Protein AF-0000000082537957 (afdb_homodimer)

Sequence (878 aa):
MDVLSPNMVKTITKVIAIRPFLEEKAKQAESILQKCLGDTGVWASPDRYKYQCWTRDLCVGLIPYASLNIDNKPFTHSVKLKIKTQLLEISKRQSDKGQTPILFIDNEKKFIRDKVNKSIATGKTSFMLDRYLDDQITDLTPHTNDSEILFSTFAYEFIDAENCTCTYKESEQIMNSIIKALEFVERTSVGGLILGADWRDTRTDLADKIVLSNTCFLYRMYCIGQRGEASEDVLDTLQGRFWNGEYFNDYVESDVGAVDKIETGCDETKESNRGLCSDNFDLFGNSLAIIFQIGTPEQTKSIIRYAKKHCRKAYGYSTLGTYLPALNTDEADAMKKDKNIVWPFVNYYFITARLVYLMTSIAPNCKETLSPEDLDMVNDLLEDFIDLVHLDDFYEWYGSDSTKGYGSSGQMWSAVTFLTVYNTIKAIWCDKLEKDTSDMDVLSPNMVKTITKVIAIRPFLEEKAKQAESILQKCLGDTGVWASPDRYKYQCWTRDLCVGLIPYASLNIDNKPFTHSVKLKIKTQLLEISKRQSDKGQTPILFIDNEKKFIRDKVNKSIATGKTSFMLDRYLDDQITDLTPHTNDSEILFSTFAYEFIDAENCTCTYKESEQIMNSIIKALEFVERTSVGGLILGADWRDTRTDLADKIVLSNTCFLYRMYCIGQRGEASEDVLDTLQGRFWNGEYFNDYVESDVGAVDKIETGCDETKESNRGLCSDNFDLFGNSLAIIFQIGTPEQTKSIIRYAKKHCRKAYGYSTLGTYLPALNTDEADAMKKDKNIVWPFVNYYFITARLVYLMTSIAPNCKETLSPEDLDMVNDLLEDFIDLVHLDDFYEWYGSDSTKGYGSSGQMWSAVTFLTVYNTIKAIWCDKLEKDTSD

InterPro domains:
  IPR008928 Six-hairpin glycosidase superfamily [SSF48208] (26-429)
  IPR012341 Six-hairpin glycosidase-like superfamily [G3DSA:1.50.10.10] (227-426)

Structure (mmCIF, N/CA/C/O backbone):
data_AF-0000000082537957-model_v1
#
loop_
_entity.id
_entity.type
_entity.pdbx_description
1 polymer 'Glycogen debranching enzyme alpha-1,6-glucosidase'
#
loop_
_atom_site.group_PDB
_atom_site.id
_atom_site.type_symbol
_atom_site.label_atom_id
_atom_site.label_alt_id
_atom_site.label_comp_id
_atom_site.label_asym_id
_atom_site.label_entity_id
_atom_site.label_seq_id
_atom_site.pdbx_PDB_ins_code
_atom_site.Cartn_x
_atom_site.Cartn_y
_atom_site.Cartn_z
_atom_site.occupancy
_atom_site.B_iso_or_equiv
_atom_site.auth_seq_id
_atom_site.auth_comp_id
_atom_site.auth_asym_id
_atom_site.auth_atom_id
_atom_site.pdbx_PDB_model_num
ATOM 1 N N . MET A 1 1 ? -3.754 -66.688 -4.965 1 28.2 1 MET A N 1
ATOM 2 C CA . MET A 1 1 ? -2.756 -65.75 -4.41 1 28.2 1 MET A CA 1
ATOM 3 C C . MET A 1 1 ? -1.863 -65.188 -5.508 1 28.2 1 MET A C 1
ATOM 5 O O . MET A 1 1 ? -0.994 -65.875 -6.031 1 28.2 1 MET A O 1
ATOM 9 N N . ASP A 1 2 ? -2.432 -64.438 -6.324 1 37.62 2 ASP A N 1
ATOM 10 C CA . ASP A 1 2 ? -1.901 -64 -7.613 1 37.62 2 ASP A CA 1
ATOM 11 C C . ASP A 1 2 ? -0.488 -63.438 -7.465 1 37.62 2 ASP A C 1
ATOM 13 O O . ASP A 1 2 ? -0.226 -62.625 -6.578 1 37.62 2 ASP A O 1
ATOM 17 N N . VAL A 1 3 ? 0.474 -64.125 -7.863 1 41.62 3 VAL A N 1
ATOM 18 C CA . VAL A 1 3 ? 1.928 -64.062 -7.762 1 41.62 3 VAL A CA 1
ATOM 19 C C . VAL A 1 3 ? 2.436 -62.781 -8.352 1 41.62 3 VAL A C 1
ATOM 21 O O . VAL A 1 3 ? 2.281 -62.531 -9.555 1 41.62 3 VAL A O 1
ATOM 24 N N . LEU A 1 4 ? 2.596 -61.688 -7.598 1 50.81 4 LEU A N 1
ATOM 25 C CA . LEU A 1 4 ? 3.334 -60.5 -8.016 1 50.81 4 LEU A CA 1
ATOM 26 C C . LEU A 1 4 ? 4.625 -60.906 -8.727 1 50.81 4 LEU A C 1
ATOM 28 O O . LEU A 1 4 ? 5.273 -61.875 -8.359 1 50.81 4 LEU A O 1
ATOM 32 N N . SER A 1 5 ? 4.789 -60.531 -9.992 1 56.25 5 SER A N 1
ATOM 33 C CA . SER A 1 5 ? 6.059 -60.75 -10.672 1 56.25 5 SER A CA 1
ATOM 34 C C . SER A 1 5 ? 7.238 -60.438 -9.758 1 56.25 5 SER A C 1
ATOM 36 O O . SER A 1 5 ? 7.113 -59.625 -8.836 1 56.25 5 SER A O 1
ATOM 38 N N . PRO A 1 6 ? 8.211 -61.312 -9.812 1 56.22 6 PRO A N 1
ATOM 39 C CA . PRO A 1 6 ? 9.406 -61.094 -8.992 1 56.22 6 PRO A CA 1
ATOM 40 C C . PRO A 1 6 ? 9.844 -59.625 -9 1 56.22 6 PRO A C 1
ATOM 42 O O . PRO A 1 6 ? 10.281 -59.125 -7.969 1 56.22 6 PRO A O 1
ATOM 45 N N . ASN A 1 7 ? 9.68 -58.906 -10.109 1 58.47 7 ASN A N 1
ATOM 46 C CA . ASN A 1 7 ? 10.055 -57.5 -10.203 1 58.47 7 ASN A CA 1
ATOM 47 C C . ASN A 1 7 ? 9.141 -56.625 -9.359 1 58.47 7 ASN A C 1
ATOM 49 O O . ASN A 1 7 ? 9.594 -55.656 -8.742 1 58.47 7 ASN A O 1
ATOM 53 N N . MET A 1 8 ? 7.969 -57 -9.281 1 60.59 8 MET A N 1
ATOM 54 C CA . MET A 1 8 ? 7.02 -56.281 -8.461 1 60.59 8 MET A CA 1
ATOM 55 C C . MET A 1 8 ? 7.336 -56.406 -6.98 1 60.59 8 MET A C 1
ATOM 57 O O . MET A 1 8 ? 7.273 -55.438 -6.223 1 60.59 8 MET A O 1
ATOM 61 N N . VAL A 1 9 ? 7.605 -57.688 -6.715 1 58.19 9 VAL A N 1
ATOM 62 C CA . VAL A 1 9 ? 7.926 -57.938 -5.316 1 58.19 9 VAL A CA 1
ATOM 63 C C . VAL A 1 9 ? 9.156 -57.125 -4.902 1 58.19 9 VAL A C 1
ATOM 65 O O . VAL A 1 9 ? 9.18 -56.562 -3.814 1 58.19 9 VAL A O 1
ATOM 68 N N . LYS A 1 10 ? 10.086 -57 -5.805 1 63.5 10 LYS A N 1
ATOM 69 C CA . LYS A 1 10 ? 11.305 -56.25 -5.52 1 63.5 10 LYS A CA 1
ATOM 70 C C . LYS A 1 10 ? 11.008 -54.781 -5.344 1 63.5 10 LYS A C 1
ATOM 72 O O . LYS A 1 10 ? 11.492 -54.156 -4.402 1 63.5 10 LYS A O 1
ATOM 77 N N . THR A 1 11 ? 10.18 -54.281 -6.242 1 64.12 11 THR A N 1
ATOM 78 C CA . THR A 1 11 ? 9.898 -52.844 -6.203 1 64.12 11 THR A CA 1
ATOM 79 C C . THR A 1 11 ? 9.031 -52.5 -4.996 1 64.12 11 THR A C 1
ATOM 81 O O . THR A 1 11 ? 9.281 -51.5 -4.324 1 64.12 11 THR A O 1
ATOM 84 N N . ILE A 1 12 ? 8.133 -53.281 -4.684 1 63.81 12 ILE A N 1
ATOM 85 C CA . ILE A 1 12 ? 7.273 -53.062 -3.525 1 63.81 12 ILE A CA 1
ATOM 86 C C . ILE A 1 12 ? 8.102 -53.156 -2.246 1 63.81 12 ILE A C 1
ATOM 88 O O . ILE A 1 12 ? 7.914 -52.344 -1.325 1 63.81 12 ILE A O 1
ATOM 92 N N . THR A 1 13 ? 9.023 -54.062 -2.324 1 66 13 THR A N 1
ATOM 93 C CA . THR A 1 13 ? 9.914 -54.188 -1.177 1 66 13 THR A CA 1
ATOM 94 C C . THR A 1 13 ? 10.766 -52.938 -1.006 1 66 13 THR A C 1
ATOM 96 O O . THR A 1 13 ? 11.023 -52.5 0.119 1 66 13 THR A O 1
ATOM 99 N N . LYS A 1 14 ? 11.148 -52.312 -2.102 1 70.88 14 LYS A N 1
ATOM 100 C CA . LYS A 1 14 ? 11.922 -51.094 -2.051 1 70.88 14 LYS A CA 1
ATOM 101 C C . LYS A 1 14 ? 11.094 -49.938 -1.484 1 70.88 14 LYS A C 1
ATOM 103 O O . LYS A 1 14 ? 11.586 -49.125 -0.684 1 70.88 14 LYS A O 1
ATOM 108 N N . VAL A 1 15 ? 9.844 -49.906 -1.862 1 69.5 15 VAL A N 1
ATOM 109 C CA . VAL A 1 15 ? 8.961 -48.844 -1.386 1 69.5 15 VAL A CA 1
ATOM 110 C C . VAL A 1 15 ? 8.703 -49.031 0.109 1 69.5 15 VAL A C 1
ATOM 112 O O . VAL A 1 15 ? 8.703 -48.062 0.865 1 69.5 15 VAL A O 1
ATOM 115 N N . ILE A 1 16 ? 8.617 -50.219 0.526 1 68.62 16 ILE A N 1
ATOM 116 C CA . ILE A 1 16 ? 8.398 -50.531 1.935 1 68.62 16 ILE A CA 1
ATOM 117 C C . ILE A 1 16 ? 9.648 -50.188 2.742 1 68.62 16 ILE A C 1
ATOM 119 O O . ILE A 1 16 ? 9.547 -49.656 3.857 1 68.62 16 ILE A O 1
ATOM 123 N N . ALA A 1 17 ? 10.734 -50.406 2.098 1 74.44 17 ALA A N 1
ATOM 124 C CA . ALA A 1 17 ? 11.992 -50.156 2.793 1 74.44 17 ALA A CA 1
ATOM 125 C C . ALA A 1 17 ? 12.203 -48.656 3.047 1 74.44 17 ALA A C 1
ATOM 127 O O . ALA A 1 17 ? 12.828 -48.281 4.043 1 74.44 17 ALA A O 1
ATOM 128 N N . ILE A 1 18 ? 11.633 -47.844 2.182 1 80 18 ILE A N 1
ATOM 129 C CA . ILE A 1 18 ? 11.891 -46.438 2.352 1 80 18 ILE A CA 1
ATOM 130 C C . ILE A 1 18 ? 10.656 -45.75 2.947 1 80 18 ILE A C 1
ATOM 132 O O . ILE A 1 18 ? 10.539 -44.531 2.91 1 80 18 ILE A O 1
ATOM 136 N N . ARG A 1 19 ? 9.82 -46.5 3.471 1 82.25 19 ARG A N 1
ATOM 137 C CA . ARG A 1 19 ? 8.57 -45.969 4.023 1 82.25 19 ARG A CA 1
ATOM 138 C C . ARG A 1 19 ? 8.836 -44.906 5.086 1 82.25 19 ARG A C 1
ATOM 140 O O . ARG A 1 19 ? 8.211 -43.844 5.074 1 82.25 19 ARG A O 1
ATOM 147 N N . PRO A 1 20 ? 9.75 -45.188 6.047 1 83.5 20 PRO A N 1
ATOM 148 C CA . PRO A 1 20 ? 10.023 -44.125 7.031 1 83.5 20 PRO A CA 1
ATOM 149 C C . PRO A 1 20 ? 10.508 -42.844 6.383 1 83.5 20 PRO A C 1
ATOM 151 O O . PRO A 1 20 ? 10.141 -41.75 6.836 1 83.5 20 PRO A O 1
ATOM 154 N N . PHE A 1 21 ? 11.258 -43.031 5.375 1 89.06 21 PHE A N 1
ATOM 155 C CA . PHE A 1 21 ? 11.766 -41.875 4.652 1 89.06 21 PHE A CA 1
ATOM 156 C C . PHE A 1 21 ? 10.641 -41.156 3.928 1 89.06 21 PHE A C 1
ATOM 158 O O . PHE A 1 21 ? 10.586 -39.906 3.926 1 89.06 21 PHE A O 1
ATOM 165 N N . LEU A 1 22 ? 9.742 -41.875 3.354 1 90 22 LEU A N 1
ATOM 166 C CA . LEU A 1 22 ? 8.594 -41.312 2.658 1 90 22 LEU A CA 1
ATOM 167 C C . LEU A 1 22 ? 7.691 -40.562 3.627 1 90 22 LEU A C 1
ATOM 169 O O . LEU A 1 22 ? 7.168 -39.5 3.295 1 90 22 LEU A O 1
ATOM 173 N N . GLU A 1 23 ? 7.531 -41.094 4.77 1 89.38 23 GLU A N 1
ATOM 174 C CA . GLU A 1 23 ? 6.703 -40.438 5.785 1 89.38 23 GLU A CA 1
ATOM 175 C C . GLU A 1 23 ? 7.32 -39.125 6.254 1 89.38 23 GLU A C 1
ATOM 177 O O . GLU A 1 23 ? 6.609 -38.156 6.484 1 89.38 23 GLU A O 1
ATOM 182 N N . GLU A 1 24 ? 8.594 -39.188 6.41 1 93.12 24 GLU A N 1
ATOM 183 C CA . GLU A 1 24 ? 9.289 -37.938 6.789 1 93.12 24 GLU A CA 1
ATOM 184 C C . GLU A 1 24 ? 9.156 -36.875 5.703 1 93.12 24 GLU A C 1
ATOM 186 O O . GLU A 1 24 ? 8.961 -35.719 6.008 1 93.12 24 GLU A O 1
ATOM 191 N N . LYS A 1 25 ? 9.328 -37.281 4.465 1 94.44 25 LYS A N 1
ATOM 192 C CA . LYS A 1 25 ? 9.164 -36.344 3.346 1 94.44 25 LYS A CA 1
ATOM 193 C C . LYS A 1 25 ? 7.746 -35.812 3.281 1 94.44 25 LYS A C 1
ATOM 195 O O . LYS A 1 25 ? 7.539 -34.625 2.941 1 94.44 25 LYS A O 1
ATOM 200 N N . ALA A 1 26 ? 6.797 -36.625 3.564 1 92.69 26 ALA A N 1
ATOM 201 C CA . ALA A 1 26 ? 5.402 -36.219 3.58 1 92.69 26 ALA A CA 1
ATOM 202 C C . ALA A 1 26 ? 5.164 -35.156 4.664 1 92.69 26 ALA A C 1
ATOM 204 O O . ALA A 1 26 ? 4.453 -34.188 4.441 1 92.69 26 ALA A O 1
ATOM 205 N N . LYS A 1 27 ? 5.738 -35.375 5.828 1 94.25 27 LYS A N 1
ATOM 206 C CA . LYS A 1 27 ? 5.633 -34.406 6.91 1 94.25 27 LYS A CA 1
ATOM 207 C C . LYS A 1 27 ? 6.262 -33.094 6.516 1 94.25 27 LYS A C 1
ATOM 209 O O . LYS A 1 27 ? 5.734 -32.031 6.848 1 94.25 27 LYS A O 1
ATOM 214 N N . GLN A 1 28 ? 7.383 -33.156 5.879 1 96.19 28 GLN A N 1
ATOM 215 C CA . GLN A 1 28 ? 8.055 -31.969 5.395 1 96.19 28 GLN A CA 1
ATOM 216 C C . GLN A 1 28 ? 7.18 -31.219 4.395 1 96.19 28 GLN A C 1
ATOM 218 O O . GLN A 1 28 ? 7.078 -29.984 4.449 1 96.19 28 GLN A O 1
ATOM 223 N N . ALA A 1 29 ? 6.648 -31.938 3.467 1 95.25 29 ALA A N 1
ATOM 224 C CA . ALA A 1 29 ? 5.77 -31.344 2.463 1 95.25 29 ALA A CA 1
ATOM 225 C C . ALA A 1 29 ? 4.559 -30.688 3.113 1 95.25 29 ALA A C 1
ATOM 227 O O . ALA A 1 29 ? 4.168 -29.578 2.732 1 95.25 29 ALA A O 1
ATOM 228 N N . GLU A 1 30 ? 3.963 -31.328 4.066 1 92.94 30 GLU A N 1
ATOM 229 C CA . GLU A 1 30 ? 2.832 -30.766 4.801 1 92.94 30 GLU A CA 1
ATOM 230 C C . GLU A 1 30 ? 3.23 -29.5 5.547 1 92.94 30 GLU A C 1
ATOM 232 O O . GLU A 1 30 ? 2.457 -28.531 5.609 1 92.94 30 GLU A O 1
ATOM 237 N N . SER A 1 31 ? 4.348 -29.578 6.129 1 95.25 31 SER A N 1
ATOM 238 C CA . SER A 1 31 ? 4.852 -28.422 6.84 1 95.25 31 SER A CA 1
ATOM 239 C C . SER A 1 31 ? 5.031 -27.234 5.902 1 95.25 31 SER A C 1
ATOM 241 O O . SER A 1 31 ? 4.719 -26.094 6.262 1 95.25 31 SER A O 1
ATOM 243 N N . ILE A 1 32 ? 5.566 -27.438 4.742 1 96.31 32 ILE A N 1
ATOM 244 C CA . ILE A 1 32 ? 5.746 -26.391 3.744 1 96.31 32 ILE A CA 1
ATOM 245 C C . ILE A 1 32 ? 4.391 -25.781 3.371 1 96.31 32 ILE A C 1
ATOM 247 O O . ILE A 1 32 ? 4.242 -24.562 3.311 1 96.31 32 ILE A O 1
ATOM 251 N N . LEU A 1 33 ? 3.422 -26.672 3.113 1 94.06 33 LEU A N 1
ATOM 252 C CA . LEU A 1 33 ? 2.082 -26.203 2.781 1 94.06 33 LEU A CA 1
ATOM 253 C C . LEU A 1 33 ? 1.513 -25.344 3.902 1 94.06 33 LEU A C 1
ATOM 255 O O . LEU A 1 33 ? 0.93 -24.281 3.646 1 94.06 33 LEU A O 1
ATOM 259 N N . GLN A 1 34 ? 1.708 -25.766 5.121 1 94.44 34 GLN A N 1
ATOM 260 C CA . GLN A 1 34 ? 1.224 -25 6.273 1 94.44 34 GLN A CA 1
ATOM 261 C C . GLN A 1 34 ? 1.896 -23.641 6.355 1 94.44 34 GLN A C 1
ATOM 263 O O . GLN A 1 34 ? 1.243 -22.641 6.664 1 94.44 34 GLN A O 1
ATOM 268 N N . LYS A 1 35 ? 3.168 -23.625 6.094 1 96.56 35 LYS A N 1
ATOM 269 C CA . LYS A 1 35 ? 3.928 -22.375 6.152 1 96.56 35 LYS A CA 1
ATOM 270 C C . LYS A 1 35 ? 3.518 -21.438 5.031 1 96.56 35 LYS A C 1
ATOM 272 O O . LYS A 1 35 ? 3.752 -20.219 5.113 1 96.56 35 LYS A O 1
ATOM 277 N N . CYS A 1 36 ? 2.914 -21.922 3.982 1 96.62 36 CYS A N 1
ATOM 278 C CA . CYS A 1 36 ? 2.525 -21.125 2.826 1 96.62 36 CYS A CA 1
ATOM 279 C C . CYS A 1 36 ? 1.123 -20.562 3.004 1 96.62 36 CYS A C 1
ATOM 281 O O . CYS A 1 36 ? 0.659 -19.766 2.178 1 96.62 36 CYS A O 1
ATOM 283 N N . LEU A 1 37 ? 0.398 -20.969 4.078 1 96.5 37 LEU A N 1
ATOM 284 C CA . LEU A 1 37 ? -0.957 -20.469 4.297 1 96.5 37 LEU A CA 1
ATOM 285 C C . LEU A 1 37 ? -0.935 -19.031 4.809 1 96.5 37 LEU A C 1
ATOM 287 O O . LEU A 1 37 ? -0.556 -18.781 5.957 1 96.5 37 LEU A O 1
ATOM 291 N N . GLY A 1 38 ? -1.318 -18.094 3.947 1 96.88 38 GLY A N 1
ATOM 292 C CA . GLY A 1 38 ? -1.41 -16.688 4.324 1 96.88 38 GLY A CA 1
ATOM 293 C C . GLY A 1 38 ? -2.803 -16.281 4.77 1 96.88 38 GLY A C 1
ATOM 294 O O . GLY A 1 38 ? -3.627 -17.141 5.105 1 96.88 38 GLY A O 1
ATOM 295 N N . ASP A 1 39 ? -3.086 -14.984 4.82 1 96.06 39 ASP A N 1
ATOM 296 C CA . ASP A 1 39 ? -4.383 -14.461 5.242 1 96.06 39 ASP A CA 1
ATOM 297 C C . ASP A 1 39 ? -5.41 -14.578 4.121 1 96.06 39 ASP A C 1
ATOM 299 O O . ASP A 1 39 ? -6.574 -14.914 4.371 1 96.06 39 ASP A O 1
ATOM 303 N N . THR A 1 40 ? -4.953 -14.328 2.881 1 97 40 THR A N 1
ATOM 304 C CA . THR A 1 40 ? -5.922 -14.234 1.793 1 97 40 THR A CA 1
ATOM 305 C C . THR A 1 40 ? -5.648 -15.289 0.729 1 97 40 THR A C 1
ATOM 307 O O . THR A 1 40 ? -6.316 -15.32 -0.308 1 97 40 THR A O 1
ATOM 310 N N . GLY A 1 41 ? -4.652 -16.156 0.945 1 96.44 41 GLY A N 1
ATOM 311 C CA . GLY A 1 41 ? -4.359 -17.188 -0.031 1 96.44 41 GLY A CA 1
ATOM 312 C C . GLY A 1 41 ? -3.154 -18.031 0.34 1 96.44 41 GLY A C 1
ATOM 313 O O . GLY A 1 41 ? -2.68 -17.984 1.476 1 96.44 41 GLY A O 1
ATOM 314 N N . VAL A 1 42 ? -2.715 -18.844 -0.614 1 96.56 42 VAL A N 1
ATOM 315 C CA . VAL A 1 42 ? -1.581 -19.75 -0.451 1 96.56 42 VAL A CA 1
ATOM 316 C C . VAL A 1 42 ? -0.371 -19.203 -1.204 1 96.56 42 VAL A C 1
ATOM 318 O O . VAL A 1 42 ? -0.433 -18.984 -2.416 1 96.56 42 VAL A O 1
ATOM 321 N N . TRP A 1 43 ? 0.708 -18.984 -0.447 1 97.75 43 TRP A N 1
ATOM 322 C CA . TRP A 1 43 ? 1.924 -18.453 -1.047 1 97.75 43 TRP A CA 1
ATOM 323 C C . TRP A 1 43 ? 2.609 -19.5 -1.919 1 97.75 43 TRP A C 1
ATOM 325 O O . TRP A 1 43 ? 2.443 -20.703 -1.703 1 97.75 43 TRP A O 1
ATOM 335 N N . ALA A 1 44 ? 3.342 -19.047 -2.902 1 97.31 44 ALA A N 1
ATOM 336 C CA . ALA A 1 44 ? 4.051 -19.969 -3.779 1 97.31 44 ALA A CA 1
ATOM 337 C C . ALA A 1 44 ? 5.223 -20.625 -3.053 1 97.31 44 ALA A C 1
ATOM 339 O O . ALA A 1 44 ? 5.695 -21.688 -3.455 1 97.31 44 ALA A O 1
ATOM 340 N N . SER A 1 45 ? 5.738 -20 -2.031 1 97.31 45 SER A N 1
ATOM 341 C CA . SER A 1 45 ? 6.738 -20.562 -1.128 1 97.31 45 SER A CA 1
ATOM 342 C C . SER A 1 45 ? 6.867 -19.719 0.139 1 97.31 45 SER A C 1
ATOM 344 O O . SER A 1 45 ? 6.449 -18.562 0.167 1 97.31 45 SER A O 1
ATOM 346 N N . PRO A 1 46 ? 7.445 -20.281 1.219 1 96.19 46 PRO A N 1
ATOM 347 C CA . PRO A 1 46 ? 7.566 -19.516 2.461 1 96.19 46 PRO A CA 1
ATOM 348 C C . PRO A 1 46 ? 8.75 -18.547 2.447 1 96.19 46 PRO A C 1
ATOM 350 O O . PRO A 1 46 ? 8.883 -17.719 3.348 1 96.19 46 PRO A O 1
ATOM 353 N N . ASP A 1 47 ? 9.609 -18.641 1.453 1 91.12 47 ASP A N 1
ATOM 354 C CA . ASP A 1 47 ? 10.828 -17.828 1.471 1 91.12 47 ASP A CA 1
ATOM 355 C C . ASP A 1 47 ? 10.859 -16.859 0.295 1 91.12 47 ASP A C 1
ATOM 357 O O . ASP A 1 47 ? 10.359 -15.742 0.398 1 91.12 47 ASP A O 1
ATOM 361 N N . ARG A 1 48 ? 11.164 -17.312 -0.941 1 90.19 48 ARG A N 1
ATOM 362 C CA . ARG A 1 48 ? 11.344 -16.469 -2.119 1 90.19 48 ARG A CA 1
ATOM 363 C C . ARG A 1 48 ? 10.031 -15.828 -2.539 1 90.19 48 ARG A C 1
ATOM 365 O O . ARG A 1 48 ? 10.016 -14.68 -2.998 1 90.19 48 ARG A O 1
ATOM 372 N N . TYR A 1 49 ? 8.992 -16.578 -2.416 1 95.69 49 TYR A N 1
ATOM 373 C CA . TYR A 1 49 ? 7.691 -16.094 -2.887 1 95.69 49 TYR A CA 1
ATOM 374 C C . TYR A 1 49 ? 6.742 -15.859 -1.718 1 95.69 49 TYR A C 1
ATOM 376 O O . TYR A 1 49 ? 5.527 -16.031 -1.853 1 95.69 49 TYR A O 1
ATOM 384 N N . LYS A 1 50 ? 7.391 -15.484 -0.565 1 96.5 50 LYS A N 1
ATOM 385 C CA . LYS A 1 50 ? 6.598 -15.117 0.604 1 96.5 50 LYS A CA 1
ATOM 386 C C . LYS A 1 50 ? 5.602 -14.016 0.271 1 96.5 50 LYS A C 1
ATOM 388 O O . LYS A 1 50 ? 5.938 -13.062 -0.441 1 96.5 50 LYS A O 1
ATOM 393 N N . TYR A 1 51 ? 4.309 -14.18 0.655 1 97.94 51 TYR A N 1
ATOM 394 C CA . TYR A 1 51 ? 3.184 -13.258 0.517 1 97.94 51 TYR A CA 1
ATOM 395 C C . TYR A 1 51 ? 2.678 -13.227 -0.92 1 97.94 51 TYR A C 1
ATOM 397 O O . TYR A 1 51 ? 1.755 -12.477 -1.244 1 97.94 51 TYR A O 1
ATOM 405 N N . GLN A 1 52 ? 3.238 -13.992 -1.804 1 98.12 52 GLN A N 1
ATOM 406 C CA . GLN A 1 52 ? 2.811 -14 -3.199 1 98.12 52 GLN A CA 1
ATOM 407 C C . GLN A 1 52 ? 1.844 -15.148 -3.473 1 98.12 52 GLN A C 1
ATOM 409 O O . GLN A 1 52 ? 2.207 -16.312 -3.33 1 98.12 52 GLN A O 1
ATOM 414 N N . CYS A 1 53 ? 0.663 -14.789 -3.848 1 98.19 53 CYS A N 1
ATOM 415 C CA . CYS A 1 53 ? -0.351 -15.773 -4.207 1 98.19 53 CYS A CA 1
ATOM 416 C C . CYS A 1 53 ? -0.496 -15.883 -5.719 1 98.19 53 CYS A C 1
ATOM 418 O O . CYS A 1 53 ? -1.262 -15.133 -6.328 1 98.19 53 CYS A O 1
ATOM 420 N N . TRP A 1 54 ? 0.162 -16.812 -6.301 1 97.81 54 TRP A N 1
ATOM 421 C CA . TRP A 1 54 ? 0.166 -17.031 -7.742 1 97.81 54 TRP A CA 1
ATOM 422 C C . TRP A 1 54 ? -1.001 -17.906 -8.164 1 97.81 54 TRP A C 1
ATOM 424 O O . TRP A 1 54 ? -1.21 -18.984 -7.598 1 97.81 54 TRP A O 1
ATOM 434 N N . THR A 1 55 ? -1.754 -17.453 -9.172 1 97.81 55 THR A N 1
ATOM 435 C CA . THR A 1 55 ? -2.875 -18.234 -9.688 1 97.81 55 THR A CA 1
ATOM 436 C C . THR A 1 55 ? -2.396 -19.562 -10.25 1 97.81 55 THR A C 1
ATOM 438 O O . THR A 1 55 ? -2.934 -20.625 -9.906 1 97.81 55 THR A O 1
ATOM 441 N N . ARG A 1 56 ? -1.41 -19.5 -11.031 1 96.62 56 ARG A N 1
ATOM 442 C CA . ARG A 1 56 ? -0.879 -20.688 -11.68 1 96.62 56 ARG A CA 1
ATOM 443 C C . ARG A 1 56 ? -0.362 -21.688 -10.656 1 96.62 56 ARG A C 1
ATOM 445 O O . ARG A 1 56 ? -0.641 -22.891 -10.75 1 96.62 56 ARG A O 1
ATOM 452 N N . ASP A 1 57 ? 0.396 -21.188 -9.609 1 96 57 ASP A N 1
ATOM 453 C CA . ASP A 1 57 ? 1.002 -22.078 -8.617 1 96 57 ASP A CA 1
ATOM 454 C C . ASP A 1 57 ? -0.067 -22.828 -7.82 1 96 57 ASP A C 1
ATOM 456 O O . ASP A 1 57 ? 0.066 -24.016 -7.562 1 96 57 ASP A O 1
ATOM 460 N N . LEU A 1 58 ? -1.074 -22.125 -7.488 1 95.12 58 LEU A N 1
ATOM 461 C CA . LEU A 1 58 ? -2.172 -22.75 -6.762 1 95.12 58 LEU A CA 1
ATOM 462 C C . LEU A 1 58 ? -2.83 -23.844 -7.605 1 95.12 58 LEU A C 1
ATOM 464 O O . LEU A 1 58 ? -3.039 -24.953 -7.133 1 95.12 58 LEU A O 1
ATOM 468 N N . CYS A 1 59 ? -3.115 -23.516 -8.82 1 94.56 59 CYS A N 1
ATOM 469 C CA . CYS A 1 59 ? -3.914 -24.375 -9.68 1 94.56 59 CYS A CA 1
ATOM 470 C C . CYS A 1 59 ? -3.123 -25.625 -10.094 1 94.56 59 CYS A C 1
ATOM 472 O O . CYS A 1 59 ? -3.613 -26.75 -9.969 1 94.56 59 CYS A O 1
ATOM 474 N N . VAL A 1 60 ? -1.896 -25.422 -10.5 1 92.94 60 VAL A N 1
ATOM 475 C CA . VAL A 1 60 ? -1.108 -26.562 -10.969 1 92.94 60 VAL A CA 1
ATOM 476 C C . VAL A 1 60 ? -0.721 -27.438 -9.781 1 92.94 60 VAL A C 1
ATOM 478 O O . VAL A 1 60 ? -0.57 -28.656 -9.922 1 92.94 60 VAL A O 1
ATOM 481 N N . GLY A 1 61 ? -0.608 -26.844 -8.617 1 88.19 61 GLY A N 1
ATOM 482 C CA . GLY A 1 61 ? -0.305 -27.625 -7.434 1 88.19 61 GLY A CA 1
ATOM 483 C C . GLY A 1 61 ? -1.454 -28.516 -6.996 1 88.19 61 GLY A C 1
ATOM 484 O O . GLY A 1 61 ? -1.235 -29.625 -6.516 1 88.19 61 GLY A O 1
ATOM 485 N N . LEU A 1 62 ? -2.68 -28.109 -7.242 1 79.69 62 LEU A N 1
ATOM 486 C CA . LEU A 1 62 ? -3.775 -28.766 -6.543 1 79.69 62 LEU A CA 1
ATOM 487 C C . LEU A 1 62 ? -4.684 -29.5 -7.527 1 79.69 62 LEU A C 1
ATOM 489 O O . LEU A 1 62 ? -5.543 -30.281 -7.117 1 79.69 62 LEU A O 1
ATOM 493 N N . ILE A 1 63 ? -4.508 -29.406 -8.797 1 74.69 63 ILE A N 1
ATOM 494 C CA . ILE A 1 63 ? -5.332 -30.031 -9.828 1 74.69 63 ILE A CA 1
ATOM 495 C C . ILE A 1 63 ? -5.191 -31.547 -9.742 1 74.69 63 ILE A C 1
ATOM 497 O O . ILE A 1 63 ? -6.188 -32.281 -9.805 1 74.69 63 ILE A O 1
ATOM 501 N N . PRO A 1 64 ? -4.008 -32 -9.508 1 67.75 64 PRO A N 1
ATOM 502 C CA . PRO A 1 64 ? -3.918 -33.469 -9.43 1 67.75 64 PRO A CA 1
ATOM 503 C C . PRO A 1 64 ? -4.754 -34.062 -8.289 1 67.75 64 PRO A C 1
ATOM 505 O O . PRO A 1 64 ? -5.215 -35.188 -8.383 1 67.75 64 PRO A O 1
ATOM 508 N N . TYR A 1 65 ? -4.953 -33.219 -7.359 1 64.06 65 TYR A N 1
ATOM 509 C CA . TYR A 1 65 ? -5.777 -33.656 -6.238 1 64.06 65 TYR A CA 1
ATOM 510 C C . TYR A 1 65 ? -7.219 -33.875 -6.672 1 64.06 65 TYR A C 1
ATOM 512 O O . TYR A 1 65 ? -7.852 -34.844 -6.262 1 64.06 65 TYR A O 1
ATOM 520 N N . ALA A 1 66 ? -7.605 -33.094 -7.531 1 60.75 66 ALA A N 1
ATOM 521 C CA . ALA A 1 66 ? -8.977 -33.188 -8.023 1 60.75 66 ALA A CA 1
ATOM 522 C C . ALA A 1 66 ? -9.141 -34.312 -9.016 1 60.75 66 ALA A C 1
ATOM 524 O O . ALA A 1 66 ? -10.188 -34.969 -9.062 1 60.75 66 ALA A O 1
ATOM 525 N N . SER A 1 67 ? -8.109 -34.656 -9.688 1 60.44 67 SER A N 1
ATOM 526 C CA . SER A 1 67 ? -8.172 -35.656 -10.758 1 60.44 67 SER A CA 1
ATOM 527 C C . SER A 1 67 ? -8.156 -37.062 -10.203 1 60.44 67 SER A C 1
ATOM 529 O O . SER A 1 67 ? -8.727 -37.969 -10.805 1 60.44 67 SER A O 1
ATOM 531 N N . LEU A 1 68 ? -7.492 -37.188 -9.172 1 61.47 68 LEU A N 1
ATOM 532 C CA . LEU A 1 68 ? -7.301 -38.531 -8.656 1 61.47 68 LEU A CA 1
ATOM 533 C C . LEU A 1 68 ? -8.438 -38.906 -7.719 1 61.47 68 LEU A C 1
ATOM 535 O O . LEU A 1 68 ? -8.531 -40.062 -7.305 1 61.47 68 LEU A O 1
ATOM 539 N N . ASN A 1 69 ? -9.547 -38.156 -7.715 1 53.41 69 ASN A N 1
ATOM 540 C CA . ASN A 1 69 ? -10.742 -38.469 -6.926 1 53.41 69 ASN A CA 1
ATOM 541 C C . ASN A 1 69 ? -10.414 -39.312 -5.695 1 53.41 69 ASN A C 1
ATOM 543 O O . ASN A 1 69 ? -11.094 -40.281 -5.418 1 53.41 69 ASN A O 1
ATOM 547 N N . ILE A 1 70 ? -9.242 -39.156 -5.16 1 51.59 70 ILE A N 1
ATOM 548 C CA . ILE A 1 70 ? -8.867 -40 -4.039 1 51.59 70 ILE A CA 1
ATOM 549 C C . ILE A 1 70 ? -9.664 -39.625 -2.799 1 51.59 70 ILE A C 1
ATOM 551 O O . ILE A 1 70 ? -9.734 -38.438 -2.441 1 51.59 70 ILE A O 1
ATOM 555 N N . ASP A 1 71 ? -10.742 -40.438 -2.471 1 51 71 ASP A N 1
ATOM 556 C CA . ASP A 1 71 ? -11.57 -40.281 -1.28 1 51 71 ASP A CA 1
ATOM 557 C C . ASP A 1 71 ? -10.734 -39.812 -0.095 1 51 71 ASP A C 1
ATOM 559 O O . ASP A 1 71 ? -11.281 -39.406 0.942 1 51 71 ASP A O 1
ATOM 563 N N . ASN A 1 72 ? -9.469 -39.906 -0.187 1 50.34 72 ASN A N 1
ATOM 564 C CA . ASN A 1 72 ? -8.648 -39.531 0.959 1 50.34 72 ASN A CA 1
ATOM 565 C C . ASN A 1 72 ? -8.188 -38.094 0.87 1 50.34 72 ASN A C 1
ATOM 567 O O . ASN A 1 72 ? -7.449 -37.719 -0.048 1 50.34 72 ASN A O 1
ATOM 571 N N . LYS A 1 73 ? -9.031 -37.219 1.5 1 56.06 73 LYS A N 1
ATOM 572 C CA . LYS A 1 73 ? -8.953 -35.75 1.525 1 56.06 73 LYS A CA 1
ATOM 573 C C . LYS A 1 73 ? -7.648 -35.281 2.156 1 56.06 73 LYS A C 1
ATOM 575 O O . LYS A 1 73 ? -7.543 -35.188 3.381 1 56.06 73 LYS A O 1
ATOM 580 N N . PRO A 1 74 ? -6.578 -35.062 1.116 1 60.97 74 PRO A N 1
ATOM 581 C CA . PRO A 1 74 ? -5.262 -34.781 1.692 1 60.97 74 PRO A CA 1
ATOM 582 C C . PRO A 1 74 ? -5.207 -33.438 2.41 1 60.97 74 PRO A C 1
ATOM 584 O O . PRO A 1 74 ? -4.316 -33.219 3.23 1 60.97 74 PRO A O 1
ATOM 587 N N . PHE A 1 75 ? -6.312 -32.719 2.223 1 75.62 75 PHE A N 1
ATOM 588 C CA . PHE A 1 75 ? -6.09 -31.406 2.789 1 75.62 75 PHE A CA 1
ATOM 589 C C . PHE A 1 75 ? -6.973 -31.188 4.016 1 75.62 75 PHE A C 1
ATOM 591 O O . PHE A 1 75 ? -8.125 -31.625 4.039 1 75.62 75 PHE A O 1
ATOM 598 N N . THR A 1 76 ? -6.402 -30.594 4.938 1 78.88 76 THR A N 1
ATOM 599 C CA . THR A 1 76 ? -7.125 -30.203 6.145 1 78.88 76 THR A CA 1
ATOM 600 C C . THR A 1 76 ? -8.172 -29.141 5.828 1 78.88 76 THR A C 1
ATOM 602 O O . THR A 1 76 ? -8.141 -28.531 4.758 1 78.88 76 THR A O 1
ATOM 605 N N . HIS A 1 77 ? -9.078 -29.031 6.703 1 84 77 HIS A N 1
ATOM 606 C CA . HIS A 1 77 ? -10.125 -28.016 6.559 1 84 77 HIS A CA 1
ATOM 607 C C . HIS A 1 77 ? -9.531 -26.625 6.418 1 84 77 HIS A C 1
ATOM 609 O O . HIS A 1 77 ? -10.008 -25.812 5.621 1 84 77 HIS A O 1
ATOM 615 N N . SER A 1 78 ? -8.469 -26.391 7.129 1 85.06 78 SER A N 1
ATOM 616 C CA . SER A 1 78 ? -7.82 -25.094 7.09 1 85.06 78 SER A CA 1
ATOM 617 C C . SER A 1 78 ? -7.25 -24.797 5.707 1 85.06 78 SER A C 1
ATOM 619 O O . SER A 1 78 ? -7.328 -23.672 5.227 1 85.06 78 SER A O 1
ATOM 621 N N . VAL A 1 79 ? -6.695 -25.781 5.102 1 88.25 79 VAL A N 1
ATOM 622 C CA . VAL A 1 79 ? -6.125 -25.625 3.768 1 88.25 79 VAL A CA 1
ATOM 623 C C . VAL A 1 79 ? -7.242 -25.359 2.76 1 88.25 79 VAL A C 1
ATOM 625 O O . VAL A 1 79 ? -7.121 -24.469 1.908 1 88.25 79 VAL A O 1
ATOM 628 N N . LYS A 1 80 ? -8.352 -26.125 2.895 1 88.06 80 LYS A N 1
ATOM 629 C CA . LYS A 1 80 ? -9.484 -25.953 1.993 1 88.06 80 LYS A CA 1
ATOM 630 C C . LYS A 1 80 ? -10.062 -24.547 2.096 1 88.06 80 LYS A C 1
ATOM 632 O O . LYS A 1 80 ? -10.43 -23.953 1.082 1 88.06 80 LYS A O 1
ATOM 637 N N . LEU A 1 81 ? -10.109 -24.094 3.281 1 90.5 81 LEU A N 1
ATOM 638 C CA . LEU A 1 81 ? -10.633 -22.75 3.502 1 90.5 81 LEU A CA 1
ATOM 639 C C . LEU A 1 81 ? -9.742 -21.703 2.85 1 90.5 81 LEU A C 1
ATOM 641 O O . LEU A 1 81 ? -10.227 -20.703 2.305 1 90.5 81 LEU A O 1
ATOM 645 N N . LYS A 1 82 ? -8.453 -21.891 2.918 1 92.56 82 LYS A N 1
ATOM 646 C CA . LYS A 1 82 ? -7.523 -20.922 2.334 1 92.56 82 LYS A CA 1
ATOM 647 C C . LYS A 1 82 ? -7.574 -20.969 0.809 1 92.56 82 LYS A C 1
ATOM 649 O O . LYS A 1 82 ? -7.406 -19.938 0.146 1 92.56 82 LYS A O 1
ATOM 654 N N . ILE A 1 83 ? -7.77 -22.156 0.302 1 92 83 ILE A N 1
ATOM 655 C CA . ILE A 1 83 ? -7.953 -22.297 -1.138 1 92 83 ILE A CA 1
ATOM 656 C C . ILE A 1 83 ? -9.188 -21.516 -1.578 1 92 83 ILE A C 1
ATOM 658 O O . ILE A 1 83 ? -9.133 -20.734 -2.531 1 92 83 ILE A O 1
ATOM 662 N N . LYS A 1 84 ? -10.289 -21.703 -0.841 1 93.31 84 LYS A N 1
ATOM 663 C CA . LYS A 1 84 ? -11.523 -20.969 -1.127 1 93.31 84 LYS A CA 1
ATOM 664 C C . LYS A 1 84 ? -11.289 -19.469 -1.07 1 93.31 84 LYS A C 1
ATOM 666 O O . LYS A 1 84 ? -11.742 -18.719 -1.951 1 93.31 84 LYS A O 1
ATOM 671 N N . THR A 1 85 ? -10.617 -19.047 -0.08 1 96.38 85 THR A N 1
ATOM 672 C CA . THR A 1 85 ? -10.352 -17.625 0.098 1 96.38 85 THR A CA 1
ATOM 673 C C . THR A 1 85 ? -9.57 -17.062 -1.091 1 96.38 85 THR A C 1
ATOM 675 O O . THR A 1 85 ? -9.867 -15.977 -1.577 1 96.38 85 THR A O 1
ATOM 678 N N . GLN A 1 86 ? -8.523 -17.797 -1.514 1 97.06 86 GLN A N 1
ATOM 679 C CA . GLN A 1 86 ? -7.762 -17.328 -2.664 1 97.06 86 GLN A CA 1
ATOM 680 C C . GLN A 1 86 ? -8.633 -17.266 -3.916 1 97.06 86 GLN A C 1
ATOM 682 O O . GLN A 1 86 ? -8.508 -16.344 -4.727 1 97.06 86 GLN A O 1
ATOM 687 N N . LEU A 1 87 ? -9.484 -18.266 -4.117 1 96.56 87 LEU A N 1
ATOM 688 C CA . LEU A 1 87 ? -10.375 -18.25 -5.273 1 96.56 87 LEU A CA 1
ATOM 689 C C . LEU A 1 87 ? -11.289 -17.031 -5.254 1 96.56 87 LEU A C 1
ATOM 691 O O . LEU A 1 87 ? -11.516 -16.406 -6.289 1 96.56 87 LEU A O 1
ATOM 695 N N . LEU A 1 88 ? -11.781 -16.688 -4.098 1 97.69 88 LEU A N 1
ATOM 696 C CA . LEU A 1 88 ? -12.625 -15.5 -3.943 1 97.69 88 LEU A CA 1
ATOM 697 C C . LEU A 1 88 ? -11.828 -14.227 -4.203 1 97.69 88 LEU A C 1
ATOM 699 O O . LEU A 1 88 ? -12.328 -13.289 -4.828 1 97.69 88 LEU A O 1
ATOM 703 N N . GLU A 1 89 ? -10.602 -14.227 -3.713 1 98.25 89 GLU A N 1
ATOM 704 C CA . GLU A 1 89 ? -9.742 -13.07 -3.932 1 98.25 89 GLU A CA 1
ATOM 705 C C . GLU A 1 89 ? -9.414 -12.898 -5.414 1 98.25 89 GLU A C 1
ATOM 707 O O . GLU A 1 89 ? -9.344 -11.773 -5.91 1 98.25 89 GLU A O 1
ATOM 712 N N . ILE A 1 90 ? -9.125 -13.984 -6.074 1 98.25 90 ILE A N 1
ATOM 713 C CA . ILE A 1 90 ? -8.914 -13.938 -7.516 1 98.25 90 ILE A CA 1
ATOM 714 C C . ILE A 1 90 ? -10.156 -13.375 -8.203 1 98.25 90 ILE A C 1
ATOM 716 O O . ILE A 1 90 ? -10.047 -12.508 -9.078 1 98.25 90 ILE A O 1
ATOM 720 N N . SER A 1 91 ? -11.328 -13.812 -7.789 1 98 91 SER A N 1
ATOM 721 C CA . SER A 1 91 ? -12.594 -13.352 -8.352 1 98 91 SER A CA 1
ATOM 722 C C . SER A 1 91 ? -12.766 -11.852 -8.164 1 98 91 SER A C 1
ATOM 724 O O . SER A 1 91 ? -13.211 -11.156 -9.078 1 98 91 SER A O 1
ATOM 726 N N . LYS A 1 92 ? -12.469 -11.461 -7.016 1 97.38 92 LYS A N 1
ATOM 727 C CA . LYS A 1 92 ? -12.602 -10.039 -6.68 1 97.38 92 LYS A CA 1
ATOM 728 C C . LYS A 1 92 ? -11.672 -9.188 -7.539 1 97.38 92 LYS A C 1
ATOM 730 O O . LYS A 1 92 ? -12 -8.039 -7.863 1 97.38 92 LYS A O 1
ATOM 735 N N . ARG A 1 93 ? -10.539 -9.648 -7.938 1 97.62 93 ARG A N 1
ATOM 736 C CA . ARG A 1 93 ? -9.508 -8.891 -8.633 1 97.62 93 ARG A CA 1
ATOM 737 C C . ARG A 1 93 ? -9.594 -9.102 -10.141 1 97.62 93 ARG A C 1
ATOM 739 O O . ARG A 1 93 ? -8.797 -8.539 -10.898 1 97.62 93 ARG A O 1
ATOM 746 N N . GLN A 1 94 ? -10.43 -10.023 -10.57 1 98.12 94 GLN A N 1
ATOM 747 C CA . GLN A 1 94 ? -10.656 -10.25 -12 1 98.12 94 GLN A CA 1
ATOM 748 C C . GLN A 1 94 ? -11.094 -8.969 -12.703 1 98.12 94 GLN A C 1
ATOM 750 O O . GLN A 1 94 ? -11.891 -8.203 -12.164 1 98.12 94 GLN A O 1
ATOM 755 N N . SER A 1 95 ? -10.539 -8.664 -13.859 1 96.81 95 SER A N 1
ATOM 756 C CA . SER A 1 95 ? -10.906 -7.465 -14.609 1 96.81 95 SER A CA 1
ATOM 757 C C . SER A 1 95 ? -12.352 -7.535 -15.086 1 96.81 95 SER A C 1
ATOM 759 O O . SER A 1 95 ? -12.938 -8.617 -15.156 1 96.81 95 SER A O 1
ATOM 761 N N . ASP A 1 96 ? -12.836 -6.402 -15.516 1 94.94 96 ASP A N 1
ATOM 762 C CA . ASP A 1 96 ? -14.195 -6.328 -16.031 1 94.94 96 ASP A CA 1
ATOM 763 C C . ASP A 1 96 ? -14.344 -7.148 -17.312 1 94.94 96 ASP A C 1
ATOM 765 O O . ASP A 1 96 ? -15.422 -7.668 -17.609 1 94.94 96 ASP A O 1
ATOM 769 N N . LYS A 1 97 ? -13.273 -7.34 -18 1 95.44 97 LYS A N 1
ATOM 770 C CA . LYS A 1 97 ? -13.312 -8.07 -19.266 1 95.44 97 LYS A CA 1
ATOM 771 C C . LYS A 1 97 ? -13.133 -9.57 -19.047 1 95.44 97 LYS A C 1
ATOM 773 O O . LYS A 1 97 ? -13.297 -10.367 -19.969 1 95.44 97 LYS A O 1
ATOM 778 N N . GLY A 1 98 ? -12.766 -9.977 -17.828 1 97.19 98 GLY A N 1
ATOM 779 C CA . GLY A 1 98 ? -12.688 -11.391 -17.5 1 97.19 98 GLY A CA 1
ATOM 780 C C . GLY A 1 98 ? -11.266 -11.891 -17.359 1 97.19 98 GLY A C 1
ATOM 781 O O . GLY A 1 98 ? -11.047 -13.07 -17.062 1 97.19 98 GLY A O 1
ATOM 782 N N . GLN A 1 99 ? -10.305 -10.961 -17.516 1 97.19 99 GLN A N 1
ATOM 783 C CA . GLN A 1 99 ? -8.906 -11.352 -17.328 1 97.19 99 GLN A CA 1
ATOM 784 C C . GLN A 1 99 ? -8.617 -11.703 -15.875 1 97.19 99 GLN A C 1
ATOM 786 O O . GLN A 1 99 ? -8.969 -10.938 -14.969 1 97.19 99 GLN A O 1
ATOM 791 N N . THR A 1 100 ? -8.055 -12.891 -15.648 1 98.25 100 THR A N 1
ATOM 792 C CA . THR A 1 100 ? -7.719 -13.375 -14.32 1 98.25 100 THR A CA 1
ATOM 793 C C . THR A 1 100 ? -6.336 -12.891 -13.898 1 98.25 100 THR A C 1
ATOM 795 O O . THR A 1 100 ? -5.379 -12.977 -14.672 1 98.25 100 THR A O 1
ATOM 798 N N . PRO A 1 101 ? -6.227 -12.406 -12.703 1 98.25 101 PRO A N 1
ATOM 799 C CA . PRO A 1 101 ? -4.902 -11.945 -12.273 1 98.25 101 PRO A CA 1
ATOM 800 C C . PRO A 1 101 ? -3.885 -13.078 -12.195 1 98.25 101 PRO A C 1
ATOM 802 O O . PRO A 1 101 ? -4.207 -14.164 -11.703 1 98.25 101 PRO A O 1
ATOM 805 N N . ILE A 1 102 ? -2.686 -12.805 -12.648 1 97.81 102 ILE A N 1
ATOM 806 C CA . ILE A 1 102 ? -1.593 -13.766 -12.594 1 97.81 102 ILE A CA 1
ATOM 807 C C . ILE A 1 102 ? -1.176 -13.992 -11.141 1 97.81 102 ILE A C 1
ATOM 809 O O . ILE A 1 102 ? -0.912 -15.133 -10.734 1 97.81 102 ILE A O 1
ATOM 813 N N . LEU A 1 103 ? -1.101 -12.914 -10.367 1 97.31 103 LEU A N 1
ATOM 814 C CA . LEU A 1 103 ? -0.83 -13.023 -8.938 1 97.31 103 LEU A CA 1
ATOM 815 C C . LEU A 1 103 ? -1.339 -11.797 -8.195 1 97.31 103 LEU A C 1
ATOM 817 O O . LEU A 1 103 ? -1.656 -10.773 -8.812 1 97.31 103 LEU A O 1
ATOM 821 N N . PHE A 1 104 ? -1.521 -11.883 -6.961 1 98.12 104 PHE A N 1
ATOM 822 C CA . PHE A 1 104 ? -1.743 -10.773 -6.043 1 98.12 104 PHE A CA 1
ATOM 823 C C . PHE A 1 104 ? -0.933 -10.953 -4.766 1 98.12 104 PHE A C 1
ATOM 825 O O . PHE A 1 104 ? -0.382 -12.031 -4.52 1 98.12 104 PHE A O 1
ATOM 832 N N . ILE A 1 105 ? -0.755 -9.914 -4.047 1 98.25 105 ILE A N 1
ATOM 833 C CA . ILE A 1 105 ? 0.081 -9.922 -2.85 1 98.25 105 ILE A CA 1
ATOM 834 C C . ILE A 1 105 ? -0.798 -10.039 -1.606 1 98.25 105 ILE A C 1
ATOM 836 O O . ILE A 1 105 ? -1.783 -9.312 -1.465 1 98.25 105 ILE A O 1
ATOM 840 N N . ASP A 1 106 ? -0.474 -11.117 -0.816 1 97.88 106 ASP A N 1
ATOM 841 C CA . ASP A 1 106 ? -1.044 -11.25 0.521 1 97.88 106 ASP A CA 1
ATOM 842 C C . ASP A 1 106 ? -0.365 -10.297 1.502 1 97.88 106 ASP A C 1
ATOM 844 O O . ASP A 1 106 ? 0.844 -10.062 1.42 1 97.88 106 ASP A O 1
ATOM 848 N N . ASN A 1 107 ? -1.112 -9.641 2.4 1 95.56 107 ASN A N 1
ATOM 849 C CA . ASN A 1 107 ? -0.568 -8.75 3.422 1 95.56 107 ASN A CA 1
ATOM 850 C C . ASN A 1 107 ? 0.447 -7.777 2.832 1 95.56 107 ASN A C 1
ATOM 852 O O . ASN A 1 107 ? 1.63 -7.824 3.172 1 95.56 107 ASN A O 1
ATOM 856 N N . GLU A 1 108 ? 0.018 -6.891 2.066 1 96.62 108 GLU A N 1
ATOM 857 C CA . GLU A 1 108 ? 0.834 -5.988 1.261 1 96.62 108 GLU A CA 1
ATOM 858 C C . GLU A 1 108 ? 1.87 -5.266 2.117 1 96.62 108 GLU A C 1
ATOM 860 O O . GLU A 1 108 ? 3.029 -5.137 1.72 1 96.62 108 GLU A O 1
ATOM 865 N N . LYS A 1 109 ? 1.531 -4.77 3.332 1 96.81 109 LYS A N 1
ATOM 866 C CA . LYS A 1 109 ? 2.455 -4.02 4.18 1 96.81 109 LYS A CA 1
ATOM 867 C C . LYS A 1 109 ? 3.6 -4.91 4.66 1 96.81 109 LYS A C 1
ATOM 869 O O . LYS A 1 109 ? 4.75 -4.469 4.727 1 96.81 109 LYS A O 1
ATOM 874 N N . LYS A 1 110 ? 3.305 -6.141 5.027 1 96.75 110 LYS A N 1
ATOM 875 C CA . LYS A 1 110 ? 4.355 -7.07 5.426 1 96.75 110 LYS A CA 1
ATOM 876 C C . LYS A 1 110 ? 5.25 -7.43 4.242 1 96.75 110 LYS A C 1
ATOM 878 O O . LYS A 1 110 ? 6.465 -7.566 4.395 1 96.75 110 LYS A O 1
ATOM 883 N N . PHE A 1 111 ? 4.637 -7.582 3.072 1 97.75 111 PHE A N 1
ATOM 884 C CA . PHE A 1 111 ? 5.391 -7.812 1.844 1 97.75 111 PHE A CA 1
ATOM 885 C C . PHE A 1 111 ? 6.367 -6.668 1.586 1 97.75 111 PHE A C 1
ATOM 887 O O . PHE A 1 111 ? 7.547 -6.902 1.314 1 97.75 111 PHE A O 1
ATOM 894 N N . ILE A 1 112 ? 5.84 -5.453 1.697 1 97.75 112 ILE A N 1
ATOM 895 C CA . ILE A 1 112 ? 6.668 -4.277 1.456 1 97.75 112 ILE A CA 1
ATOM 896 C C . ILE A 1 112 ? 7.816 -4.238 2.463 1 97.75 112 ILE A C 1
ATOM 898 O O . ILE A 1 112 ? 8.969 -3.988 2.094 1 97.75 112 ILE A O 1
ATOM 902 N N . ARG A 1 113 ? 7.512 -4.457 3.742 1 97.31 113 ARG A N 1
ATOM 903 C CA . ARG A 1 113 ? 8.555 -4.453 4.766 1 97.31 113 ARG A CA 1
ATOM 904 C C . ARG A 1 113 ? 9.656 -5.449 4.43 1 97.31 113 ARG A C 1
ATOM 906 O O . ARG A 1 113 ? 10.844 -5.125 4.535 1 97.31 113 ARG A O 1
ATOM 913 N N . ASP A 1 114 ? 9.219 -6.648 4.094 1 96.62 114 ASP A N 1
ATOM 914 C CA . ASP A 1 114 ? 10.18 -7.684 3.713 1 96.62 114 ASP A CA 1
ATOM 915 C C . ASP A 1 114 ? 11.047 -7.227 2.539 1 96.62 114 ASP A C 1
ATOM 917 O O . ASP A 1 114 ? 12.258 -7.418 2.543 1 96.62 114 ASP A O 1
ATOM 921 N N . LYS A 1 115 ? 10.43 -6.633 1.526 1 96.69 115 LYS A N 1
ATOM 922 C CA . LYS A 1 115 ? 11.141 -6.203 0.323 1 96.69 115 LYS A CA 1
ATOM 923 C C . LYS A 1 115 ? 12.039 -5.008 0.614 1 96.69 115 LYS A C 1
ATOM 925 O O . LYS A 1 115 ? 13.109 -4.863 0.009 1 96.69 115 LYS A O 1
ATOM 930 N N . VAL A 1 116 ? 11.617 -4.105 1.515 1 96.19 116 VAL A N 1
ATOM 931 C CA . VAL A 1 116 ? 12.453 -2.979 1.923 1 96.19 116 VAL A CA 1
ATOM 932 C C . VAL A 1 116 ? 13.719 -3.496 2.604 1 96.19 116 VAL A C 1
ATOM 934 O O . VAL A 1 116 ? 14.828 -3.053 2.287 1 96.19 116 VAL A O 1
ATOM 937 N N . ASN A 1 117 ? 13.562 -4.41 3.551 1 96.38 117 ASN A N 1
ATOM 938 C CA . ASN A 1 117 ? 14.703 -5.004 4.23 1 96.38 117 ASN A CA 1
ATOM 939 C C . ASN A 1 117 ? 15.68 -5.641 3.24 1 96.38 117 ASN A C 1
ATOM 941 O O . ASN A 1 117 ? 16.891 -5.477 3.363 1 96.38 117 ASN A O 1
ATOM 945 N N . LYS A 1 118 ? 15.133 -6.336 2.322 1 94.38 118 LYS A N 1
ATOM 946 C CA . LYS A 1 118 ? 15.969 -6.953 1.292 1 94.38 118 LYS A CA 1
ATOM 947 C C . LYS A 1 118 ? 16.672 -5.895 0.444 1 94.38 118 LYS A C 1
ATOM 949 O O . LYS A 1 118 ? 17.828 -6.062 0.064 1 94.38 118 LYS A O 1
ATOM 954 N N . SER A 1 119 ? 15.938 -4.84 0.098 1 95.5 119 SER A N 1
ATOM 955 C CA . SER A 1 119 ? 16.5 -3.752 -0.692 1 95.5 119 SER A CA 1
ATOM 956 C C . SER A 1 119 ? 17.672 -3.098 0.029 1 95.5 119 SER A C 1
ATOM 958 O O . SER A 1 119 ? 18.688 -2.762 -0.595 1 95.5 119 SER A O 1
ATOM 960 N N . ILE A 1 120 ? 17.547 -2.879 1.313 1 96.56 120 ILE A N 1
ATOM 961 C CA . ILE A 1 120 ? 18.625 -2.314 2.121 1 96.56 120 ILE A CA 1
ATOM 962 C C . ILE A 1 120 ? 19.844 -3.244 2.094 1 96.56 120 ILE A C 1
ATOM 964 O O . ILE A 1 120 ? 20.969 -2.799 1.88 1 96.56 120 ILE A O 1
ATOM 968 N N . ALA A 1 121 ? 19.609 -4.527 2.262 1 94.94 121 ALA A N 1
ATOM 969 C CA . ALA A 1 121 ? 20.672 -5.527 2.328 1 94.94 121 ALA A CA 1
ATOM 970 C C . ALA A 1 121 ? 21.391 -5.652 0.987 1 94.94 121 ALA A C 1
ATOM 972 O O . ALA A 1 121 ? 22.609 -5.848 0.945 1 94.94 121 ALA A O 1
ATOM 973 N N . THR A 1 122 ? 20.703 -5.531 -0.13 1 93.25 122 THR A N 1
ATOM 974 C CA . THR A 1 122 ? 21.266 -5.801 -1.444 1 93.25 122 THR A CA 1
ATOM 975 C C . THR A 1 122 ? 21.672 -4.5 -2.137 1 93.25 122 THR A C 1
ATOM 977 O O . THR A 1 122 ? 22.391 -4.52 -3.133 1 93.25 122 THR A O 1
ATOM 980 N N . GLY A 1 123 ? 21.109 -3.348 -1.689 1 95.19 123 GLY A N 1
ATOM 981 C CA . GLY A 1 123 ? 21.438 -2.049 -2.262 1 95.19 123 GLY A CA 1
ATOM 982 C C . GLY A 1 123 ? 20.625 -1.737 -3.512 1 95.19 123 GLY A C 1
ATOM 983 O O . GLY A 1 123 ? 20.953 -0.803 -4.246 1 95.19 123 GLY A O 1
ATOM 984 N N . LYS A 1 124 ? 19.625 -2.582 -3.789 1 95 124 LYS A N 1
ATOM 985 C CA . LYS A 1 124 ? 18.781 -2.35 -4.965 1 95 124 LYS A CA 1
ATOM 986 C C . LYS A 1 124 ? 17.359 -2.834 -4.734 1 95 124 LYS A C 1
ATOM 988 O O . LYS A 1 124 ? 17.125 -3.709 -3.898 1 95 124 LYS A O 1
ATOM 993 N N . THR A 1 125 ? 16.406 -2.182 -5.406 1 95.69 125 THR A N 1
ATOM 994 C CA . THR A 1 125 ? 15.008 -2.604 -5.336 1 95.69 125 THR A CA 1
ATOM 995 C C . THR A 1 125 ? 14.805 -3.912 -6.09 1 95.69 125 THR A C 1
ATOM 997 O O . THR A 1 125 ? 15.297 -4.074 -7.207 1 95.69 125 THR A O 1
ATOM 1000 N N . SER A 1 126 ? 14.133 -4.859 -5.535 1 92.62 126 SER A N 1
ATOM 1001 C CA . SER A 1 126 ? 13.875 -6.137 -6.188 1 92.62 126 SER A CA 1
ATOM 1002 C C . SER A 1 126 ? 12.914 -5.977 -7.363 1 92.62 126 SER A C 1
ATOM 1004 O O . SER A 1 126 ? 12.141 -5.02 -7.414 1 92.62 126 SER A O 1
ATOM 1006 N N . PHE A 1 127 ? 13 -6.934 -8.234 1 91.69 127 PHE A N 1
ATOM 1007 C CA . PHE A 1 127 ? 12.141 -6.961 -9.414 1 91.69 127 PHE A CA 1
ATOM 1008 C C . PHE A 1 127 ? 10.672 -6.953 -9.008 1 91.69 127 PHE A C 1
ATOM 1010 O O . PHE A 1 127 ? 9.883 -6.164 -9.539 1 91.69 127 PHE A O 1
ATOM 1017 N N . MET A 1 128 ? 10.289 -7.766 -8.094 1 94.12 128 MET A N 1
ATOM 1018 C CA . MET A 1 128 ? 8.891 -7.926 -7.707 1 94.12 128 MET A CA 1
ATOM 1019 C C . MET A 1 128 ? 8.359 -6.664 -7.027 1 94.12 128 MET A C 1
ATOM 1021 O O . MET A 1 128 ? 7.211 -6.273 -7.238 1 94.12 128 MET A O 1
ATOM 1025 N N . LEU A 1 129 ? 9.164 -6.039 -6.125 1 96.56 129 LEU A N 1
ATOM 1026 C CA . LEU A 1 129 ? 8.742 -4.797 -5.492 1 96.56 129 LEU A CA 1
ATOM 1027 C C . LEU A 1 129 ? 8.516 -3.703 -6.531 1 96.56 129 LEU A C 1
ATOM 1029 O O . LEU A 1 129 ? 7.543 -2.953 -6.449 1 96.56 129 LEU A O 1
ATOM 1033 N N . ASP A 1 130 ? 9.445 -3.594 -7.484 1 96.88 130 ASP A N 1
ATOM 1034 C CA . ASP A 1 130 ? 9.312 -2.609 -8.555 1 96.88 130 ASP A CA 1
ATOM 1035 C C . ASP A 1 130 ? 8.008 -2.814 -9.328 1 96.88 130 ASP A C 1
ATOM 1037 O O . ASP A 1 130 ? 7.289 -1.854 -9.609 1 96.88 130 ASP A O 1
ATOM 1041 N N . ARG A 1 131 ? 7.707 -4.059 -9.695 1 96.38 131 ARG A N 1
ATOM 1042 C CA . ARG A 1 131 ? 6.484 -4.371 -10.43 1 96.38 131 ARG A CA 1
ATOM 1043 C C . ARG A 1 131 ? 5.25 -4.07 -9.586 1 96.38 131 ARG A C 1
ATOM 1045 O O . ARG A 1 131 ? 4.234 -3.605 -10.117 1 96.38 131 ARG A O 1
ATOM 1052 N N . TYR A 1 132 ? 5.332 -4.359 -8.305 1 97.38 132 TYR A N 1
ATOM 1053 C CA . TYR A 1 132 ? 4.234 -4.043 -7.395 1 97.38 132 TYR A CA 1
ATOM 1054 C C . TYR A 1 132 ? 3.969 -2.545 -7.359 1 97.38 132 TYR A C 1
ATOM 1056 O O . TYR A 1 132 ? 2.82 -2.107 -7.465 1 97.38 132 TYR A O 1
ATOM 1064 N N . LEU A 1 133 ? 5.059 -1.803 -7.25 1 97.19 133 LEU A N 1
ATOM 1065 C CA . LEU A 1 133 ? 4.938 -0.353 -7.137 1 97.19 133 LEU A CA 1
ATOM 1066 C C . LEU A 1 133 ? 4.461 0.259 -8.445 1 97.19 133 LEU A C 1
ATOM 1068 O O . LEU A 1 133 ? 3.893 1.353 -8.461 1 97.19 133 LEU A O 1
ATOM 1072 N N . ASP A 1 134 ? 4.609 -0.41 -9.547 1 96.44 134 ASP A N 1
ATOM 1073 C CA . ASP A 1 134 ? 4.18 0.061 -10.859 1 96.44 134 ASP A CA 1
ATOM 1074 C C . ASP A 1 134 ? 2.793 -0.476 -11.203 1 96.44 134 ASP A C 1
ATOM 1076 O O . ASP A 1 134 ? 2.305 -0.274 -12.32 1 96.44 134 ASP A O 1
ATOM 1080 N N . ASP A 1 135 ? 2.107 -1.229 -10.359 1 95.06 135 ASP A N 1
ATOM 1081 C CA . ASP A 1 135 ? 0.797 -1.831 -10.578 1 95.06 135 ASP A CA 1
ATOM 1082 C C . ASP A 1 135 ? 0.831 -2.799 -11.766 1 95.06 135 ASP A C 1
ATOM 1084 O O . ASP A 1 135 ? -0.059 -2.775 -12.617 1 95.06 135 ASP A O 1
ATOM 1088 N N . GLN A 1 136 ? 1.883 -3.639 -11.734 1 94.75 136 GLN A N 1
ATOM 1089 C CA . GLN A 1 136 ? 2.076 -4.52 -12.883 1 94.75 136 GLN A CA 1
ATOM 1090 C C . GLN A 1 136 ? 2.092 -5.984 -12.461 1 94.75 136 GLN A C 1
ATOM 1092 O O . GLN A 1 136 ? 2.414 -6.867 -13.258 1 94.75 136 GLN A O 1
ATOM 1097 N N . ILE A 1 137 ? 1.721 -6.309 -11.258 1 94.69 137 ILE A N 1
ATOM 1098 C CA . ILE A 1 137 ? 1.896 -7.68 -10.797 1 94.69 137 ILE A CA 1
ATOM 1099 C C . ILE A 1 137 ? 0.736 -8.547 -11.289 1 94.69 137 ILE A C 1
ATOM 1101 O O . ILE A 1 137 ? 0.893 -9.75 -11.484 1 94.69 137 ILE A O 1
ATOM 1105 N N . THR A 1 138 ? -0.457 -7.895 -11.516 1 94 138 THR A N 1
ATOM 1106 C CA . THR A 1 138 ? -1.627 -8.648 -11.945 1 94 138 THR A CA 1
ATOM 1107 C C . THR A 1 138 ? -1.422 -9.203 -13.352 1 94 138 THR A C 1
ATOM 1109 O O . THR A 1 138 ? -2.033 -10.211 -13.727 1 94 138 THR A O 1
ATOM 1112 N N . ASP A 1 139 ? -0.628 -8.539 -14.148 1 94.75 139 ASP A N 1
ATOM 1113 C CA . ASP A 1 139 ? -0.271 -8.953 -15.508 1 94.75 139 ASP A CA 1
ATOM 1114 C C . ASP A 1 139 ? 1.245 -8.984 -15.688 1 94.75 139 ASP A C 1
ATOM 1116 O O . ASP A 1 139 ? 1.776 -8.383 -16.625 1 94.75 139 ASP A O 1
ATOM 1120 N N . LEU A 1 140 ? 1.901 -9.672 -14.797 1 94.5 140 LEU A N 1
ATOM 1121 C CA . LEU A 1 140 ? 3.355 -9.688 -14.688 1 94.5 140 LEU A CA 1
ATOM 1122 C C . LEU A 1 140 ? 3.992 -10.273 -15.938 1 94.5 140 LEU A C 1
ATOM 1124 O O . LEU A 1 140 ? 5.086 -9.867 -16.328 1 94.5 140 LEU A O 1
ATOM 1128 N N . THR A 1 141 ? 3.398 -11.297 -16.516 1 93.62 141 THR A N 1
ATOM 1129 C CA . THR A 1 141 ? 3.865 -11.969 -17.734 1 93.62 141 THR A CA 1
ATOM 1130 C C . THR A 1 141 ? 2.775 -11.984 -18.797 1 93.62 141 THR A C 1
ATOM 1132 O O . THR A 1 141 ? 2.17 -13.023 -19.062 1 93.62 141 THR A O 1
ATOM 1135 N N . PRO A 1 142 ? 2.623 -10.906 -19.469 1 92.56 142 PRO A N 1
ATOM 1136 C CA . PRO A 1 142 ? 1.481 -10.719 -20.375 1 92.56 142 PRO A CA 1
ATOM 1137 C C . PRO A 1 142 ? 1.485 -11.703 -21.531 1 92.56 142 PRO A C 1
ATOM 1139 O O . PRO A 1 142 ? 0.458 -11.891 -22.188 1 92.56 142 PRO A O 1
ATOM 1142 N N . HIS A 1 143 ? 2.576 -12.383 -21.828 1 94.69 143 HIS A N 1
ATOM 1143 C CA . HIS A 1 143 ? 2.646 -13.336 -22.938 1 94.69 143 HIS A CA 1
ATOM 1144 C C . HIS A 1 143 ? 2.111 -14.703 -22.516 1 94.69 143 HIS A C 1
ATOM 1146 O O . HIS A 1 143 ? 1.923 -15.586 -23.359 1 94.69 143 HIS A O 1
ATOM 1152 N N . THR A 1 144 ? 1.905 -14.898 -21.188 1 96.06 144 THR A N 1
ATOM 1153 C CA . THR A 1 144 ? 1.298 -16.141 -20.719 1 96.06 144 THR A CA 1
ATOM 1154 C C . THR A 1 144 ? -0.219 -16 -20.625 1 96.06 144 THR A C 1
ATOM 1156 O O . THR A 1 144 ? -0.729 -14.992 -20.125 1 96.06 144 THR A O 1
ATOM 1159 N N . ASN A 1 145 ? -0.96 -16.922 -21.156 1 96.5 145 ASN A N 1
ATOM 1160 C CA . ASN A 1 145 ? -2.418 -16.875 -21.156 1 96.5 145 ASN A CA 1
ATOM 1161 C C . ASN A 1 145 ? -3.02 -18.125 -20.531 1 96.5 145 ASN A C 1
ATOM 1163 O O . ASN A 1 145 ? -3.955 -18.719 -21.078 1 96.5 145 ASN A O 1
ATOM 1167 N N . ASP A 1 146 ? -2.42 -18.562 -19.438 1 97.31 146 ASP A N 1
ATOM 1168 C CA . ASP A 1 146 ? -2.867 -19.781 -18.797 1 97.31 146 ASP A CA 1
ATOM 1169 C C . ASP A 1 146 ? -3.699 -19.484 -17.562 1 97.31 146 ASP A C 1
ATOM 1171 O O . ASP A 1 146 ? -4.379 -20.375 -17.031 1 97.31 146 ASP A O 1
ATOM 1175 N N . SER A 1 147 ? -3.701 -18.25 -17.047 1 97.88 147 SER A N 1
ATOM 1176 C CA . SER A 1 147 ? -4.332 -17.938 -15.766 1 97.88 147 SER A CA 1
ATOM 1177 C C . SER A 1 147 ? -5.832 -18.203 -15.812 1 97.88 147 SER A C 1
ATOM 1179 O O . SER A 1 147 ? -6.395 -18.781 -14.883 1 97.88 147 SER A O 1
ATOM 1181 N N . GLU A 1 148 ? -6.504 -17.781 -16.906 1 98 148 GLU A N 1
ATOM 1182 C CA . GLU A 1 148 ? -7.953 -17.891 -17 1 98 148 GLU A CA 1
ATOM 1183 C C . GLU A 1 148 ? -8.398 -19.344 -17.031 1 98 148 GLU A C 1
ATOM 1185 O O . GLU A 1 148 ? -9.328 -19.734 -16.312 1 98 148 GLU A O 1
ATOM 1190 N N . ILE A 1 149 ? -7.742 -20.125 -17.812 1 97.5 149 ILE A N 1
ATOM 1191 C CA . ILE A 1 149 ? -8.188 -21.5 -18 1 97.5 149 ILE A CA 1
ATOM 1192 C C . ILE A 1 149 ? -7.805 -22.344 -16.781 1 97.5 149 ILE A C 1
ATOM 1194 O O . ILE A 1 149 ? -8.523 -23.266 -16.391 1 97.5 149 ILE A O 1
ATOM 1198 N N . LEU A 1 150 ? -6.652 -22.016 -16.156 1 97.31 150 LEU A N 1
ATOM 1199 C CA . LEU A 1 150 ? -6.254 -22.688 -14.922 1 97.31 150 LEU A CA 1
ATOM 1200 C C . LEU A 1 150 ? -7.227 -22.375 -13.789 1 97.31 150 LEU A C 1
ATOM 1202 O O . LEU A 1 150 ? -7.691 -23.297 -13.094 1 97.31 150 LEU A O 1
ATOM 1206 N N . PHE A 1 151 ? -7.496 -21.141 -13.633 1 97.5 151 PHE A N 1
ATOM 1207 C CA . PHE A 1 151 ? -8.445 -20.719 -12.617 1 97.5 151 PHE A CA 1
ATOM 1208 C C . PHE A 1 151 ? -9.805 -21.391 -12.828 1 97.5 151 PHE A C 1
ATOM 1210 O O . PHE A 1 151 ? -10.375 -21.953 -11.891 1 97.5 151 PHE A O 1
ATOM 1217 N N . SER A 1 152 ? -10.328 -21.344 -14.039 1 96.5 152 SER A N 1
ATOM 1218 C CA . SER A 1 152 ? -11.656 -21.875 -14.336 1 96.5 152 SER A CA 1
ATOM 1219 C C . SER A 1 152 ? -11.727 -23.375 -14.07 1 96.5 152 SER A C 1
ATOM 1221 O O . SER A 1 152 ? -12.656 -23.844 -13.43 1 96.5 152 SER A O 1
ATOM 1223 N N . THR A 1 153 ? -10.719 -24.109 -14.516 1 94 153 THR A N 1
ATOM 1224 C CA . THR A 1 153 ? -10.711 -25.562 -14.367 1 94 153 THR A CA 1
ATOM 1225 C C . THR A 1 153 ? -10.602 -25.953 -12.898 1 94 153 THR A C 1
ATOM 1227 O O . THR A 1 153 ? -11.398 -26.766 -12.406 1 94 153 THR A O 1
ATOM 1230 N N . PHE A 1 154 ? -9.688 -25.328 -12.219 1 93.44 154 PHE A N 1
ATOM 1231 C CA . PHE A 1 154 ? -9.445 -25.688 -10.828 1 93.44 154 PHE A CA 1
ATOM 1232 C C . PHE A 1 154 ? -10.625 -25.266 -9.953 1 93.44 154 PHE A C 1
ATOM 1234 O O . PHE A 1 154 ? -11.086 -26.031 -9.109 1 93.44 154 PHE A O 1
ATOM 1241 N N . ALA A 1 155 ? -11.062 -24.047 -10.141 1 93 155 ALA A N 1
ATOM 1242 C CA . ALA A 1 155 ? -12.156 -23.531 -9.312 1 93 155 ALA A CA 1
ATOM 1243 C C . ALA A 1 155 ? -13.422 -24.375 -9.492 1 93 155 ALA A C 1
ATOM 1245 O O . ALA A 1 155 ? -14.117 -24.672 -8.523 1 93 155 ALA A O 1
ATOM 1246 N N . TYR A 1 156 ? -13.734 -24.734 -10.703 1 91.44 156 TYR A N 1
ATOM 1247 C CA . TYR A 1 156 ? -14.898 -25.562 -10.977 1 91.44 156 TYR A CA 1
ATOM 1248 C C . TYR A 1 156 ? -14.797 -26.906 -10.258 1 91.44 156 TYR A C 1
ATOM 1250 O O . TYR A 1 156 ? -15.75 -27.328 -9.602 1 91.44 156 TYR A O 1
ATOM 1258 N N . GLU A 1 157 ? -13.656 -27.531 -10.383 1 87.5 157 GLU A N 1
ATOM 1259 C CA . GLU A 1 157 ? -13.461 -28.828 -9.758 1 87.5 157 GLU A CA 1
ATOM 1260 C C . GLU A 1 157 ? -13.477 -28.719 -8.234 1 87.5 157 GLU A C 1
ATOM 1262 O O . GLU A 1 157 ? -13.969 -29.625 -7.551 1 87.5 157 GLU A O 1
ATOM 1267 N N . PHE A 1 158 ? -12.914 -27.641 -7.766 1 87.44 158 PHE A N 1
ATOM 1268 C CA . PHE A 1 158 ? -12.898 -27.422 -6.324 1 87.44 158 PHE A CA 1
ATOM 1269 C C . PHE A 1 158 ? -14.312 -27.25 -5.781 1 87.44 158 PHE A C 1
ATOM 1271 O O . PHE A 1 158 ? -14.664 -27.859 -4.77 1 87.44 158 PHE A O 1
ATOM 1278 N N . ILE A 1 159 ? -15.109 -26.453 -6.445 1 85.81 159 ILE A N 1
ATOM 1279 C CA . ILE A 1 159 ? -16.484 -26.203 -6.004 1 85.81 159 ILE A CA 1
ATOM 1280 C C . ILE A 1 159 ? -17.297 -27.5 -6.105 1 85.81 159 ILE A C 1
ATOM 1282 O O . ILE A 1 159 ? -18.141 -27.766 -5.254 1 85.81 159 ILE A O 1
ATOM 1286 N N . ASP A 1 160 ? -17.047 -28.219 -7.086 1 82.31 160 ASP A N 1
ATOM 1287 C CA . ASP A 1 160 ? -17.766 -29.469 -7.297 1 82.31 160 ASP A CA 1
ATOM 1288 C C . ASP A 1 160 ? -17.422 -30.5 -6.215 1 82.31 160 ASP A C 1
ATOM 1290 O O . ASP A 1 160 ? -18.297 -31.219 -5.734 1 82.31 160 ASP A O 1
ATOM 1294 N N . ALA A 1 161 ? -16.172 -30.531 -5.863 1 77.38 161 ALA A N 1
ATOM 1295 C CA . ALA A 1 161 ? -15.695 -31.516 -4.891 1 77.38 161 ALA A CA 1
ATOM 1296 C C . ALA A 1 161 ? -16.016 -31.078 -3.467 1 77.38 161 ALA A C 1
ATOM 1298 O O . ALA A 1 161 ? -16.25 -31.906 -2.59 1 77.38 161 ALA A O 1
ATOM 1299 N N . GLU A 1 162 ? -15.93 -29.766 -3.256 1 72.38 162 GLU A N 1
ATOM 1300 C CA . GLU A 1 162 ? -15.992 -29.25 -1.888 1 72.38 162 GLU A CA 1
ATOM 1301 C C . GLU A 1 162 ? -17.266 -28.438 -1.654 1 72.38 162 GLU A C 1
ATOM 1303 O O . GLU A 1 162 ? -17.203 -27.328 -1.146 1 72.38 162 GLU A O 1
ATOM 1308 N N . ASN A 1 163 ? -18.328 -28.922 -2 1 64.44 163 ASN A N 1
ATOM 1309 C CA . ASN A 1 163 ? -19.609 -28.25 -1.863 1 64.44 163 ASN A CA 1
ATOM 1310 C C . ASN A 1 163 ? -19.859 -27.797 -0.427 1 64.44 163 ASN A C 1
ATOM 1312 O O . ASN A 1 163 ? -20.578 -26.828 -0.191 1 64.44 163 ASN A O 1
ATOM 1316 N N . CYS A 1 164 ? -19.109 -28.297 0.386 1 60.69 164 CYS A N 1
ATOM 1317 C CA . CYS A 1 164 ? -19.391 -27.969 1.78 1 60.69 164 CYS A CA 1
ATOM 1318 C C . CYS A 1 164 ? -18.469 -26.859 2.277 1 60.69 164 CYS A C 1
ATOM 1320 O O . CYS A 1 164 ? -18.703 -26.281 3.346 1 60.69 164 CYS A O 1
ATOM 1322 N N . THR A 1 165 ? -17.562 -26.547 1.66 1 74.56 165 THR A N 1
ATOM 1323 C CA . THR A 1 165 ? -16.594 -25.547 2.086 1 74.56 165 THR A CA 1
ATOM 1324 C C . THR A 1 165 ? -17.047 -24.141 1.704 1 74.56 165 THR A C 1
ATOM 1326 O O . THR A 1 165 ? -16.719 -23.172 2.383 1 74.56 165 THR A O 1
ATOM 1329 N N . CYS A 1 166 ? -17.922 -23.938 0.743 1 81.06 166 CYS A N 1
ATOM 1330 C CA . CYS A 1 166 ? -18.359 -22.641 0.233 1 81.06 166 CYS A CA 1
ATOM 1331 C C . CYS A 1 166 ? -19.812 -22.359 0.578 1 81.06 166 CYS A C 1
ATOM 1333 O O . CYS A 1 166 ? -20.641 -23.266 0.538 1 81.06 166 CYS A O 1
ATOM 1335 N N . THR A 1 167 ? -20.094 -21.156 0.945 1 85.81 167 THR A N 1
ATOM 1336 C CA . THR A 1 167 ? -21.484 -20.734 0.983 1 85.81 167 THR A CA 1
ATOM 1337 C C . THR A 1 167 ? -22.047 -20.609 -0.429 1 85.81 167 THR A C 1
ATOM 1339 O O . THR A 1 167 ? -21.297 -20.609 -1.406 1 85.81 167 THR A O 1
ATOM 1342 N N . TYR A 1 168 ? -23.328 -20.578 -0.472 1 88 168 TYR A N 1
ATOM 1343 C CA . TYR A 1 168 ? -23.984 -20.406 -1.766 1 88 168 TYR A CA 1
ATOM 1344 C C . TYR A 1 168 ? -23.484 -19.141 -2.453 1 88 168 TYR A C 1
ATOM 1346 O O . TYR A 1 168 ? -23.172 -19.156 -3.646 1 88 168 TYR A O 1
ATOM 1354 N N . LYS A 1 169 ? -23.375 -18.125 -1.714 1 91.62 169 LYS A N 1
ATOM 1355 C CA . LYS A 1 169 ? -22.953 -16.844 -2.262 1 91.62 169 LYS A CA 1
ATOM 1356 C C . LYS A 1 169 ? -21.516 -16.906 -2.771 1 91.62 169 LYS A C 1
ATOM 1358 O O . LYS A 1 169 ? -21.203 -16.328 -3.816 1 91.62 169 LYS A O 1
ATOM 1363 N N . GLU A 1 170 ? -20.75 -17.562 -2.039 1 92.81 170 GLU A N 1
ATOM 1364 C CA . GLU A 1 170 ? -19.344 -17.719 -2.43 1 92.81 170 GLU A CA 1
ATOM 1365 C C . GLU A 1 170 ? -19.219 -18.547 -3.707 1 92.81 170 GLU A C 1
ATOM 1367 O O . GLU A 1 170 ? -18.469 -18.188 -4.609 1 92.81 170 GLU A O 1
ATOM 1372 N N . SER A 1 171 ? -19.969 -19.641 -3.764 1 93 171 SER A N 1
ATOM 1373 C CA . SER A 1 171 ? -19.969 -20.484 -4.949 1 93 171 SER A CA 1
ATOM 1374 C C . SER A 1 171 ? -20.469 -19.734 -6.176 1 93 171 SER A C 1
ATOM 1376 O O . SER A 1 171 ? -19.938 -19.891 -7.273 1 93 171 SER A O 1
ATOM 1378 N N . GLU A 1 172 ? -21.469 -18.922 -5.934 1 93.38 172 GLU A N 1
ATOM 1379 C CA . GLU A 1 172 ? -22.016 -18.125 -7.023 1 93.38 172 GLU A CA 1
ATOM 1380 C C . GLU A 1 172 ? -20.984 -17.125 -7.539 1 93.38 172 GLU A C 1
ATOM 1382 O O . GLU A 1 172 ? -20.844 -16.938 -8.75 1 93.38 172 GLU A O 1
ATOM 1387 N N . GLN A 1 173 ? -20.328 -16.516 -6.672 1 94.94 173 GLN A N 1
ATOM 1388 C CA . GLN A 1 173 ? -19.312 -15.547 -7.047 1 94.94 173 GLN A CA 1
ATOM 1389 C C . GLN A 1 173 ? -18.203 -16.203 -7.859 1 94.94 173 GLN A C 1
ATOM 1391 O O . GLN A 1 173 ? -17.766 -15.664 -8.883 1 94.94 173 GLN A O 1
ATOM 1396 N N . ILE A 1 174 ? -17.75 -17.328 -7.414 1 95.94 174 ILE A N 1
ATOM 1397 C CA . ILE A 1 174 ? -16.688 -18.047 -8.094 1 95.94 174 ILE A CA 1
ATOM 1398 C C . ILE A 1 174 ? -17.172 -18.531 -9.461 1 95.94 174 ILE A C 1
ATOM 1400 O O . ILE A 1 174 ? -16.453 -18.406 -10.461 1 95.94 174 ILE A O 1
ATOM 1404 N N . MET A 1 175 ? -18.406 -19.016 -9.516 1 95.62 175 MET A N 1
ATOM 1405 C CA . MET A 1 175 ? -18.969 -19.5 -10.766 1 95.62 175 MET A CA 1
ATOM 1406 C C . MET A 1 175 ? -19.094 -18.375 -11.789 1 95.62 175 MET A C 1
ATOM 1408 O O . MET A 1 175 ? -18.812 -18.562 -12.969 1 95.62 175 MET A O 1
ATOM 1412 N N . ASN A 1 176 ? -19.516 -17.25 -11.297 1 97.25 176 ASN A N 1
ATOM 1413 C CA . ASN A 1 176 ? -19.609 -16.094 -12.188 1 97.25 176 ASN A CA 1
ATOM 1414 C C . ASN A 1 176 ? -18.234 -15.719 -12.742 1 97.25 176 ASN A C 1
ATOM 1416 O O . ASN A 1 176 ? -18.109 -15.352 -13.914 1 97.25 176 ASN A O 1
ATOM 1420 N N . SER A 1 177 ? -17.266 -15.797 -11.93 1 98.19 177 SER A N 1
ATOM 1421 C CA . SER A 1 177 ? -15.898 -15.477 -12.352 1 98.19 177 SER A CA 1
ATOM 1422 C C . SER A 1 177 ? -15.375 -16.5 -13.344 1 98.19 177 SER A C 1
ATOM 1424 O O . SER A 1 177 ? -14.602 -16.172 -14.242 1 98.19 177 SER A O 1
ATOM 1426 N N . ILE A 1 178 ? -15.727 -17.766 -13.172 1 97.5 178 ILE A N 1
ATOM 1427 C CA . ILE A 1 178 ? -15.359 -18.828 -14.109 1 97.5 178 ILE A CA 1
ATOM 1428 C C . ILE A 1 178 ? -15.945 -18.516 -15.484 1 97.5 178 ILE A C 1
ATOM 1430 O O . ILE A 1 178 ? -15.242 -18.578 -16.5 1 97.5 178 ILE A O 1
ATOM 1434 N N . ILE A 1 179 ? -17.219 -18.125 -15.492 1 97.25 179 ILE A N 1
ATOM 1435 C CA . ILE A 1 179 ? -17.906 -17.812 -16.734 1 97.25 179 ILE A CA 1
ATOM 1436 C C . ILE A 1 179 ? -17.219 -16.641 -17.438 1 97.25 179 ILE A C 1
ATOM 1438 O O . ILE A 1 179 ? -16.938 -16.703 -18.641 1 97.25 179 ILE A O 1
ATOM 1442 N N . LYS A 1 180 ? -16.938 -15.656 -16.672 1 97.94 180 LYS A N 1
ATOM 1443 C CA . LYS A 1 180 ? -16.281 -14.469 -17.203 1 97.94 180 LYS A CA 1
ATOM 1444 C C . LYS A 1 180 ? -14.898 -14.805 -17.766 1 97.94 180 LYS A C 1
ATOM 1446 O O . LYS A 1 180 ? -14.492 -14.266 -18.797 1 97.94 180 LYS A O 1
ATOM 1451 N N . ALA A 1 181 ? -14.18 -15.617 -17.078 1 98.38 181 ALA A N 1
ATOM 1452 C CA . ALA A 1 181 ? -12.852 -16.031 -17.531 1 98.38 181 ALA A CA 1
ATOM 1453 C C . ALA A 1 181 ? -12.938 -16.828 -18.828 1 98.38 181 ALA A C 1
ATOM 1455 O O . ALA A 1 181 ? -12.125 -16.625 -19.734 1 98.38 181 ALA A O 1
ATOM 1456 N N . LEU A 1 182 ? -13.859 -17.734 -18.922 1 97.12 182 LEU A N 1
ATOM 1457 C CA . LEU A 1 182 ? -14.031 -18.547 -20.125 1 97.12 182 LEU A CA 1
ATOM 1458 C C . LEU A 1 182 ? -14.43 -17.672 -21.297 1 97.12 182 LEU A C 1
ATOM 1460 O O . LEU A 1 182 ? -13.969 -17.891 -22.422 1 97.12 182 LEU A O 1
ATOM 1464 N N . GLU A 1 183 ? -15.312 -16.719 -21.031 1 96.62 183 GLU A N 1
ATOM 1465 C CA . GLU A 1 183 ? -15.688 -15.773 -22.078 1 96.62 183 GLU A CA 1
ATOM 1466 C C . GLU A 1 183 ? -14.477 -14.984 -22.562 1 96.62 183 GLU A C 1
ATOM 1468 O O . GLU A 1 183 ? -14.336 -14.734 -23.766 1 96.62 183 GLU A O 1
ATOM 1473 N N . PHE A 1 184 ? -13.688 -14.594 -21.641 1 97.56 184 PHE A N 1
ATOM 1474 C CA . PHE A 1 184 ? -12.461 -13.891 -22 1 97.56 184 PHE A CA 1
ATOM 1475 C C . PHE A 1 184 ? -11.57 -14.75 -22.875 1 97.56 184 PHE A C 1
ATOM 1477 O O . PHE A 1 184 ? -11.039 -14.281 -23.891 1 97.56 184 PHE A O 1
ATOM 1484 N N . VAL A 1 185 ? -11.367 -16.031 -22.516 1 97 185 VAL A N 1
ATOM 1485 C CA . VAL A 1 185 ? -10.555 -16.984 -23.281 1 97 185 VAL A CA 1
ATOM 1486 C C . VAL A 1 185 ? -11.125 -17.141 -24.688 1 97 185 VAL A C 1
ATOM 1488 O O . VAL A 1 185 ? -10.375 -17.078 -25.672 1 97 185 VAL A O 1
ATOM 1491 N N . GLU A 1 186 ? -12.359 -17.266 -24.797 1 95.12 186 GLU A N 1
ATOM 1492 C CA . GLU A 1 186 ? -13 -17.484 -26.094 1 95.12 186 GLU A CA 1
ATOM 1493 C C . GLU A 1 186 ? -12.891 -16.25 -26.984 1 95.12 186 GLU A C 1
ATOM 1495 O O . GLU A 1 186 ? -12.688 -16.359 -28.188 1 95.12 186 GLU A O 1
ATOM 1500 N N . ARG A 1 187 ? -13 -15.125 -26.344 1 95.25 187 ARG A N 1
ATOM 1501 C CA . ARG A 1 187 ? -12.93 -13.875 -27.094 1 95.25 187 ARG A CA 1
ATOM 1502 C C . ARG A 1 187 ? -11.508 -13.617 -27.578 1 95.25 187 ARG A C 1
ATOM 1504 O O . ARG A 1 187 ? -11.312 -13.008 -28.641 1 95.25 187 ARG A O 1
ATOM 1511 N N . THR A 1 188 ? -10.531 -14.07 -26.875 1 94.19 188 THR A N 1
ATOM 1512 C CA . THR A 1 188 ? -9.148 -13.75 -27.203 1 94.19 188 THR A CA 1
ATOM 1513 C C . THR A 1 188 ? -8.484 -14.922 -27.922 1 94.19 188 THR A C 1
ATOM 1515 O O . THR A 1 188 ? -7.309 -14.844 -28.297 1 94.19 188 THR A O 1
ATOM 1518 N N . SER A 1 189 ? -9.148 -15.969 -28.109 1 92.94 189 SER A N 1
ATOM 1519 C CA . SER A 1 189 ? -8.641 -17.172 -28.766 1 92.94 189 SER A CA 1
ATOM 1520 C C . SER A 1 189 ? -8.484 -16.938 -30.266 1 92.94 189 SER A C 1
ATOM 1522 O O . SER A 1 189 ? -9.086 -16.031 -30.828 1 92.94 189 SER A O 1
ATOM 1524 N N . VAL A 1 190 ? -7.66 -17.656 -30.828 1 91.44 190 VAL A N 1
ATOM 1525 C CA . VAL A 1 190 ? -7.484 -17.719 -32.281 1 91.44 190 VAL A CA 1
ATOM 1526 C C . VAL A 1 190 ? -7.852 -19.125 -32.781 1 91.44 190 VAL A C 1
ATOM 1528 O O . VAL A 1 190 ? -7.246 -20.109 -32.375 1 91.44 190 VAL A O 1
ATOM 1531 N N . GLY A 1 191 ? -8.867 -19.219 -33.688 1 89.94 191 GLY A N 1
ATOM 1532 C CA . GLY A 1 191 ? -9.32 -20.531 -34.156 1 89.94 191 GLY A CA 1
ATOM 1533 C C . GLY A 1 191 ? -9.914 -21.375 -33.031 1 89.94 191 GLY A C 1
ATOM 1534 O O . GLY A 1 191 ? -9.805 -22.609 -33.062 1 89.94 191 GLY A O 1
ATOM 1535 N N . GLY A 1 192 ? -10.328 -20.719 -31.984 1 92.31 192 GLY A N 1
ATOM 1536 C CA . GLY A 1 192 ? -10.953 -21.422 -30.891 1 92.31 192 GLY A CA 1
ATOM 1537 C C . GLY A 1 192 ? -9.953 -21.969 -29.875 1 92.31 192 GLY A C 1
ATOM 1538 O O . GLY A 1 192 ? -10.328 -22.703 -28.969 1 92.31 192 GLY A O 1
ATOM 1539 N N . LEU A 1 193 ? -8.688 -21.594 -30.078 1 96.06 193 LEU A N 1
ATOM 1540 C CA . LEU A 1 193 ? -7.637 -22.109 -29.219 1 96.06 193 LEU A CA 1
ATOM 1541 C C . LEU A 1 193 ? -6.895 -20.984 -28.516 1 96.06 193 LEU A C 1
ATOM 1543 O O . LEU A 1 193 ? -6.844 -19.859 -29.031 1 96.06 193 LEU A O 1
ATOM 1547 N N . ILE A 1 194 ? -6.355 -21.25 -27.359 1 97 194 ILE A N 1
ATOM 1548 C CA . ILE A 1 194 ? -5.676 -20.25 -26.547 1 97 194 ILE A CA 1
ATOM 1549 C C . ILE A 1 194 ? -4.305 -19.938 -27.141 1 97 194 ILE A C 1
ATOM 1551 O O . ILE A 1 194 ? -3.494 -20.844 -27.344 1 97 194 ILE A O 1
ATOM 1555 N N . LEU A 1 195 ? -4.043 -18.688 -27.406 1 95.38 195 LEU A N 1
ATOM 1556 C CA . LEU A 1 195 ? -2.736 -18.234 -27.859 1 95.38 195 LEU A CA 1
ATOM 1557 C C . LEU A 1 195 ? -1.884 -17.766 -26.688 1 95.38 195 LEU A C 1
ATOM 1559 O O . LEU A 1 195 ? -2.363 -17.031 -25.812 1 95.38 195 LEU A O 1
ATOM 1563 N N . GLY A 1 196 ? -0.601 -18.266 -26.703 1 95.12 196 GLY A N 1
ATOM 1564 C CA . GLY A 1 196 ? 0.298 -17.734 -25.703 1 95.12 196 GLY A CA 1
ATOM 1565 C C . GLY A 1 196 ? 0.931 -18.828 -24.844 1 95.12 196 GLY A C 1
ATOM 1566 O O . GLY A 1 196 ? 0.504 -19.984 -24.875 1 95.12 196 GLY A O 1
ATOM 1567 N N . ALA A 1 197 ? 1.905 -18.406 -24.016 1 94.88 197 ALA A N 1
ATOM 1568 C CA . ALA A 1 197 ? 2.695 -19.328 -23.188 1 94.88 197 ALA A CA 1
ATOM 1569 C C . ALA A 1 197 ? 1.912 -19.781 -21.969 1 94.88 197 ALA A C 1
ATOM 1571 O O . ALA A 1 197 ? 0.79 -19.328 -21.734 1 94.88 197 ALA A O 1
ATOM 1572 N N . ASP A 1 198 ? 2.422 -20.766 -21.281 1 96.12 198 ASP A N 1
ATOM 1573 C CA . ASP A 1 198 ? 1.877 -21.359 -20.062 1 96.12 198 ASP A CA 1
ATOM 1574 C C . ASP A 1 198 ? 2.795 -21.109 -18.875 1 96.12 198 ASP A C 1
ATOM 1576 O O . ASP A 1 198 ? 3.324 -20 -18.703 1 96.12 198 ASP A O 1
ATOM 1580 N N . TRP A 1 199 ? 2.943 -22.047 -17.938 1 94.88 199 TRP A N 1
ATOM 1581 C CA . TRP A 1 199 ? 3.744 -21.906 -16.719 1 94.88 199 TRP A CA 1
ATOM 1582 C C . TRP A 1 199 ? 5.188 -21.562 -17.062 1 94.88 199 TRP A C 1
ATOM 1584 O O . TRP A 1 199 ? 5.934 -21.078 -16.203 1 94.88 199 TRP A O 1
ATOM 1594 N N . ARG A 1 200 ? 5.578 -21.797 -18.297 1 93.31 200 ARG A N 1
ATOM 1595 C CA . ARG A 1 200 ? 6.91 -21.422 -18.766 1 93.31 200 ARG A CA 1
ATOM 1596 C C . ARG A 1 200 ? 6.969 -19.953 -19.125 1 93.31 200 ARG A C 1
ATOM 1598 O O . ARG A 1 200 ? 7.156 -19.594 -20.297 1 93.31 200 ARG A O 1
ATOM 1605 N N . ASP A 1 201 ? 6.945 -19.141 -18.109 1 90 201 ASP A N 1
ATOM 1606 C CA . ASP A 1 201 ? 6.715 -17.703 -18.297 1 90 201 ASP A CA 1
ATOM 1607 C C . ASP A 1 201 ? 7.988 -16.984 -18.734 1 90 201 ASP A C 1
ATOM 1609 O O . ASP A 1 201 ? 7.961 -15.805 -19.062 1 90 201 ASP A O 1
ATOM 1613 N N . THR A 1 202 ? 9.102 -17.625 -18.844 1 86.56 202 THR A N 1
ATOM 1614 C CA . THR A 1 202 ? 10.312 -17.016 -19.375 1 86.56 202 THR A CA 1
ATOM 1615 C C . THR A 1 202 ? 10.414 -17.281 -20.875 1 86.56 202 THR A C 1
ATOM 1617 O O . THR A 1 202 ? 11.242 -16.656 -21.562 1 86.56 202 THR A O 1
ATOM 1620 N N . ARG A 1 203 ? 9.57 -18.156 -21.328 1 89.38 203 ARG A N 1
ATOM 1621 C CA . ARG A 1 203 ? 9.586 -18.516 -22.75 1 89.38 203 ARG A CA 1
ATOM 1622 C C . ARG A 1 203 ? 8.742 -17.531 -23.562 1 89.38 203 ARG A C 1
ATOM 1624 O O . ARG A 1 203 ? 7.676 -17.891 -24.062 1 89.38 203 ARG A O 1
ATOM 1631 N N . THR A 1 204 ? 9.297 -16.391 -23.859 1 89.88 204 THR A N 1
ATOM 1632 C CA . THR A 1 204 ? 8.594 -15.344 -24.594 1 89.88 204 THR A CA 1
ATOM 1633 C C . THR A 1 204 ? 8.383 -15.758 -26.047 1 89.88 204 THR A C 1
ATOM 1635 O O . THR A 1 204 ? 7.52 -15.219 -26.734 1 89.88 204 THR A O 1
ATOM 1638 N N . ASP A 1 205 ? 9.156 -16.766 -26.516 1 88.38 205 ASP A N 1
ATOM 1639 C CA . ASP A 1 205 ? 9.039 -17.266 -27.875 1 88.38 205 ASP A CA 1
ATOM 1640 C C . ASP A 1 205 ? 7.715 -18 -28.078 1 88.38 205 ASP A C 1
ATOM 1642 O O . ASP A 1 205 ? 7.289 -18.234 -29.219 1 88.38 205 ASP A O 1
ATOM 1646 N N . LEU A 1 206 ? 6.996 -18.312 -27 1 91.88 206 LEU A N 1
ATOM 1647 C CA . LEU A 1 206 ? 5.734 -19.047 -27.094 1 91.88 206 LEU A CA 1
ATOM 1648 C C . LEU A 1 206 ? 4.555 -18.078 -27.125 1 91.88 206 LEU A C 1
ATOM 1650 O O . LEU A 1 206 ? 3.398 -18.516 -27.203 1 91.88 206 LEU A O 1
ATOM 1654 N N . ALA A 1 207 ? 4.797 -16.812 -27.172 1 93.25 207 ALA A N 1
ATOM 1655 C CA . ALA A 1 207 ? 3.768 -15.773 -27.062 1 93.25 207 ALA A CA 1
ATOM 1656 C C . ALA A 1 207 ? 2.75 -15.891 -28.203 1 93.25 207 ALA A C 1
ATOM 1658 O O . ALA A 1 207 ? 1.574 -15.57 -28.016 1 93.25 207 ALA A O 1
ATOM 1659 N N . ASP A 1 208 ? 3.139 -16.328 -29.297 1 92.56 208 ASP A N 1
ATOM 1660 C CA . ASP A 1 208 ? 2.254 -16.375 -30.453 1 92.56 208 ASP A CA 1
ATOM 1661 C C . ASP A 1 208 ? 1.983 -17.812 -30.875 1 92.56 208 ASP A C 1
ATOM 1663 O O . ASP A 1 208 ? 1.654 -18.078 -32.031 1 92.56 208 ASP A O 1
ATOM 1667 N N . LYS A 1 209 ? 2.186 -18.766 -30 1 93.62 209 LYS A N 1
ATOM 1668 C CA . LYS A 1 209 ? 1.971 -20.188 -30.266 1 93.62 209 LYS A CA 1
ATOM 1669 C C . LYS A 1 209 ? 0.73 -20.703 -29.547 1 93.62 209 LYS A C 1
ATOM 1671 O O . LYS A 1 209 ? 0.246 -20.078 -28.609 1 93.62 209 LYS A O 1
ATOM 1676 N N . ILE A 1 210 ? 0.194 -21.734 -30.125 1 95.94 210 ILE A N 1
ATOM 1677 C CA . ILE A 1 210 ? -0.824 -22.516 -29.422 1 95.94 210 ILE A CA 1
ATOM 1678 C C . ILE A 1 210 ? -0.164 -23.672 -28.672 1 95.94 210 ILE A C 1
ATOM 1680 O O . ILE A 1 210 ? 0.287 -24.641 -29.281 1 95.94 210 ILE A O 1
ATOM 1684 N N . VAL A 1 211 ? -0.133 -23.547 -27.422 1 96.12 211 VAL A N 1
ATOM 1685 C CA . VAL A 1 211 ? 0.666 -24.484 -26.625 1 96.12 211 VAL A CA 1
ATOM 1686 C C . VAL A 1 211 ? -0.206 -25.641 -26.156 1 96.12 211 VAL A C 1
ATOM 1688 O O . VAL A 1 211 ? -1.39 -25.469 -25.859 1 96.12 211 VAL A O 1
ATOM 1691 N N . LEU A 1 212 ? 0.398 -26.844 -26.047 1 97.44 212 LEU A N 1
ATOM 1692 C CA . LEU A 1 212 ? -0.298 -28.078 -25.75 1 97.44 212 LEU A CA 1
ATOM 1693 C C . LEU A 1 212 ? -0.984 -28.016 -24.375 1 97.44 212 LEU A C 1
ATOM 1695 O O . LEU A 1 212 ? -2.162 -28.344 -24.266 1 97.44 212 LEU A O 1
ATOM 1699 N N . SER A 1 213 ? -0.291 -27.562 -23.312 1 97.12 213 SER A N 1
ATOM 1700 C CA . SER A 1 213 ? -0.825 -27.547 -21.953 1 97.12 213 SER A CA 1
ATOM 1701 C C . SER A 1 213 ? -2.086 -26.688 -21.875 1 97.12 213 SER A C 1
ATOM 1703 O O . SER A 1 213 ? -3.109 -27.141 -21.344 1 97.12 213 SER A O 1
ATOM 1705 N N . ASN A 1 214 ? -2.012 -25.5 -22.422 1 97.81 214 ASN A N 1
ATOM 1706 C CA . ASN A 1 214 ? -3.186 -24.641 -22.422 1 97.81 214 ASN A CA 1
ATOM 1707 C C . ASN A 1 214 ? -4.355 -25.281 -23.156 1 97.81 214 ASN A C 1
ATOM 1709 O O . ASN A 1 214 ? -5.504 -25.172 -22.719 1 97.81 214 ASN A O 1
ATOM 1713 N N . THR A 1 215 ? -4.066 -25.906 -24.25 1 98 215 THR A N 1
ATOM 1714 C CA . THR A 1 215 ? -5.102 -26.547 -25.062 1 98 215 THR A CA 1
ATOM 1715 C C . THR A 1 215 ? -5.715 -27.734 -24.312 1 98 215 THR A C 1
ATOM 1717 O O . THR A 1 215 ? -6.926 -27.953 -24.391 1 98 215 THR A O 1
ATOM 1720 N N . CYS A 1 216 ? -4.883 -28.484 -23.625 1 97.62 216 CYS A N 1
ATOM 1721 C CA . CYS A 1 216 ? -5.391 -29.578 -22.812 1 97.62 216 CYS A CA 1
ATOM 1722 C C . CYS A 1 216 ? -6.336 -29.062 -21.734 1 97.62 216 CYS A C 1
ATOM 1724 O O . CYS A 1 216 ? -7.391 -29.656 -21.484 1 97.62 216 CYS A O 1
ATOM 1726 N N . PHE A 1 217 ? -6.008 -27.969 -21.094 1 97 217 PHE A N 1
ATOM 1727 C CA . PHE A 1 217 ? -6.863 -27.406 -20.062 1 97 217 PHE A CA 1
ATOM 1728 C C . PHE A 1 217 ? -8.164 -26.875 -20.656 1 97 217 PHE A C 1
ATOM 1730 O O . PHE A 1 217 ? -9.219 -26.969 -20.031 1 97 217 PHE A O 1
ATOM 1737 N N . LEU A 1 218 ? -8.023 -26.281 -21.797 1 97.81 218 LEU A N 1
ATOM 1738 C CA . LEU A 1 218 ? -9.234 -25.812 -22.469 1 97.81 218 LEU A CA 1
ATOM 1739 C C . LEU A 1 218 ? -10.188 -26.984 -22.734 1 97.81 218 LEU A C 1
ATOM 1741 O O . LEU A 1 218 ? -11.383 -26.875 -22.469 1 97.81 218 LEU A O 1
ATOM 1745 N N . TYR A 1 219 ? -9.641 -28.109 -23.266 1 97.75 219 TYR A N 1
ATOM 1746 C CA . TYR A 1 219 ? -10.422 -29.312 -23.469 1 97.75 219 TYR A CA 1
ATOM 1747 C C . TYR A 1 219 ? -11.094 -29.766 -22.172 1 97.75 219 TYR A C 1
ATOM 1749 O O . TYR A 1 219 ? -12.297 -30.031 -22.141 1 97.75 219 TYR A O 1
ATOM 1757 N N . ARG A 1 220 ? -10.328 -29.828 -21.125 1 95 220 ARG A N 1
ATOM 1758 C CA . ARG A 1 220 ? -10.844 -30.281 -19.828 1 95 220 ARG A CA 1
ATOM 1759 C C . ARG A 1 220 ? -11.969 -29.391 -19.344 1 95 220 ARG A C 1
ATOM 1761 O O . ARG A 1 220 ? -13 -29.875 -18.859 1 95 220 ARG A O 1
ATOM 1768 N N . MET A 1 221 ? -11.75 -28.094 -19.469 1 95.25 221 MET A N 1
ATOM 1769 C CA . MET A 1 221 ? -12.758 -27.141 -18.984 1 95.25 221 MET A CA 1
ATOM 1770 C C . MET A 1 221 ? -14.062 -27.312 -19.766 1 95.25 221 MET A C 1
ATOM 1772 O O . MET A 1 221 ? -15.148 -27.266 -19.172 1 95.25 221 MET A O 1
ATOM 1776 N N . TYR A 1 222 ? -13.961 -27.438 -21.062 1 96.62 222 TYR A N 1
ATOM 1777 C CA . TYR A 1 222 ? -15.156 -27.641 -21.875 1 96.62 222 TYR A CA 1
ATOM 1778 C C . TYR A 1 222 ? -15.859 -28.938 -21.484 1 96.62 222 TYR A C 1
ATOM 1780 O O . TYR A 1 222 ? -17.094 -29 -21.484 1 96.62 222 TYR A O 1
ATOM 1788 N N . CYS A 1 223 ? -15.133 -29.969 -21.156 1 94.69 223 CYS A N 1
ATOM 1789 C CA . CYS A 1 223 ? -15.719 -31.234 -20.734 1 94.69 223 CYS A CA 1
ATOM 1790 C C . CYS A 1 223 ? -16.5 -31.078 -19.438 1 94.69 223 CYS A C 1
ATOM 1792 O O . CYS A 1 223 ? -17.688 -31.406 -19.375 1 94.69 223 CYS A O 1
ATOM 1794 N N . ILE A 1 224 ? -15.859 -30.5 -18.469 1 90.19 224 ILE A N 1
ATOM 1795 C CA . ILE A 1 224 ? -16.5 -30.438 -17.156 1 90.19 224 ILE A CA 1
ATOM 1796 C C . ILE A 1 224 ? -17.562 -29.344 -17.156 1 90.19 224 ILE A C 1
ATOM 1798 O O . ILE A 1 224 ? -18.5 -29.391 -16.344 1 90.19 224 ILE A O 1
ATOM 1802 N N . GLY A 1 225 ? -17.391 -28.438 -18.031 1 91.25 225 GLY A N 1
ATOM 1803 C CA . GLY A 1 225 ? -18.406 -27.406 -18.203 1 91.25 225 GLY A CA 1
ATOM 1804 C C . GLY A 1 225 ? -19.562 -27.844 -19.078 1 91.25 225 GLY A C 1
ATOM 1805 O O . GLY A 1 225 ? -20.453 -27.047 -19.375 1 91.25 225 GLY A O 1
ATOM 1806 N N . GLN A 1 226 ? -19.531 -29.062 -19.609 1 91.5 226 GLN A N 1
ATOM 1807 C CA . GLN A 1 226 ? -20.594 -29.672 -20.406 1 91.5 226 GLN A CA 1
ATOM 1808 C C . GLN A 1 226 ? -20.797 -28.922 -21.719 1 91.5 226 GLN A C 1
ATOM 1810 O O . GLN A 1 226 ? -21.922 -28.625 -22.109 1 91.5 226 GLN A O 1
ATOM 1815 N N . ARG A 1 227 ? -19.734 -28.516 -22.266 1 92.88 227 ARG A N 1
ATOM 1816 C CA . ARG A 1 227 ? -19.719 -27.938 -23.609 1 92.88 227 ARG A CA 1
ATOM 1817 C C . ARG A 1 227 ? -19.25 -28.969 -24.625 1 92.88 227 ARG A C 1
ATOM 1819 O O . ARG A 1 227 ? -18.141 -28.875 -25.156 1 92.88 227 ARG A O 1
ATOM 1826 N N . GLY A 1 228 ? -20.125 -29.844 -25.016 1 92.06 228 GLY A N 1
ATOM 1827 C CA . GLY A 1 228 ? -19.781 -31.031 -25.766 1 92.06 228 GLY A CA 1
ATOM 1828 C C . GLY A 1 228 ? -19.203 -30.734 -27.141 1 92.06 228 GLY A C 1
ATOM 1829 O O . GLY A 1 228 ? -18.141 -31.25 -27.484 1 92.06 228 GLY A O 1
ATOM 1830 N N . GLU A 1 229 ? -19.875 -29.891 -27.891 1 94.56 229 GLU A N 1
ATOM 1831 C CA . GLU A 1 229 ? -19.406 -29.578 -29.234 1 94.56 229 GLU A CA 1
ATOM 1832 C C . GLU A 1 229 ? -18.031 -28.922 -29.203 1 94.56 229 GLU A C 1
ATOM 1834 O O . GLU A 1 229 ? -17.156 -29.281 -30 1 94.56 229 GLU A O 1
ATOM 1839 N N . ALA A 1 230 ? -17.859 -28.031 -28.281 1 95.31 230 ALA A N 1
ATOM 1840 C CA . ALA A 1 230 ? -16.594 -27.328 -28.172 1 95.31 230 ALA A CA 1
ATOM 1841 C C . ALA A 1 230 ? -15.469 -28.266 -27.75 1 95.31 230 ALA A C 1
ATOM 1843 O O . ALA A 1 230 ? -14.352 -28.156 -28.25 1 95.31 230 ALA A O 1
ATOM 1844 N N . SER A 1 231 ? -15.727 -29.141 -26.797 1 97.25 231 SER A N 1
ATOM 1845 C CA . SER A 1 231 ? -14.719 -30.109 -26.359 1 97.25 231 SER A CA 1
ATOM 1846 C C . SER A 1 231 ? -14.312 -31.047 -27.5 1 97.25 231 SER A C 1
ATOM 1848 O O . SER A 1 231 ? -13.133 -31.391 -27.625 1 97.25 231 SER A O 1
ATOM 1850 N N . GLU A 1 232 ? -15.289 -31.422 -28.297 1 97 232 GLU A N 1
ATOM 1851 C CA . GLU A 1 232 ? -15 -32.281 -29.438 1 97 232 GLU A CA 1
ATOM 1852 C C . GLU A 1 232 ? -14.109 -31.578 -30.453 1 97 232 GLU A C 1
ATOM 1854 O O . GLU A 1 232 ? -13.203 -32.188 -31.016 1 97 232 GLU A O 1
ATOM 1859 N N . ASP A 1 233 ? -14.43 -30.359 -30.656 1 96.56 233 ASP A N 1
ATOM 1860 C CA . ASP A 1 233 ? -13.617 -29.562 -31.594 1 96.56 233 ASP A CA 1
ATOM 1861 C C . ASP A 1 233 ? -12.172 -29.484 -31.109 1 96.56 233 ASP A C 1
ATOM 1863 O O . ASP A 1 233 ? -11.242 -29.625 -31.922 1 96.56 233 ASP A O 1
ATOM 1867 N N . VAL A 1 234 ? -11.961 -29.219 -29.844 1 97.75 234 VAL A N 1
ATOM 1868 C CA . VAL A 1 234 ? -10.609 -29.109 -29.281 1 97.75 234 VAL A CA 1
ATOM 1869 C C . VAL A 1 234 ? -9.914 -30.469 -29.359 1 97.75 234 VAL A C 1
ATOM 1871 O O . VAL A 1 234 ? -8.734 -30.547 -29.688 1 97.75 234 VAL A O 1
ATOM 1874 N N . LEU A 1 235 ? -10.648 -31.531 -29.062 1 97.5 235 LEU A N 1
ATOM 1875 C CA . LEU A 1 235 ? -10.094 -32.875 -29.141 1 97.5 235 LEU A CA 1
ATOM 1876 C C . LEU A 1 235 ? -9.625 -33.188 -30.562 1 97.5 235 LEU A C 1
ATOM 1878 O O . LEU A 1 235 ? -8.547 -33.75 -30.75 1 97.5 235 LEU A O 1
ATOM 1882 N N . ASP A 1 236 ? -10.445 -32.812 -31.469 1 96.62 236 ASP A N 1
ATOM 1883 C CA . ASP A 1 236 ? -10.094 -33 -32.875 1 96.62 236 ASP A CA 1
ATOM 1884 C C . ASP A 1 236 ? -8.805 -32.281 -33.25 1 96.62 236 ASP A C 1
ATOM 1886 O O . ASP A 1 236 ? -7.965 -32.781 -33.969 1 96.62 236 ASP A O 1
ATOM 1890 N N . THR A 1 237 ? -8.727 -31.125 -32.75 1 95.25 237 THR A N 1
ATOM 1891 C CA . THR A 1 237 ? -7.527 -30.328 -33 1 95.25 237 THR A CA 1
ATOM 1892 C C . THR A 1 237 ? -6.309 -30.984 -32.344 1 95.25 237 THR A C 1
ATOM 1894 O O . THR A 1 237 ? -5.234 -31.047 -32.969 1 95.25 237 THR A O 1
ATOM 1897 N N . LEU A 1 238 ? -6.438 -31.453 -31.125 1 97.88 238 LEU A N 1
ATOM 1898 C CA . LEU A 1 238 ? -5.348 -32.125 -30.422 1 97.88 238 LEU A CA 1
ATOM 1899 C C . LEU A 1 238 ? -4.898 -33.375 -31.188 1 97.88 238 LEU A C 1
ATOM 1901 O O . LEU A 1 238 ? -3.705 -33.562 -31.422 1 97.88 238 LEU A O 1
ATOM 1905 N N . GLN A 1 239 ? -5.805 -34.125 -31.688 1 97.25 239 GLN A N 1
ATOM 1906 C CA . GLN A 1 239 ? -5.496 -35.375 -32.406 1 97.25 239 GLN A CA 1
ATOM 1907 C C . GLN A 1 239 ? -4.953 -35.094 -33.781 1 97.25 239 GLN A C 1
ATOM 1909 O O . GLN A 1 239 ? -4.086 -35.812 -34.281 1 97.25 239 GLN A O 1
ATOM 1914 N N . GLY A 1 240 ? -5.457 -34.062 -34.375 1 95.75 240 GLY A N 1
ATOM 1915 C CA . GLY A 1 240 ? -5.133 -33.781 -35.75 1 95.75 240 GLY A CA 1
ATOM 1916 C C . GLY A 1 240 ? -3.885 -32.938 -35.938 1 95.75 240 GLY A C 1
ATOM 1917 O O . GLY A 1 240 ? -3.096 -33.156 -36.844 1 95.75 240 GLY A O 1
ATOM 1918 N N . ARG A 1 241 ? -3.738 -32 -35.031 1 94.38 241 ARG A N 1
ATOM 1919 C CA . ARG A 1 241 ? -2.678 -31.031 -35.25 1 94.38 241 ARG A CA 1
ATOM 1920 C C . ARG A 1 241 ? -1.507 -31.266 -34.312 1 94.38 241 ARG A C 1
ATOM 1922 O O . ARG A 1 241 ? -0.358 -30.984 -34.656 1 94.38 241 ARG A O 1
ATOM 1929 N N . PHE A 1 242 ? -1.762 -31.766 -33.125 1 96.75 242 PHE A N 1
ATOM 1930 C CA . PHE A 1 242 ? -0.705 -31.875 -32.125 1 96.75 242 PHE A CA 1
ATOM 1931 C C . PHE A 1 242 ? -0.048 -33.25 -32.188 1 96.75 242 PHE A C 1
ATOM 1933 O O . PHE A 1 242 ? 1.164 -33.375 -32 1 96.75 242 PHE A O 1
ATOM 1940 N N . TRP A 1 243 ? -0.809 -34.312 -32.406 1 97.19 243 TRP A N 1
ATOM 1941 C CA . TRP A 1 243 ? -0.235 -35.656 -32.438 1 97.19 243 TRP A CA 1
ATOM 1942 C C . TRP A 1 243 ? 0.714 -35.812 -33.625 1 97.19 243 TRP A C 1
ATOM 1944 O O . TRP A 1 243 ? 0.342 -35.531 -34.781 1 97.19 243 TRP A O 1
ATOM 1954 N N . ASN A 1 244 ? 1.894 -36.281 -33.406 1 95.69 244 ASN A N 1
ATOM 1955 C CA . ASN A 1 244 ? 2.871 -36.344 -34.469 1 95.69 244 ASN A CA 1
ATOM 1956 C C . ASN A 1 244 ? 3.238 -37.781 -34.812 1 95.69 244 ASN A C 1
ATOM 1958 O O . ASN A 1 244 ? 4.207 -38.062 -35.5 1 95.69 244 ASN A O 1
ATOM 1962 N N . GLY A 1 245 ? 2.494 -38.75 -34.156 1 95.31 245 GLY A N 1
ATOM 1963 C CA . GLY A 1 245 ? 2.766 -40.156 -34.375 1 95.31 245 GLY A CA 1
ATOM 1964 C C . GLY A 1 245 ? 3.461 -40.812 -33.219 1 95.31 245 GLY A C 1
ATOM 1965 O O . GLY A 1 245 ? 3.443 -42.031 -33.094 1 95.31 245 GLY A O 1
ATOM 1966 N N . GLU A 1 246 ? 4.035 -39.969 -32.344 1 96 246 GLU A N 1
ATOM 1967 C CA . GLU A 1 246 ? 4.762 -40.5 -31.188 1 96 246 GLU A CA 1
ATOM 1968 C C . GLU A 1 246 ? 4.297 -39.844 -29.891 1 96 246 GLU A C 1
ATOM 1970 O O . GLU A 1 246 ? 4.191 -40.5 -28.859 1 96 246 GLU A O 1
ATOM 1975 N N . TYR A 1 247 ? 4.16 -38.656 -29.953 1 96.75 247 TYR A N 1
ATOM 1976 C CA . TYR A 1 247 ? 3.674 -37.844 -28.844 1 96.75 247 TYR A CA 1
ATOM 1977 C C . TYR A 1 247 ? 2.955 -36.594 -29.344 1 96.75 247 TYR A C 1
ATOM 1979 O O . TYR A 1 247 ? 2.93 -36.344 -30.562 1 96.75 247 TYR A O 1
ATOM 1987 N N . PHE A 1 248 ? 2.273 -35.844 -28.453 1 97.38 248 PHE A N 1
ATOM 1988 C CA . PHE A 1 248 ? 1.675 -34.562 -28.812 1 97.38 248 PHE A CA 1
ATOM 1989 C C . PHE A 1 248 ? 2.717 -33.469 -28.797 1 97.38 248 PHE A C 1
ATOM 1991 O O . PHE A 1 248 ? 3.408 -33.281 -27.797 1 97.38 248 PHE A O 1
ATOM 1998 N N . ASN A 1 249 ? 2.777 -32.719 -29.859 1 95.69 249 ASN A N 1
ATOM 1999 C CA . ASN A 1 249 ? 3.746 -31.625 -29.969 1 95.69 249 ASN A CA 1
ATOM 2000 C C . ASN A 1 249 ? 3.521 -30.562 -28.906 1 95.69 249 ASN A C 1
ATOM 2002 O O . ASN A 1 249 ? 2.381 -30.266 -28.531 1 95.69 249 ASN A O 1
ATOM 2006 N N . ASP A 1 250 ? 4.605 -29.969 -28.5 1 95.12 250 ASP A N 1
ATOM 2007 C CA . ASP A 1 250 ? 4.609 -28.938 -27.469 1 95.12 250 ASP A CA 1
ATOM 2008 C C . ASP A 1 250 ? 3.713 -27.766 -27.875 1 95.12 250 ASP A C 1
ATOM 2010 O O . ASP A 1 250 ? 3.002 -27.203 -27.031 1 95.12 250 ASP A O 1
ATOM 2014 N N . TYR A 1 251 ? 3.834 -27.391 -29.062 1 94.69 251 TYR A N 1
ATOM 2015 C CA . TYR A 1 251 ? 3.01 -26.312 -29.594 1 94.69 251 TYR A CA 1
ATOM 2016 C C . TYR A 1 251 ? 2.832 -26.438 -31.094 1 94.69 251 TYR A C 1
ATOM 2018 O O . TYR A 1 251 ? 3.531 -27.219 -31.75 1 94.69 251 TYR A O 1
ATOM 2026 N N . VAL A 1 252 ? 1.822 -25.766 -31.641 1 93.94 252 VAL A N 1
ATOM 2027 C CA . VAL A 1 252 ? 1.588 -25.641 -33.062 1 93.94 252 VAL A CA 1
ATOM 2028 C C . VAL A 1 252 ? 1.457 -24.156 -33.438 1 93.94 252 VAL A C 1
ATOM 2030 O O . VAL A 1 252 ? 1.213 -23.312 -32.594 1 93.94 252 VAL A O 1
ATOM 2033 N N . GLU A 1 253 ? 1.715 -23.844 -34.688 1 90.62 253 GLU A N 1
ATOM 2034 C CA . GLU A 1 253 ? 1.629 -22.469 -35.188 1 90.62 253 GLU A CA 1
ATOM 2035 C C . GLU A 1 253 ? 0.178 -22 -35.281 1 90.62 253 GLU A C 1
ATOM 2037 O O . GLU A 1 253 ? -0.724 -22.812 -35.531 1 90.62 253 GLU A O 1
ATOM 2042 N N . SER A 1 254 ? -0.018 -20.75 -35.031 1 82.44 254 SER A N 1
ATOM 2043 C CA . SER A 1 254 ? -1.354 -20.172 -35.125 1 82.44 254 SER A CA 1
ATOM 2044 C C . SER A 1 254 ? -1.724 -19.938 -36.594 1 82.44 254 SER A C 1
ATOM 2046 O O . SER A 1 254 ? -0.847 -19.734 -37.438 1 82.44 254 SER A O 1
ATOM 2048 N N . ASP A 1 255 ? -2.416 -20.609 -37.5 1 63.66 255 ASP A N 1
ATOM 2049 C CA . ASP A 1 255 ? -2.781 -20.438 -38.906 1 63.66 255 ASP A CA 1
ATOM 2050 C C . ASP A 1 255 ? -2.691 -18.984 -39.344 1 63.66 255 ASP A C 1
ATOM 2052 O O . ASP A 1 255 ? -2.678 -18.672 -40.531 1 63.66 255 ASP A O 1
ATOM 2056 N N . VAL A 1 256 ? -2.811 -17.984 -38.688 1 49.75 256 VAL A N 1
ATOM 2057 C CA . VAL A 1 256 ? -2.762 -16.656 -39.281 1 49.75 256 VAL A CA 1
ATOM 2058 C C . VAL A 1 256 ? -1.406 -16.453 -39.969 1 49.75 256 VAL A C 1
ATOM 2060 O O . VAL A 1 256 ? -1.332 -15.898 -41.062 1 49.75 256 VAL A O 1
ATOM 2063 N N . GLY A 1 257 ? -0.137 -16.391 -39.469 1 40.38 257 GLY A N 1
ATOM 2064 C CA . GLY A 1 257 ? 1.098 -16.172 -40.188 1 40.38 257 GLY A CA 1
ATOM 2065 C C . GLY A 1 257 ? 1.739 -17.453 -40.688 1 40.38 257 GLY A C 1
ATOM 2066 O O . GLY A 1 257 ? 2.785 -17.422 -41.344 1 40.38 257 GLY A O 1
ATOM 2067 N N . ALA A 1 258 ? 1.627 -18.531 -40.094 1 38 258 ALA A N 1
ATOM 2068 C CA . ALA A 1 258 ? 2.5 -19.672 -40.375 1 38 258 ALA A CA 1
ATOM 2069 C C . ALA A 1 258 ? 2.055 -20.391 -41.656 1 38 258 ALA A C 1
ATOM 2071 O O . ALA A 1 258 ? 0.906 -20.828 -41.75 1 38 258 ALA A O 1
ATOM 2072 N N . VAL A 1 259 ? 2.607 -19.953 -42.812 1 32.62 259 VAL A N 1
ATOM 2073 C CA . VAL A 1 259 ? 3.033 -20.953 -43.812 1 32.62 259 VAL A CA 1
ATOM 2074 C C . VAL A 1 259 ? 3.609 -22.172 -43.062 1 32.62 259 VAL A C 1
ATOM 2076 O O . VAL A 1 259 ? 4.34 -22.016 -42.094 1 32.62 259 VAL A O 1
ATOM 2079 N N . ASP A 1 260 ? 2.947 -23.281 -43.125 1 32.06 260 ASP A N 1
ATOM 2080 C CA . ASP A 1 260 ? 3.471 -24.578 -42.656 1 32.06 260 ASP A CA 1
ATOM 2081 C C . ASP A 1 260 ? 4.973 -24.672 -42.906 1 32.06 260 ASP A C 1
ATOM 2083 O O . ASP A 1 260 ? 5.402 -25.109 -43.969 1 32.06 260 ASP A O 1
ATOM 2087 N N . LYS A 1 261 ? 5.656 -23.531 -42.812 1 33.25 261 LYS A N 1
ATOM 2088 C CA . LYS A 1 261 ? 7.051 -23.734 -43.219 1 33.25 261 LYS A CA 1
ATOM 2089 C C . LYS A 1 261 ? 7.699 -24.844 -42.375 1 33.25 261 LYS A C 1
ATOM 2091 O O . LYS A 1 261 ? 8.93 -24.906 -42.281 1 33.25 261 LYS A O 1
ATOM 2096 N N . ILE A 1 262 ? 6.789 -25.547 -41.656 1 30.83 262 ILE A N 1
ATOM 2097 C CA . ILE A 1 262 ? 7.742 -26.406 -40.969 1 30.83 262 ILE A CA 1
ATOM 2098 C C . ILE A 1 262 ? 8.391 -27.375 -41.938 1 30.83 262 ILE A C 1
ATOM 2100 O O . ILE A 1 262 ? 7.891 -28.484 -42.156 1 30.83 262 ILE A O 1
ATOM 2104 N N . GLU A 1 263 ? 8.5 -27.016 -43.219 1 29.66 263 GLU A N 1
ATOM 2105 C CA . GLU A 1 263 ? 9.391 -28.031 -43.781 1 29.66 263 GLU A CA 1
ATOM 2106 C C . GLU A 1 263 ? 10.734 -28.016 -43.062 1 29.66 263 GLU A C 1
ATOM 2108 O O . GLU A 1 263 ? 11.625 -27.25 -43.406 1 29.66 263 GLU A O 1
ATOM 2113 N N . THR A 1 264 ? 10.852 -27.641 -41.844 1 28.98 264 THR A N 1
ATOM 2114 C CA . THR A 1 264 ? 12.242 -27.875 -41.469 1 28.98 264 THR A CA 1
ATOM 2115 C C . THR A 1 264 ? 12.734 -29.203 -42 1 28.98 264 THR A C 1
ATOM 2117 O O . THR A 1 264 ? 12.219 -30.266 -41.656 1 28.98 264 THR A O 1
ATOM 2120 N N . GLY A 1 265 ? 13.016 -29.203 -43.281 1 28.14 265 GLY A N 1
ATOM 2121 C CA . GLY A 1 265 ? 14.039 -30.062 -43.844 1 28.14 265 GLY A CA 1
ATOM 2122 C C . GLY A 1 265 ? 15.289 -30.141 -42.969 1 28.14 265 GLY A C 1
ATOM 2123 O O . GLY A 1 265 ? 16.266 -29.422 -43.219 1 28.14 265 GLY A O 1
ATOM 2124 N N . CYS A 1 266 ? 15.297 -29.797 -41.719 1 27.59 266 CYS A N 1
ATOM 2125 C CA . CYS A 1 266 ? 16.562 -30.266 -41.156 1 27.59 266 CYS A CA 1
ATOM 2126 C C . CYS A 1 266 ? 17.016 -31.531 -41.875 1 27.59 266 CYS A C 1
ATOM 2128 O O . CYS A 1 266 ? 16.25 -32.5 -42 1 27.59 266 CYS A O 1
ATOM 2130 N N . ASP A 1 267 ? 17.875 -31.375 -42.938 1 27.92 267 ASP A N 1
ATOM 2131 C CA . ASP A 1 267 ? 18.859 -32.312 -43.5 1 27.92 267 ASP A CA 1
ATOM 2132 C C . ASP A 1 267 ? 19.203 -33.406 -42.5 1 27.92 267 ASP A C 1
ATOM 2134 O O . ASP A 1 267 ? 19 -33.25 -41.281 1 27.92 267 ASP A O 1
ATOM 2138 N N . GLU A 1 268 ? 19.719 -34.562 -43.062 1 29.94 268 GLU A N 1
ATOM 2139 C CA . GLU A 1 268 ? 20.281 -35.812 -42.625 1 29.94 268 GLU A CA 1
ATOM 2140 C C . GLU A 1 268 ? 21.266 -35.625 -41.469 1 29.94 268 GLU A C 1
ATOM 2142 O O . GLU A 1 268 ? 21.656 -36.594 -40.781 1 29.94 268 GLU A O 1
ATOM 2147 N N . THR A 1 269 ? 22.109 -34.5 -41.562 1 27.31 269 THR A N 1
ATOM 2148 C CA . THR A 1 269 ? 23.078 -34.562 -40.5 1 27.31 269 THR A CA 1
ATOM 2149 C C . THR A 1 269 ? 22.406 -34.406 -39.125 1 27.31 269 THR A C 1
ATOM 2151 O O . THR A 1 269 ? 22.484 -33.312 -38.531 1 27.31 269 THR A O 1
ATOM 2154 N N . LYS A 1 270 ? 21.078 -34.5 -39.031 1 35.12 270 LYS A N 1
ATOM 2155 C CA . LYS A 1 270 ? 20.422 -35 -37.812 1 35.12 270 LYS A CA 1
ATOM 2156 C C . LYS A 1 270 ? 21.375 -35.906 -37.031 1 35.12 270 LYS A C 1
ATOM 2158 O O . LYS A 1 270 ? 21.391 -37.125 -37.25 1 35.12 270 LYS A O 1
ATOM 2163 N N . GLU A 1 271 ? 22.656 -35.281 -37.031 1 29.23 271 GLU A N 1
ATOM 2164 C CA . GLU A 1 271 ? 23.281 -36.094 -36 1 29.23 271 GLU A CA 1
ATOM 2165 C C . GLU A 1 271 ? 22.328 -36.344 -34.844 1 29.23 271 GLU A C 1
ATOM 2167 O O . GLU A 1 271 ? 21.781 -35.406 -34.25 1 29.23 271 GLU A O 1
ATOM 2172 N N . SER A 1 272 ? 21.422 -37.312 -34.812 1 31.08 272 SER A N 1
ATOM 2173 C CA . SER A 1 272 ? 20.812 -38.094 -33.75 1 31.08 272 SER A CA 1
ATOM 2174 C C . SER A 1 272 ? 21.547 -37.875 -32.438 1 31.08 272 SER A C 1
ATOM 2176 O O . SER A 1 272 ? 22.578 -38.5 -32.188 1 31.08 272 SER A O 1
ATOM 2178 N N . ASN A 1 273 ? 21.844 -36.688 -32.188 1 32.12 273 ASN A N 1
ATOM 2179 C CA . ASN A 1 273 ? 22.25 -36.875 -30.781 1 32.12 273 ASN A CA 1
ATOM 2180 C C . ASN A 1 273 ? 21.172 -37.531 -29.953 1 32.12 273 ASN A C 1
ATOM 2182 O O . ASN A 1 273 ? 20.172 -36.906 -29.609 1 32.12 273 ASN A O 1
ATOM 2186 N N . ARG A 1 274 ? 20.656 -38.719 -30.203 1 39.53 274 ARG A N 1
ATOM 2187 C CA . ARG A 1 274 ? 19.797 -39.844 -29.812 1 39.53 274 ARG A CA 1
ATOM 2188 C C . ARG A 1 274 ? 19.297 -39.688 -28.391 1 39.53 274 ARG A C 1
ATOM 2190 O O . ARG A 1 274 ? 18.359 -40.344 -27.969 1 39.53 274 ARG A O 1
ATOM 2197 N N . GLY A 1 275 ? 19.938 -38.844 -27.547 1 38.69 275 GLY A N 1
ATOM 2198 C CA . GLY A 1 275 ? 19.672 -38.906 -26.125 1 38.69 275 GLY A CA 1
ATOM 2199 C C . GLY A 1 275 ? 18.938 -37.688 -25.609 1 38.69 275 GLY A C 1
ATOM 2200 O O . GLY A 1 275 ? 18.703 -37.562 -24.391 1 38.69 275 GLY A O 1
ATOM 2201 N N . LEU A 1 276 ? 18.797 -36.562 -26.5 1 44.94 276 LEU A N 1
ATOM 2202 C CA . LEU A 1 276 ? 18.219 -35.406 -25.844 1 44.94 276 LEU A CA 1
ATOM 2203 C C . LEU A 1 276 ? 16.734 -35.281 -26.172 1 44.94 276 LEU A C 1
ATOM 2205 O O . LEU A 1 276 ? 16.297 -35.656 -27.266 1 44.94 276 LEU A O 1
ATOM 2209 N N . CYS A 1 277 ? 15.82 -35.219 -25.203 1 46.41 277 CYS A N 1
ATOM 2210 C CA . CYS A 1 277 ? 14.414 -34.875 -25.359 1 46.41 277 CYS A CA 1
ATOM 2211 C C . CYS A 1 277 ? 14.242 -33.844 -26.469 1 46.41 277 CYS A C 1
ATOM 2213 O O . CYS A 1 277 ? 14.969 -32.844 -26.531 1 46.41 277 CYS A O 1
ATOM 2215 N N . SER A 1 278 ? 13.609 -34.156 -27.688 1 53.5 278 SER A N 1
ATOM 2216 C CA . SER A 1 278 ? 13.32 -33.219 -28.781 1 53.5 278 SER A CA 1
ATOM 2217 C C . SER A 1 278 ? 12.828 -31.875 -28.266 1 53.5 278 SER A C 1
ATOM 2219 O O . SER A 1 278 ? 12.172 -31.812 -27.219 1 53.5 278 SER A O 1
ATOM 2221 N N . ASP A 1 279 ? 13.188 -30.781 -28.922 1 64.88 279 ASP A N 1
ATOM 2222 C CA . ASP A 1 279 ? 12.812 -29.406 -28.625 1 64.88 279 ASP A CA 1
ATOM 2223 C C . ASP A 1 279 ? 11.297 -29.219 -28.703 1 64.88 279 ASP A C 1
ATOM 2225 O O . ASP A 1 279 ? 10.766 -28.203 -28.234 1 64.88 279 ASP A O 1
ATOM 2229 N N . ASN A 1 280 ? 10.594 -30.312 -29.031 1 84.06 280 ASN A N 1
ATOM 2230 C CA . ASN A 1 280 ? 9.156 -30.109 -29.219 1 84.06 280 ASN A CA 1
ATOM 2231 C C . ASN A 1 280 ? 8.352 -31.047 -28.312 1 84.06 280 ASN A C 1
ATOM 2233 O O . ASN A 1 280 ? 7.164 -31.266 -28.547 1 84.06 280 ASN A O 1
ATOM 2237 N N . PHE A 1 281 ? 8.984 -31.719 -27.422 1 92.88 281 PHE A N 1
ATOM 2238 C CA . PHE A 1 281 ? 8.266 -32.531 -26.453 1 92.88 281 PHE A CA 1
ATOM 2239 C C . PHE A 1 281 ? 8.078 -31.797 -25.141 1 92.88 281 PHE A C 1
ATOM 2241 O O . PHE A 1 281 ? 9.047 -31.375 -24.516 1 92.88 281 PHE A O 1
ATOM 2248 N N . ASP A 1 282 ? 6.883 -31.672 -24.766 1 94.31 282 ASP A N 1
ATOM 2249 C CA . ASP A 1 282 ? 6.52 -31.078 -23.484 1 94.31 282 ASP A CA 1
ATOM 2250 C C . ASP A 1 282 ? 6.008 -32.125 -22.516 1 94.31 282 ASP A C 1
ATOM 2252 O O . ASP A 1 282 ? 4.883 -32.625 -22.656 1 94.31 282 ASP A O 1
ATOM 2256 N N . LEU A 1 283 ? 6.824 -32.438 -21.5 1 95.44 283 LEU A N 1
ATOM 2257 C CA . LEU A 1 283 ? 6.465 -33.469 -20.547 1 95.44 283 LEU A CA 1
ATOM 2258 C C . LEU A 1 283 ? 5.172 -33.125 -19.812 1 95.44 283 LEU A C 1
ATOM 2260 O O . LEU A 1 283 ? 4.328 -34 -19.594 1 95.44 283 LEU A O 1
ATOM 2264 N N . PHE A 1 284 ? 5 -31.891 -19.406 1 95.94 284 PHE A N 1
ATOM 2265 C CA . PHE A 1 284 ? 3.812 -31.453 -18.688 1 95.94 284 PHE A CA 1
ATOM 2266 C C . PHE A 1 284 ? 2.568 -31.578 -19.562 1 95.94 284 PHE A C 1
ATOM 2268 O O . PHE A 1 284 ? 1.587 -32.219 -19.156 1 95.94 284 PHE A O 1
ATOM 2275 N N . GLY A 1 285 ? 2.66 -31.031 -20.75 1 96.75 285 GLY A N 1
ATOM 2276 C CA . GLY A 1 285 ? 1.535 -31.109 -21.672 1 96.75 285 GLY A CA 1
ATOM 2277 C C . GLY A 1 285 ? 1.128 -32.531 -22 1 96.75 285 GLY A C 1
ATOM 2278 O O . GLY A 1 285 ? -0.062 -32.844 -22.031 1 96.75 285 GLY A O 1
ATOM 2279 N N . ASN A 1 286 ? 2.074 -33.344 -22.281 1 97.56 286 ASN A N 1
ATOM 2280 C CA . ASN A 1 286 ? 1.77 -34.75 -22.609 1 97.56 286 ASN A CA 1
ATOM 2281 C C . ASN A 1 286 ? 1.222 -35.5 -21.406 1 97.56 286 ASN A C 1
ATOM 2283 O O . ASN A 1 286 ? 0.398 -36.406 -21.547 1 97.56 286 ASN A O 1
ATOM 2287 N N . SER A 1 287 ? 1.66 -35.156 -20.188 1 96.44 287 SER A N 1
ATOM 2288 C CA . SER A 1 287 ? 1.059 -35.719 -18.984 1 96.44 287 SER A CA 1
ATOM 2289 C C . SER A 1 287 ? -0.413 -35.344 -18.859 1 96.44 287 SER A C 1
ATOM 2291 O O . SER A 1 287 ? -1.253 -36.188 -18.516 1 96.44 287 SER A O 1
ATOM 2293 N N . LEU A 1 288 ? -0.688 -34.094 -19.188 1 96.56 288 LEU A N 1
ATOM 2294 C CA . LEU A 1 288 ? -2.07 -33.656 -19.141 1 96.56 288 LEU A CA 1
ATOM 2295 C C . LEU A 1 288 ? -2.922 -34.375 -20.172 1 96.56 288 LEU A C 1
ATOM 2297 O O . LEU A 1 288 ? -4.074 -34.719 -19.891 1 96.56 288 LEU A O 1
ATOM 2301 N N . ALA A 1 289 ? -2.357 -34.625 -21.328 1 97.5 289 ALA A N 1
ATOM 2302 C CA . ALA A 1 289 ? -3.076 -35.344 -22.375 1 97.5 289 ALA A CA 1
ATOM 2303 C C . ALA A 1 289 ? -3.494 -36.719 -21.891 1 97.5 289 ALA A C 1
ATOM 2305 O O . ALA A 1 289 ? -4.57 -37.219 -22.25 1 97.5 289 ALA A O 1
ATOM 2306 N N . ILE A 1 290 ? -2.676 -37.312 -21.094 1 95.38 290 ILE A N 1
ATOM 2307 C CA . ILE A 1 290 ? -2.98 -38.625 -20.547 1 95.38 290 ILE A CA 1
ATOM 2308 C C . ILE A 1 290 ? -4.008 -38.5 -19.422 1 95.38 290 ILE A C 1
ATOM 2310 O O . ILE A 1 290 ? -5.008 -39.219 -19.391 1 95.38 290 ILE A O 1
ATOM 2314 N N . ILE A 1 291 ? -3.82 -37.562 -18.531 1 93 291 ILE A N 1
ATOM 2315 C CA . ILE A 1 291 ? -4.668 -37.375 -17.359 1 93 291 ILE A CA 1
ATOM 2316 C C . ILE A 1 291 ? -6.098 -37.062 -17.797 1 93 291 ILE A C 1
ATOM 2318 O O . ILE A 1 291 ? -7.059 -37.594 -17.234 1 93 291 ILE A O 1
ATOM 2322 N N . PHE A 1 292 ? -6.199 -36.25 -18.828 1 92.62 292 PHE A N 1
ATOM 2323 C CA . PHE A 1 292 ? -7.516 -35.812 -19.281 1 92.62 292 PHE A CA 1
ATOM 2324 C C . PHE A 1 292 ? -8.094 -36.75 -20.312 1 92.62 292 PHE A C 1
ATOM 2326 O O . PHE A 1 292 ? -9.102 -36.469 -20.953 1 92.62 292 PHE A O 1
ATOM 2333 N N . GLN A 1 293 ? -7.348 -37.875 -20.578 1 91.88 293 GLN A N 1
ATOM 2334 C CA . GLN A 1 293 ? -7.789 -38.938 -21.453 1 91.88 293 GLN A CA 1
ATOM 2335 C C . GLN A 1 293 ? -7.992 -38.438 -22.875 1 91.88 293 GLN A C 1
ATOM 2337 O O . GLN A 1 293 ? -8.977 -38.781 -23.531 1 91.88 293 GLN A O 1
ATOM 2342 N N . ILE A 1 294 ? -7.199 -37.625 -23.203 1 96.44 294 ILE A N 1
ATOM 2343 C CA . ILE A 1 294 ? -7.133 -37.125 -24.562 1 96.44 294 ILE A CA 1
ATOM 2344 C C . ILE A 1 294 ? -6.449 -38.188 -25.453 1 96.44 294 ILE A C 1
ATOM 2346 O O . ILE A 1 294 ? -6.895 -38.438 -26.578 1 96.44 294 ILE A O 1
ATOM 2350 N N . GLY A 1 295 ? -5.371 -38.719 -25.016 1 96.25 295 GLY A N 1
ATOM 2351 C CA . GLY A 1 295 ? -4.648 -39.75 -25.734 1 96.25 295 GLY A CA 1
ATOM 2352 C C . GLY A 1 295 ? -5.285 -41.125 -25.609 1 96.25 295 GLY A C 1
ATOM 2353 O O . GLY A 1 295 ? -5.789 -41.469 -24.547 1 96.25 295 GLY A O 1
ATOM 2354 N N . THR A 1 296 ? -5.223 -41.906 -26.656 1 94.25 296 THR A N 1
ATOM 2355 C CA . THR A 1 296 ? -5.613 -43.312 -26.609 1 94.25 296 THR A CA 1
ATOM 2356 C C . THR A 1 296 ? -4.605 -44.125 -25.797 1 94.25 296 THR A C 1
ATOM 2358 O O . THR A 1 296 ? -3.51 -43.656 -25.5 1 94.25 296 THR A O 1
ATOM 2361 N N . PRO A 1 297 ? -4.98 -45.375 -25.422 1 92.44 297 PRO A N 1
ATOM 2362 C CA . PRO A 1 297 ? -4.02 -46.219 -24.719 1 92.44 297 PRO A CA 1
ATOM 2363 C C . PRO A 1 297 ? -2.715 -46.406 -25.484 1 92.44 297 PRO A C 1
ATOM 2365 O O . PRO A 1 297 ? -1.634 -46.375 -24.891 1 92.44 297 PRO A O 1
ATOM 2368 N N . GLU A 1 298 ? -2.824 -46.594 -26.781 1 94.44 298 GLU A N 1
ATOM 2369 C CA . GLU A 1 298 ? -1.628 -46.75 -27.609 1 94.44 298 GLU A CA 1
ATOM 2370 C C . GLU A 1 298 ? -0.799 -45.469 -27.625 1 94.44 298 GLU A C 1
ATOM 2372 O O . GLU A 1 298 ? 0.431 -45.531 -27.562 1 94.44 298 GLU A O 1
ATOM 2377 N N . GLN A 1 299 ? -1.479 -44.375 -27.734 1 96.62 299 GLN A N 1
ATOM 2378 C CA . GLN A 1 299 ? -0.796 -43.094 -27.688 1 96.62 299 GLN A CA 1
ATOM 2379 C C . GLN A 1 299 ? -0.134 -42.875 -26.344 1 96.62 299 GLN A C 1
ATOM 2381 O O . GLN A 1 299 ? 0.992 -42.375 -26.266 1 96.62 299 GLN A O 1
ATOM 2386 N N . THR A 1 300 ? -0.859 -43.219 -25.266 1 95.81 300 THR A N 1
ATOM 2387 C CA . THR A 1 300 ? -0.336 -43.094 -23.922 1 95.81 300 THR A CA 1
ATOM 2388 C C . THR A 1 300 ? 0.962 -43.875 -23.766 1 95.81 300 THR A C 1
ATOM 2390 O O . THR A 1 300 ? 1.956 -43.344 -23.25 1 95.81 300 THR A O 1
ATOM 2393 N N . LYS A 1 301 ? 0.96 -45.094 -24.219 1 93.94 301 LYS A N 1
ATOM 2394 C CA . LYS A 1 301 ? 2.154 -45.938 -24.141 1 93.94 301 LYS A CA 1
ATOM 2395 C C . LYS A 1 301 ? 3.301 -45.312 -24.953 1 93.94 301 LYS A C 1
ATOM 2397 O O . LYS A 1 301 ? 4.457 -45.375 -24.531 1 93.94 301 LYS A O 1
ATOM 2402 N N . SER A 1 302 ? 2.928 -44.844 -26.078 1 96.19 302 SER A N 1
ATOM 2403 C CA . SER A 1 302 ? 3.926 -44.188 -26.938 1 96.19 302 SER A CA 1
ATOM 2404 C C . SER A 1 302 ? 4.555 -43 -26.25 1 96.19 302 SER A C 1
ATOM 2406 O O . SER A 1 302 ? 5.777 -42.812 -26.297 1 96.19 302 SER A O 1
ATOM 2408 N N . ILE A 1 303 ? 3.76 -42.125 -25.625 1 96.81 303 ILE A N 1
ATOM 2409 C CA . ILE A 1 303 ? 4.223 -40.938 -24.922 1 96.81 303 ILE A CA 1
ATOM 2410 C C . ILE A 1 303 ? 5.176 -41.344 -23.797 1 96.81 303 ILE A C 1
ATOM 2412 O O . ILE A 1 303 ? 6.254 -40.781 -23.641 1 96.81 303 ILE A O 1
ATOM 2416 N N . ILE A 1 304 ? 4.797 -42.312 -23 1 95.5 304 ILE A N 1
ATOM 2417 C CA . ILE A 1 304 ? 5.59 -42.781 -21.859 1 95.5 304 ILE A CA 1
ATOM 2418 C C . ILE A 1 304 ? 6.926 -43.344 -22.359 1 95.5 304 ILE A C 1
ATOM 2420 O O . ILE A 1 304 ? 7.977 -43.031 -21.797 1 95.5 304 ILE A O 1
ATOM 2424 N N . ARG A 1 305 ? 6.871 -44.125 -23.422 1 94.5 305 ARG A N 1
ATOM 2425 C CA . ARG A 1 305 ? 8.094 -44.688 -24 1 94.5 305 ARG A CA 1
ATOM 2426 C C . ARG A 1 305 ? 9.031 -43.562 -24.469 1 94.5 305 ARG A C 1
ATOM 2428 O O . ARG A 1 305 ? 10.242 -43.656 -24.25 1 94.5 305 ARG A O 1
ATOM 2435 N N . TYR A 1 306 ? 8.461 -42.625 -25.109 1 94.88 306 TYR A N 1
ATOM 2436 C CA . TYR A 1 306 ? 9.273 -41.531 -25.594 1 94.88 306 TYR A CA 1
ATOM 2437 C C . TYR A 1 306 ? 9.945 -40.781 -24.453 1 94.88 306 TYR A C 1
ATOM 2439 O O . TYR A 1 306 ? 11.148 -40.5 -24.5 1 94.88 306 TYR A O 1
ATOM 2447 N N . ALA A 1 307 ? 9.172 -40.406 -23.438 1 94.88 307 ALA A N 1
ATOM 2448 C CA . ALA A 1 307 ? 9.711 -39.656 -22.297 1 94.88 307 ALA A CA 1
ATOM 2449 C C . ALA A 1 307 ? 10.844 -40.438 -21.625 1 94.88 307 ALA A C 1
ATOM 2451 O O . ALA A 1 307 ? 11.891 -39.875 -21.312 1 94.88 307 ALA A O 1
ATOM 2452 N N . LYS A 1 308 ? 10.68 -41.688 -21.438 1 93 308 LYS A N 1
ATOM 2453 C CA . LYS A 1 308 ? 11.656 -42.531 -20.781 1 93 308 LYS A CA 1
ATOM 2454 C C . LYS A 1 308 ? 12.953 -42.625 -21.578 1 93 308 LYS A C 1
ATOM 2456 O O . LYS A 1 308 ? 14.047 -42.656 -21.016 1 93 308 LYS A O 1
ATOM 2461 N N . LYS A 1 309 ? 12.711 -42.688 -22.812 1 92.19 309 LYS A N 1
ATOM 2462 C CA . LYS A 1 309 ? 13.867 -42.844 -23.688 1 92.19 309 LYS A CA 1
ATOM 2463 C C . LYS A 1 309 ? 14.648 -41.562 -23.828 1 92.19 309 LYS A C 1
ATOM 2465 O O . LYS A 1 309 ? 15.875 -41.562 -23.859 1 92.19 309 LYS A O 1
ATOM 2470 N N . HIS A 1 310 ? 13.984 -40.438 -23.859 1 89.75 310 HIS A N 1
ATOM 2471 C CA . HIS A 1 310 ? 14.648 -39.219 -24.312 1 89.75 310 HIS A CA 1
ATOM 2472 C C . HIS A 1 310 ? 14.789 -38.219 -23.188 1 89.75 310 HIS A C 1
ATOM 2474 O O . HIS A 1 310 ? 15.633 -37.312 -23.266 1 89.75 310 HIS A O 1
ATOM 2480 N N . CYS A 1 311 ? 13.984 -38.344 -22.156 1 91.12 311 CYS A N 1
ATOM 2481 C CA . CYS A 1 311 ? 13.953 -37.25 -21.172 1 91.12 311 CYS A CA 1
ATOM 2482 C C . CYS A 1 311 ? 14.461 -37.75 -19.812 1 91.12 311 CYS A C 1
ATOM 2484 O O . CYS A 1 311 ? 14.688 -36.938 -18.906 1 91.12 311 CYS A O 1
ATOM 2486 N N . ARG A 1 312 ? 14.68 -39 -19.594 1 91.81 312 ARG A N 1
ATOM 2487 C CA . ARG A 1 312 ? 15.039 -39.562 -18.297 1 91.81 312 ARG A CA 1
ATOM 2488 C C . ARG A 1 312 ? 16.438 -39.125 -17.859 1 91.81 312 ARG A C 1
ATOM 2490 O O . ARG A 1 312 ? 17.375 -39.125 -18.672 1 91.81 312 ARG A O 1
ATOM 2497 N N . LYS A 1 313 ? 16.484 -38.656 -16.641 1 90.06 313 LYS A N 1
ATOM 2498 C CA . LYS A 1 313 ? 17.734 -38.312 -15.961 1 90.06 313 LYS A CA 1
ATOM 2499 C C . LYS A 1 313 ? 17.891 -39.094 -14.672 1 90.06 313 LYS A C 1
ATOM 2501 O O . LYS A 1 313 ? 17.156 -40.062 -14.43 1 90.06 313 LYS A O 1
ATOM 2506 N N . ALA A 1 314 ? 18.875 -38.719 -13.891 1 89.31 314 ALA A N 1
ATOM 2507 C CA . ALA A 1 314 ? 19.203 -39.5 -12.703 1 89.31 314 ALA A CA 1
ATOM 2508 C C . ALA A 1 314 ? 18.062 -39.469 -11.695 1 89.31 314 ALA A C 1
ATOM 2510 O O . ALA A 1 314 ? 17.75 -40.5 -11.07 1 89.31 314 ALA A O 1
ATOM 2511 N N . TYR A 1 315 ? 17.453 -38.344 -11.484 1 92.81 315 TYR A N 1
ATOM 2512 C CA . TYR A 1 315 ? 16.438 -38.188 -10.453 1 92.81 315 TYR A CA 1
ATOM 2513 C C . TYR A 1 315 ? 15.156 -37.594 -11.023 1 92.81 315 TYR A C 1
ATOM 2515 O O . TYR A 1 315 ? 14.523 -36.75 -10.391 1 92.81 315 TYR A O 1
ATOM 2523 N N . GLY A 1 316 ? 14.773 -38.094 -12.234 1 93.69 316 GLY A N 1
ATOM 2524 C CA . GLY A 1 316 ? 13.555 -37.594 -12.859 1 93.69 316 GLY A CA 1
ATOM 2525 C C . GLY A 1 316 ? 13.688 -37.375 -14.352 1 93.69 316 GLY A C 1
ATOM 2526 O O . GLY A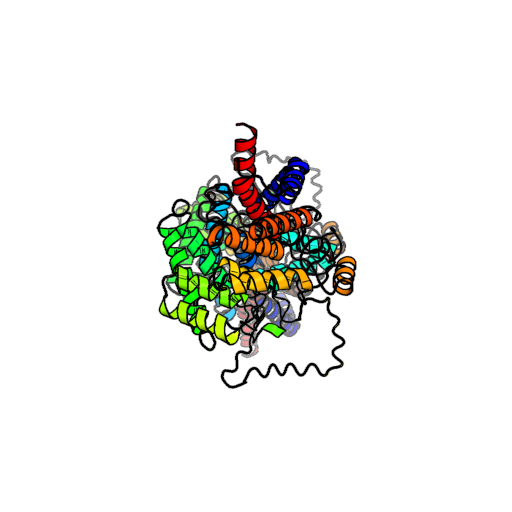 1 316 ? 14.57 -37.969 -14.992 1 93.69 316 GLY A O 1
ATOM 2527 N N . TYR A 1 317 ? 12.789 -36.625 -14.859 1 93.5 317 TYR A N 1
ATOM 2528 C CA . TYR A 1 317 ? 12.758 -36.312 -16.281 1 93.5 317 TYR A CA 1
ATOM 2529 C C . TYR A 1 317 ? 13.008 -34.844 -16.531 1 93.5 317 TYR A C 1
ATOM 2531 O O . TYR A 1 317 ? 12.5 -33.969 -15.789 1 93.5 317 TYR A O 1
ATOM 2539 N N . SER A 1 318 ? 13.781 -34.562 -17.516 1 88.62 318 SER A N 1
ATOM 2540 C CA . SER A 1 318 ? 14.148 -33.156 -17.797 1 88.62 318 SER A CA 1
ATOM 2541 C C . SER A 1 318 ? 13.086 -32.469 -18.656 1 88.62 318 SER A C 1
ATOM 2543 O O . SER A 1 318 ? 12.391 -33.125 -19.438 1 88.62 318 SER A O 1
ATOM 2545 N N . THR A 1 319 ? 12.867 -31.25 -18.406 1 82.5 319 THR A N 1
ATOM 2546 C CA . THR A 1 319 ? 12.094 -30.359 -19.266 1 82.5 319 THR A CA 1
ATOM 2547 C C . THR A 1 319 ? 13.016 -29.391 -20 1 82.5 319 THR A C 1
ATOM 2549 O O . THR A 1 319 ? 13.867 -28.734 -19.391 1 82.5 319 THR A O 1
ATOM 2552 N N . LEU A 1 320 ? 12.922 -29.297 -21.266 1 68.31 320 LEU A N 1
ATOM 2553 C CA . LEU A 1 320 ? 13.844 -28.516 -22.078 1 68.31 320 LEU A CA 1
ATOM 2554 C C . LEU A 1 320 ? 13.406 -27.047 -22.125 1 68.31 320 LEU A C 1
ATOM 2556 O O . LEU A 1 320 ? 12.219 -26.75 -22.203 1 68.31 320 LEU A O 1
ATOM 2560 N N . GLY A 1 321 ? 14.406 -26.234 -22.109 1 65.81 321 GLY A N 1
ATOM 2561 C CA . GLY A 1 321 ? 14.312 -24.844 -22.547 1 65.81 321 GLY A CA 1
ATOM 2562 C C . GLY A 1 321 ? 13.586 -23.953 -21.547 1 65.81 321 GLY A C 1
ATOM 2563 O O . GLY A 1 321 ? 13.148 -22.859 -21.906 1 65.81 321 GLY A O 1
ATOM 2564 N N . THR A 1 322 ? 13.328 -24.375 -20.406 1 71.19 322 THR A N 1
ATOM 2565 C CA . THR A 1 322 ? 12.641 -23.516 -19.453 1 71.19 322 THR A CA 1
ATOM 2566 C C . THR A 1 322 ? 13.578 -23.125 -18.312 1 71.19 322 THR A C 1
ATOM 2568 O O . THR A 1 322 ? 13.875 -23.938 -17.438 1 71.19 322 THR A O 1
ATOM 2571 N N . TYR A 1 323 ? 14.07 -21.828 -18.453 1 70.12 323 TYR A N 1
ATOM 2572 C CA . TYR A 1 323 ? 15.039 -21.375 -17.453 1 70.12 323 TYR A CA 1
ATOM 2573 C C . TYR A 1 323 ? 14.555 -20.094 -16.766 1 70.12 323 TYR A C 1
ATOM 2575 O O . TYR A 1 323 ? 13.867 -19.281 -17.375 1 70.12 323 TYR A O 1
ATOM 2583 N N . LEU A 1 324 ? 14.812 -20.047 -15.414 1 68.56 324 LEU A N 1
ATOM 2584 C CA . LEU A 1 324 ? 14.547 -18.844 -14.648 1 68.56 324 LEU A CA 1
ATOM 2585 C C . LEU A 1 324 ? 15.773 -17.922 -14.617 1 68.56 324 LEU A C 1
ATOM 2587 O O . LEU A 1 324 ? 16.906 -18.391 -14.797 1 68.56 324 LEU A O 1
ATOM 2591 N N . PRO A 1 325 ? 15.492 -16.625 -14.508 1 69.5 325 PRO A N 1
ATOM 2592 C CA . PRO A 1 325 ? 16.656 -15.773 -14.25 1 69.5 325 PRO A CA 1
ATOM 2593 C C . PRO A 1 325 ? 17.438 -16.203 -13.008 1 69.5 325 PRO A C 1
ATOM 2595 O O . PRO A 1 325 ? 16.859 -16.359 -11.93 1 69.5 325 PRO A O 1
ATOM 2598 N N . ALA A 1 326 ? 18.719 -16.391 -13.266 1 73.19 326 ALA A N 1
ATOM 2599 C CA . ALA A 1 326 ? 19.547 -16.875 -12.164 1 73.19 326 ALA A CA 1
ATOM 2600 C C . ALA A 1 326 ? 19.672 -15.836 -11.062 1 73.19 326 ALA A C 1
ATOM 2602 O O . ALA A 1 326 ? 19.844 -14.648 -11.344 1 73.19 326 ALA A O 1
ATOM 2603 N N . LEU A 1 327 ? 19.484 -16.25 -9.82 1 69.62 327 LEU A N 1
ATOM 2604 C CA . LEU A 1 327 ? 19.641 -15.344 -8.68 1 69.62 327 LEU A CA 1
ATOM 2605 C C . LEU A 1 327 ? 21.094 -15.242 -8.25 1 69.62 327 LEU A C 1
ATOM 2607 O O . LEU A 1 327 ? 21.5 -14.273 -7.605 1 69.62 327 LEU A O 1
ATOM 2611 N N . ASN A 1 328 ? 21.891 -16.344 -8.586 1 76.5 328 ASN A N 1
ATOM 2612 C CA . ASN A 1 328 ? 23.297 -16.391 -8.219 1 76.5 328 ASN A CA 1
ATOM 2613 C C . ASN A 1 328 ? 24.109 -17.219 -9.203 1 76.5 328 ASN A C 1
ATOM 2615 O O . ASN A 1 328 ? 23.547 -17.75 -10.172 1 76.5 328 ASN A O 1
ATOM 2619 N N . THR A 1 329 ? 25.297 -17.25 -8.977 1 78.31 329 THR A N 1
ATOM 2620 C CA . THR A 1 329 ? 26.219 -17.922 -9.883 1 78.31 329 THR A CA 1
ATOM 2621 C C . THR A 1 329 ? 25.984 -19.422 -9.883 1 78.31 329 THR A C 1
ATOM 2623 O O . THR A 1 329 ? 26.125 -20.078 -10.914 1 78.31 329 THR A O 1
ATOM 2626 N N . ASP A 1 330 ? 25.609 -19.859 -8.727 1 79.06 330 ASP A N 1
ATOM 2627 C CA . ASP A 1 330 ? 25.344 -21.297 -8.625 1 79.06 330 ASP A CA 1
ATOM 2628 C C . ASP A 1 330 ? 24.172 -21.703 -9.508 1 79.06 330 ASP A C 1
ATOM 2630 O O . ASP A 1 330 ? 24.234 -22.719 -10.203 1 79.06 330 ASP A O 1
ATOM 2634 N N . GLU A 1 331 ? 23.188 -20.922 -9.484 1 79.5 331 GLU A N 1
ATOM 2635 C CA . GLU A 1 331 ? 22.031 -21.188 -10.32 1 79.5 331 GLU A CA 1
ATOM 2636 C C . GLU A 1 331 ? 22.375 -21.062 -11.805 1 79.5 331 GLU A C 1
ATOM 2638 O O . GLU A 1 331 ? 21.938 -21.875 -12.617 1 79.5 331 GLU A O 1
ATOM 2643 N N . ALA A 1 332 ? 23.141 -20.094 -12.125 1 79.19 332 ALA A N 1
ATOM 2644 C CA . ALA A 1 332 ? 23.531 -19.859 -13.508 1 79.19 332 ALA A CA 1
ATOM 2645 C C . ALA A 1 332 ? 24.344 -21.047 -14.047 1 79.19 332 ALA A C 1
ATOM 2647 O O . ALA A 1 332 ? 24.125 -21.484 -15.172 1 79.19 332 ALA A O 1
ATOM 2648 N N . ASP A 1 333 ? 25.203 -21.516 -13.25 1 79.94 333 ASP A N 1
ATOM 2649 C CA . ASP A 1 333 ? 26.062 -22.625 -13.641 1 79.94 333 ASP A CA 1
ATOM 2650 C C . ASP A 1 333 ? 25.266 -23.906 -13.828 1 79.94 333 ASP A C 1
ATOM 2652 O O . ASP A 1 333 ? 25.516 -24.672 -14.766 1 79.94 333 ASP A O 1
ATOM 2656 N N . ALA A 1 334 ? 24.328 -24.078 -12.977 1 76.94 334 ALA A N 1
ATOM 2657 C CA . ALA A 1 334 ? 23.484 -25.266 -13.062 1 76.94 334 ALA A CA 1
ATOM 2658 C C . ALA A 1 334 ? 22.641 -25.266 -14.336 1 76.94 334 ALA A C 1
ATOM 2660 O O . ALA A 1 334 ? 22.516 -26.297 -15.008 1 76.94 334 ALA A O 1
ATOM 2661 N N . MET A 1 335 ? 22.141 -24.141 -14.672 1 77.25 335 MET A N 1
ATOM 2662 C CA . MET A 1 335 ? 21.312 -24.016 -15.867 1 77.25 335 MET A CA 1
ATOM 2663 C C . MET A 1 335 ? 22.141 -24.188 -17.125 1 77.25 335 MET A C 1
ATOM 2665 O O . MET A 1 335 ? 21.672 -24.766 -18.109 1 77.25 335 MET A O 1
ATOM 2669 N N . LYS A 1 336 ? 23.297 -23.547 -17.094 1 72.19 336 LYS A N 1
ATOM 2670 C CA . LYS A 1 336 ? 24.188 -23.656 -18.25 1 72.19 336 LYS A CA 1
ATOM 2671 C C . LYS A 1 336 ? 24.656 -25.094 -18.453 1 72.19 336 LYS A C 1
ATOM 2673 O O . LYS A 1 336 ? 24.75 -25.562 -19.594 1 72.19 336 LYS A O 1
ATOM 2678 N N . LYS A 1 337 ? 24.969 -25.703 -17.375 1 67.56 337 LYS A N 1
ATOM 2679 C CA . LYS A 1 337 ? 25.516 -27.062 -17.438 1 67.56 337 LYS A CA 1
ATOM 2680 C C . LYS A 1 337 ? 24.453 -28.047 -17.906 1 67.56 337 LYS A C 1
ATOM 2682 O O . LYS A 1 337 ? 24.734 -28.906 -18.75 1 67.56 337 LYS A O 1
ATOM 2687 N N . ASP A 1 338 ? 23.391 -27.875 -17.422 1 61.19 338 ASP A N 1
ATOM 2688 C CA . ASP A 1 338 ? 22.422 -28.969 -17.578 1 61.19 338 ASP A CA 1
ATOM 2689 C C . ASP A 1 338 ? 21.453 -28.672 -18.734 1 61.19 338 ASP A C 1
ATOM 2691 O O . ASP A 1 338 ? 20.922 -29.594 -19.344 1 61.19 338 ASP A O 1
ATOM 2695 N N . LYS A 1 339 ? 21.531 -27.469 -19.312 1 64.62 339 LYS A N 1
ATOM 2696 C CA . LYS A 1 339 ? 20.625 -27.016 -20.359 1 64.62 339 LYS A CA 1
ATOM 2697 C C . LYS A 1 339 ? 19.234 -27.625 -20.188 1 64.62 339 LYS A C 1
ATOM 2699 O O . LYS A 1 339 ? 18.328 -27.328 -20.953 1 64.62 339 LYS A O 1
ATOM 2704 N N . ASN A 1 340 ? 19.188 -28.688 -19.312 1 69.25 340 ASN A N 1
ATOM 2705 C CA . ASN A 1 340 ? 17.953 -29.391 -18.984 1 69.25 340 ASN A CA 1
ATOM 2706 C C . ASN A 1 340 ? 17.75 -29.484 -17.469 1 69.25 340 ASN A C 1
ATOM 2708 O O . ASN A 1 340 ? 18.688 -29.812 -16.734 1 69.25 340 ASN A O 1
ATOM 2712 N N . ILE A 1 341 ? 16.594 -29.047 -17.047 1 84.75 341 ILE A N 1
ATOM 2713 C CA . ILE A 1 341 ? 16.391 -29.031 -15.594 1 84.75 341 ILE A CA 1
ATOM 2714 C C . ILE A 1 341 ? 15.133 -29.844 -15.25 1 84.75 341 ILE A C 1
ATOM 2716 O O . ILE A 1 341 ? 14.305 -30.109 -16.109 1 84.75 341 ILE A O 1
ATOM 2720 N N . VAL A 1 342 ? 15.141 -30.375 -14.055 1 91.38 342 VAL A N 1
ATOM 2721 C CA . VAL A 1 342 ? 14.023 -31.172 -13.539 1 91.38 342 VAL A CA 1
ATOM 2722 C C . VAL A 1 342 ? 13.086 -30.266 -12.727 1 91.38 342 VAL A C 1
ATOM 2724 O O . VAL A 1 342 ? 13.508 -29.641 -11.75 1 91.38 342 VAL A O 1
ATOM 2727 N N . TRP A 1 343 ? 11.93 -30.141 -13.188 1 94 343 TRP A N 1
ATOM 2728 C CA . TRP A 1 343 ? 10.867 -29.453 -12.453 1 94 343 TRP A CA 1
ATOM 2729 C C . TRP A 1 343 ? 10 -30.453 -11.688 1 94 343 TRP A C 1
ATOM 2731 O O . TRP A 1 343 ? 9.242 -31.219 -12.297 1 94 343 TRP A O 1
ATOM 2741 N N . PRO A 1 344 ? 10.031 -30.406 -10.406 1 95.06 344 PRO A N 1
ATOM 2742 C CA . PRO A 1 344 ? 9.383 -31.469 -9.633 1 95.06 344 PRO A CA 1
ATOM 2743 C C . PRO A 1 344 ? 7.887 -31.578 -9.922 1 95.06 344 PRO A C 1
ATOM 2745 O O . PRO A 1 344 ? 7.363 -32.688 -10.102 1 95.06 344 PRO A O 1
ATOM 2748 N N . PHE A 1 345 ? 7.176 -30.453 -10.008 1 95.75 345 PHE A N 1
ATOM 2749 C CA . PHE A 1 345 ? 5.734 -30.578 -10.203 1 95.75 345 PHE A CA 1
ATOM 2750 C C . PHE A 1 345 ? 5.422 -31.219 -11.547 1 95.75 345 PHE A C 1
ATOM 2752 O O . PHE A 1 345 ? 4.477 -32 -11.664 1 95.75 345 PHE A O 1
ATOM 2759 N N . VAL A 1 346 ? 6.207 -30.938 -12.562 1 95.75 346 VAL A N 1
ATOM 2760 C CA . VAL A 1 346 ? 6.027 -31.531 -13.883 1 95.75 346 VAL A CA 1
ATOM 2761 C C . VAL A 1 346 ? 6.23 -33.031 -13.797 1 95.75 346 VAL A C 1
ATOM 2763 O O . VAL A 1 346 ? 5.477 -33.812 -14.391 1 95.75 346 VAL A O 1
ATOM 2766 N N . ASN A 1 347 ? 7.234 -33.469 -13.062 1 96.38 347 ASN A N 1
ATOM 2767 C CA . ASN A 1 347 ? 7.527 -34.875 -12.898 1 96.38 347 ASN A CA 1
ATOM 2768 C C . ASN A 1 347 ? 6.43 -35.594 -12.117 1 96.38 347 ASN A C 1
ATOM 2770 O O . ASN A 1 347 ? 6.07 -36.719 -12.43 1 96.38 347 ASN A O 1
ATOM 2774 N N . TYR A 1 348 ? 5.922 -34.969 -11.125 1 95.44 348 TYR A N 1
ATOM 2775 C CA . TYR A 1 348 ? 4.828 -35.562 -10.375 1 95.44 348 TYR A CA 1
ATOM 2776 C C . TYR A 1 348 ? 3.561 -35.625 -11.219 1 95.44 348 TYR A C 1
ATOM 2778 O O . TYR A 1 348 ? 2.764 -36.562 -11.078 1 95.44 348 TYR A O 1
ATOM 2786 N N . TYR A 1 349 ? 3.387 -34.688 -12.148 1 96.12 349 TYR A N 1
ATOM 2787 C CA . TYR A 1 349 ? 2.297 -34.812 -13.117 1 96.12 349 TYR A CA 1
ATOM 2788 C C . TYR A 1 349 ? 2.488 -36.031 -14.008 1 96.12 349 TYR A C 1
ATOM 2790 O O . TYR A 1 349 ? 1.521 -36.719 -14.359 1 96.12 349 TYR A O 1
ATOM 2798 N N . PHE A 1 350 ? 3.711 -36.281 -14.367 1 96.25 350 PHE A N 1
ATOM 2799 C CA . PHE A 1 350 ? 3.998 -37.438 -15.211 1 96.25 350 PHE A CA 1
ATOM 2800 C C . PHE A 1 350 ? 3.693 -38.75 -14.469 1 96.25 350 PHE A C 1
ATOM 2802 O O . PHE A 1 350 ? 3.133 -39.688 -15.047 1 96.25 350 PHE A O 1
ATOM 2809 N N . ILE A 1 351 ? 4.023 -38.781 -13.195 1 94.44 351 ILE A N 1
ATOM 2810 C CA . ILE A 1 351 ? 3.678 -39.938 -12.375 1 94.44 351 ILE A CA 1
ATOM 2811 C C . ILE A 1 351 ? 2.16 -40.062 -12.266 1 94.44 351 ILE A C 1
ATOM 2813 O O . ILE A 1 351 ? 1.602 -41.156 -12.406 1 94.44 351 ILE A O 1
ATOM 2817 N N . THR A 1 352 ? 1.539 -38.969 -12.047 1 92.94 352 THR A N 1
ATOM 2818 C CA . THR A 1 352 ? 0.085 -38.938 -11.945 1 92.94 352 THR A CA 1
ATOM 2819 C C . THR A 1 352 ? -0.56 -39.438 -13.234 1 92.94 352 THR A C 1
ATOM 2821 O O . THR A 1 352 ? -1.533 -40.188 -13.195 1 92.94 352 THR A O 1
ATOM 2824 N N . ALA A 1 353 ? -0.008 -39 -14.359 1 93.75 353 ALA A N 1
ATOM 2825 C CA . ALA A 1 353 ? -0.517 -39.438 -15.656 1 93.75 353 ALA A CA 1
ATOM 2826 C C . ALA A 1 353 ? -0.467 -40.969 -15.781 1 93.75 353 ALA A C 1
ATOM 2828 O O . ALA A 1 353 ? -1.432 -41.594 -16.234 1 93.75 353 ALA A O 1
ATOM 2829 N N . ARG A 1 354 ? 0.577 -41.531 -15.328 1 91.62 354 ARG A N 1
ATOM 2830 C CA . ARG A 1 354 ? 0.742 -42.969 -15.398 1 91.62 354 ARG A CA 1
ATOM 2831 C C . ARG A 1 354 ? -0.181 -43.688 -14.406 1 91.62 354 ARG A C 1
ATOM 2833 O O . ARG A 1 354 ? -0.71 -44.75 -14.703 1 91.62 354 ARG A O 1
ATOM 2840 N N . LEU A 1 355 ? -0.351 -43.094 -13.25 1 87.12 355 LEU A N 1
ATOM 2841 C CA . LEU A 1 355 ? -1.295 -43.625 -12.281 1 87.12 355 LEU A CA 1
ATOM 2842 C C . LEU A 1 355 ? -2.713 -43.625 -12.836 1 87.12 355 LEU A C 1
ATOM 2844 O O . LEU A 1 355 ? -3.441 -44.594 -12.711 1 87.12 355 LEU A O 1
ATOM 2848 N N . VAL A 1 356 ? -3.062 -42.531 -13.445 1 86.5 356 VAL A N 1
ATOM 2849 C CA . VAL A 1 356 ? -4.395 -42.406 -14.023 1 86.5 356 VAL A CA 1
ATOM 2850 C C . VAL A 1 356 ? -4.586 -43.438 -15.125 1 86.5 356 VAL A C 1
ATOM 2852 O O . VAL A 1 356 ? -5.633 -44.094 -15.195 1 86.5 356 VAL A O 1
ATOM 2855 N N . TYR A 1 357 ? -3.592 -43.594 -15.969 1 87.31 357 TYR A N 1
ATOM 2856 C CA . TYR A 1 357 ? -3.658 -44.594 -17.031 1 87.31 357 TYR A CA 1
ATOM 2857 C C . TYR A 1 357 ? -3.824 -46 -16.469 1 87.31 357 TYR A C 1
ATOM 2859 O O . TYR A 1 357 ? -4.648 -46.781 -16.953 1 87.31 357 TYR A O 1
ATOM 2867 N N . LEU A 1 358 ? -3.078 -46.281 -15.461 1 80.31 358 LEU A N 1
ATOM 2868 C CA . LEU A 1 358 ? -3.143 -47.625 -14.836 1 80.31 358 LEU A CA 1
ATOM 2869 C C . LEU A 1 358 ? -4.5 -47.844 -14.188 1 80.31 358 LEU A C 1
ATOM 2871 O O . LEU A 1 358 ? -5.062 -48.938 -14.281 1 80.31 358 LEU A O 1
ATOM 2875 N N . MET A 1 359 ? -5.023 -46.875 -13.586 1 75.88 359 MET A N 1
ATOM 2876 C CA . MET A 1 359 ? -6.285 -46.969 -12.859 1 75.88 359 MET A CA 1
ATOM 2877 C C . MET A 1 359 ? -7.465 -47.031 -13.828 1 75.88 359 MET A C 1
ATOM 2879 O O . MET A 1 359 ? -8.492 -47.656 -13.531 1 75.88 359 MET A O 1
ATOM 2883 N N . THR A 1 360 ? -7.371 -46.438 -14.914 1 74.12 360 THR A N 1
ATOM 2884 C CA . THR A 1 360 ? -8.508 -46.344 -15.828 1 74.12 360 THR A CA 1
ATOM 2885 C C . THR A 1 360 ? -8.461 -47.469 -16.875 1 74.12 360 THR A C 1
ATOM 2887 O O . THR A 1 360 ? -9.492 -47.969 -17.297 1 74.12 360 THR A O 1
ATOM 2890 N N . SER A 1 361 ? -7.355 -47.812 -17.297 1 64.88 361 SER A N 1
ATOM 2891 C CA . SER A 1 361 ? -7.258 -48.75 -18.422 1 64.88 361 SER A CA 1
ATOM 2892 C C . SER A 1 361 ? -6.965 -50.156 -17.922 1 64.88 361 SER A C 1
ATOM 2894 O O . SER A 1 361 ? -7.348 -51.125 -18.562 1 64.88 361 SER A O 1
ATOM 2896 N N . ILE A 1 362 ? -6.195 -50.344 -16.859 1 54.84 362 ILE A N 1
ATOM 2897 C CA . ILE A 1 362 ? -5.688 -51.656 -16.484 1 54.84 362 ILE A CA 1
ATOM 2898 C C . ILE A 1 362 ? -6.512 -52.219 -15.32 1 54.84 362 ILE A C 1
ATOM 2900 O O . ILE A 1 362 ? -6.957 -53.344 -15.367 1 54.84 362 ILE A O 1
ATOM 2904 N N . ALA A 1 363 ? -6.574 -51.469 -14.242 1 54.03 363 ALA A N 1
ATOM 2905 C CA 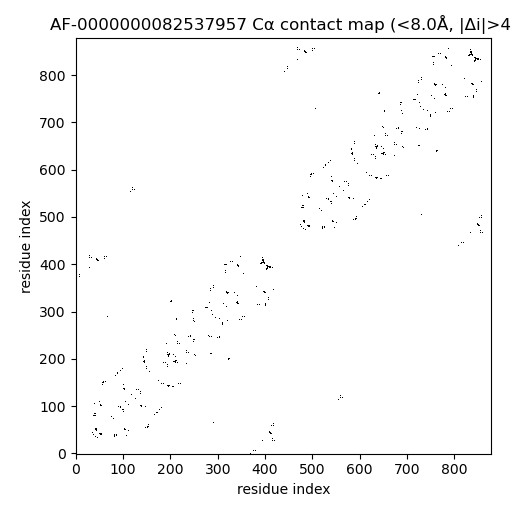. ALA A 1 363 ? -7.234 -52.031 -13.07 1 54.03 363 ALA A CA 1
ATOM 2906 C C . ALA A 1 363 ? -8.461 -51.219 -12.672 1 54.03 363 ALA A C 1
ATOM 2908 O O . ALA A 1 363 ? -8.508 -50.656 -11.57 1 54.03 363 ALA A O 1
ATOM 2909 N N . PRO A 1 364 ? -9.406 -50.969 -13.766 1 47.88 364 PRO A N 1
ATOM 2910 C CA . PRO A 1 364 ? -10.57 -50.219 -13.305 1 47.88 364 PRO A CA 1
ATOM 2911 C C . PRO A 1 364 ? -11.195 -50.812 -12.047 1 47.88 364 PRO A C 1
ATOM 2913 O O . PRO A 1 364 ? -11.773 -50.094 -11.242 1 47.88 364 PRO A O 1
ATOM 2916 N N . ASN A 1 365 ? -11.039 -52.219 -11.859 1 44.84 365 ASN A N 1
ATOM 2917 C CA . ASN A 1 365 ? -11.594 -52.875 -10.688 1 44.84 365 ASN A CA 1
ATOM 2918 C C . 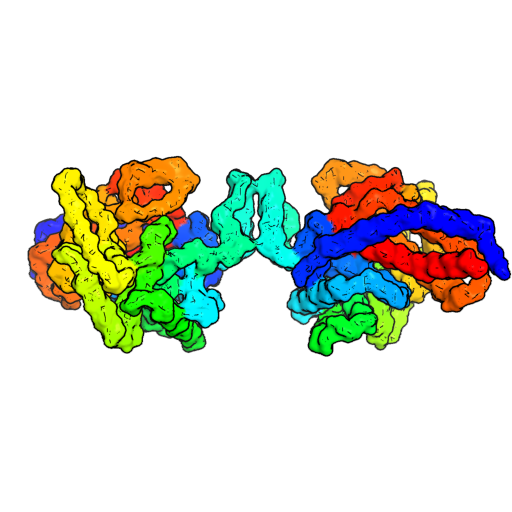ASN A 1 365 ? -10.508 -53.469 -9.812 1 44.84 365 ASN A C 1
ATOM 2920 O O . ASN A 1 365 ? -10.797 -54.281 -8.922 1 44.84 365 ASN A O 1
ATOM 2924 N N . CYS A 1 366 ? -9.422 -52.844 -9.656 1 46.62 366 CYS A N 1
ATOM 2925 C CA . CYS A 1 366 ? -8.289 -53.281 -8.844 1 46.62 366 CYS A CA 1
ATOM 2926 C C . CYS A 1 366 ? -8.227 -54.812 -8.797 1 46.62 366 CYS A C 1
ATOM 2928 O O . CYS A 1 366 ? -7.418 -55.375 -8.07 1 46.62 366 CYS A O 1
ATOM 2930 N N . LYS A 1 367 ? -9.328 -55.469 -9.297 1 44.44 367 LYS A N 1
ATOM 2931 C CA . LYS A 1 367 ? -9.492 -56.906 -9.117 1 44.44 367 LYS A CA 1
ATOM 2932 C C . LYS A 1 367 ? -8.828 -57.688 -10.25 1 44.44 367 LYS A C 1
ATOM 2934 O O . LYS A 1 367 ? -8.68 -58.906 -10.164 1 44.44 367 LYS A O 1
ATOM 2939 N N . GLU A 1 368 ? -8.594 -57 -11.297 1 51.28 368 GLU A N 1
ATOM 2940 C CA . GLU A 1 368 ? -8.188 -57.812 -12.422 1 51.28 368 GLU A CA 1
ATOM 2941 C C . GLU A 1 368 ? -6.688 -58.094 -12.391 1 51.28 368 GLU A C 1
ATOM 2943 O O . GLU A 1 368 ? -5.918 -57.344 -11.82 1 51.28 368 GLU A O 1
ATOM 2948 N N . THR A 1 369 ? -6.289 -59.281 -12.57 1 56.53 369 THR A N 1
ATOM 2949 C CA . THR A 1 369 ? -4.926 -59.75 -12.75 1 56.53 369 THR A CA 1
ATOM 2950 C C . THR A 1 369 ? -4.16 -58.875 -13.734 1 56.53 369 THR A C 1
ATOM 2952 O O . THR A 1 369 ? -4.605 -58.656 -14.859 1 56.53 369 THR A O 1
ATOM 2955 N N . LEU A 1 370 ? -3.199 -58.062 -13.281 1 65.25 370 LEU A N 1
ATOM 2956 C CA . LEU A 1 370 ? -2.344 -57.219 -14.117 1 65.25 370 LEU A CA 1
ATOM 2957 C C . LEU A 1 370 ? -1.513 -58.062 -15.07 1 65.25 370 LEU A C 1
ATOM 2959 O O . LEU A 1 370 ? -0.999 -59.125 -14.68 1 65.25 370 LEU A O 1
ATOM 2963 N N . SER A 1 371 ? -1.589 -57.719 -16.344 1 71.31 371 SER A N 1
ATOM 2964 C CA . SER A 1 371 ? -0.702 -58.344 -17.297 1 71.31 371 SER A CA 1
ATOM 2965 C C . SER A 1 371 ? 0.763 -58.125 -16.953 1 71.31 371 SER A C 1
ATOM 2967 O O . SER A 1 371 ? 1.078 -57.219 -16.172 1 71.31 371 SER A O 1
ATOM 2969 N N . PRO A 1 372 ? 1.596 -59 -17.375 1 72.75 372 PRO A N 1
ATOM 2970 C CA . PRO A 1 372 ? 3.023 -58.781 -17.156 1 72.75 372 PRO A CA 1
ATOM 2971 C C . PRO A 1 372 ? 3.469 -57.375 -17.625 1 72.75 372 PRO A C 1
ATOM 2973 O O . PRO A 1 372 ? 4.312 -56.75 -16.969 1 72.75 372 PRO A O 1
ATOM 2976 N N . GLU A 1 373 ? 2.861 -56.906 -18.672 1 75.44 373 GLU A N 1
ATOM 2977 C CA . GLU A 1 373 ? 3.191 -55.594 -19.172 1 75.44 373 GLU A CA 1
ATOM 2978 C C . GLU A 1 373 ? 2.727 -54.5 -18.203 1 75.44 373 GLU A C 1
ATOM 2980 O O . GLU A 1 373 ? 3.416 -53.5 -18.016 1 75.44 373 GLU A O 1
ATOM 2985 N N . ASP A 1 374 ? 1.625 -54.719 -17.656 1 73.31 374 ASP A N 1
ATOM 2986 C CA . ASP A 1 374 ? 1.083 -53.75 -16.688 1 73.31 374 ASP A CA 1
ATOM 2987 C C . ASP A 1 374 ? 1.935 -53.719 -15.414 1 73.31 374 ASP A C 1
ATOM 2989 O O . ASP A 1 374 ? 2.16 -52.656 -14.844 1 73.31 374 ASP A O 1
ATOM 2993 N N . LEU A 1 375 ? 2.352 -54.844 -15.062 1 75.12 375 LEU A N 1
ATOM 2994 C CA . LEU A 1 375 ? 3.203 -54.938 -13.883 1 75.12 375 LEU A CA 1
ATOM 2995 C C . LEU A 1 375 ? 4.531 -54.25 -14.109 1 75.12 375 LEU A C 1
ATOM 2997 O O . LEU A 1 375 ? 5.055 -53.594 -13.195 1 75.12 375 LEU A O 1
ATOM 3001 N N . ASP A 1 376 ? 5.008 -54.375 -15.305 1 81.19 376 ASP A N 1
ATOM 3002 C CA . ASP A 1 376 ? 6.246 -53.688 -15.648 1 81.19 376 ASP A CA 1
ATOM 3003 C C . ASP A 1 376 ? 6.059 -52.156 -15.594 1 81.19 376 ASP A C 1
ATOM 3005 O O . ASP A 1 376 ? 6.949 -51.438 -15.148 1 81.19 376 ASP A O 1
ATOM 3009 N N . MET A 1 377 ? 4.934 -51.719 -15.961 1 83.06 377 MET A N 1
ATOM 3010 C CA . MET A 1 377 ? 4.633 -50.281 -15.938 1 83.06 377 MET A CA 1
ATOM 3011 C C . MET A 1 377 ? 4.531 -49.781 -14.5 1 83.06 377 MET A C 1
ATOM 3013 O O . MET A 1 377 ? 4.969 -48.656 -14.203 1 83.06 377 MET A O 1
ATOM 3017 N N . VAL A 1 378 ? 3.955 -50.531 -13.641 1 81.81 378 VAL A N 1
ATOM 3018 C CA . VAL A 1 378 ? 3.822 -50.156 -12.234 1 81.81 378 VAL A CA 1
ATOM 3019 C C . VAL A 1 378 ? 5.203 -50.094 -11.586 1 81.81 378 VAL A C 1
ATOM 3021 O O . VAL A 1 378 ? 5.504 -49.156 -10.844 1 81.81 378 VAL A O 1
ATOM 3024 N N . ASN A 1 379 ? 6.031 -51.094 -11.875 1 83.5 379 ASN A N 1
ATOM 3025 C CA . ASN A 1 379 ? 7.387 -51.125 -11.336 1 83.5 379 ASN A CA 1
ATOM 3026 C C . ASN A 1 379 ? 8.188 -49.906 -11.781 1 83.5 379 ASN A C 1
ATOM 3028 O O . ASN A 1 379 ? 8.891 -49.281 -10.977 1 83.5 379 ASN A O 1
ATOM 3032 N N . ASP A 1 380 ? 8.031 -49.656 -13 1 88.31 380 ASP A N 1
ATOM 3033 C CA . ASP A 1 380 ? 8.727 -48.5 -13.57 1 88.31 380 ASP A CA 1
ATOM 3034 C C . ASP A 1 380 ? 8.273 -47.219 -12.922 1 88.31 380 ASP A C 1
ATOM 3036 O O . ASP A 1 380 ? 9.086 -46.344 -12.633 1 88.31 380 ASP A O 1
ATOM 3040 N N . LEU A 1 381 ? 7.008 -47.062 -12.742 1 90.06 381 LEU A N 1
ATOM 3041 C CA . LEU A 1 381 ? 6.426 -45.906 -12.094 1 90.06 381 LEU A CA 1
ATOM 3042 C C . LEU A 1 381 ? 6.949 -45.75 -10.672 1 90.06 381 LEU A C 1
ATOM 3044 O O . LEU A 1 381 ? 7.316 -44.656 -10.258 1 90.06 381 LEU A O 1
ATOM 3048 N N . LEU A 1 382 ? 6.996 -46.781 -9.938 1 87.12 382 LEU A N 1
ATOM 3049 C CA . LEU A 1 382 ? 7.445 -46.75 -8.547 1 87.12 382 LEU A CA 1
ATOM 3050 C C . LEU A 1 382 ? 8.93 -46.406 -8.469 1 87.12 382 LEU A C 1
ATOM 3052 O O . LEU A 1 382 ? 9.359 -45.688 -7.559 1 87.12 382 LEU A O 1
ATOM 3056 N N . GLU A 1 383 ? 9.68 -46.938 -9.383 1 88.94 383 GLU A N 1
ATOM 3057 C CA . GLU A 1 383 ? 11.102 -46.594 -9.43 1 88.94 383 GLU A CA 1
ATOM 3058 C C . GLU A 1 383 ? 11.305 -45.094 -9.688 1 88.94 383 GLU A C 1
ATOM 3060 O O . GLU A 1 383 ? 12.148 -44.469 -9.055 1 88.94 383 GLU A O 1
ATOM 3065 N N . ASP A 1 384 ? 10.531 -44.594 -10.625 1 92.75 384 ASP A N 1
ATOM 3066 C CA . ASP A 1 384 ? 10.586 -43.156 -10.898 1 92.75 384 ASP A CA 1
ATOM 3067 C C . ASP A 1 384 ? 10.203 -42.344 -9.664 1 92.75 384 ASP A C 1
ATOM 3069 O O . ASP A 1 384 ? 10.82 -41.312 -9.383 1 92.75 384 ASP A O 1
ATOM 3073 N N . PHE A 1 385 ? 9.164 -42.75 -8.977 1 92.69 385 PHE A N 1
ATOM 3074 C CA . PHE A 1 385 ? 8.711 -42.094 -7.77 1 92.69 385 PHE A CA 1
ATOM 3075 C C . PHE A 1 385 ? 9.805 -42.094 -6.707 1 92.69 385 PHE A C 1
ATOM 3077 O O . PHE A 1 385 ? 10.07 -41.062 -6.082 1 92.69 385 PHE A O 1
ATOM 3084 N N . ILE A 1 386 ? 10.492 -43.188 -6.543 1 89.81 386 ILE A N 1
ATOM 3085 C CA . ILE A 1 386 ? 11.562 -43.312 -5.562 1 89.81 386 ILE A CA 1
ATOM 3086 C C . ILE A 1 386 ? 12.711 -42.375 -5.918 1 89.81 386 ILE A C 1
ATOM 3088 O O . ILE A 1 386 ? 13.273 -41.719 -5.039 1 89.81 386 ILE A O 1
ATOM 3092 N N . ASP A 1 387 ? 13.023 -42.312 -7.141 1 91.88 387 ASP A N 1
ATOM 3093 C CA . ASP A 1 387 ? 14.086 -41.406 -7.582 1 91.88 387 ASP A CA 1
ATOM 3094 C C . ASP A 1 387 ? 13.75 -39.938 -7.258 1 91.88 387 ASP A C 1
ATOM 3096 O O . ASP A 1 387 ? 14.602 -39.188 -6.781 1 91.88 387 ASP A O 1
ATOM 3100 N N . LEU A 1 388 ? 12.531 -39.531 -7.512 1 93.44 388 LEU A N 1
ATOM 3101 C CA . LEU A 1 388 ? 12.094 -38.156 -7.262 1 93.44 388 LEU A CA 1
ATOM 3102 C C . LEU A 1 388 ? 12.133 -37.844 -5.773 1 93.44 388 LEU A C 1
ATOM 3104 O O . LEU A 1 388 ? 12.445 -36.719 -5.383 1 93.44 388 LEU A O 1
ATOM 3108 N N . VAL A 1 389 ? 11.797 -38.781 -4.957 1 92.94 389 VAL A N 1
ATOM 3109 C CA . VAL A 1 389 ? 11.711 -38.594 -3.512 1 92.94 389 VAL A CA 1
ATOM 3110 C C . VAL A 1 389 ? 13.102 -38.344 -2.943 1 92.94 389 VAL A C 1
ATOM 3112 O O . VAL A 1 389 ? 13.242 -37.719 -1.884 1 92.94 389 VAL A O 1
ATOM 3115 N N . HIS A 1 390 ? 14.133 -38.719 -3.629 1 92.88 390 HIS A N 1
ATOM 3116 C CA . HIS A 1 390 ? 15.5 -38.562 -3.141 1 92.88 390 HIS A CA 1
ATOM 3117 C C . HIS A 1 390 ? 16.016 -37.156 -3.398 1 92.88 390 HIS A C 1
ATOM 3119 O O . HIS A 1 390 ? 17.109 -36.781 -2.943 1 92.88 390 HIS A O 1
ATOM 3125 N N . LEU A 1 391 ? 15.281 -36.375 -4.191 1 95 391 LEU A N 1
ATOM 3126 C CA . LEU A 1 391 ? 15.656 -34.969 -4.34 1 95 391 LEU A CA 1
ATOM 3127 C C . LEU A 1 391 ? 15.688 -34.281 -2.986 1 95 391 LEU A C 1
ATOM 3129 O O . LEU A 1 391 ? 14.867 -34.562 -2.115 1 95 391 LEU A O 1
ATOM 3133 N N . ASP A 1 392 ? 16.609 -33.312 -2.93 1 94.12 392 ASP A N 1
ATOM 3134 C CA . ASP A 1 392 ? 16.766 -32.594 -1.67 1 94.12 392 ASP A CA 1
ATOM 3135 C C . ASP A 1 392 ? 15.586 -31.641 -1.438 1 94.12 392 ASP A C 1
ATOM 3137 O O . ASP A 1 392 ? 15.25 -30.844 -2.305 1 94.12 392 ASP A O 1
ATOM 3141 N N . ASP A 1 393 ? 14.977 -31.812 -0.225 1 93.94 393 ASP A N 1
ATOM 3142 C CA . ASP A 1 393 ? 13.922 -30.891 0.174 1 93.94 393 ASP A CA 1
ATOM 3143 C C . ASP A 1 393 ? 12.914 -30.688 -0.955 1 93.94 393 ASP A C 1
ATOM 3145 O O . ASP A 1 393 ? 12.617 -31.609 -1.704 1 93.94 393 ASP A O 1
ATOM 3149 N N . PHE A 1 394 ? 12.211 -29.641 -1.027 1 97.19 394 PHE A N 1
ATOM 3150 C CA . PHE A 1 394 ? 11.227 -29.312 -2.055 1 97.19 394 PHE A CA 1
ATOM 3151 C C . PHE A 1 394 ? 11.539 -27.969 -2.709 1 97.19 394 PHE A C 1
ATOM 3153 O O . PHE A 1 394 ? 10.969 -26.953 -2.338 1 97.19 394 PHE A O 1
ATOM 3160 N N . TYR A 1 395 ? 12.43 -28.016 -3.682 1 95.31 395 TYR A N 1
ATOM 3161 C CA . TYR A 1 395 ? 12.836 -26.812 -4.387 1 95.31 395 TYR A CA 1
ATOM 3162 C C . TYR A 1 395 ? 12.023 -26.625 -5.664 1 95.31 395 TYR A C 1
ATOM 3164 O O . TYR A 1 395 ? 11.273 -27.516 -6.066 1 95.31 395 TYR A O 1
ATOM 3172 N N . GLU A 1 396 ? 12.195 -25.531 -6.285 1 94 396 GLU A N 1
ATOM 3173 C CA . GLU A 1 396 ? 11.508 -25.156 -7.52 1 94 396 GLU A CA 1
ATOM 3174 C C . GLU A 1 396 ? 11.992 -26 -8.695 1 94 396 GLU A C 1
ATOM 3176 O O . GLU A 1 396 ? 11.188 -26.438 -9.523 1 94 396 GLU A O 1
ATOM 3181 N N . TRP A 1 397 ? 13.273 -26.188 -8.766 1 92.38 397 TRP A N 1
ATOM 3182 C CA . TRP A 1 397 ? 13.852 -27.016 -9.82 1 92.38 397 TRP A CA 1
ATOM 3183 C C . TRP A 1 397 ? 15.164 -27.625 -9.367 1 92.38 397 TRP A C 1
ATOM 3185 O O . TRP A 1 397 ? 15.703 -27.266 -8.32 1 92.38 397 TRP A O 1
ATOM 3195 N N . TYR A 1 398 ? 15.594 -28.625 -10.148 1 91.94 398 TYR A N 1
ATOM 3196 C CA . TYR A 1 398 ? 16.812 -29.375 -9.836 1 91.94 398 TYR A CA 1
ATOM 3197 C C . TYR A 1 398 ? 17.672 -29.562 -11.086 1 91.94 398 TYR A C 1
ATOM 3199 O O . TYR A 1 398 ? 17.156 -29.547 -12.211 1 91.94 398 TYR A O 1
ATOM 3207 N N . GLY A 1 399 ? 18.938 -29.75 -10.812 1 85.25 399 GLY A N 1
ATOM 3208 C CA . GLY A 1 399 ? 19.812 -30.125 -11.906 1 85.25 399 GLY A CA 1
ATOM 3209 C C . GLY A 1 399 ? 19.547 -31.516 -12.438 1 85.25 399 GLY A C 1
ATOM 3210 O O . GLY A 1 399 ? 18.953 -32.344 -11.742 1 85.25 399 GLY A O 1
ATOM 3211 N N . SER A 1 400 ? 20.016 -31.828 -13.641 1 80.38 400 SER A N 1
ATOM 3212 C CA . SER A 1 400 ? 19.719 -33.062 -14.328 1 80.38 400 SER A CA 1
ATOM 3213 C C . SER A 1 400 ? 20.391 -34.25 -13.648 1 80.38 400 SER A C 1
ATOM 3215 O O . SER A 1 400 ? 19.875 -35.375 -13.68 1 80.38 400 SER A O 1
ATOM 3217 N N . ASP A 1 401 ? 21.484 -34.062 -13.047 1 82.88 401 ASP A N 1
ATOM 3218 C CA . ASP A 1 401 ? 22.188 -35.219 -12.5 1 82.88 401 ASP A CA 1
ATOM 3219 C C . ASP A 1 401 ? 22.547 -35 -11.031 1 82.88 401 ASP A C 1
ATOM 3221 O O . ASP A 1 401 ? 23.609 -35.438 -10.578 1 82.88 401 ASP A O 1
ATOM 3225 N N . SER A 1 402 ? 21.656 -34.281 -10.398 1 86.88 402 SER A N 1
ATOM 3226 C CA . SER A 1 402 ? 21.922 -33.969 -9 1 86.88 402 SER A CA 1
ATOM 3227 C C . SER A 1 402 ? 20.641 -33.906 -8.188 1 86.88 402 SER A C 1
ATOM 3229 O O . SER A 1 402 ? 19.547 -33.719 -8.742 1 86.88 402 SER A O 1
ATOM 3231 N N . THR A 1 403 ? 20.797 -34.156 -6.914 1 93.25 403 THR A N 1
ATOM 3232 C CA . THR A 1 403 ? 19.656 -34.031 -6.012 1 93.25 403 THR A CA 1
ATOM 3233 C C . THR A 1 403 ? 19.547 -32.625 -5.469 1 93.25 403 THR A C 1
ATOM 3235 O O . THR A 1 403 ? 18.578 -32.281 -4.785 1 93.25 403 THR A O 1
ATOM 3238 N N . LYS A 1 404 ? 20.531 -31.812 -5.832 1 91.62 404 LYS A N 1
ATOM 3239 C CA . LYS A 1 404 ? 20.578 -30.453 -5.301 1 91.62 404 LYS A CA 1
ATOM 3240 C C . LYS A 1 404 ? 19.531 -29.578 -5.953 1 91.62 404 LYS A C 1
ATOM 3242 O O . LYS A 1 404 ? 19.391 -29.547 -7.18 1 91.62 404 LYS A O 1
ATOM 3247 N N . GLY A 1 405 ? 18.828 -28.875 -5.07 1 92.5 405 GLY A N 1
ATOM 3248 C CA . GLY A 1 405 ? 17.75 -28.016 -5.547 1 92.5 405 GLY A CA 1
ATOM 3249 C C . GLY A 1 405 ? 18.172 -26.578 -5.746 1 92.5 405 GLY A C 1
ATOM 3250 O O . GLY A 1 405 ? 19.156 -26.125 -5.152 1 92.5 405 GLY A O 1
ATOM 3251 N N . TYR A 1 406 ? 17.438 -25.875 -6.598 1 90.75 406 TYR A N 1
ATOM 3252 C CA . TYR A 1 406 ? 17.672 -24.484 -6.918 1 90.75 406 TYR A CA 1
ATOM 3253 C C . TYR A 1 406 ? 16.344 -23.719 -7.004 1 90.75 406 TYR A C 1
ATOM 3255 O O . TYR A 1 406 ? 15.273 -24.297 -6.902 1 90.75 406 TYR A O 1
ATOM 3263 N N . GLY A 1 407 ? 16.422 -22.406 -7.113 1 90.56 407 GLY A N 1
ATOM 3264 C CA . GLY A 1 407 ? 15.234 -21.578 -7.09 1 90.56 407 GLY A CA 1
ATOM 3265 C C . GLY A 1 407 ? 14.672 -21.391 -5.695 1 90.56 407 GLY A C 1
ATOM 3266 O O . GLY A 1 407 ? 15.422 -21.234 -4.73 1 90.56 407 GLY A O 1
ATOM 3267 N N . SER A 1 408 ? 13.406 -21.438 -5.602 1 92.62 408 SER A N 1
ATOM 3268 C CA . SER A 1 408 ? 12.75 -21.234 -4.312 1 92.62 408 SER A CA 1
ATOM 3269 C C . SER A 1 408 ? 12.781 -22.5 -3.471 1 92.62 408 SER A C 1
ATOM 3271 O O . SER A 1 408 ? 12.477 -23.594 -3.965 1 92.62 408 SER A O 1
ATOM 3273 N N . SER A 1 409 ? 13.242 -22.312 -2.279 1 94.12 409 SER A N 1
ATOM 3274 C CA . SER A 1 409 ? 13.125 -23.422 -1.333 1 94.12 409 SER A CA 1
ATOM 3275 C C . SER A 1 409 ? 11.703 -23.531 -0.794 1 94.12 409 SER A C 1
ATOM 3277 O O . SER A 1 409 ? 11.039 -22.516 -0.553 1 94.12 409 SER A O 1
ATOM 3279 N N . GLY A 1 410 ? 11.281 -24.734 -0.588 1 96.81 410 GLY A N 1
ATOM 3280 C CA . GLY A 1 410 ? 9.922 -24.938 -0.102 1 96.81 410 GLY A CA 1
ATOM 3281 C C . GLY A 1 410 ? 8.867 -24.531 -1.109 1 96.81 410 GLY A C 1
ATOM 3282 O O . GLY A 1 410 ? 7.863 -23.906 -0.75 1 96.81 410 GLY A O 1
ATOM 3283 N N . GLN A 1 411 ? 9.148 -24.812 -2.346 1 96.94 411 GLN A N 1
ATOM 3284 C CA . GLN A 1 411 ? 8.188 -24.484 -3.396 1 96.94 411 GLN A CA 1
ATOM 3285 C C . GLN A 1 411 ? 6.879 -25.234 -3.199 1 96.94 411 GLN A C 1
ATOM 3287 O O . GLN A 1 411 ? 6.855 -26.469 -3.207 1 96.94 411 GLN A O 1
ATOM 3292 N N . MET A 1 412 ? 5.852 -24.516 -3.098 1 96.31 412 MET A N 1
ATOM 3293 C CA . MET A 1 412 ? 4.559 -25.062 -2.693 1 96.31 412 MET A CA 1
ATOM 3294 C C . MET A 1 412 ? 4.074 -26.109 -3.695 1 96.31 412 MET A C 1
ATOM 3296 O O . MET A 1 412 ? 3.631 -27.188 -3.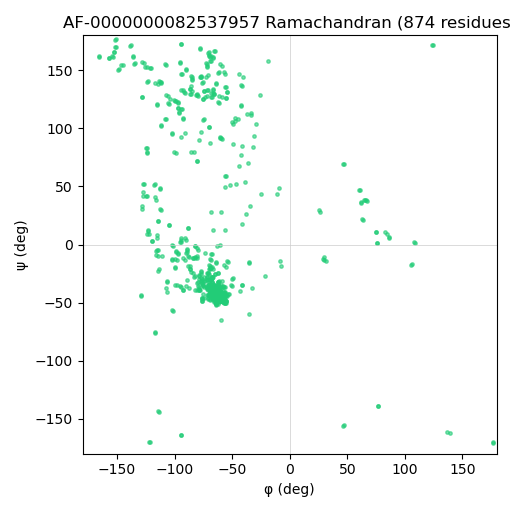307 1 96.31 412 MET A O 1
ATOM 3300 N N . TRP A 1 413 ? 4.168 -25.844 -4.996 1 95.44 413 TRP A N 1
ATOM 3301 C CA . TRP A 1 413 ? 3.629 -26.781 -5.973 1 95.44 413 TRP A CA 1
ATOM 3302 C C . TRP A 1 413 ? 4.43 -28.078 -5.977 1 95.44 413 TRP A C 1
ATOM 3304 O O . TRP A 1 413 ? 3.893 -29.141 -6.289 1 95.44 413 TRP A O 1
ATOM 3314 N N . SER A 1 414 ? 5.77 -28.047 -5.629 1 96.06 414 SER A N 1
ATOM 3315 C CA . SER A 1 414 ? 6.578 -29.266 -5.508 1 96.06 414 SER A CA 1
ATOM 3316 C C . SER A 1 414 ? 6.117 -30.109 -4.332 1 96.06 414 SER A C 1
ATOM 3318 O O . SER A 1 414 ? 5.996 -31.328 -4.453 1 96.06 414 SER A O 1
ATOM 3320 N N . ALA A 1 415 ? 5.828 -29.438 -3.248 1 94.94 415 ALA A N 1
ATOM 3321 C CA . ALA A 1 415 ? 5.41 -30.125 -2.031 1 94.94 415 ALA A CA 1
ATOM 3322 C C . ALA A 1 415 ? 4.027 -30.75 -2.205 1 94.94 415 ALA A C 1
ATOM 3324 O O . ALA A 1 415 ? 3.824 -31.922 -1.872 1 94.94 415 ALA A O 1
ATOM 3325 N N . VAL A 1 416 ? 3.143 -30.078 -2.781 1 93.19 416 VAL A N 1
ATOM 3326 C CA . VAL A 1 416 ? 1.753 -30.516 -2.809 1 93.19 416 VAL A CA 1
ATOM 3327 C C . VAL A 1 416 ? 1.575 -31.594 -3.871 1 93.19 416 VAL A C 1
ATOM 3329 O O . VAL A 1 416 ? 0.801 -32.531 -3.684 1 93.19 416 VAL A O 1
ATOM 3332 N N . THR A 1 417 ? 2.223 -31.469 -4.996 1 94.44 417 THR A N 1
ATOM 3333 C CA . THR A 1 417 ? 2.123 -32.531 -6.008 1 94.44 417 THR A CA 1
ATOM 3334 C C . THR A 1 417 ? 2.754 -33.812 -5.508 1 94.44 417 THR A C 1
ATOM 3336 O O . THR A 1 417 ? 2.268 -34.906 -5.812 1 94.44 417 THR A O 1
ATOM 3339 N N . PHE A 1 418 ? 3.85 -33.688 -4.738 1 94.19 418 PHE A N 1
ATOM 3340 C CA . PHE A 1 418 ? 4.395 -34.875 -4.062 1 94.19 418 PHE A CA 1
ATOM 3341 C C . PHE A 1 418 ? 3.346 -35.5 -3.158 1 94.19 418 PHE A C 1
ATOM 3343 O O . PHE A 1 418 ? 3.143 -36.719 -3.193 1 94.19 418 PHE A O 1
ATOM 3350 N N . LEU A 1 419 ? 2.719 -34.688 -2.338 1 91.19 419 LEU A N 1
ATOM 3351 C CA . LEU A 1 419 ? 1.73 -35.188 -1.39 1 91.19 419 LEU A CA 1
ATOM 3352 C C . LEU A 1 419 ? 0.612 -35.938 -2.113 1 91.19 419 LEU A C 1
ATOM 3354 O O . LEU A 1 419 ? 0.138 -36.969 -1.638 1 91.19 419 LEU A O 1
ATOM 3358 N N . THR A 1 420 ? 0.213 -35.406 -3.213 1 88.31 420 THR A N 1
ATOM 3359 C CA . THR A 1 420 ? -0.852 -36.031 -3.992 1 88.31 420 THR A CA 1
ATOM 3360 C C . THR A 1 420 ? -0.438 -37.438 -4.461 1 88.31 420 THR A C 1
ATOM 3362 O O . THR A 1 420 ? -1.191 -38.406 -4.309 1 88.31 420 THR A O 1
ATOM 3365 N N . VAL A 1 421 ? 0.763 -37.531 -5.016 1 89.38 421 VAL A N 1
ATOM 3366 C CA . VAL A 1 421 ? 1.263 -38.812 -5.516 1 89.38 421 VAL A CA 1
ATOM 3367 C C . VAL A 1 421 ? 1.475 -39.781 -4.352 1 89.38 421 VAL A C 1
ATOM 3369 O O . VAL A 1 421 ? 1.077 -40.938 -4.422 1 89.38 421 VAL A O 1
ATOM 3372 N N . TYR A 1 422 ? 2.08 -39.25 -3.314 1 88.31 422 TYR A N 1
ATOM 3373 C CA . TYR A 1 422 ? 2.342 -40.031 -2.117 1 88.31 422 TYR A CA 1
ATOM 3374 C C . TYR A 1 422 ? 1.051 -40.625 -1.564 1 88.31 422 TYR A C 1
ATOM 3376 O O . TYR A 1 422 ? 0.977 -41.844 -1.301 1 88.31 422 TYR A O 1
ATOM 3384 N N . ASN A 1 423 ? 0.092 -39.844 -1.398 1 84.06 423 ASN A N 1
ATOM 3385 C CA . ASN A 1 423 ? -1.175 -40.281 -0.832 1 84.06 423 ASN A CA 1
ATOM 3386 C C . ASN A 1 423 ? -1.886 -41.281 -1.762 1 84.06 423 ASN A C 1
ATOM 3388 O O . ASN A 1 423 ? -2.557 -42.188 -1.3 1 84.06 423 ASN A O 1
ATOM 3392 N N . THR A 1 424 ? -1.777 -41.062 -3.035 1 82.44 424 THR A N 1
ATOM 3393 C CA . THR A 1 424 ? -2.395 -41.969 -4.008 1 82.44 424 THR A CA 1
ATOM 3394 C C . THR A 1 424 ? -1.732 -43.344 -3.973 1 82.44 424 THR A C 1
ATOM 3396 O O . THR A 1 424 ? -2.418 -44.375 -3.953 1 82.44 424 THR A O 1
ATOM 3399 N N . ILE A 1 425 ? -0.428 -43.312 -3.963 1 80.5 425 ILE A N 1
ATOM 3400 C CA . ILE A 1 425 ? 0.317 -44.562 -3.934 1 80.5 425 ILE A CA 1
ATOM 3401 C C . ILE A 1 425 ? 0.043 -45.312 -2.621 1 80.5 425 ILE A C 1
ATOM 3403 O O . ILE A 1 425 ? -0.141 -46.531 -2.609 1 80.5 425 ILE A O 1
ATOM 3407 N N . LYS A 1 426 ? 0.031 -44.531 -1.554 1 78.19 426 LYS A N 1
ATOM 3408 C CA . LYS A 1 426 ? -0.266 -45.094 -0.245 1 78.19 426 LYS A CA 1
ATOM 3409 C C . LYS A 1 426 ? -1.656 -45.75 -0.223 1 78.19 426 LYS A C 1
ATOM 3411 O O . LYS A 1 426 ? -1.85 -46.812 0.352 1 78.19 426 LYS A O 1
ATOM 3416 N N . ALA A 1 427 ? -2.602 -45.125 -0.805 1 73.44 427 ALA A N 1
ATOM 3417 C CA . ALA A 1 427 ? -3.98 -45.594 -0.814 1 73.44 427 ALA A CA 1
ATOM 3418 C C . ALA A 1 427 ? -4.113 -46.875 -1.666 1 73.44 427 ALA A C 1
ATOM 3420 O O . ALA A 1 427 ? -4.875 -47.781 -1.329 1 73.44 427 ALA A O 1
ATOM 3421 N N . ILE A 1 428 ? -3.494 -46.938 -2.768 1 68.94 428 ILE A N 1
ATOM 3422 C CA . ILE A 1 428 ? -3.615 -48.062 -3.697 1 68.94 428 ILE A CA 1
ATOM 3423 C C . ILE A 1 428 ? -2.811 -49.25 -3.18 1 68.94 428 ILE A C 1
ATOM 3425 O O . ILE A 1 428 ? -3.297 -50.375 -3.182 1 68.94 428 ILE A O 1
ATOM 3429 N N . TRP A 1 429 ? -1.632 -49.031 -2.809 1 62.22 429 TRP A N 1
ATOM 3430 C CA . TRP A 1 429 ? -0.739 -50.188 -2.609 1 62.22 429 TRP A CA 1
ATOM 3431 C C . TRP A 1 429 ? -0.52 -50.438 -1.124 1 62.22 429 TRP A C 1
ATOM 3433 O O . TRP A 1 429 ? -0.293 -51.594 -0.718 1 62.22 429 TRP A O 1
ATOM 3443 N N . CYS A 1 430 ? -0.354 -49.406 -0.373 1 53.72 430 CYS A N 1
ATOM 3444 C CA . CYS A 1 430 ? 0.011 -49.688 1.005 1 53.72 430 CYS A CA 1
ATOM 3445 C C . CYS A 1 430 ? -1.172 -50.281 1.766 1 53.72 430 CYS A C 1
ATOM 3447 O O . CYS A 1 430 ? -1.017 -51.25 2.514 1 53.72 430 CYS A O 1
ATOM 3449 N N . ASP A 1 431 ? -2.336 -49.75 1.59 1 52.81 431 ASP A N 1
ATOM 3450 C CA . ASP A 1 431 ? -3.404 -50.312 2.404 1 52.81 431 ASP A CA 1
ATOM 3451 C C . ASP A 1 431 ? -3.777 -51.719 1.92 1 52.81 431 ASP A C 1
ATOM 3453 O O . ASP A 1 431 ? -4.086 -52.594 2.727 1 52.81 431 ASP A O 1
ATOM 3457 N N . LYS A 1 432 ? -3.504 -51.969 0.661 1 48.81 432 LYS A N 1
ATOM 3458 C CA . LYS A 1 432 ? -3.814 -53.312 0.192 1 48.81 432 LYS A CA 1
ATOM 3459 C C . LYS A 1 432 ? -2.697 -54.281 0.548 1 48.81 432 LYS A C 1
ATOM 3461 O O . LYS A 1 432 ? -2.963 -55.438 0.893 1 48.81 432 LYS A O 1
ATOM 3466 N N . LEU A 1 433 ? -1.496 -53.812 0.436 1 47.28 433 LEU A N 1
ATOM 3467 C CA . LEU A 1 433 ? -0.398 -54.719 0.775 1 47.28 433 LEU A CA 1
ATOM 3468 C C . LEU A 1 433 ? -0.431 -55.062 2.256 1 47.28 433 LEU A C 1
ATOM 3470 O O . LEU A 1 433 ? -0.135 -56.219 2.627 1 47.28 433 LEU A O 1
ATOM 3474 N N . GLU A 1 434 ? -0.707 -54.094 3.152 1 47.09 434 GLU A N 1
ATOM 3475 C CA . GLU A 1 434 ? -0.788 -54.406 4.57 1 47.09 434 GLU A CA 1
ATOM 3476 C C . GLU A 1 434 ? -1.916 -55.406 4.844 1 47.09 434 GLU A C 1
ATOM 3478 O O . GLU A 1 434 ? -1.819 -56.219 5.758 1 47.09 434 GLU A O 1
ATOM 3483 N N . LYS A 1 435 ? -2.836 -55.156 4.02 1 53.56 435 LYS A N 1
ATOM 3484 C CA . LYS A 1 435 ? -3.945 -56.062 4.258 1 53.56 435 LYS A CA 1
ATOM 3485 C C . LYS A 1 435 ? -3.59 -57.5 3.818 1 53.56 435 LYS A C 1
ATOM 3487 O O . LYS A 1 435 ? -3.992 -58.469 4.457 1 53.56 435 LYS A O 1
ATOM 3492 N N . ASP A 1 436 ? -2.9 -57.562 2.805 1 43.72 436 ASP A N 1
ATOM 3493 C CA . ASP A 1 436 ? -2.596 -58.906 2.271 1 43.72 436 ASP A CA 1
ATOM 3494 C C . ASP A 1 436 ? -1.521 -59.594 3.105 1 43.72 436 ASP A C 1
ATOM 3496 O O . ASP A 1 436 ? -1.483 -60.812 3.176 1 43.72 436 ASP A O 1
ATOM 3500 N N . THR A 1 437 ? -0.609 -58.812 3.666 1 41.91 437 THR A N 1
ATOM 3501 C CA . THR A 1 437 ? 0.375 -59.469 4.52 1 41.91 437 THR A CA 1
ATOM 3502 C C . THR A 1 437 ? -0.235 -59.812 5.875 1 41.91 437 THR A C 1
ATOM 3504 O O . THR A 1 437 ? 0.353 -60.562 6.645 1 41.91 437 THR A O 1
ATOM 3507 N N . SER A 1 438 ? -1.182 -59.125 6.246 1 39.66 438 SER A N 1
ATOM 3508 C CA . SER A 1 438 ? -1.818 -59.469 7.508 1 39.66 438 SER A CA 1
ATOM 3509 C C . SER A 1 438 ? -2.719 -60.688 7.344 1 39.66 438 SER A C 1
ATOM 3511 O O . SER A 1 438 ? -3.014 -61.406 8.312 1 39.66 438 SER A O 1
ATOM 3513 N N . ASP A 1 439 ? -3.316 -61 6.227 1 36 439 ASP A N 1
ATOM 3514 C CA . ASP A 1 439 ? -4.082 -62.25 6.098 1 36 439 ASP A CA 1
ATOM 3515 C C . ASP A 1 439 ? -3.166 -63.438 5.758 1 36 439 ASP A C 1
ATOM 3517 O O . ASP A 1 439 ? -2.346 -63.344 4.844 1 36 439 ASP A O 1
ATOM 3521 N N . MET B 1 1 ? -4.578 66.188 3.658 1 27.8 1 MET B N 1
ATOM 3522 C CA . MET B 1 1 ? -3.488 65.312 3.248 1 27.8 1 MET B CA 1
ATOM 3523 C C . MET B 1 1 ? -2.775 64.75 4.461 1 27.8 1 MET B C 1
ATOM 3525 O O . MET B 1 1 ? -2.02 65.438 5.141 1 27.8 1 MET B O 1
ATOM 3529 N N . ASP B 1 2 ? -3.459 64 5.18 1 37.31 2 ASP B N 1
ATOM 3530 C CA . ASP B 1 2 ? -3.133 63.531 6.531 1 37.31 2 ASP B CA 1
ATOM 3531 C C . ASP B 1 2 ? -1.714 62.969 6.594 1 37.31 2 ASP B C 1
ATOM 3533 O O . ASP B 1 2 ? -1.337 62.125 5.777 1 37.31 2 ASP B O 1
ATOM 3537 N N . VAL B 1 3 ? -0.813 63.688 7.125 1 41.56 3 VAL B N 1
ATOM 3538 C CA . VAL B 1 3 ? 0.642 63.656 7.223 1 41.56 3 VAL B CA 1
ATOM 3539 C C . VAL B 1 3 ? 1.073 62.375 7.914 1 41.56 3 VAL B C 1
ATOM 3541 O O . VAL B 1 3 ? 0.754 62.125 9.086 1 41.56 3 VAL B O 1
ATOM 3544 N N . LEU B 1 4 ? 1.356 61.281 7.207 1 50.59 4 LEU B N 1
ATOM 3545 C CA . LEU B 1 4 ? 2.039 60.094 7.754 1 50.59 4 LEU B CA 1
ATOM 3546 C C . LEU B 1 4 ? 3.201 60.531 8.648 1 50.59 4 LEU B C 1
ATOM 3548 O O . LEU B 1 4 ? 3.871 61.531 8.375 1 50.59 4 LEU B O 1
ATOM 3552 N N . SER B 1 5 ? 3.174 60.156 9.922 1 56.06 5 SER B N 1
ATOM 3553 C CA . SER B 1 5 ? 4.324 60.406 10.789 1 56.06 5 SER B CA 1
ATOM 3554 C C . SER B 1 5 ? 5.633 60.094 10.07 1 56.06 5 SER B C 1
ATOM 3556 O O . SER B 1 5 ? 5.664 59.281 9.148 1 56.06 5 SER B O 1
ATOM 3558 N N . PRO B 1 6 ? 6.582 61 10.273 1 55.81 6 PRO B N 1
ATOM 3559 C CA . PRO B 1 6 ? 7.887 60.781 9.648 1 55.81 6 PRO B CA 1
ATOM 3560 C C . PRO B 1 6 ? 8.336 59.312 9.734 1 55.81 6 PRO B C 1
ATOM 3562 O O . PRO B 1 6 ? 8.922 58.781 8.789 1 55.81 6 PRO B O 1
ATOM 3565 N N . ASN B 1 7 ? 8.016 58.594 10.812 1 58.12 7 ASN B N 1
ATOM 3566 C CA . ASN B 1 7 ? 8.391 57.188 10.969 1 58.12 7 ASN B CA 1
ATOM 3567 C C . ASN B 1 7 ? 7.613 56.312 10.008 1 58.12 7 ASN B C 1
ATOM 3569 O O . ASN B 1 7 ? 8.156 55.344 9.484 1 58.12 7 ASN B O 1
ATOM 3573 N N . MET B 1 8 ? 6.449 56.688 9.789 1 60.44 8 MET B N 1
ATOM 3574 C CA . MET B 1 8 ? 5.641 55.906 8.844 1 60.44 8 MET B CA 1
ATOM 3575 C C . MET B 1 8 ? 6.172 56.062 7.426 1 60.44 8 MET B C 1
ATOM 3577 O O . MET B 1 8 ? 6.23 55.094 6.676 1 60.44 8 MET B O 1
ATOM 3581 N N . VAL B 1 9 ? 6.484 57.312 7.188 1 57.84 9 VAL B N 1
ATOM 3582 C CA . VAL B 1 9 ? 7.016 57.562 5.855 1 57.84 9 VAL B CA 1
ATOM 3583 C C . VAL B 1 9 ? 8.297 56.781 5.641 1 57.84 9 VAL B C 1
ATOM 3585 O O . VAL B 1 9 ? 8.492 56.188 4.574 1 57.84 9 VAL B O 1
ATOM 3588 N N . LYS B 1 10 ? 9.086 56.656 6.691 1 62.66 10 LYS B N 1
ATOM 3589 C CA . LYS B 1 10 ? 10.336 55.906 6.602 1 62.66 10 LYS B CA 1
ATOM 3590 C C . LYS B 1 10 ? 10.07 54.406 6.387 1 62.66 10 LYS B C 1
ATOM 3592 O O . LYS B 1 10 ? 10.695 53.781 5.527 1 62.66 10 LYS B O 1
ATOM 3597 N N . THR B 1 11 ? 9.125 53.938 7.141 1 63.94 11 THR B N 1
ATOM 3598 C CA . THR B 1 11 ? 8.859 52.5 7.07 1 63.94 11 THR B CA 1
ATOM 3599 C C . THR B 1 11 ? 8.188 52.125 5.75 1 63.94 11 THR B C 1
ATOM 3601 O O . THR B 1 11 ? 8.539 51.125 5.129 1 63.94 11 THR B O 1
ATOM 3604 N N . ILE B 1 12 ? 7.336 52.938 5.309 1 63.66 12 ILE B N 1
ATOM 3605 C CA . ILE B 1 12 ? 6.656 52.688 4.039 1 63.66 12 ILE B CA 1
ATOM 3606 C C . ILE B 1 12 ? 7.668 52.781 2.895 1 63.66 12 ILE B C 1
ATOM 3608 O O . ILE B 1 12 ? 7.621 51.969 1.958 1 63.66 12 ILE B O 1
ATOM 3612 N N . THR B 1 13 ? 8.562 53.688 3.115 1 65.25 13 THR B N 1
ATOM 3613 C CA . THR B 1 13 ? 9.609 53.812 2.115 1 65.25 13 THR B CA 1
ATOM 3614 C C . THR B 1 13 ? 10.484 52.562 2.076 1 65.25 13 THR B C 1
ATOM 3616 O O . THR B 1 13 ? 10.914 52.125 1.004 1 65.25 13 THR B O 1
ATOM 3619 N N . LYS B 1 14 ? 10.711 51.969 3.207 1 70.06 14 LYS B N 1
ATOM 3620 C CA . LYS B 1 14 ? 11.492 50.719 3.275 1 70.06 14 LYS B CA 1
ATOM 3621 C C . LYS B 1 14 ? 10.758 49.562 2.596 1 70.06 14 LYS B C 1
ATOM 3623 O O . LYS B 1 14 ? 11.367 48.781 1.885 1 70.06 14 LYS B O 1
ATOM 3628 N N . VAL B 1 15 ? 9.461 49.531 2.803 1 68.81 15 VAL B N 1
ATOM 3629 C CA . VAL B 1 15 ? 8.656 48.469 2.203 1 68.81 15 VAL B CA 1
ATOM 3630 C C . VAL B 1 15 ? 8.633 48.656 0.685 1 68.81 15 VAL B C 1
ATOM 3632 O O . VAL B 1 15 ? 8.742 47.656 -0.057 1 68.81 15 VAL B O 1
ATOM 3635 N N . ILE B 1 16 ? 8.602 49.844 0.259 1 68.19 16 ILE B N 1
ATOM 3636 C CA . ILE B 1 16 ? 8.594 50.156 -1.169 1 68.19 16 ILE B CA 1
ATOM 3637 C C . ILE B 1 16 ? 9.953 49.781 -1.776 1 68.19 16 ILE B C 1
ATOM 3639 O O . ILE B 1 16 ? 10.023 49.281 -2.895 1 68.19 16 ILE B O 1
ATOM 3643 N N . ALA B 1 17 ? 10.93 50.031 -0.98 1 73.81 17 ALA B N 1
ATOM 3644 C CA . ALA B 1 17 ? 12.281 49.781 -1.476 1 73.81 17 ALA B CA 1
ATOM 3645 C C . ALA B 1 17 ? 12.539 48.281 -1.688 1 73.81 17 ALA B C 1
ATOM 3647 O O . ALA B 1 17 ? 13.305 47.906 -2.578 1 73.81 17 ALA B O 1
ATOM 3648 N N . ILE B 1 18 ? 11.852 47.5 -0.921 1 79.81 18 ILE B N 1
ATOM 3649 C CA . ILE B 1 18 ? 12.141 46.062 -1.048 1 79.81 18 ILE B CA 1
ATOM 3650 C C . ILE B 1 18 ? 11.016 45.375 -1.819 1 79.81 18 ILE B C 1
ATOM 3652 O O . ILE B 1 18 ? 10.898 44.156 -1.794 1 79.81 18 ILE B O 1
ATOM 3656 N N . ARG B 1 19 ? 10.258 46.094 -2.471 1 81.94 19 ARG B N 1
ATOM 3657 C CA . ARG B 1 19 ? 9.109 45.594 -3.201 1 81.94 19 ARG B CA 1
ATOM 3658 C C . ARG B 1 19 ? 9.531 44.531 -4.207 1 81.94 19 ARG B C 1
ATOM 3660 O O . ARG B 1 19 ? 8.906 43.469 -4.301 1 81.94 19 ARG B O 1
ATOM 3667 N N . PRO B 1 20 ? 10.578 44.781 -5.02 1 83.12 20 PRO B N 1
ATOM 3668 C CA . PRO B 1 20 ? 10.992 43.75 -5.945 1 83.12 20 PRO B CA 1
ATOM 3669 C C . PRO B 1 20 ? 11.375 42.438 -5.23 1 83.12 20 PRO B C 1
ATOM 3671 O O . PRO B 1 20 ? 11.086 41.344 -5.73 1 83.12 20 PRO B O 1
ATOM 3674 N N . PHE B 1 21 ? 11.977 42.656 -4.125 1 88.88 21 PHE B N 1
ATOM 3675 C CA . PHE B 1 21 ? 12.367 41.5 -3.334 1 88.88 21 PHE B CA 1
ATOM 3676 C C . PHE B 1 21 ? 11.148 40.781 -2.783 1 88.88 21 PHE B C 1
ATOM 3678 O O . PHE B 1 21 ? 11.094 39.531 -2.787 1 88.88 21 PHE B O 1
ATOM 3685 N N . LEU B 1 22 ? 10.18 41.5 -2.348 1 89.81 22 LEU B N 1
ATOM 3686 C CA . LEU B 1 22 ? 8.938 40.938 -1.829 1 89.81 22 LEU B CA 1
ATOM 3687 C C . LEU B 1 22 ? 8.188 40.188 -2.92 1 89.81 22 LEU B C 1
ATOM 3689 O O . LEU B 1 22 ? 7.625 39.094 -2.666 1 89.81 22 LEU B O 1
ATOM 3693 N N . GLU B 1 23 ? 8.203 40.688 -4.074 1 89.06 23 GLU B N 1
ATOM 3694 C CA . GLU B 1 23 ? 7.539 40.062 -5.203 1 89.06 23 GLU B CA 1
ATOM 3695 C C . GLU B 1 23 ? 8.219 38.75 -5.574 1 89.06 23 GLU B C 1
ATOM 3697 O O . GLU B 1 23 ? 7.551 37.75 -5.906 1 89.06 23 GLU B O 1
ATOM 3702 N N . GLU B 1 24 ? 9.5 38.781 -5.527 1 93 24 GLU B N 1
ATOM 3703 C CA . GLU B 1 24 ? 10.242 37.562 -5.797 1 93 24 GLU B CA 1
ATOM 3704 C C . GLU B 1 24 ? 9.953 36.5 -4.742 1 93 24 GLU B C 1
ATOM 3706 O O . GLU B 1 24 ? 9.805 35.312 -5.07 1 93 24 GLU B O 1
ATOM 3711 N N . LYS B 1 25 ? 9.938 36.875 -3.5 1 94.38 25 LYS B N 1
ATOM 3712 C CA . LYS B 1 25 ? 9.609 35.969 -2.414 1 94.38 25 LYS B CA 1
ATOM 3713 C C . LYS B 1 25 ? 8.195 35.406 -2.562 1 94.38 25 LYS B C 1
ATOM 3715 O O . LYS B 1 25 ? 7.941 34.25 -2.252 1 94.38 25 LYS B O 1
ATOM 3720 N N . ALA B 1 26 ? 7.305 36.25 -2.977 1 92.5 26 ALA B N 1
ATOM 3721 C CA . ALA B 1 26 ? 5.926 35.812 -3.197 1 92.5 26 ALA B CA 1
ATOM 3722 C C . ALA B 1 26 ? 5.852 34.781 -4.305 1 92.5 26 ALA B C 1
ATOM 3724 O O . ALA B 1 26 ? 5.113 33.781 -4.191 1 92.5 26 ALA B O 1
ATOM 3725 N N . LYS B 1 27 ? 6.594 35 -5.371 1 94.19 27 LYS B N 1
ATOM 3726 C CA . LYS B 1 27 ? 6.648 34.031 -6.457 1 94.19 27 LYS B CA 1
ATOM 3727 C C . LYS B 1 27 ? 7.207 32.688 -5.969 1 94.19 27 LYS B C 1
ATOM 3729 O O . LYS B 1 27 ? 6.738 31.625 -6.379 1 94.19 27 LYS B O 1
ATOM 3734 N N . GLN B 1 28 ? 8.227 32.781 -5.176 1 96.19 28 GLN B N 1
ATOM 3735 C CA . GLN B 1 28 ? 8.82 31.578 -4.598 1 96.19 28 GLN B CA 1
ATOM 3736 C C . GLN B 1 28 ? 7.805 30.828 -3.736 1 96.19 28 GLN B C 1
ATOM 3738 O O . GLN B 1 28 ? 7.715 29.594 -3.803 1 96.19 28 GLN B O 1
ATOM 3743 N N . ALA B 1 29 ? 7.137 31.547 -2.895 1 95.19 29 ALA B N 1
ATOM 3744 C CA . ALA B 1 29 ? 6.121 30.953 -2.029 1 95.19 29 ALA B CA 1
ATOM 3745 C C . ALA B 1 29 ? 5.02 30.297 -2.854 1 95.19 29 ALA B C 1
ATOM 3747 O O . ALA B 1 29 ? 4.57 29.188 -2.529 1 95.19 29 ALA B O 1
ATOM 3748 N N . GLU B 1 30 ? 4.582 30.938 -3.889 1 92.81 30 GLU B N 1
ATOM 3749 C CA . GLU B 1 30 ? 3.57 30.375 -4.781 1 92.81 30 GLU B CA 1
ATOM 3750 C C . GLU B 1 30 ? 4.078 29.109 -5.457 1 92.81 30 GLU B C 1
ATOM 3752 O O . GLU B 1 30 ? 3.32 28.141 -5.637 1 92.81 30 GLU B O 1
ATOM 3757 N N . SER B 1 31 ? 5.266 29.188 -5.867 1 95.25 31 SER B N 1
ATOM 3758 C CA . SER B 1 31 ? 5.871 28.031 -6.496 1 95.25 31 SER B CA 1
ATOM 3759 C C . SER B 1 31 ? 5.906 26.844 -5.535 1 95.25 31 SER B C 1
ATOM 3761 O O . SER B 1 31 ? 5.652 25.703 -5.938 1 95.25 31 SER B O 1
ATOM 3763 N N . ILE B 1 32 ? 6.266 27.031 -4.309 1 96.25 32 ILE B N 1
ATOM 3764 C CA . ILE B 1 32 ? 6.297 25.984 -3.297 1 96.25 32 ILE B CA 1
ATOM 3765 C C . ILE B 1 32 ? 4.898 25.391 -3.131 1 96.25 32 ILE B C 1
ATOM 3767 O O . ILE B 1 32 ? 4.742 24.172 -3.088 1 96.25 32 ILE B O 1
ATOM 3771 N N . LEU B 1 33 ? 3.902 26.281 -3.023 1 93.94 33 LEU B N 1
ATOM 3772 C CA . LEU B 1 33 ? 2.527 25.812 -2.896 1 93.94 33 LEU B CA 1
ATOM 3773 C C . LEU B 1 33 ? 2.131 24.953 -4.09 1 93.94 33 LEU B C 1
ATOM 3775 O O . LEU B 1 33 ? 1.516 23.891 -3.924 1 93.94 33 LEU B O 1
ATOM 3779 N N . GLN B 1 34 ? 2.5 25.359 -5.266 1 94.38 34 GLN B N 1
ATOM 3780 C CA . GLN B 1 34 ? 2.191 24.609 -6.477 1 94.38 34 GLN B CA 1
ATOM 3781 C C . GLN B 1 34 ? 2.867 23.25 -6.461 1 94.38 34 GLN B C 1
ATOM 3783 O O . GLN B 1 34 ? 2.268 22.25 -6.859 1 94.38 34 GLN B O 1
ATOM 3788 N N . LYS B 1 35 ? 4.086 23.234 -6.012 1 96.62 35 LYS B N 1
ATOM 3789 C CA . LYS B 1 35 ? 4.844 21.984 -5.957 1 96.62 35 LYS B CA 1
ATOM 3790 C C . LYS B 1 35 ? 4.27 21.047 -4.906 1 96.62 35 LYS B C 1
ATOM 3792 O O . LYS B 1 35 ? 4.508 19.828 -4.957 1 96.62 35 LYS B O 1
ATOM 3797 N N . CYS B 1 36 ? 3.525 21.531 -3.959 1 96.62 36 CYS B N 1
ATOM 3798 C CA . CYS B 1 36 ? 2.969 20.734 -2.873 1 96.62 36 CYS B CA 1
ATOM 3799 C C . CYS B 1 36 ? 1.606 20.172 -3.256 1 96.62 36 CYS B C 1
ATOM 3801 O O . CYS B 1 36 ? 1.022 19.375 -2.506 1 96.62 36 CYS B O 1
ATOM 3803 N N . LEU B 1 37 ? 1.046 20.578 -4.426 1 96.44 37 LEU B N 1
ATOM 3804 C CA . LEU B 1 37 ? -0.263 20.078 -4.844 1 96.44 37 LEU B CA 1
ATOM 3805 C C . LEU B 1 37 ? -0.167 18.641 -5.344 1 96.44 37 LEU B C 1
ATOM 3807 O O . LEU B 1 37 ? 0.368 18.391 -6.426 1 96.44 37 LEU B O 1
ATOM 3811 N N . GLY B 1 38 ? -0.688 17.703 -4.543 1 96.81 38 GLY B N 1
ATOM 3812 C CA . GLY B 1 38 ? -0.723 16.297 -4.926 1 96.81 38 GLY B CA 1
ATOM 3813 C C . GLY B 1 38 ? -2.031 15.891 -5.578 1 96.81 38 GLY B C 1
ATOM 3814 O O . GLY B 1 38 ? -2.793 16.75 -6.043 1 96.81 38 GLY B O 1
ATOM 3815 N N . ASP B 1 39 ? -2.301 14.602 -5.664 1 96 39 ASP B N 1
ATOM 3816 C CA . ASP B 1 39 ? -3.52 14.07 -6.273 1 96 39 ASP B CA 1
ATOM 3817 C C . ASP B 1 39 ? -4.703 14.195 -5.316 1 96 39 ASP B C 1
ATOM 3819 O O . ASP B 1 39 ? -5.816 14.523 -5.738 1 96 39 ASP B O 1
ATOM 3823 N N . THR B 1 40 ? -4.441 13.945 -4.023 1 96.94 40 THR B N 1
ATOM 3824 C CA . THR B 1 40 ? -5.559 13.852 -3.09 1 96.94 40 THR B CA 1
ATOM 3825 C C . THR B 1 40 ? -5.441 14.914 -1.999 1 96.94 40 THR B C 1
ATOM 3827 O O . THR B 1 40 ? -6.254 14.953 -1.073 1 96.94 40 THR B O 1
ATOM 3830 N N . GLY B 1 41 ? -4.418 15.781 -2.072 1 96.31 41 GLY B N 1
ATOM 3831 C CA . GLY B 1 41 ? -4.27 16.812 -1.064 1 96.31 41 GLY B CA 1
ATOM 3832 C C . GLY B 1 41 ? -3.023 17.656 -1.251 1 96.31 41 GLY B C 1
ATOM 3833 O O . GLY B 1 41 ? -2.385 17.609 -2.305 1 96.31 41 GLY B O 1
ATOM 3834 N N . VAL B 1 42 ? -2.736 18.484 -0.246 1 96.5 42 VAL B N 1
ATOM 3835 C CA . VAL B 1 42 ? -1.591 19.391 -0.236 1 96.5 42 VAL B CA 1
ATOM 3836 C C . VAL B 1 42 ? -0.509 18.844 0.692 1 96.5 42 VAL B C 1
ATOM 3838 O O . VAL B 1 42 ? -0.754 18.625 1.881 1 96.5 42 VAL B O 1
ATOM 3841 N N . TRP B 1 43 ? 0.679 18.609 0.105 1 97.75 43 TRP B N 1
ATOM 3842 C CA . TRP B 1 43 ? 1.79 18.062 0.882 1 97.75 43 TRP B CA 1
ATOM 3843 C C . TRP B 1 43 ? 2.34 19.125 1.845 1 97.75 43 TRP B C 1
ATOM 3845 O O . TRP B 1 43 ? 2.205 20.312 1.605 1 97.75 43 TRP B O 1
ATOM 3855 N N . ALA B 1 44 ? 2.92 18.672 2.926 1 97.31 44 ALA B N 1
ATOM 3856 C CA . ALA B 1 44 ? 3.492 19.594 3.896 1 97.31 44 ALA B CA 1
ATOM 3857 C C . ALA B 1 44 ? 4.758 20.25 3.352 1 97.31 44 ALA B C 1
ATOM 3859 O O . ALA B 1 44 ? 5.164 21.312 3.814 1 97.31 44 ALA B O 1
ATOM 3860 N N . SER B 1 45 ? 5.422 19.625 2.418 1 97.31 45 SER B N 1
ATOM 3861 C CA . SER B 1 45 ? 6.543 20.188 1.671 1 97.31 45 SER B CA 1
ATOM 3862 C C . SER B 1 45 ? 6.863 19.344 0.44 1 97.31 45 SER B C 1
ATOM 3864 O O . SER B 1 45 ? 6.449 18.188 0.351 1 97.31 45 SER B O 1
ATOM 3866 N N . PRO B 1 46 ? 7.602 19.891 -0.535 1 96.25 46 PRO B N 1
ATOM 3867 C CA . PRO B 1 46 ? 7.891 19.141 -1.752 1 96.25 46 PRO B CA 1
ATOM 3868 C C . PRO B 1 46 ? 9.039 18.141 -1.567 1 96.25 46 PRO B C 1
ATOM 3870 O O . PRO B 1 46 ? 9.266 17.297 -2.428 1 96.25 46 PRO B O 1
ATOM 3873 N N . ASP B 1 47 ? 9.766 18.234 -0.476 1 91 47 ASP B N 1
ATOM 3874 C CA . ASP B 1 47 ? 10.953 17.406 -0.338 1 91 47 ASP B CA 1
ATOM 3875 C C . ASP B 1 47 ? 10.82 16.438 0.845 1 91 47 ASP B C 1
ATOM 3877 O O . ASP B 1 47 ? 10.352 15.312 0.686 1 91 47 ASP B O 1
ATOM 3881 N N . ARG B 1 48 ? 10.945 16.906 2.111 1 90.19 48 ARG B N 1
ATOM 3882 C CA . ARG B 1 48 ? 10.953 16.078 3.311 1 90.19 48 ARG B CA 1
ATOM 3883 C C . ARG B 1 48 ? 9.586 15.438 3.541 1 90.19 48 ARG B C 1
ATOM 3885 O O . ARG B 1 48 ? 9.5 14.289 3.996 1 90.19 48 ARG B O 1
ATOM 3892 N N . TYR B 1 49 ? 8.57 16.188 3.281 1 95.69 49 TYR B N 1
ATOM 3893 C CA . TYR B 1 49 ? 7.215 15.711 3.559 1 95.69 49 TYR B CA 1
ATOM 3894 C C . TYR B 1 49 ? 6.449 15.469 2.264 1 95.69 49 TYR B C 1
ATOM 3896 O O . TYR B 1 49 ? 5.227 15.633 2.217 1 95.69 49 TYR B O 1
ATOM 3904 N N . LYS B 1 50 ? 7.262 15.102 1.222 1 96.5 50 LYS B N 1
ATOM 3905 C CA . LYS B 1 50 ? 6.648 14.742 -0.052 1 96.5 50 LYS B CA 1
ATOM 3906 C C . LYS B 1 50 ? 5.613 13.633 0.132 1 96.5 50 LYS B C 1
ATOM 3908 O O . LYS B 1 50 ? 5.836 12.688 0.886 1 96.5 50 LYS B O 1
ATOM 3913 N N . TYR B 1 51 ? 4.387 13.797 -0.44 1 97.94 51 TYR B N 1
ATOM 3914 C CA . TYR B 1 51 ? 3.254 12.883 -0.469 1 97.94 51 TYR B CA 1
ATOM 3915 C C . TYR B 1 51 ? 2.543 12.852 0.879 1 97.94 51 TYR B C 1
ATOM 3917 O O . TYR B 1 51 ? 1.585 12.094 1.065 1 97.94 51 TYR B O 1
ATOM 3925 N N . GLN B 1 52 ? 2.967 13.609 1.831 1 98.12 52 GLN B N 1
ATOM 3926 C CA . GLN B 1 52 ? 2.338 13.617 3.148 1 98.12 52 GLN B CA 1
ATOM 3927 C C . GLN B 1 52 ? 1.345 14.766 3.273 1 98.12 52 GLN B C 1
ATOM 3929 O O . GLN B 1 52 ? 1.727 15.938 3.188 1 98.12 52 GLN B O 1
ATOM 3934 N N . CYS B 1 53 ? 0.119 14.414 3.471 1 98.19 53 CYS B N 1
ATOM 3935 C CA . CYS B 1 53 ? -0.936 15.398 3.672 1 98.19 53 CYS B CA 1
ATOM 3936 C C . CYS B 1 53 ? -1.307 15.508 5.145 1 98.19 53 CYS B C 1
ATOM 3938 O O . CYS B 1 53 ? -2.164 14.766 5.633 1 98.19 53 CYS B O 1
ATOM 3940 N N . TRP B 1 54 ? -0.738 16.438 5.812 1 97.81 54 TRP B N 1
ATOM 3941 C CA . TRP B 1 54 ? -0.95 16.656 7.238 1 97.81 54 TRP B CA 1
ATOM 3942 C C . TRP B 1 54 ? -2.166 17.547 7.48 1 97.81 54 TRP B C 1
ATOM 3944 O O . TRP B 1 54 ? -2.283 18.625 6.891 1 97.81 54 TRP B O 1
ATOM 3954 N N . THR B 1 55 ? -3.064 17.094 8.367 1 97.81 55 THR B N 1
ATOM 3955 C CA . THR B 1 55 ? -4.25 17.859 8.711 1 97.81 55 THR B CA 1
ATOM 3956 C C . THR B 1 55 ? -3.855 19.203 9.336 1 97.81 55 THR B C 1
ATOM 3958 O O . THR B 1 55 ? -4.34 20.25 8.922 1 97.81 55 THR B O 1
ATOM 3961 N N . ARG B 1 56 ? -2.988 19.141 10.25 1 96.62 56 ARG B N 1
ATOM 3962 C CA . ARG B 1 56 ? -2.553 20.328 10.969 1 96.62 56 ARG B CA 1
ATOM 3963 C C . ARG B 1 56 ? -1.891 21.328 10.031 1 96.62 56 ARG B C 1
ATOM 3965 O O . ARG B 1 56 ? -2.184 22.531 10.086 1 96.62 56 ARG B O 1
ATOM 3972 N N . ASP B 1 57 ? -0.991 20.828 9.117 1 96.06 57 ASP B N 1
ATOM 3973 C CA . ASP B 1 57 ? -0.246 21.719 8.219 1 96.06 57 ASP B CA 1
ATOM 3974 C C . ASP B 1 57 ? -1.186 22.453 7.273 1 96.06 57 ASP B C 1
ATOM 3976 O O . ASP B 1 57 ? -1.014 23.656 7.031 1 96.06 57 ASP B O 1
ATOM 3980 N N . LEU B 1 58 ? -2.139 21.766 6.801 1 95.12 58 LEU B N 1
ATOM 3981 C CA . LEU B 1 58 ? -3.117 22.391 5.918 1 95.12 58 LEU B CA 1
ATOM 3982 C C . LEU B 1 58 ? -3.893 23.484 6.648 1 95.12 58 LEU B C 1
ATOM 3984 O O . LEU B 1 58 ? -4.027 24.594 6.148 1 95.12 58 LEU B O 1
ATOM 3988 N N . CYS B 1 59 ? -4.355 23.156 7.809 1 94.56 59 CYS B N 1
ATOM 3989 C CA . CYS B 1 59 ? -5.273 24.016 8.539 1 94.56 59 CYS B CA 1
ATOM 3990 C C . CYS B 1 59 ? -4.551 25.266 9.055 1 94.56 59 CYS B C 1
ATOM 3992 O O . CYS B 1 59 ? -5.016 26.391 8.859 1 94.56 59 CYS B O 1
ATOM 3994 N N . VAL B 1 60 ? -3.402 25.062 9.648 1 93 60 VAL B N 1
ATOM 3995 C CA . VAL B 1 60 ? -2.691 26.203 10.227 1 93 60 VAL B CA 1
ATOM 3996 C C . VAL B 1 60 ? -2.123 27.062 9.109 1 93 60 VAL B C 1
ATOM 3998 O O . VAL B 1 60 ? -1.991 28.281 9.273 1 93 60 VAL B O 1
ATOM 4001 N N . GLY B 1 61 ? -1.838 26.484 7.988 1 88.12 61 GLY B N 1
ATOM 4002 C CA . GLY B 1 61 ? -1.354 27.25 6.859 1 88.12 61 GLY B CA 1
ATOM 4003 C C . GLY B 1 61 ? -2.42 28.141 6.246 1 88.12 61 GLY B C 1
ATOM 4004 O O . GLY B 1 61 ? -2.131 29.266 5.816 1 88.12 61 GLY B O 1
ATOM 4005 N N . LEU B 1 62 ? -3.666 27.719 6.285 1 79.56 62 LEU B N 1
ATOM 4006 C CA . LEU B 1 62 ? -4.637 28.391 5.422 1 79.56 62 LEU B CA 1
ATOM 4007 C C . LEU B 1 62 ? -5.688 29.125 6.246 1 79.56 62 LEU B C 1
ATOM 4009 O O . LEU B 1 62 ? -6.465 29.906 5.711 1 79.56 62 LEU B O 1
ATOM 4013 N N . ILE B 1 63 ? -5.719 29.031 7.539 1 74.44 63 ILE B N 1
ATOM 4014 C CA . ILE B 1 63 ? -6.691 29.656 8.43 1 74.44 63 ILE B CA 1
ATOM 4015 C C . ILE B 1 63 ? -6.535 31.172 8.367 1 74.44 63 ILE B C 1
ATOM 4017 O O . ILE B 1 63 ? -7.527 31.906 8.281 1 74.44 63 ILE B O 1
ATOM 4021 N N . PRO B 1 64 ? -5.332 31.641 8.32 1 67.69 64 PRO B N 1
ATOM 4022 C CA . PRO B 1 64 ? -5.223 33.094 8.266 1 67.69 64 PRO B CA 1
ATOM 4023 C C . PRO B 1 64 ? -5.871 33.688 7.012 1 67.69 64 PRO B C 1
ATOM 4025 O O . PRO B 1 64 ? -6.34 34.812 7.031 1 67.69 64 PRO B O 1
ATOM 4028 N N . TYR B 1 65 ? -5.93 32.844 6.062 1 64.25 65 TYR B N 1
ATOM 4029 C CA . TYR B 1 65 ? -6.574 33.281 4.832 1 64.25 65 TYR B CA 1
ATOM 4030 C C . TYR B 1 65 ? -8.062 33.531 5.051 1 64.25 65 TYR B C 1
ATOM 4032 O O . TYR B 1 65 ? -8.617 34.5 4.562 1 64.25 65 TYR B O 1
ATOM 4040 N N . ALA B 1 66 ? -8.586 32.781 5.832 1 60.59 66 ALA B N 1
ATOM 4041 C CA . ALA B 1 66 ? -10.016 32.844 6.109 1 60.59 66 ALA B CA 1
ATOM 4042 C C . ALA B 1 66 ? -10.32 34 7.078 1 60.59 66 ALA B C 1
ATOM 4044 O O . ALA B 1 66 ? -11.352 34.656 6.965 1 60.59 66 ALA B O 1
ATOM 4045 N N . SER B 1 67 ? -9.406 34.312 7.898 1 59.88 67 SER B N 1
ATOM 4046 C CA . SER B 1 67 ? -9.625 35.312 8.953 1 59.88 67 SER B CA 1
ATOM 4047 C C . SER B 1 67 ? -9.516 36.719 8.406 1 59.88 67 SER B C 1
ATOM 4049 O O . SER B 1 67 ? -10.156 37.656 8.922 1 59.88 67 SER B O 1
ATOM 4051 N N . LEU B 1 68 ? -8.711 36.844 7.484 1 60.88 68 LEU B N 1
ATOM 4052 C CA . LEU B 1 68 ? -8.438 38.188 7.004 1 60.88 68 LEU B CA 1
ATOM 4053 C C . LEU B 1 68 ? -9.422 38.594 5.91 1 60.88 68 LEU B C 1
ATOM 4055 O O . LEU B 1 68 ? -9.461 39.75 5.492 1 60.88 68 LEU B O 1
ATOM 4059 N N . ASN B 1 69 ? -10.531 37.844 5.758 1 52.94 69 ASN B N 1
ATOM 4060 C CA . ASN B 1 69 ? -11.602 38.156 4.812 1 52.94 69 ASN B CA 1
ATOM 4061 C C . ASN B 1 69 ? -11.102 38.969 3.643 1 52.94 69 ASN B C 1
ATOM 4063 O O . ASN B 1 69 ? -11.727 39.969 3.273 1 52.94 69 ASN B O 1
ATOM 4067 N N . ILE B 1 70 ? -9.867 38.844 3.279 1 51.06 70 ILE B N 1
ATOM 4068 C CA . ILE B 1 70 ? -9.336 39.688 2.225 1 51.06 70 ILE B CA 1
ATOM 4069 C C . ILE B 1 70 ? -9.938 39.312 0.88 1 51.06 70 ILE B C 1
ATOM 4071 O O . ILE B 1 70 ? -9.969 38.125 0.531 1 51.06 70 ILE B O 1
ATOM 4075 N N . ASP B 1 71 ? -10.953 40.125 0.396 1 50.44 71 ASP B N 1
ATOM 4076 C CA . ASP B 1 71 ? -11.594 39.938 -0.905 1 50.44 71 ASP B CA 1
ATOM 4077 C C . ASP B 1 71 ? -10.594 39.438 -1.944 1 50.44 71 ASP B C 1
ATOM 4079 O O . ASP B 1 71 ? -10.977 39.062 -3.047 1 50.44 71 ASP B O 1
ATOM 4083 N N . ASN B 1 72 ? -9.336 39.562 -1.661 1 50.09 72 ASN B N 1
ATOM 4084 C CA . ASN B 1 72 ? -8.359 39.156 -2.676 1 50.09 72 ASN B CA 1
ATOM 4085 C C . ASN B 1 72 ? -7.949 37.719 -2.533 1 50.09 72 ASN B C 1
ATOM 4087 O O . ASN B 1 72 ? -7.449 37.281 -1.482 1 50.09 72 ASN B O 1
ATOM 4091 N N . LYS B 1 73 ? -8.648 36.875 -3.344 1 55.72 73 LYS B N 1
ATOM 4092 C CA . LYS B 1 73 ? -8.594 35.406 -3.406 1 55.72 73 LYS B CA 1
ATOM 4093 C C . LYS B 1 73 ? -7.191 34.938 -3.775 1 55.72 73 LYS B C 1
ATOM 4095 O O . LYS B 1 73 ? -6.855 34.844 -4.957 1 55.72 73 LYS B O 1
ATOM 4100 N N . PRO B 1 74 ? -6.34 34.688 -2.551 1 61.03 74 PRO B N 1
ATOM 4101 C CA . PRO B 1 74 ? -4.941 34.406 -2.889 1 61.03 74 PRO B CA 1
ATOM 4102 C C . PRO B 1 74 ? -4.762 33.062 -3.59 1 61.03 74 PRO B C 1
ATOM 4104 O O . PRO B 1 74 ? -3.744 32.844 -4.254 1 61.03 74 PRO B O 1
ATOM 4107 N N . PHE B 1 75 ? -5.879 32.344 -3.592 1 75.69 75 PHE B N 1
ATOM 4108 C CA . PHE B 1 75 ? -5.555 31.031 -4.117 1 75.69 75 PHE B CA 1
ATOM 4109 C C . PHE B 1 75 ? -6.246 30.797 -5.457 1 75.69 75 PHE B C 1
ATOM 4111 O O . PHE B 1 75 ? -7.383 31.234 -5.656 1 75.69 75 PHE B O 1
ATOM 4118 N N . THR B 1 76 ? -5.559 30.203 -6.289 1 78.69 76 THR B N 1
ATOM 4119 C CA . THR B 1 76 ? -6.09 29.812 -7.59 1 78.69 76 THR B CA 1
ATOM 4120 C C . THR B 1 76 ? -7.172 28.75 -7.43 1 78.69 76 THR B C 1
ATOM 4122 O O . THR B 1 76 ? -7.301 28.141 -6.367 1 78.69 76 THR B O 1
ATOM 4125 N N . HIS B 1 77 ? -7.938 28.625 -8.43 1 83.94 77 HIS B N 1
ATOM 4126 C CA . HIS B 1 77 ? -8.992 27.625 -8.445 1 83.94 77 HIS B CA 1
ATOM 4127 C C . HIS B 1 77 ? -8.422 26.219 -8.219 1 83.94 77 HIS B C 1
ATOM 4129 O O . HIS B 1 77 ? -9.023 25.406 -7.504 1 83.94 77 HIS B O 1
ATOM 4135 N N . SER B 1 78 ? -7.27 26 -8.758 1 85 78 SER B N 1
ATOM 4136 C CA . SER B 1 78 ? -6.633 24.688 -8.625 1 85 78 SER B CA 1
ATOM 4137 C C . SER B 1 78 ? -6.277 24.406 -7.172 1 85 78 SER B C 1
ATOM 4139 O O . SER B 1 78 ? -6.422 23.266 -6.703 1 85 78 SER B O 1
ATOM 4141 N N . VAL B 1 79 ? -5.812 25.375 -6.492 1 88.12 79 VAL B N 1
ATOM 4142 C CA . VAL B 1 79 ? -5.453 25.234 -5.086 1 88.12 79 VAL B CA 1
ATOM 4143 C C . VAL B 1 79 ? -6.703 24.969 -4.254 1 88.12 79 VAL B C 1
ATOM 4145 O O . VAL B 1 79 ? -6.711 24.078 -3.396 1 88.12 79 VAL B O 1
ATOM 4148 N N . LYS B 1 80 ? -7.773 25.734 -4.555 1 88 80 LYS B N 1
ATOM 4149 C CA . LYS B 1 80 ? -9.031 25.562 -3.832 1 88 80 LYS B CA 1
ATOM 4150 C C . LYS B 1 80 ? -9.594 24.156 -4.02 1 88 80 LYS B C 1
ATOM 4152 O O . LYS B 1 80 ? -10.109 23.562 -3.072 1 88 80 LYS B O 1
ATOM 4157 N N . LEU B 1 81 ? -9.469 23.703 -5.199 1 90.31 81 LEU B N 1
ATOM 4158 C CA . LEU B 1 81 ? -9.953 22.359 -5.496 1 90.31 81 LEU B CA 1
ATOM 4159 C C . LEU B 1 81 ? -9.164 21.312 -4.715 1 90.31 81 LEU B C 1
ATOM 4161 O O . LEU B 1 81 ? -9.734 20.312 -4.25 1 90.31 81 LEU B O 1
ATOM 4165 N N . LYS B 1 82 ? -7.883 21.484 -4.594 1 92.38 82 LYS B N 1
ATOM 4166 C CA . LYS B 1 82 ? -7.055 20.531 -3.875 1 92.38 82 LYS B CA 1
ATOM 4167 C C . LYS B 1 82 ? -7.332 20.578 -2.375 1 92.38 82 LYS B C 1
ATOM 4169 O O . LYS B 1 82 ? -7.266 19.547 -1.691 1 92.38 82 LYS B O 1
ATOM 4174 N N . ILE B 1 83 ? -7.598 21.766 -1.903 1 91.94 83 ILE B N 1
ATOM 4175 C CA . ILE B 1 83 ? -7.992 21.906 -0.507 1 91.94 83 ILE B CA 1
ATOM 4176 C C . ILE B 1 83 ? -9.281 21.125 -0.254 1 91.94 83 ILE B C 1
ATOM 4178 O O . ILE B 1 83 ? -9.367 20.344 0.7 1 91.94 83 ILE B O 1
ATOM 4182 N N . LYS B 1 84 ? -10.258 21.312 -1.146 1 93.19 84 LYS B N 1
ATOM 4183 C CA . LYS B 1 84 ? -11.516 20.578 -1.045 1 93.19 84 LYS B CA 1
ATOM 4184 C C . LYS B 1 84 ? -11.281 19.078 -1.064 1 93.19 84 LYS B C 1
ATOM 4186 O O . LYS B 1 84 ? -11.867 18.344 -0.263 1 93.19 84 LYS B O 1
ATOM 4191 N N . THR B 1 85 ? -10.469 18.672 -1.944 1 96.25 85 THR B N 1
ATOM 4192 C CA . THR B 1 85 ? -10.188 17.234 -2.078 1 96.25 85 THR B CA 1
ATOM 4193 C C . THR B 1 85 ? -9.594 16.688 -0.787 1 96.25 85 THR B C 1
ATOM 4195 O O . THR B 1 85 ? -9.961 15.594 -0.35 1 96.25 85 THR B O 1
ATOM 4198 N N . GLN B 1 86 ? -8.625 17.406 -0.217 1 97 86 GLN B N 1
ATOM 4199 C CA . GLN B 1 86 ? -8.039 16.938 1.034 1 97 86 GLN B CA 1
ATOM 4200 C C . GLN B 1 86 ? -9.086 16.891 2.145 1 97 86 GLN B C 1
ATOM 4202 O O . GLN B 1 86 ? -9.078 15.969 2.967 1 97 86 GLN B O 1
ATOM 4207 N N . LEU B 1 87 ? -9.953 17.875 2.221 1 96.56 87 LEU B N 1
ATOM 4208 C CA . LEU B 1 87 ? -11 17.875 3.234 1 96.56 87 LEU B CA 1
ATOM 4209 C C . LEU B 1 87 ? -11.906 16.656 3.08 1 96.56 87 LEU B C 1
ATOM 4211 O O . LEU B 1 87 ? -12.289 16.031 4.07 1 96.56 87 LEU B O 1
ATOM 4215 N N . LEU B 1 88 ? -12.227 16.297 1.858 1 97.62 88 LEU B N 1
ATOM 4216 C CA . LEU B 1 88 ? -13.039 15.125 1.584 1 97.62 88 LEU B CA 1
ATOM 4217 C C . LEU B 1 88 ? -12.289 13.852 1.963 1 97.62 88 LEU B C 1
ATOM 4219 O O . LEU B 1 88 ? -12.875 12.914 2.508 1 97.62 88 LEU B O 1
ATOM 4223 N N . GLU B 1 89 ? -11.008 13.844 1.662 1 98.25 89 GLU B N 1
ATOM 4224 C CA . GLU B 1 89 ? -10.195 12.688 2.012 1 98.25 89 GLU B CA 1
ATOM 4225 C C . GLU B 1 89 ? -10.094 12.516 3.525 1 98.25 89 GLU B C 1
ATOM 4227 O O . GLU B 1 89 ? -10.109 11.391 4.031 1 98.25 89 GLU B O 1
ATOM 4232 N N . ILE B 1 90 ? -9.891 13.609 4.219 1 98.25 90 ILE B N 1
ATOM 4233 C CA . ILE B 1 90 ? -9.898 13.57 5.68 1 98.25 90 ILE B CA 1
ATOM 4234 C C . ILE B 1 90 ? -11.227 13.008 6.176 1 98.25 90 ILE B C 1
ATOM 4236 O O . ILE B 1 90 ? -11.25 12.156 7.066 1 98.25 90 ILE B O 1
ATOM 4240 N N . SER B 1 91 ? -12.328 13.453 5.59 1 97.94 91 SER B N 1
ATOM 4241 C CA . SER B 1 91 ? -13.664 13 5.961 1 97.94 91 SER B CA 1
ATOM 4242 C C . SER B 1 91 ? -13.805 11.492 5.758 1 97.94 91 SER B C 1
ATOM 4244 O O . SER B 1 91 ? -14.383 10.797 6.602 1 97.94 91 SER B O 1
ATOM 4246 N N . LYS B 1 92 ? -13.344 11.094 4.66 1 97.38 92 LYS B N 1
ATOM 4247 C CA . LYS B 1 92 ? -13.43 9.672 4.32 1 97.38 92 LYS B CA 1
ATOM 4248 C C . LYS B 1 92 ? -12.641 8.82 5.309 1 97.38 92 LYS B C 1
ATOM 4250 O O . LYS B 1 92 ? -13.016 7.68 5.586 1 97.38 92 LYS B O 1
ATOM 4255 N N . ARG B 1 93 ? -11.578 9.289 5.863 1 97.62 93 ARG B N 1
ATOM 4256 C CA . ARG B 1 93 ? -10.664 8.531 6.707 1 97.62 93 ARG B CA 1
ATOM 4257 C C . ARG B 1 93 ? -10.969 8.75 8.188 1 97.62 93 ARG B C 1
ATOM 4259 O O . ARG B 1 93 ? -10.305 8.18 9.055 1 97.62 93 ARG B O 1
ATOM 4266 N N . GLN B 1 94 ? -11.867 9.672 8.477 1 98.12 94 GLN B N 1
ATOM 4267 C CA . GLN B 1 94 ? -12.297 9.906 9.852 1 98.12 94 GLN B CA 1
ATOM 4268 C C . GLN B 1 94 ? -12.836 8.625 10.484 1 98.12 94 GLN B C 1
ATOM 4270 O O . GLN B 1 94 ? -13.547 7.855 9.828 1 98.12 94 GLN B O 1
ATOM 4275 N N . SER B 1 95 ? -12.469 8.305 11.711 1 96.81 95 SER B N 1
ATOM 4276 C CA . SER B 1 95 ? -12.953 7.105 12.398 1 96.81 95 SER B CA 1
ATOM 4277 C C . SER B 1 95 ? -14.445 7.184 12.672 1 96.81 95 SER B C 1
ATOM 4279 O O . SER B 1 95 ? -15.031 8.266 12.648 1 96.81 95 SER B O 1
ATOM 4281 N N . ASP B 1 96 ? -15 6.062 13.023 1 94.88 96 ASP B N 1
ATOM 4282 C CA . ASP B 1 96 ? -16.422 5.992 13.344 1 94.88 96 ASP B CA 1
ATOM 4283 C C . ASP B 1 96 ? -16.75 6.816 14.586 1 94.88 96 ASP B C 1
ATOM 4285 O O . ASP B 1 96 ? -17.859 7.34 14.711 1 94.88 96 ASP B O 1
ATOM 4289 N N . LYS B 1 97 ? -15.797 7 15.422 1 95.38 97 LYS B N 1
ATOM 4290 C CA . LYS B 1 97 ? -16.016 7.738 16.672 1 95.38 97 LYS B CA 1
ATOM 4291 C C . LYS B 1 97 ? -15.805 9.234 16.469 1 95.38 97 LYS B C 1
ATOM 4293 O O . LYS B 1 97 ? -16.109 10.039 17.344 1 95.38 97 LYS B O 1
ATOM 4298 N N . GLY B 1 98 ? -15.25 9.641 15.312 1 97.19 98 GLY B N 1
ATOM 4299 C CA . GLY B 1 98 ? -15.125 11.055 15.008 1 97.19 98 GLY B CA 1
ATOM 4300 C C . GLY B 1 98 ? -13.695 11.555 15.07 1 97.19 98 GLY B C 1
ATOM 4301 O O . GLY B 1 98 ? -13.438 12.734 14.82 1 97.19 98 GLY B O 1
ATOM 4302 N N . GLN B 1 99 ? -12.781 10.625 15.359 1 97.19 99 GLN B N 1
ATOM 4303 C CA . GLN B 1 99 ? -11.375 11.016 15.391 1 97.19 99 GLN B CA 1
ATOM 4304 C C . GLN B 1 99 ? -10.867 11.359 13.992 1 97.19 99 GLN B C 1
ATOM 4306 O O . GLN B 1 99 ? -11.086 10.602 13.039 1 97.19 99 GLN B O 1
ATOM 4311 N N . THR B 1 100 ? -10.273 12.547 13.859 1 98.25 100 THR B N 1
ATOM 4312 C CA . THR B 1 100 ? -9.742 13.031 12.594 1 98.25 100 THR B CA 1
ATOM 4313 C C . THR B 1 100 ? -8.312 12.539 12.383 1 98.25 100 THR B C 1
ATOM 4315 O O . THR B 1 100 ? -7.48 12.625 13.289 1 98.25 100 THR B O 1
ATOM 4318 N N . PRO B 1 101 ? -8.031 12.047 11.211 1 98.19 101 PRO B N 1
ATOM 4319 C CA . PRO B 1 101 ? -6.656 11.586 10.984 1 98.19 101 PRO B CA 1
ATOM 4320 C C . PRO B 1 101 ? -5.637 12.719 11.055 1 98.19 101 PRO B C 1
ATOM 4322 O O . PRO B 1 101 ? -5.883 13.812 10.523 1 98.19 101 PRO B O 1
ATOM 4325 N N . ILE B 1 102 ? -4.508 12.445 11.672 1 97.81 102 ILE B N 1
ATOM 4326 C CA . ILE B 1 102 ? -3.422 13.414 11.781 1 97.81 102 ILE B CA 1
ATOM 4327 C C . ILE B 1 102 ? -2.791 13.633 10.406 1 97.81 102 ILE B C 1
ATOM 4329 O O . ILE B 1 102 ? -2.465 14.766 10.047 1 97.81 102 ILE B O 1
ATOM 4333 N N . LEU B 1 103 ? -2.604 12.555 9.656 1 97.25 103 LEU B N 1
ATOM 4334 C CA . LEU B 1 103 ? -2.121 12.656 8.281 1 97.25 103 LEU B CA 1
ATOM 4335 C C . LEU B 1 103 ? -2.518 11.43 7.469 1 97.25 103 LEU B C 1
ATOM 4337 O O . LEU B 1 103 ? -2.926 10.414 8.039 1 97.25 103 LEU B O 1
ATOM 4341 N N . PHE B 1 104 ? -2.514 11.516 6.227 1 98.06 104 PHE B N 1
ATOM 4342 C CA . PHE B 1 104 ? -2.598 10.406 5.285 1 98.06 104 PHE B CA 1
ATOM 4343 C C . PHE B 1 104 ? -1.604 10.586 4.145 1 98.06 104 PHE B C 1
ATOM 4345 O O . PHE B 1 104 ? -1.021 11.656 3.984 1 98.06 104 PHE B O 1
ATOM 4352 N N . ILE B 1 105 ? -1.32 9.539 3.475 1 98.19 105 ILE B N 1
ATOM 4353 C CA . ILE B 1 105 ? -0.316 9.547 2.416 1 98.19 105 ILE B CA 1
ATOM 4354 C C . ILE B 1 105 ? -1.002 9.664 1.056 1 98.19 105 ILE B C 1
ATOM 4356 O O . ILE B 1 105 ? -1.954 8.938 0.77 1 98.19 105 ILE B O 1
ATOM 4360 N N . ASP B 1 106 ? -0.562 10.742 0.315 1 97.81 106 ASP B N 1
ATOM 4361 C CA . ASP B 1 106 ? -0.93 10.867 -1.092 1 97.81 106 ASP B CA 1
ATOM 4362 C C . ASP B 1 106 ? -0.119 9.906 -1.959 1 97.81 106 ASP B C 1
ATOM 4364 O O . ASP B 1 106 ? 1.062 9.672 -1.695 1 97.81 106 ASP B O 1
ATOM 4368 N N . ASN B 1 107 ? -0.709 9.273 -2.959 1 95.5 107 ASN B N 1
ATOM 4369 C CA . ASN B 1 107 ? -0.023 8.383 -3.889 1 95.5 107 ASN B CA 1
ATOM 4370 C C . ASN B 1 107 ? 0.89 7.402 -3.156 1 95.5 107 ASN B C 1
ATOM 4372 O O . ASN B 1 107 ? 2.111 7.445 -3.316 1 95.5 107 ASN B O 1
ATOM 4376 N N . GLU B 1 108 ? 0.351 6.512 -2.467 1 96.56 108 GLU B N 1
ATOM 4377 C CA . GLU B 1 108 ? 1.036 5.609 -1.549 1 96.56 108 GLU B CA 1
ATOM 4378 C C . GLU B 1 108 ? 2.188 4.887 -2.242 1 96.56 108 GLU B C 1
ATOM 4380 O O . GLU B 1 108 ? 3.275 4.754 -1.677 1 96.56 108 GLU B O 1
ATOM 4385 N N . LYS B 1 109 ? 2.035 4.395 -3.49 1 96.75 109 LYS B N 1
ATOM 4386 C CA . LYS B 1 109 ? 3.076 3.648 -4.191 1 96.75 109 LYS B CA 1
ATOM 4387 C C . LYS B 1 109 ? 4.277 4.535 -4.496 1 96.75 109 LYS B C 1
ATOM 4389 O O . LYS B 1 109 ? 5.426 4.094 -4.391 1 96.75 109 LYS B O 1
ATOM 4394 N N . LYS B 1 110 ? 4.031 5.766 -4.906 1 96.75 110 LYS B N 1
ATOM 4395 C CA . LYS B 1 110 ? 5.133 6.695 -5.145 1 96.75 110 LYS B CA 1
ATOM 4396 C C . LYS B 1 110 ? 5.84 7.051 -3.84 1 96.75 110 LYS B C 1
ATOM 4398 O O . LYS B 1 110 ? 7.062 7.191 -3.811 1 96.75 110 LYS B O 1
ATOM 4403 N N . PHE B 1 111 ? 5.066 7.191 -2.777 1 97.75 111 PHE B N 1
ATOM 4404 C CA . PHE B 1 111 ? 5.625 7.422 -1.451 1 97.75 111 PHE B CA 1
ATOM 4405 C C . PHE B 1 111 ? 6.555 6.281 -1.052 1 97.75 111 PHE B C 1
ATOM 4407 O O . PHE B 1 111 ? 7.68 6.512 -0.608 1 97.75 111 PHE B O 1
ATOM 4414 N N . ILE B 1 112 ? 6.055 5.066 -1.234 1 97.75 112 ILE B N 1
ATOM 4415 C CA . ILE B 1 112 ? 6.836 3.889 -0.875 1 97.75 112 ILE B CA 1
ATOM 4416 C C . ILE B 1 112 ? 8.117 3.854 -1.702 1 97.75 112 ILE B C 1
ATOM 4418 O O . ILE B 1 112 ? 9.203 3.605 -1.167 1 97.75 112 ILE B O 1
ATOM 4422 N N . ARG B 1 113 ? 8.008 4.078 -3.014 1 97.31 113 ARG B N 1
ATOM 4423 C CA . ARG B 1 113 ? 9.188 4.078 -3.875 1 97.31 113 ARG B CA 1
ATOM 4424 C C . ARG B 1 113 ? 10.234 5.07 -3.377 1 97.31 113 ARG B C 1
ATOM 4426 O O . ARG B 1 113 ? 11.422 4.746 -3.303 1 97.31 113 ARG B O 1
ATOM 4433 N 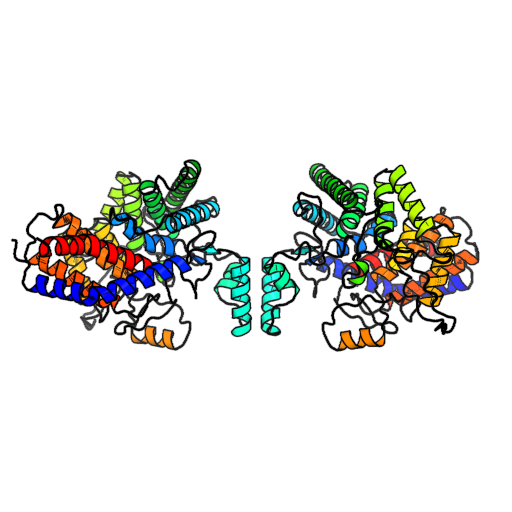N . ASP B 1 114 ? 9.758 6.27 -3.105 1 96.62 114 ASP B N 1
ATOM 4434 C CA . ASP B 1 114 ? 10.648 7.301 -2.586 1 96.62 114 ASP B CA 1
ATOM 4435 C C . ASP B 1 114 ? 11.328 6.844 -1.296 1 96.62 114 ASP B C 1
ATOM 4437 O O . ASP B 1 114 ? 12.531 7.039 -1.118 1 96.62 114 ASP B O 1
ATOM 4441 N N . LYS B 1 115 ? 10.57 6.25 -0.387 1 96.62 115 LYS B N 1
ATOM 4442 C CA . LYS B 1 115 ? 11.094 5.82 0.908 1 96.62 115 LYS B CA 1
ATOM 4443 C C . LYS B 1 115 ? 12.031 4.625 0.753 1 96.62 115 LYS B C 1
ATOM 4445 O O . LYS B 1 115 ? 12.992 4.484 1.511 1 96.62 115 LYS B O 1
ATOM 4450 N N . VAL B 1 116 ? 11.742 3.727 -0.2 1 96.25 116 VAL B N 1
ATOM 4451 C CA . VAL B 1 116 ? 12.633 2.604 -0.478 1 96.25 116 VAL B CA 1
ATOM 4452 C C . VAL B 1 116 ? 13.984 3.121 -0.964 1 96.25 116 VAL B C 1
ATOM 4454 O O . VAL B 1 116 ? 15.031 2.678 -0.489 1 96.25 116 VAL B O 1
ATOM 4457 N N . ASN B 1 117 ? 13.953 4.031 -1.925 1 96.31 117 ASN B N 1
ATOM 4458 C CA . ASN B 1 117 ? 15.188 4.625 -2.428 1 96.31 117 ASN B CA 1
ATOM 4459 C C . ASN B 1 117 ? 16 5.262 -1.306 1 96.31 117 ASN B C 1
ATOM 4461 O O . ASN B 1 117 ? 17.219 5.102 -1.249 1 96.31 117 ASN B O 1
ATOM 4465 N N . LYS B 1 118 ? 15.336 5.957 -0.475 1 94.44 118 LYS B N 1
ATOM 4466 C CA . LYS B 1 118 ? 16 6.574 0.666 1 94.44 118 LYS B CA 1
ATOM 4467 C C . LYS B 1 118 ? 16.578 5.516 1.608 1 94.44 118 LYS B C 1
ATOM 4469 O O . LYS B 1 118 ? 17.672 5.688 2.158 1 94.44 118 LYS B O 1
ATOM 4474 N N . SER B 1 119 ? 15.805 4.465 1.837 1 95.5 119 SER B N 1
ATOM 4475 C CA . SER B 1 119 ? 16.25 3.375 2.703 1 95.5 119 SER B CA 1
ATOM 4476 C C . SER B 1 119 ? 17.516 2.723 2.162 1 95.5 119 SER B C 1
ATOM 4478 O O . SER B 1 119 ? 18.422 2.389 2.928 1 95.5 119 SER B O 1
ATOM 4480 N N . ILE B 1 120 ? 17.578 2.51 0.881 1 96.5 120 ILE B N 1
ATOM 4481 C CA . ILE B 1 120 ? 18.766 1.946 0.241 1 96.5 120 ILE B CA 1
ATOM 4482 C C . ILE B 1 120 ? 19.953 2.879 0.449 1 96.5 120 ILE B C 1
ATOM 4484 O O . ILE B 1 120 ? 21.047 2.432 0.827 1 96.5 120 ILE B O 1
ATOM 4488 N N . ALA B 1 121 ? 19.75 4.156 0.247 1 94.88 121 ALA B N 1
ATOM 4489 C CA . ALA B 1 121 ? 20.812 5.156 0.338 1 94.88 121 ALA B CA 1
ATOM 4490 C C . ALA B 1 121 ? 21.328 5.281 1.77 1 94.88 121 ALA B C 1
ATOM 4492 O O . ALA B 1 121 ? 22.531 5.477 1.991 1 94.88 121 ALA B O 1
ATOM 4493 N N . THR B 1 122 ? 20.469 5.164 2.77 1 93.25 122 THR B N 1
ATOM 4494 C CA . THR B 1 122 ? 20.844 5.434 4.152 1 93.25 122 THR B CA 1
ATOM 4495 C C . THR B 1 122 ? 21.141 4.133 4.898 1 93.25 122 THR B C 1
ATOM 4497 O O . THR B 1 122 ? 21.703 4.152 5.992 1 93.25 122 THR B O 1
ATOM 4500 N N . GLY B 1 123 ? 20.656 2.973 4.375 1 95.19 123 GLY B N 1
ATOM 4501 C CA . GLY B 1 123 ? 20.875 1.676 4.988 1 95.19 123 GLY B CA 1
ATOM 4502 C C . GLY B 1 123 ? 19.906 1.366 6.105 1 95.19 123 GLY B C 1
ATOM 4503 O O . GLY B 1 123 ? 20.109 0.435 6.887 1 95.19 123 GLY B O 1
ATOM 4504 N N . LYS B 1 124 ? 18.859 2.207 6.227 1 95 124 LYS B N 1
ATOM 4505 C CA . LYS B 1 124 ? 17.859 1.978 7.27 1 95 124 LYS B CA 1
ATOM 4506 C C . LYS B 1 124 ? 16.484 2.459 6.828 1 95 124 LYS B C 1
ATOM 4508 O O . LYS B 1 124 ? 16.375 3.334 5.965 1 95 124 LYS B O 1
ATOM 4513 N N . THR B 1 125 ? 15.445 1.805 7.348 1 95.75 125 THR B N 1
ATOM 4514 C CA . THR B 1 125 ? 14.078 2.225 7.07 1 95.75 125 THR B CA 1
ATOM 4515 C C . THR B 1 125 ? 13.758 3.531 7.793 1 95.75 125 THR B C 1
ATOM 4517 O O . THR B 1 125 ? 14.078 3.693 8.969 1 95.75 125 THR B O 1
ATOM 4520 N N . SER B 1 126 ? 13.172 4.484 7.141 1 92.75 126 SER B N 1
ATOM 4521 C CA . SER B 1 126 ? 12.82 5.766 7.75 1 92.75 126 SER B CA 1
ATOM 4522 C C . SER B 1 126 ? 11.703 5.602 8.773 1 92.75 126 SER B C 1
ATOM 4524 O O . SER B 1 126 ? 10.93 4.641 8.711 1 92.75 126 SER B O 1
ATOM 4526 N N . PHE B 1 127 ? 11.656 6.551 9.641 1 91.75 127 PHE B N 1
ATOM 4527 C CA . PHE B 1 127 ? 10.633 6.578 10.68 1 91.75 127 PHE B CA 1
ATOM 4528 C C . PHE B 1 127 ? 9.242 6.57 10.062 1 91.75 127 PHE B C 1
ATOM 4530 O O . PHE B 1 127 ? 8.383 5.781 10.469 1 91.75 127 PHE B O 1
ATOM 4537 N N . MET B 1 128 ? 8.992 7.395 9.109 1 94.12 128 MET B N 1
ATOM 4538 C CA . MET B 1 128 ? 7.668 7.551 8.516 1 94.12 128 MET B CA 1
ATOM 4539 C C . MET B 1 128 ? 7.25 6.293 7.766 1 94.12 128 MET B C 1
ATOM 4541 O O . MET B 1 128 ? 6.078 5.906 7.793 1 94.12 128 MET B O 1
ATOM 4545 N N . LEU B 1 129 ? 8.172 5.664 6.992 1 96.5 129 LEU B N 1
ATOM 4546 C CA . LEU B 1 129 ? 7.848 4.422 6.305 1 96.5 129 LEU B CA 1
ATOM 4547 C C . LEU B 1 129 ? 7.469 3.328 7.297 1 96.5 129 LEU B C 1
ATOM 4549 O O . LEU B 1 129 ? 6.52 2.578 7.07 1 96.5 129 LEU B O 1
ATOM 4553 N N . ASP B 1 130 ? 8.25 3.207 8.383 1 96.88 130 ASP B N 1
ATOM 4554 C CA . ASP B 1 130 ? 7.957 2.225 9.414 1 96.88 130 ASP B CA 1
ATOM 4555 C C . ASP B 1 130 ? 6.555 2.432 9.984 1 96.88 130 ASP B C 1
ATOM 4557 O O . ASP B 1 130 ? 5.801 1.472 10.156 1 96.88 130 ASP B O 1
ATOM 4561 N N . ARG B 1 131 ? 6.203 3.674 10.297 1 96.38 131 ARG B N 1
ATOM 4562 C CA . ARG B 1 131 ? 4.887 3.986 10.844 1 96.38 131 ARG B CA 1
ATOM 4563 C C . ARG B 1 131 ? 3.789 3.686 9.828 1 96.38 131 ARG B C 1
ATOM 4565 O O . ARG B 1 131 ? 2.709 3.217 10.195 1 96.38 131 ARG B O 1
ATOM 4572 N N . TYR B 1 132 ? 4.055 3.984 8.57 1 97.38 132 TYR B N 1
ATOM 4573 C CA . TYR B 1 132 ? 3.107 3.67 7.512 1 97.38 132 TYR B CA 1
ATOM 4574 C C . TYR B 1 132 ? 2.85 2.17 7.438 1 97.38 132 TYR B C 1
ATOM 4576 O O . TYR B 1 132 ? 1.698 1.732 7.375 1 97.38 132 TYR B O 1
ATOM 4584 N N . LEU B 1 133 ? 3.939 1.426 7.496 1 97.25 133 LEU B N 1
ATOM 4585 C CA . LEU B 1 133 ? 3.836 -0.024 7.363 1 97.25 133 LEU B CA 1
ATOM 4586 C C . LEU B 1 133 ? 3.172 -0.635 8.594 1 97.25 133 LEU B C 1
ATOM 4588 O O . LEU B 1 133 ? 2.604 -1.727 8.516 1 97.25 133 LEU B O 1
ATOM 4592 N N . ASP B 1 134 ? 3.166 0.03 9.695 1 96.44 134 ASP B N 1
ATOM 4593 C CA . ASP B 1 134 ? 2.545 -0.44 10.93 1 96.44 134 ASP B CA 1
ATOM 4594 C C . ASP B 1 134 ? 1.123 0.097 11.07 1 96.44 134 ASP B C 1
ATOM 4596 O O . ASP B 1 134 ? 0.477 -0.102 12.102 1 96.44 134 ASP B O 1
ATOM 4600 N N . ASP B 1 135 ? 0.566 0.845 10.125 1 95 135 ASP B N 1
ATOM 4601 C CA . ASP B 1 135 ? -0.763 1.448 10.148 1 95 135 ASP B CA 1
ATOM 4602 C C . ASP B 1 135 ? -0.904 2.412 11.328 1 95 135 ASP B C 1
ATOM 4604 O O . ASP B 1 135 ? -1.907 2.383 12.047 1 95 135 ASP B O 1
ATOM 4608 N N . GLN B 1 136 ? 0.14 3.264 11.453 1 94.69 136 GLN B N 1
ATOM 4609 C CA . GLN B 1 136 ? 0.162 4.141 12.625 1 94.69 136 GLN B CA 1
ATOM 4610 C C . GLN B 1 136 ? 0.245 5.605 12.203 1 94.69 136 GLN B C 1
ATOM 4612 O O . GLN B 1 136 ? 0.456 6.484 13.047 1 94.69 136 GLN B O 1
ATOM 4617 N N . ILE B 1 137 ? 0.047 5.941 10.969 1 94.75 137 ILE B N 1
ATOM 4618 C CA . ILE B 1 137 ? 0.289 7.316 10.539 1 94.75 137 ILE B CA 1
ATOM 4619 C C . ILE B 1 137 ? -0.931 8.18 10.859 1 94.75 137 ILE B C 1
ATOM 4621 O O . ILE B 1 137 ? -0.807 9.383 11.07 1 94.75 137 ILE B O 1
ATOM 4625 N N . THR B 1 138 ? -2.148 7.527 10.898 1 93.94 138 THR B N 1
ATOM 4626 C CA . THR B 1 138 ? -3.373 8.281 11.148 1 93.94 138 THR B CA 1
ATOM 4627 C C . THR B 1 138 ? -3.383 8.844 12.57 1 93.94 138 THR B C 1
ATOM 4629 O O . THR B 1 138 ? -4.039 9.852 12.836 1 93.94 138 THR B O 1
ATOM 4632 N N . ASP B 1 139 ? -2.719 8.188 13.484 1 94.62 139 ASP B N 1
ATOM 4633 C CA . ASP B 1 139 ? -2.572 8.609 14.875 1 94.62 139 ASP B CA 1
ATOM 4634 C C . ASP B 1 139 ? -1.102 8.641 15.289 1 94.62 139 ASP B C 1
ATOM 4636 O O . ASP B 1 139 ? -0.719 8.039 16.297 1 94.62 139 ASP B O 1
ATOM 4640 N N . LEU B 1 140 ? -0.32 9.32 14.5 1 94.5 140 LEU B N 1
ATOM 4641 C CA . LEU B 1 140 ? 1.135 9.328 14.609 1 94.5 140 LEU B CA 1
ATOM 4642 C C . LEU B 1 140 ? 1.577 9.922 15.938 1 94.5 140 LEU B C 1
ATOM 4644 O O . LEU B 1 140 ? 2.6 9.516 16.5 1 94.5 140 LEU B O 1
ATOM 4648 N N . THR B 1 141 ? 0.918 10.953 16.422 1 93.56 141 THR B N 1
ATOM 4649 C CA . THR B 1 141 ? 1.201 11.633 17.672 1 93.56 141 THR B CA 1
ATOM 4650 C C . THR B 1 141 ? -0.037 11.648 18.578 1 93.56 141 THR B C 1
ATOM 4652 O O . THR B 1 141 ? -0.668 12.695 18.75 1 93.56 141 THR B O 1
ATOM 4655 N N . PRO B 1 142 ? -0.29 10.562 19.219 1 92.25 142 PRO B N 1
ATOM 4656 C CA . PRO B 1 142 ? -1.555 10.383 19.938 1 92.25 142 PRO B CA 1
ATOM 4657 C C . PRO B 1 142 ? -1.729 11.367 21.094 1 92.25 142 PRO B C 1
ATOM 4659 O O . PRO B 1 142 ? -2.844 11.562 21.578 1 92.25 142 PRO B O 1
ATOM 4662 N N . HIS B 1 143 ? -0.684 12.047 21.547 1 94.5 143 HIS B N 1
ATOM 4663 C CA . HIS B 1 143 ? -0.78 13 22.656 1 94.5 143 HIS B CA 1
ATOM 4664 C C . HIS B 1 143 ? -1.243 14.367 22.156 1 94.5 143 HIS B C 1
ATOM 4666 O O . HIS B 1 143 ? -1.562 15.25 22.953 1 94.5 143 HIS B O 1
ATOM 4672 N N . THR B 1 144 ? -1.252 14.562 20.797 1 95.88 144 THR B N 1
ATOM 4673 C CA . THR B 1 144 ? -1.775 15.797 20.234 1 95.88 144 THR B CA 1
ATOM 4674 C C . THR B 1 144 ? -3.264 15.664 19.922 1 95.88 144 THR B C 1
ATOM 4676 O O . THR B 1 144 ? -3.695 14.664 19.344 1 95.88 144 THR B O 1
ATOM 4679 N N . ASN B 1 145 ? -4.07 16.594 20.344 1 96.31 145 ASN B N 1
ATOM 4680 C CA . ASN B 1 145 ? -5.512 16.547 20.125 1 96.31 145 ASN B CA 1
ATOM 4681 C C . ASN B 1 145 ? -6.012 17.797 19.406 1 96.31 145 ASN B C 1
ATOM 4683 O O . ASN B 1 145 ? -7.02 18.391 19.797 1 96.31 145 ASN B O 1
ATOM 4687 N N . ASP B 1 146 ? -5.25 18.234 18.422 1 97.31 146 ASP B N 1
ATOM 4688 C CA . ASP B 1 146 ? -5.598 19.453 17.719 1 97.31 146 ASP B CA 1
ATOM 4689 C C . ASP B 1 146 ? -6.234 19.156 16.359 1 97.31 146 ASP B C 1
ATOM 4691 O O . ASP B 1 146 ? -6.824 20.031 15.742 1 97.31 146 ASP B O 1
ATOM 4695 N N . SER B 1 147 ? -6.16 17.891 15.859 1 97.88 147 SER B N 1
ATOM 4696 C CA . SER B 1 147 ? -6.594 17.578 14.5 1 97.88 147 SER B CA 1
ATOM 4697 C C . SER B 1 147 ? -8.086 17.844 14.328 1 97.88 147 SER B C 1
ATOM 4699 O O . SER B 1 147 ? -8.508 18.422 13.32 1 97.88 147 SER B O 1
ATOM 4701 N N . GLU B 1 148 ? -8.906 17.438 15.312 1 98 148 GLU B N 1
ATOM 4702 C CA . GLU B 1 148 ? -10.359 17.547 15.195 1 98 148 GLU B CA 1
ATOM 4703 C C . GLU B 1 148 ? -10.805 19 15.156 1 98 148 GLU B C 1
ATOM 4705 O O . GLU B 1 148 ? -11.609 19.391 14.305 1 98 148 GLU B O 1
ATOM 4710 N N . ILE B 1 149 ? -10.281 19.797 16.016 1 97.44 149 ILE B N 1
ATOM 4711 C CA . ILE B 1 149 ? -10.75 21.172 16.125 1 97.44 149 ILE B CA 1
ATOM 4712 C C . ILE B 1 149 ? -10.18 22 14.977 1 97.44 149 ILE B C 1
ATOM 4714 O O . ILE B 1 149 ? -10.836 22.922 14.492 1 97.44 149 ILE B O 1
ATOM 4718 N N . LEU B 1 150 ? -8.953 21.672 14.531 1 97.31 150 LEU B N 1
ATOM 4719 C CA . LEU B 1 150 ? -8.367 22.344 13.375 1 97.31 150 LEU B CA 1
ATOM 4720 C C . LEU B 1 150 ? -9.164 22.031 12.109 1 97.31 150 LEU B C 1
ATOM 4722 O O . LEU B 1 150 ? -9.523 22.938 11.352 1 97.31 150 LEU B O 1
ATOM 4726 N N . PHE B 1 151 ? -9.406 20.781 11.922 1 97.5 151 PHE B N 1
ATOM 4727 C CA . PHE B 1 151 ? -10.195 20.359 10.773 1 97.5 151 PHE B CA 1
ATOM 4728 C C . PHE B 1 151 ? -11.562 21.016 10.781 1 97.5 151 PHE B C 1
ATOM 4730 O O . PHE B 1 151 ? -11.992 21.578 9.766 1 97.5 151 PHE B O 1
ATOM 4737 N N . SER B 1 152 ? -12.266 20.984 11.898 1 96.5 152 SER B N 1
ATOM 4738 C CA . SER B 1 152 ? -13.625 21.516 11.992 1 96.5 152 SER B CA 1
ATOM 4739 C C . SER B 1 152 ? -13.648 23.016 11.719 1 96.5 152 SER B C 1
ATOM 4741 O O . SER B 1 152 ? -14.484 23.484 10.945 1 96.5 152 SER B O 1
ATOM 4743 N N . THR B 1 153 ? -12.734 23.766 12.297 1 94 153 THR B N 1
ATOM 4744 C CA . THR B 1 153 ? -12.695 25.219 12.148 1 94 153 THR B CA 1
ATOM 4745 C C . THR B 1 153 ? -12.367 25.609 10.711 1 94 153 THR B C 1
ATOM 4747 O O . THR B 1 153 ? -13.078 26.406 10.109 1 94 153 THR B O 1
ATOM 4750 N N . PHE B 1 154 ? -11.352 24.969 10.18 1 93.44 154 PHE B N 1
ATOM 4751 C CA . PHE B 1 154 ? -10.906 25.312 8.836 1 93.44 154 PHE B CA 1
ATOM 4752 C C . PHE B 1 154 ? -11.945 24.891 7.801 1 93.44 154 PHE B C 1
ATOM 4754 O O . PHE B 1 154 ? -12.273 25.656 6.895 1 93.44 154 PHE B O 1
ATOM 4761 N N . ALA B 1 155 ? -12.406 23.672 7.926 1 93 155 ALA B N 1
ATOM 4762 C CA . ALA B 1 155 ? -13.367 23.172 6.945 1 93 155 ALA B CA 1
ATOM 4763 C C . ALA B 1 155 ? -14.641 24 6.941 1 93 155 ALA B C 1
ATOM 4765 O O . ALA B 1 155 ? -15.188 24.297 5.879 1 93 155 ALA B O 1
ATOM 4766 N N . TYR B 1 156 ? -15.133 24.359 8.078 1 91.38 156 TYR B N 1
ATOM 4767 C CA . TYR B 1 156 ? -16.328 25.203 8.18 1 91.38 156 TYR B CA 1
ATOM 4768 C C . TYR B 1 156 ? -16.125 26.531 7.473 1 91.38 156 TYR B C 1
ATOM 4770 O O . TYR B 1 156 ? -16.953 26.969 6.684 1 91.38 156 TYR B O 1
ATOM 4778 N N . GLU B 1 157 ? -15.008 27.172 7.766 1 87.44 157 GLU B N 1
ATOM 4779 C CA . GLU B 1 157 ? -14.719 28.469 7.176 1 87.44 157 GLU B CA 1
ATOM 4780 C C . GLU B 1 157 ? -14.508 28.359 5.668 1 87.44 157 GLU B C 1
ATOM 4782 O O . GLU B 1 157 ? -14.891 29.266 4.914 1 87.44 157 GLU B O 1
ATOM 4787 N N . PHE B 1 158 ? -13.883 27.266 5.285 1 87.38 158 PHE B N 1
ATOM 4788 C CA . PHE B 1 158 ? -13.648 27.047 3.865 1 87.38 158 PHE B CA 1
ATOM 4789 C C . PHE B 1 158 ? -14.969 26.891 3.119 1 87.38 158 PHE B C 1
ATOM 4791 O O . PHE B 1 158 ? -15.164 27.484 2.064 1 87.38 158 PHE B O 1
ATOM 4798 N N . ILE B 1 159 ? -15.859 26.078 3.66 1 85.75 159 ILE B N 1
ATOM 4799 C CA . ILE B 1 159 ? -17.156 25.844 3.025 1 85.75 159 ILE B CA 1
ATOM 4800 C C . ILE B 1 159 ? -17.969 27.125 3.002 1 85.75 159 ILE B C 1
ATOM 4802 O O . ILE B 1 159 ? -18.688 27.406 2.033 1 85.75 159 ILE B O 1
ATOM 4806 N N . ASP B 1 160 ? -17.875 27.859 4.008 1 82.25 160 ASP B N 1
ATOM 4807 C CA . ASP B 1 160 ? -18.609 29.109 4.105 1 82.25 160 ASP B CA 1
ATOM 4808 C C . ASP B 1 160 ? -18.109 30.125 3.086 1 82.25 160 ASP B C 1
ATOM 4810 O O . ASP B 1 160 ? -18.906 30.859 2.484 1 82.25 160 ASP B O 1
ATOM 4814 N N . ALA B 1 161 ? -16.828 30.172 2.924 1 77.25 161 ALA B N 1
ATOM 4815 C CA . ALA B 1 161 ? -16.219 31.141 2.029 1 77.25 161 ALA B CA 1
ATOM 4816 C C . ALA B 1 161 ? -16.328 30.703 0.573 1 77.25 161 ALA B C 1
ATOM 4818 O O . ALA B 1 161 ? -16.438 31.531 -0.331 1 77.25 161 ALA B O 1
ATOM 4819 N N . GLU B 1 162 ? -16.203 29.391 0.386 1 72.06 162 GLU B N 1
ATOM 4820 C CA . GLU B 1 162 ? -16.047 28.875 -0.974 1 72.06 162 GLU B CA 1
ATOM 4821 C C . GLU B 1 162 ? -17.266 28.062 -1.395 1 72.06 162 GLU B C 1
ATOM 4823 O O . GLU B 1 162 ? -17.141 26.938 -1.883 1 72.06 162 GLU B O 1
ATOM 4828 N N . ASN B 1 163 ? -18.359 28.531 -1.195 1 64.25 163 ASN B N 1
ATOM 4829 C CA . ASN B 1 163 ? -19.609 27.844 -1.523 1 64.25 163 ASN B CA 1
ATOM 4830 C C . ASN B 1 163 ? -19.641 27.391 -2.982 1 64.25 163 ASN B C 1
ATOM 4832 O O . ASN B 1 163 ? -20.297 26.406 -3.322 1 64.25 163 ASN B O 1
ATOM 4836 N N . CYS B 1 164 ? -18.797 27.906 -3.664 1 60.03 164 CYS B N 1
ATOM 4837 C CA . CYS B 1 164 ? -18.859 27.594 -5.086 1 60.03 164 CYS B CA 1
ATOM 4838 C C . CYS B 1 164 ? -17.891 26.484 -5.441 1 60.03 164 CYS B C 1
ATOM 4840 O O . CYS B 1 164 ? -17.953 25.906 -6.527 1 60.03 164 CYS B O 1
ATOM 4842 N N . THR B 1 165 ? -17.078 26.156 -4.707 1 73.94 165 THR B N 1
ATOM 4843 C CA . THR B 1 165 ? -16.062 25.156 -4.984 1 73.94 165 THR B CA 1
ATOM 4844 C C . THR B 1 165 ? -16.562 23.766 -4.672 1 73.94 165 THR B C 1
ATOM 4846 O O . THR B 1 165 ? -16.125 22.781 -5.289 1 73.94 165 THR B O 1
ATOM 4849 N N . CYS B 1 166 ? -17.578 23.547 -3.85 1 80.25 166 CYS B N 1
ATOM 4850 C CA . CYS B 1 166 ? -18.078 22.25 -3.406 1 80.25 166 CYS B CA 1
ATOM 4851 C C . CYS B 1 166 ? -19.469 21.984 -3.963 1 80.25 166 CYS B C 1
ATOM 4853 O O . CYS B 1 166 ? -20.297 22.891 -4.055 1 80.25 166 CYS B O 1
ATOM 4855 N N . THR B 1 167 ? -19.703 20.781 -4.363 1 85.38 167 THR B N 1
ATOM 4856 C CA . THR B 1 167 ? -21.078 20.359 -4.609 1 85.38 167 THR B CA 1
ATOM 4857 C C . THR B 1 167 ? -21.844 20.234 -3.297 1 85.38 167 THR B C 1
ATOM 4859 O O . THR B 1 167 ? -21.25 20.234 -2.219 1 85.38 167 THR B O 1
ATOM 4862 N N . TYR B 1 168 ? -23.109 20.219 -3.441 1 87.88 168 TYR B N 1
ATOM 4863 C CA . TYR B 1 168 ? -23.938 20.031 -2.26 1 87.88 168 TYR B CA 1
ATOM 4864 C C . TYR B 1 168 ? -23.547 18.766 -1.505 1 87.88 168 TYR B C 1
ATOM 4866 O O . TYR B 1 168 ? -23.438 18.781 -0.277 1 87.88 168 TYR B O 1
ATOM 4874 N N . LYS B 1 169 ? -23.344 17.75 -2.217 1 91.5 169 LYS B N 1
ATOM 4875 C CA . LYS B 1 169 ? -23 16.469 -1.612 1 91.5 169 LYS B CA 1
ATOM 4876 C C . LYS B 1 169 ? -21.656 16.531 -0.895 1 91.5 169 LYS B C 1
ATOM 4878 O O . LYS B 1 169 ? -21.5 15.953 0.184 1 91.5 169 LYS B O 1
ATOM 4883 N N . GLU B 1 170 ? -20.797 17.188 -1.511 1 92.62 170 GLU B N 1
ATOM 4884 C CA . GLU B 1 170 ? -19.469 17.344 -0.917 1 92.62 170 GLU B CA 1
ATOM 4885 C C . GLU B 1 170 ? -19.531 18.172 0.366 1 92.62 170 GLU B C 1
ATOM 4887 O O . GLU B 1 170 ? -18.906 17.812 1.37 1 92.62 170 GLU B O 1
ATOM 4892 N N . SER B 1 171 ? -20.281 19.266 0.314 1 92.81 171 SER B N 1
ATOM 4893 C CA . SER B 1 171 ? -20.438 20.109 1.486 1 92.81 171 SER B CA 1
ATOM 4894 C C . SER B 1 171 ? -21.125 19.359 2.623 1 92.81 171 SER B C 1
ATOM 4896 O O . SER B 1 171 ? -20.766 19.531 3.791 1 92.81 171 SER B O 1
ATOM 4898 N N . GLU B 1 172 ? -22.078 18.547 2.236 1 93.25 172 GLU B N 1
ATOM 4899 C CA . GLU B 1 172 ? -22.781 17.75 3.232 1 93.25 172 GLU B CA 1
ATOM 4900 C C . GLU B 1 172 ? -21.844 16.75 3.902 1 93.25 172 GLU B C 1
ATOM 4902 O O . GLU B 1 172 ? -21.891 16.578 5.121 1 93.25 172 GLU B O 1
ATOM 4907 N N . GLN B 1 173 ? -21.078 16.156 3.148 1 94.81 173 GLN B N 1
ATOM 4908 C CA . GLN B 1 173 ? -20.125 15.18 3.676 1 94.81 173 GLN B CA 1
ATOM 4909 C C . GLN B 1 173 ? -19.141 15.836 4.645 1 94.81 173 GLN B C 1
ATOM 4911 O O . GLN B 1 173 ? -18.875 15.305 5.723 1 94.81 173 GLN B O 1
ATOM 4916 N N . ILE B 1 174 ? -18.625 16.969 4.258 1 95.88 174 ILE B N 1
ATOM 4917 C CA . ILE B 1 174 ? -17.672 17.672 5.086 1 95.88 174 ILE B CA 1
ATOM 4918 C C . ILE B 1 174 ? -18.344 18.172 6.363 1 95.88 174 ILE B C 1
ATOM 4920 O O . ILE B 1 174 ? -17.797 18.047 7.457 1 95.88 174 ILE B O 1
ATOM 4924 N N . MET B 1 175 ? -19.594 18.656 6.23 1 95.5 175 MET B N 1
ATOM 4925 C CA . MET B 1 175 ? -20.328 19.156 7.391 1 95.5 175 MET B CA 1
ATOM 4926 C C . MET B 1 175 ? -20.594 18.031 8.383 1 95.5 175 MET B C 1
ATOM 4928 O O . MET B 1 175 ? -20.5 18.219 9.594 1 95.5 175 MET B O 1
ATOM 4932 N N . ASN B 1 176 ? -20.953 16.906 7.84 1 97.19 176 ASN B N 1
ATOM 4933 C CA . ASN B 1 176 ? -21.172 15.75 8.711 1 97.19 176 ASN B CA 1
ATOM 4934 C C . ASN B 1 176 ? -19.906 15.367 9.461 1 97.19 176 ASN B C 1
ATOM 4936 O O . ASN B 1 176 ? -19.953 15 10.641 1 97.19 176 ASN B O 1
ATOM 4940 N N . SER B 1 177 ? -18.812 15.438 8.805 1 98.19 177 SER B N 1
ATOM 4941 C CA . SER B 1 177 ? -17.531 15.109 9.422 1 98.19 177 SER B CA 1
ATOM 4942 C C . SER B 1 177 ? -17.156 16.141 10.477 1 98.19 177 SER B C 1
ATOM 4944 O O . SER B 1 177 ? -16.531 15.812 11.484 1 98.19 177 SER B O 1
ATOM 4946 N N . ILE B 1 178 ? -17.469 17.406 10.25 1 97.5 178 ILE B N 1
ATOM 4947 C CA . ILE B 1 178 ? -17.25 18.469 11.227 1 97.5 178 ILE B CA 1
ATOM 4948 C C . ILE B 1 178 ? -18.031 18.172 12.5 1 97.5 178 ILE B C 1
ATOM 4950 O O . ILE B 1 178 ? -17.484 18.234 13.602 1 97.5 178 ILE B O 1
ATOM 4954 N N . ILE B 1 179 ? -19.297 17.781 12.32 1 97.19 179 ILE B N 1
ATOM 4955 C CA . ILE B 1 179 ? -20.172 17.484 13.453 1 97.19 179 ILE B CA 1
ATOM 4956 C C . ILE B 1 179 ? -19.594 16.312 14.25 1 97.19 179 ILE B C 1
ATOM 4958 O O . ILE B 1 179 ? -19.5 16.375 15.477 1 97.19 179 ILE B O 1
ATOM 4962 N N . LYS B 1 180 ? -19.188 15.32 13.539 1 97.94 180 LYS B N 1
ATOM 4963 C CA . LYS B 1 180 ? -18.641 14.133 14.18 1 97.94 180 LYS B CA 1
ATOM 4964 C C . LYS B 1 180 ? -17.344 14.461 14.93 1 97.94 180 LYS B C 1
ATOM 4966 O O . LYS B 1 180 ? -17.094 13.93 16.016 1 97.94 180 LYS B O 1
ATOM 4971 N N . ALA B 1 181 ? -16.547 15.266 14.352 1 98.38 181 ALA B N 1
ATOM 4972 C CA . ALA B 1 181 ? -15.297 15.688 14.984 1 98.38 181 ALA B CA 1
ATOM 4973 C C . ALA B 1 181 ? -15.57 16.484 16.266 1 98.38 181 ALA B C 1
ATOM 4975 O O . ALA B 1 181 ? -14.898 16.281 17.281 1 98.38 181 ALA B O 1
ATOM 4976 N N . LEU B 1 182 ? -16.484 17.406 16.203 1 97.12 182 LEU B N 1
ATOM 4977 C CA . LEU B 1 182 ? -16.828 18.203 17.375 1 97.12 182 LEU B CA 1
ATOM 4978 C C . LEU B 1 182 ? -17.406 17.328 18.484 1 97.12 182 LEU B C 1
ATOM 4980 O O . LEU B 1 182 ? -17.109 17.562 19.656 1 97.12 182 LEU B O 1
ATOM 4984 N N . GLU B 1 183 ? -18.234 16.391 18.078 1 96.56 183 GLU B N 1
ATOM 4985 C CA . GLU B 1 183 ? -18.766 15.445 19.062 1 96.56 183 GLU B CA 1
ATOM 4986 C C . GLU B 1 183 ? -17.641 14.656 19.734 1 96.56 183 GLU B C 1
ATOM 4988 O O . GLU B 1 183 ? -17.688 14.406 20.938 1 96.56 183 GLU B O 1
ATOM 4993 N N . PHE B 1 184 ? -16.719 14.258 18.953 1 97.44 184 PHE B N 1
ATOM 4994 C CA . PHE B 1 184 ? -15.562 13.555 19.469 1 97.44 184 PHE B CA 1
ATOM 4995 C C . PHE B 1 184 ? -14.805 14.422 20.469 1 97.44 184 PHE B C 1
ATOM 4997 O O . PHE B 1 184 ? -14.43 13.945 21.547 1 97.44 184 PHE B O 1
ATOM 5004 N N . VAL B 1 185 ? -14.547 15.703 20.141 1 96.88 185 VAL B N 1
ATOM 5005 C CA . VAL B 1 185 ? -13.859 16.656 21 1 96.88 185 VAL B CA 1
ATOM 5006 C C . VAL B 1 185 ? -14.625 16.812 22.312 1 96.88 185 VAL B C 1
ATOM 5008 O O . VAL B 1 185 ? -14.031 16.75 23.391 1 96.88 185 VAL B O 1
ATOM 5011 N N . GLU B 1 186 ? -15.875 16.938 22.25 1 95 186 GLU B N 1
ATOM 5012 C CA . GLU B 1 186 ? -16.703 17.156 23.438 1 95 186 GLU B CA 1
ATOM 5013 C C . GLU B 1 186 ? -16.734 15.93 24.328 1 95 186 GLU B C 1
ATOM 5015 O O . GLU B 1 186 ? -16.703 16.047 25.562 1 95 186 GLU B O 1
ATOM 5020 N N . ARG B 1 187 ? -16.734 14.805 23.688 1 95 187 ARG B N 1
ATOM 5021 C CA . ARG B 1 187 ? -16.781 13.555 24.438 1 95 187 ARG B CA 1
ATOM 5022 C C . ARG B 1 187 ? -15.445 13.297 25.141 1 95 187 ARG B C 1
ATOM 5024 O O . ARG B 1 187 ? -15.406 12.688 26.203 1 95 187 ARG B O 1
ATOM 5031 N N . THR B 1 188 ? -14.375 13.742 24.594 1 93.94 188 THR B N 1
ATOM 5032 C CA . THR B 1 188 ? -13.055 13.422 25.125 1 93.94 188 THR B CA 1
ATOM 5033 C C . THR B 1 188 ? -12.5 14.594 25.922 1 93.94 188 THR B C 1
ATOM 5035 O O . THR B 1 188 ? -11.391 14.516 26.469 1 93.94 188 THR B O 1
ATOM 5038 N N . SER B 1 189 ? -13.188 15.648 26.016 1 92.75 189 SER B N 1
ATOM 5039 C CA . SER B 1 189 ? -12.773 16.844 26.734 1 92.75 189 SER B CA 1
ATOM 5040 C C . SER B 1 189 ? -12.844 16.625 28.25 1 92.75 189 SER B C 1
ATOM 5042 O O . SER B 1 189 ? -13.531 15.719 28.719 1 92.75 189 SER B O 1
ATOM 5044 N N . VAL B 1 190 ? -12.117 17.344 28.922 1 91.19 190 VAL B N 1
ATOM 5045 C CA . VAL B 1 190 ? -12.156 17.422 30.391 1 91.19 190 VAL B CA 1
ATOM 5046 C C . VAL B 1 190 ? -12.594 18.812 30.812 1 91.19 190 VAL B C 1
ATOM 5048 O O . VAL B 1 190 ? -11.938 19.797 30.484 1 91.19 190 VAL B O 1
ATOM 5051 N N . GLY B 1 191 ? -13.734 18.922 31.578 1 89.44 191 GLY B N 1
ATOM 5052 C CA . GLY B 1 191 ? -14.258 20.234 31.953 1 89.44 191 GLY B CA 1
ATOM 5053 C C . GLY B 1 191 ? -14.68 21.078 30.766 1 89.44 191 GLY B C 1
ATOM 5054 O O . GLY B 1 191 ? -14.586 22.297 30.797 1 89.44 191 GLY B O 1
ATOM 5055 N N . GLY B 1 192 ? -14.938 20.406 29.672 1 92.12 192 GLY B N 1
ATOM 5056 C CA . GLY B 1 192 ? -15.398 21.109 28.469 1 92.12 192 GLY B CA 1
ATOM 5057 C C . GLY B 1 192 ? -14.258 21.641 27.625 1 92.12 192 GLY B C 1
ATOM 5058 O O . GLY B 1 192 ? -14.492 22.375 26.656 1 92.12 192 GLY B O 1
ATOM 5059 N N . LEU B 1 193 ? -13.031 21.297 28.016 1 95.94 193 LEU B N 1
ATOM 5060 C CA . LEU B 1 193 ? -11.867 21.812 27.312 1 95.94 193 LEU B CA 1
ATOM 5061 C C . LEU B 1 193 ? -11.031 20.672 26.734 1 95.94 193 LEU B C 1
ATOM 5063 O O . LEU B 1 193 ? -11.047 19.562 27.266 1 95.94 193 LEU B O 1
ATOM 5067 N N . ILE B 1 194 ? -10.32 20.938 25.656 1 96.75 194 ILE B N 1
ATOM 5068 C CA . ILE B 1 194 ? -9.523 19.922 24.953 1 96.75 194 ILE B CA 1
ATOM 5069 C C . ILE B 1 194 ? -8.258 19.625 25.75 1 96.75 194 ILE B C 1
ATOM 5071 O O . ILE B 1 194 ? -7.488 20.531 26.078 1 96.75 194 ILE B O 1
ATOM 5075 N N . LEU B 1 195 ? -8.031 18.375 26.062 1 95.06 195 LEU B N 1
ATOM 5076 C CA . LEU B 1 195 ? -6.809 17.906 26.703 1 95.06 195 LEU B CA 1
ATOM 5077 C C . LEU B 1 195 ? -5.789 17.453 25.672 1 95.06 195 LEU B C 1
ATOM 5079 O O . LEU B 1 195 ? -6.137 16.719 24.734 1 95.06 195 LEU B O 1
ATOM 5083 N N . GLY B 1 196 ? -4.527 17.938 25.891 1 94.81 196 GLY B N 1
ATOM 5084 C CA . GLY B 1 196 ? -3.488 17.422 25.016 1 94.81 196 GLY B CA 1
ATOM 5085 C C . GLY B 1 196 ? -2.734 18.5 24.266 1 94.81 196 GLY B C 1
ATOM 5086 O O . GLY B 1 196 ? -3.162 19.656 24.234 1 94.81 196 GLY B O 1
ATOM 5087 N N . ALA B 1 197 ? -1.643 18.078 23.578 1 94.62 197 ALA B N 1
ATOM 5088 C CA . ALA B 1 197 ? -0.74 18.984 22.891 1 94.62 197 ALA B CA 1
ATOM 5089 C C . ALA B 1 197 ? -1.331 19.438 21.562 1 94.62 197 ALA B C 1
ATOM 5091 O O . ALA B 1 197 ? -2.396 18.984 21.156 1 94.62 197 ALA B O 1
ATOM 5092 N N . ASP B 1 198 ? -0.728 20.438 20.969 1 96.06 198 ASP B N 1
ATOM 5093 C CA . ASP B 1 198 ? -1.083 21.031 19.672 1 96.06 198 ASP B CA 1
ATOM 5094 C C . ASP B 1 198 ? 0.007 20.781 18.641 1 96.06 198 ASP B C 1
ATOM 5096 O O . ASP B 1 198 ? 0.556 19.672 18.562 1 96.06 198 ASP B O 1
ATOM 5100 N N . TRP B 1 199 ? 0.287 21.719 17.719 1 94.75 199 TRP B N 1
ATOM 5101 C CA . TRP B 1 199 ? 1.26 21.578 16.641 1 94.75 199 TRP B CA 1
ATOM 5102 C C . TRP B 1 199 ? 2.639 21.219 17.203 1 94.75 199 TRP B C 1
ATOM 5104 O O . TRP B 1 199 ? 3.504 20.734 16.469 1 94.75 199 TRP B O 1
ATOM 5114 N N . ARG B 1 200 ? 2.842 21.469 18.484 1 93.12 200 ARG B N 1
ATOM 5115 C CA . ARG B 1 200 ? 4.086 21.094 19.141 1 93.12 200 ARG B CA 1
ATOM 5116 C C . ARG B 1 200 ? 4.09 19.625 19.516 1 93.12 200 ARG B C 1
ATOM 5118 O O . ARG B 1 200 ? 4.117 19.281 20.703 1 93.12 200 ARG B O 1
ATOM 5125 N N . ASP B 1 201 ? 4.211 18.797 18.516 1 89.88 201 ASP B N 1
ATOM 5126 C CA . ASP B 1 201 ? 3.953 17.375 18.656 1 89.88 201 ASP B CA 1
ATOM 5127 C C . ASP B 1 201 ? 5.145 16.656 19.297 1 89.88 201 ASP B C 1
ATOM 5129 O O . ASP B 1 201 ? 5.062 15.469 19.625 1 89.88 201 ASP B O 1
ATOM 5133 N N . THR B 1 202 ? 6.227 17.281 19.562 1 86.12 202 THR B N 1
ATOM 5134 C CA . THR B 1 202 ? 7.344 16.688 20.281 1 86.12 202 THR B CA 1
ATOM 5135 C C . THR B 1 202 ? 7.219 16.938 21.781 1 86.12 202 THR B C 1
ATOM 5137 O O . THR B 1 202 ? 7.93 16.328 22.578 1 86.12 202 THR B O 1
ATOM 5140 N N . ARG B 1 203 ? 6.332 17.844 22.094 1 89.12 203 ARG B N 1
ATOM 5141 C CA . ARG B 1 203 ? 6.121 18.188 23.5 1 89.12 203 ARG B CA 1
ATOM 5142 C C . ARG B 1 203 ? 5.172 17.219 24.172 1 89.12 203 ARG B C 1
ATOM 5144 O O . ARG B 1 203 ? 4.039 17.562 24.5 1 89.12 203 ARG B O 1
ATOM 5151 N N . THR B 1 204 ? 5.66 16.062 24.547 1 89.5 204 THR B N 1
ATOM 5152 C CA . THR B 1 204 ? 4.859 15.016 25.188 1 89.5 204 THR B CA 1
ATOM 5153 C C . THR B 1 204 ? 4.438 15.438 26.594 1 89.5 204 THR B C 1
ATOM 5155 O O . THR B 1 204 ? 3.475 14.906 27.141 1 89.5 204 THR B O 1
ATOM 5158 N N . ASP B 1 205 ? 5.133 16.438 27.156 1 88.12 205 ASP B N 1
ATOM 5159 C CA . ASP B 1 205 ? 4.812 16.953 28.484 1 88.12 205 ASP B CA 1
ATOM 5160 C C . ASP B 1 205 ? 3.471 17.688 28.484 1 88.12 205 ASP B C 1
ATOM 5162 O O . ASP B 1 205 ? 2.879 17.906 29.547 1 88.12 205 ASP B O 1
ATOM 5166 N N . LEU B 1 206 ? 2.924 18 27.312 1 91.62 206 LEU B N 1
ATOM 5167 C CA . LEU B 1 206 ? 1.664 18.734 27.219 1 91.62 206 LEU B CA 1
ATOM 5168 C C . LEU B 1 206 ? 0.49 17.766 27.078 1 91.62 206 LEU B C 1
ATOM 5170 O O . LEU B 1 206 ? -0.662 18.203 26.984 1 91.62 206 LEU B O 1
ATOM 5174 N N . ALA B 1 207 ? 0.735 16.484 27.141 1 93 207 ALA B N 1
ATOM 5175 C CA . ALA B 1 207 ? -0.266 15.453 26.891 1 93 207 ALA B CA 1
ATOM 5176 C C . ALA B 1 207 ? -1.442 15.57 27.844 1 93 207 ALA B C 1
ATOM 5178 O O . ALA B 1 207 ? -2.58 15.25 27.5 1 93 207 ALA B O 1
ATOM 5179 N N . ASP B 1 208 ? -1.233 16.016 29.016 1 92.12 208 ASP B N 1
ATOM 5180 C CA . ASP B 1 208 ? -2.283 16.062 30.031 1 92.12 208 ASP B CA 1
ATOM 5181 C C . ASP B 1 208 ? -2.617 17.5 30.406 1 92.12 208 ASP B C 1
ATOM 5183 O O . ASP B 1 208 ? -3.123 17.766 31.5 1 92.12 208 ASP B O 1
ATOM 5187 N N . LYS B 1 209 ? -2.283 18.453 29.562 1 93.25 209 LYS B N 1
ATOM 5188 C CA . LYS B 1 209 ? -2.535 19.859 29.797 1 93.25 209 LYS B CA 1
ATOM 5189 C C . LYS B 1 209 ? -3.652 20.391 28.891 1 93.25 209 LYS B C 1
ATOM 5191 O O . LYS B 1 209 ? -3.988 19.75 27.891 1 93.25 209 LYS B O 1
ATOM 5196 N N . ILE B 1 210 ? -4.262 21.438 29.375 1 95.81 210 ILE B N 1
ATOM 5197 C CA . ILE B 1 210 ? -5.164 22.219 28.531 1 95.81 210 ILE B CA 1
ATOM 5198 C C . ILE B 1 210 ? -4.395 23.359 27.875 1 95.81 210 ILE B C 1
ATOM 5200 O O . ILE B 1 210 ? -4.035 24.344 28.547 1 95.81 210 ILE B O 1
ATOM 5204 N N . VAL B 1 211 ? -4.188 23.25 26.641 1 95.88 211 VAL B N 1
ATOM 5205 C CA . VAL B 1 211 ? -3.277 24.172 25.969 1 95.88 211 VAL B CA 1
ATOM 5206 C C . VAL B 1 211 ? -4.066 25.328 25.375 1 95.88 211 VAL B C 1
ATOM 5208 O O . VAL B 1 211 ? -5.195 25.156 24.906 1 95.88 211 VAL B O 1
ATOM 5211 N N . LEU B 1 212 ? -3.451 26.516 25.359 1 97.5 212 LEU B N 1
ATOM 5212 C CA . LEU B 1 212 ? -4.094 27.766 24.953 1 97.5 212 LEU B CA 1
ATOM 5213 C C . LEU B 1 212 ? -4.566 27.688 23.5 1 97.5 212 LEU B C 1
ATOM 5215 O O . LEU B 1 212 ? -5.711 28.047 23.203 1 97.5 212 LEU B O 1
ATOM 5219 N N . SER B 1 213 ? -3.719 27.25 22.547 1 97.06 213 SER B N 1
ATOM 5220 C CA . SER B 1 213 ? -4.043 27.219 21.125 1 97.06 213 SER B CA 1
ATOM 5221 C C . SER B 1 213 ? -5.277 26.375 20.859 1 97.06 213 SER B C 1
ATOM 5223 O O . SER B 1 213 ? -6.207 26.812 20.188 1 97.06 213 SER B O 1
ATOM 5225 N N . ASN B 1 214 ? -5.281 25.172 21.406 1 97.75 214 ASN B N 1
ATOM 5226 C CA . ASN B 1 214 ? -6.441 24.312 21.234 1 97.75 214 ASN B CA 1
ATOM 5227 C C . ASN B 1 214 ? -7.707 24.953 21.797 1 97.75 214 ASN B C 1
ATOM 5229 O O . ASN B 1 214 ? -8.781 24.828 21.188 1 97.75 214 ASN B O 1
ATOM 5233 N N . THR B 1 215 ? -7.598 25.578 22.922 1 97.94 215 THR B N 1
ATOM 5234 C CA . THR B 1 215 ? -8.742 26.234 23.562 1 97.94 215 THR B CA 1
ATOM 5235 C C . THR B 1 215 ? -9.234 27.406 22.719 1 97.94 215 THR B C 1
ATOM 5237 O O . THR B 1 215 ? -10.445 27.641 22.625 1 97.94 215 THR B O 1
ATOM 5240 N N . CYS B 1 216 ? -8.305 28.172 22.172 1 97.69 216 CYS B N 1
ATOM 5241 C CA . CYS B 1 216 ? -8.688 29.25 21.281 1 97.69 216 CYS B CA 1
ATOM 5242 C C . CYS B 1 216 ? -9.461 28.734 20.078 1 97.69 216 CYS B C 1
ATOM 5244 O O . CYS B 1 216 ? -10.461 29.328 19.672 1 97.69 216 CYS B O 1
ATOM 5246 N N . PHE B 1 217 ? -9.039 27.641 19.5 1 97 217 PHE B N 1
ATOM 5247 C CA . PHE B 1 217 ? -9.727 27.062 18.344 1 97 217 PHE B CA 1
ATOM 5248 C C . PHE B 1 217 ? -11.102 26.547 18.734 1 97 217 PHE B C 1
ATOM 5250 O O . PHE B 1 217 ? -12.055 26.625 17.953 1 97 217 PHE B O 1
ATOM 5257 N N . LEU B 1 218 ? -11.133 25.938 19.891 1 97.81 218 LEU B N 1
ATOM 5258 C CA . LEU B 1 218 ? -12.43 25.484 20.375 1 97.81 218 LEU B CA 1
ATOM 5259 C C . LEU B 1 218 ? -13.406 26.656 20.5 1 97.81 218 LEU B C 1
ATOM 5261 O O . LEU B 1 218 ? -14.562 26.547 20.062 1 97.81 218 LEU B O 1
ATOM 5265 N N . TYR B 1 219 ? -12.953 27.766 21.094 1 97.75 219 TYR B N 1
ATOM 5266 C CA . TYR B 1 219 ? -13.758 28.984 21.188 1 97.75 219 TYR B CA 1
ATOM 5267 C C . TYR B 1 219 ? -14.227 29.422 19.797 1 97.75 219 TYR B C 1
ATOM 5269 O O . TYR B 1 219 ? -15.414 29.688 19.594 1 97.75 219 TYR B O 1
ATOM 5277 N N . ARG B 1 220 ? -13.312 29.5 18.875 1 95 220 ARG B N 1
ATOM 5278 C CA . ARG B 1 220 ? -13.625 29.938 17.516 1 95 220 ARG B CA 1
ATOM 5279 C C . ARG B 1 220 ? -14.664 29.031 16.859 1 95 220 ARG B C 1
ATOM 5281 O O . ARG B 1 220 ? -15.617 29.516 16.234 1 95 220 ARG B O 1
ATOM 5288 N N . MET B 1 221 ? -14.477 27.75 17.031 1 95.19 221 MET B N 1
ATOM 5289 C CA . MET B 1 221 ? -15.398 26.797 16.422 1 95.19 221 MET B CA 1
ATOM 5290 C C . MET B 1 221 ? -16.797 26.969 16.984 1 95.19 221 MET B C 1
ATOM 5292 O O . MET B 1 221 ? -17.781 26.906 16.25 1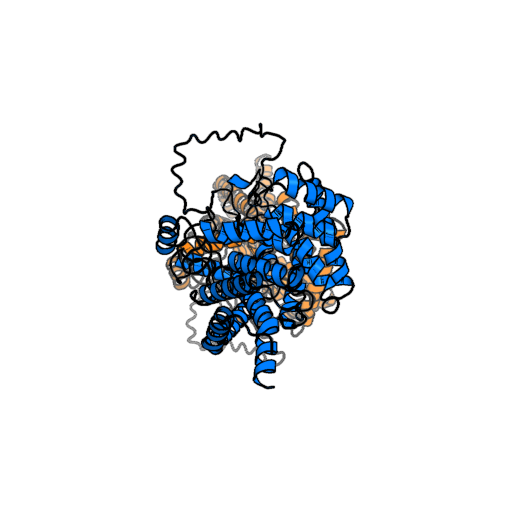 95.19 221 MET B O 1
ATOM 5296 N N . TYR B 1 222 ? -16.906 27.094 18.281 1 96.62 222 TYR B N 1
ATOM 5297 C CA . TYR B 1 222 ? -18.203 27.297 18.906 1 96.62 222 TYR B CA 1
ATOM 5298 C C . TYR B 1 222 ? -18.844 28.594 18.422 1 96.62 222 TYR B C 1
ATOM 5300 O O . TYR B 1 222 ? -20.062 28.656 18.234 1 96.62 222 TYR B O 1
ATOM 5308 N N . CYS B 1 223 ? -18.062 29.641 18.203 1 94.69 223 CYS B N 1
ATOM 5309 C CA . CYS B 1 223 ? -18.578 30.906 17.703 1 94.69 223 CYS B CA 1
ATOM 5310 C C . CYS B 1 223 ? -19.156 30.734 16.297 1 94.69 223 CYS B C 1
ATOM 5312 O O . CYS B 1 223 ? -20.328 31.078 16.062 1 94.69 223 CYS B O 1
ATOM 5314 N N . ILE B 1 224 ? -18.375 30.156 15.43 1 90.19 224 ILE B N 1
ATOM 5315 C CA . ILE B 1 224 ? -18.812 30.094 14.039 1 90.19 224 ILE B CA 1
ATOM 5316 C C . ILE B 1 224 ? -19.875 29 13.875 1 90.19 224 ILE B C 1
ATOM 5318 O O . ILE B 1 224 ? -20.672 29.047 12.945 1 90.19 224 ILE B O 1
ATOM 5322 N N . GLY B 1 225 ? -19.828 28.094 14.773 1 91.25 225 GLY B N 1
ATOM 5323 C CA . GLY B 1 225 ? -20.859 27.062 14.789 1 91.25 225 GLY B CA 1
ATOM 5324 C C . GLY B 1 225 ? -22.125 27.5 15.484 1 91.25 225 GLY B C 1
ATOM 5325 O O . GLY B 1 225 ? -23.062 26.703 15.648 1 91.25 225 GLY B O 1
ATOM 5326 N N . GLN B 1 226 ? -22.172 28.719 16.016 1 91.5 226 GLN B N 1
ATOM 5327 C CA . GLN B 1 226 ? -23.344 29.328 16.656 1 91.5 226 GLN B CA 1
ATOM 5328 C C . GLN B 1 226 ? -23.734 28.578 17.922 1 91.5 226 GLN B C 1
ATOM 5330 O O . GLN B 1 226 ? -24.922 28.281 18.125 1 91.5 226 GLN B O 1
ATOM 5335 N N . ARG B 1 227 ? -22.781 28.172 18.594 1 92.81 227 ARG B N 1
ATOM 5336 C CA . ARG B 1 227 ? -22.953 27.609 19.938 1 92.81 227 ARG B CA 1
ATOM 5337 C C . ARG B 1 227 ? -22.656 28.641 21 1 92.81 227 ARG B C 1
ATOM 5339 O O . ARG B 1 227 ? -21.641 28.531 21.703 1 92.81 227 ARG B O 1
ATOM 5346 N N . GLY B 1 228 ? -23.578 29.5 21.25 1 91.81 228 GLY B N 1
ATOM 5347 C CA . GLY B 1 228 ? -23.375 30.703 22.031 1 91.81 228 GLY B CA 1
ATOM 5348 C C . GLY B 1 228 ? -23 30.422 23.484 1 91.81 228 GLY B C 1
ATOM 5349 O O . GLY B 1 228 ? -22 30.938 23.984 1 91.81 228 GLY B O 1
ATOM 5350 N N . GLU B 1 229 ? -23.781 29.562 24.125 1 94.5 229 GLU B N 1
ATOM 5351 C CA . GLU B 1 229 ? -23.516 29.266 25.531 1 94.5 229 GLU B CA 1
ATOM 5352 C C . GLU B 1 229 ? -22.156 28.609 25.719 1 94.5 229 GLU B C 1
ATOM 5354 O O . GLU B 1 229 ? -21.406 28.953 26.641 1 94.5 229 GLU B O 1
ATOM 5359 N N . ALA B 1 230 ? -21.844 27.719 24.844 1 95.25 230 ALA B N 1
ATOM 5360 C CA . ALA B 1 230 ? -20.578 27.016 24.922 1 95.25 230 ALA B CA 1
ATOM 5361 C C . ALA B 1 230 ? -19.406 27.953 24.672 1 95.25 230 ALA B C 1
ATOM 5363 O O . ALA B 1 230 ? -18.359 27.844 25.328 1 95.25 230 ALA B O 1
ATOM 5364 N N . SER B 1 231 ? -19.5 28.828 23.688 1 97.19 231 SER B N 1
ATOM 5365 C CA . SER B 1 231 ? -18.438 29.781 23.406 1 97.19 231 SER B CA 1
ATOM 5366 C C . SER B 1 231 ? -18.203 30.719 24.578 1 97.19 231 SER B C 1
ATOM 5368 O O . SER B 1 231 ? -17.062 31.078 24.875 1 97.19 231 SER B O 1
ATOM 5370 N N . GLU B 1 232 ? -19.312 31.109 25.219 1 97 232 GLU B N 1
ATOM 5371 C CA . GLU B 1 232 ? -19.188 31.969 26.391 1 97 232 GLU B CA 1
ATOM 5372 C C . GLU B 1 232 ? -18.453 31.266 27.531 1 97 232 GLU B C 1
ATOM 5374 O O . GLU B 1 232 ? -17.656 31.875 28.234 1 97 232 GLU B O 1
ATOM 5379 N N . ASP B 1 233 ? -18.797 30.031 27.703 1 96.38 233 ASP B N 1
ATOM 5380 C CA . ASP B 1 233 ? -18.141 29.25 28.734 1 96.38 233 ASP B CA 1
ATOM 5381 C C . ASP B 1 233 ? -16.625 29.172 28.484 1 96.38 233 ASP B C 1
ATOM 5383 O O . ASP B 1 233 ? -15.836 29.297 29.422 1 96.38 233 ASP B O 1
ATOM 5387 N N . VAL B 1 234 ? -16.234 28.906 27.266 1 97.56 234 VAL B N 1
ATOM 5388 C CA . VAL B 1 234 ? -14.82 28.797 26.922 1 97.56 234 VAL B CA 1
ATOM 5389 C C . VAL B 1 234 ? -14.148 30.156 27.094 1 97.56 234 VAL B C 1
ATOM 5391 O O . VAL B 1 234 ? -13.023 30.234 27.578 1 97.56 234 VAL B O 1
ATOM 5394 N N . LEU B 1 235 ? -14.82 31.219 26.672 1 97.5 235 LEU B N 1
ATOM 5395 C CA . LEU B 1 235 ? -14.281 32.562 26.828 1 97.5 235 LEU B CA 1
ATOM 5396 C C . LEU B 1 235 ? -14.031 32.875 28.312 1 97.5 235 LEU B C 1
ATOM 5398 O O . LEU B 1 235 ? -13 33.469 28.656 1 97.5 235 LEU B O 1
ATOM 5402 N N . ASP B 1 236 ? -14.984 32.5 29.094 1 96.44 236 ASP B N 1
ATOM 5403 C CA . ASP B 1 236 ? -14.844 32.719 30.531 1 96.44 236 ASP B CA 1
ATOM 5404 C C . ASP B 1 236 ? -13.625 31.969 31.078 1 96.44 236 ASP B C 1
ATOM 5406 O O . ASP B 1 236 ? -12.906 32.5 31.938 1 96.44 236 ASP B O 1
ATOM 5410 N N . THR B 1 237 ? -13.469 30.828 30.625 1 95.12 237 THR B N 1
ATOM 5411 C CA . THR B 1 237 ? -12.32 30.031 31.047 1 95.12 237 THR B CA 1
ATOM 5412 C C . THR B 1 237 ? -11.023 30.688 30.594 1 95.12 237 THR B C 1
ATOM 5414 O O . THR B 1 237 ? -10.047 30.75 31.344 1 95.12 237 THR B O 1
ATOM 5417 N N . LEU B 1 238 ? -10.969 31.141 29.344 1 97.81 238 LEU B N 1
ATOM 5418 C CA . LEU B 1 238 ? -9.781 31.812 28.812 1 97.81 238 LEU B CA 1
ATOM 5419 C C . LEU B 1 238 ? -9.453 33.062 29.625 1 97.81 238 LEU B C 1
ATOM 5421 O O . LEU B 1 238 ? -8.305 33.25 30.047 1 97.81 238 LEU B O 1
ATOM 5425 N N . GLN B 1 239 ? -10.422 33.812 29.984 1 97.25 239 GLN B N 1
ATOM 5426 C CA . GLN B 1 239 ? -10.227 35.062 30.734 1 97.25 239 GLN B CA 1
ATOM 5427 C C . GLN B 1 239 ? -9.898 34.781 32.188 1 97.25 239 GLN B C 1
ATOM 5429 O O . GLN B 1 239 ? -9.117 35.5 32.812 1 97.25 239 GLN B O 1
ATOM 5434 N N . GLY B 1 240 ? -10.484 33.75 32.688 1 95.56 240 GLY B N 1
ATOM 5435 C CA . GLY B 1 240 ? -10.367 33.5 34.125 1 95.56 240 GLY B CA 1
ATOM 5436 C C . GLY B 1 240 ? -9.164 32.625 34.469 1 95.56 240 GLY B C 1
ATOM 5437 O O . GLY B 1 240 ? -8.531 32.844 35.5 1 95.56 240 GLY B O 1
ATOM 5438 N N . ARG B 1 241 ? -8.883 31.703 33.625 1 94.31 241 ARG B N 1
ATOM 5439 C CA . ARG B 1 241 ? -7.867 30.734 34 1 94.31 241 ARG B CA 1
ATOM 5440 C C . ARG B 1 241 ? -6.566 30.969 33.25 1 94.31 241 ARG B C 1
ATOM 5442 O O . ARG B 1 241 ? -5.48 30.688 33.75 1 94.31 241 ARG B O 1
ATOM 5449 N N . PHE B 1 242 ? -6.637 31.453 32.031 1 96.69 242 PHE B N 1
ATOM 5450 C CA . PHE B 1 242 ? -5.441 31.562 31.203 1 96.69 242 PHE B CA 1
ATOM 5451 C C . PHE B 1 242 ? -4.801 32.938 31.359 1 96.69 242 PHE B C 1
ATOM 5453 O O . PHE B 1 242 ? -3.574 33.062 31.344 1 96.69 242 PHE B O 1
ATOM 5460 N N . TRP B 1 243 ? -5.59 34 31.453 1 97.06 243 TRP B N 1
ATOM 5461 C CA . TRP B 1 243 ? -5.027 35.344 31.562 1 97.06 243 TRP B CA 1
ATOM 5462 C C . TRP B 1 243 ? -4.266 35.5 32.875 1 97.06 243 TRP B C 1
ATOM 5464 O O . TRP B 1 243 ? -4.805 35.25 33.969 1 97.06 243 TRP B O 1
ATOM 5474 N N . ASN B 1 244 ? -3.064 35.969 32.812 1 95.81 244 ASN B N 1
ATOM 5475 C CA . ASN B 1 244 ? -2.258 36.031 34.031 1 95.81 244 ASN B CA 1
ATOM 5476 C C . ASN B 1 244 ? -1.947 37.5 34.406 1 95.81 244 ASN B C 1
ATOM 5478 O O . ASN B 1 244 ? -1.092 37.75 35.25 1 95.81 244 ASN B O 1
ATOM 5482 N N . GLY B 1 245 ? -2.588 38.438 33.688 1 95.44 245 GLY B N 1
ATOM 5483 C CA . GLY B 1 245 ? -2.354 39.844 33.938 1 95.44 245 GLY B CA 1
ATOM 5484 C C . GLY B 1 245 ? -1.494 40.531 32.875 1 95.44 245 GLY B C 1
ATOM 5485 O O . GLY B 1 245 ? -1.499 41.75 32.75 1 95.44 245 GLY B O 1
ATOM 5486 N N . GLU B 1 246 ? -0.795 39.688 32.094 1 96.06 246 GLU B N 1
ATOM 5487 C CA . GLU B 1 246 ? 0.09 40.219 31.062 1 96.06 246 GLU B CA 1
ATOM 5488 C C . GLU B 1 246 ? -0.171 39.562 29.719 1 96.06 246 GLU B C 1
ATOM 5490 O O . GLU B 1 246 ? -0.117 40.219 28.672 1 96.06 246 GLU B O 1
ATOM 5495 N N . TYR B 1 247 ? -0.318 38.344 29.75 1 96.75 247 TYR B N 1
ATOM 5496 C CA . TYR B 1 247 ? -0.629 37.531 28.594 1 96.75 247 TYR B CA 1
ATOM 5497 C C . TYR B 1 247 ? -1.415 36.281 28.984 1 96.75 247 TYR B C 1
ATOM 5499 O O . TYR B 1 247 ? -1.621 36.031 30.172 1 96.75 247 TYR B O 1
ATOM 5507 N N . PHE B 1 248 ? -1.962 35.531 28 1 97.44 248 PHE B N 1
ATOM 5508 C CA . PHE B 1 248 ? -2.605 34.25 28.266 1 97.44 248 PHE B CA 1
ATOM 5509 C C . PHE B 1 248 ? -1.57 33.156 28.391 1 97.44 248 PHE B C 1
ATOM 5511 O O . PHE B 1 248 ? -0.74 32.969 27.5 1 97.44 248 PHE B O 1
ATOM 5518 N N . ASN B 1 249 ? -1.669 32.406 29.469 1 95.69 249 ASN B N 1
ATOM 5519 C CA . ASN B 1 249 ? -0.727 31.312 29.719 1 95.69 249 ASN B CA 1
ATOM 5520 C C . ASN B 1 249 ? -0.788 30.25 28.625 1 95.69 249 ASN B C 1
ATOM 5522 O O . ASN B 1 249 ? -1.859 29.953 28.094 1 95.69 249 ASN B O 1
ATOM 5526 N N . ASP B 1 250 ? 0.349 29.656 28.406 1 95.06 250 ASP B N 1
ATOM 5527 C CA . ASP B 1 250 ? 0.506 28.625 27.391 1 95.06 250 ASP B CA 1
ATOM 5528 C C . ASP B 1 250 ? -0.437 27.438 27.656 1 95.06 250 ASP B C 1
ATOM 5530 O O . ASP B 1 250 ? -1.009 26.891 26.719 1 95.06 250 ASP B O 1
ATOM 5534 N N . TYR B 1 251 ? -0.509 27.078 28.844 1 94.56 251 TYR B N 1
ATOM 5535 C CA . TYR B 1 251 ? -1.401 25.984 29.234 1 94.56 251 TYR B CA 1
ATOM 5536 C C . TYR B 1 251 ? -1.804 26.125 30.703 1 94.56 251 TYR B C 1
ATOM 5538 O O . TYR B 1 251 ? -1.207 26.906 31.453 1 94.56 251 TYR B O 1
ATOM 5546 N N . VAL B 1 252 ? -2.877 25.422 31.078 1 93.62 252 VAL B N 1
ATOM 5547 C CA . VAL B 1 252 ? -3.328 25.297 32.469 1 93.62 252 VAL B CA 1
ATOM 5548 C C . VAL B 1 252 ? -3.521 23.828 32.812 1 93.62 252 VAL B C 1
ATOM 5550 O O . VAL B 1 252 ? -3.633 22.984 31.922 1 93.62 252 VAL B O 1
ATOM 5553 N N . GLU B 1 253 ? -3.473 23.484 34.094 1 90.5 253 GLU B N 1
ATOM 5554 C CA . GLU B 1 253 ? -3.637 22.109 34.562 1 90.5 253 GLU B CA 1
ATOM 5555 C C . GLU B 1 253 ? -5.082 21.641 34.438 1 90.5 253 GLU B C 1
ATOM 5557 O O . GLU B 1 253 ? -6.012 22.453 34.469 1 90.5 253 GLU B O 1
ATOM 5562 N N . SER B 1 254 ? -5.297 20.328 34.094 1 80.5 254 SER B N 1
ATOM 5563 C CA . SER B 1 254 ? -6.621 19.75 33.906 1 80.5 254 SER B CA 1
ATOM 5564 C C . SER B 1 254 ? -7.352 19.578 35.219 1 80.5 254 SER B C 1
ATOM 5566 O O . SER B 1 254 ? -8.578 19.5 35.25 1 80.5 254 SER B O 1
ATOM 5568 N N . ASP B 1 255 ? -6.66 19.047 36.406 1 61.31 255 ASP B N 1
ATOM 5569 C CA . ASP B 1 255 ? -7.305 18.719 37.688 1 61.31 255 ASP B CA 1
ATOM 5570 C C . ASP B 1 255 ? -8.227 19.859 38.125 1 61.31 255 ASP B C 1
ATOM 5572 O O . ASP B 1 255 ? -7.805 21 38.219 1 61.31 255 ASP B O 1
ATOM 5576 N N . VAL B 1 256 ? -9.5 19.828 38.125 1 49.56 256 VAL B N 1
ATOM 5577 C CA . VAL B 1 256 ? -10.492 20.672 38.781 1 49.56 256 VAL B CA 1
ATOM 5578 C C . VAL B 1 256 ? -9.977 21.109 40.156 1 49.56 256 VAL B C 1
ATOM 5580 O O . VAL B 1 256 ? -10.227 22.219 40.594 1 49.56 256 VAL B O 1
ATOM 5583 N N . GLY B 1 257 ? -9.633 20.188 41.188 1 40.09 257 GLY B N 1
ATOM 5584 C CA . GLY B 1 257 ? -9.227 20.578 42.531 1 40.09 257 GLY B CA 1
ATOM 5585 C C . GLY B 1 257 ? -7.82 21.141 42.594 1 40.09 257 GLY B C 1
ATOM 5586 O O . GLY B 1 257 ? -7.316 21.453 43.688 1 40.09 257 GLY B O 1
ATOM 5587 N N . ALA B 1 258 ? -6.875 20.812 41.844 1 37.16 258 ALA B N 1
ATOM 5588 C CA . ALA B 1 258 ? -5.539 21.375 42.062 1 37.16 258 ALA B CA 1
ATOM 5589 C C . ALA B 1 258 ? -5.512 22.859 41.719 1 37.16 258 ALA B C 1
ATOM 5591 O O . ALA B 1 258 ? -5.922 23.281 40.656 1 37.16 258 ALA B O 1
ATOM 5592 N N . VAL B 1 259 ? -5.844 23.609 42.719 1 33.44 259 VAL B N 1
ATOM 5593 C CA . VAL B 1 259 ? -5.477 25.016 42.688 1 33.44 259 VAL B CA 1
ATOM 5594 C C . VAL B 1 259 ? -4.18 25.188 41.875 1 33.44 259 VAL B C 1
ATOM 5596 O O . VAL B 1 259 ? -3.197 24.484 42.125 1 33.44 259 VAL B O 1
ATOM 5599 N N . ASP B 1 260 ? -4.223 25.594 40.812 1 35.19 260 ASP B N 1
ATOM 5600 C CA . ASP B 1 260 ? -3.021 25.984 40.094 1 35.19 260 ASP B CA 1
ATOM 5601 C C . ASP B 1 260 ? -2.014 26.672 41 1 35.19 260 ASP B C 1
ATOM 5603 O O . ASP B 1 260 ? -2.215 27.812 41.406 1 35.19 260 ASP B O 1
ATOM 5607 N N . LYS B 1 261 ? -1.644 26.078 42.062 1 32 261 LYS B N 1
ATOM 5608 C CA . LYS B 1 261 ? -0.587 26.781 42.781 1 32 261 LYS B CA 1
ATOM 5609 C C . LYS B 1 261 ? 0.574 27.125 41.875 1 32 261 LYS B C 1
ATOM 5611 O O . LYS B 1 261 ? 1.453 26.297 41.625 1 32 261 LYS B O 1
ATOM 5616 N N . ILE B 1 262 ? 0.262 27.75 40.75 1 31.56 262 ILE B N 1
ATOM 5617 C CA . ILE B 1 262 ? 1.489 28.422 40.344 1 31.56 262 ILE B CA 1
ATOM 5618 C C . ILE B 1 262 ? 2.111 29.141 41.531 1 31.56 262 ILE B C 1
ATOM 5620 O O . ILE B 1 262 ? 1.629 30.188 41.969 1 31.56 262 ILE B O 1
ATOM 5624 N N . GLU B 1 263 ? 2.33 28.516 42.625 1 28.86 263 GLU B N 1
ATOM 5625 C CA . GLU B 1 263 ? 3.314 29.25 43.406 1 28.86 263 GLU B CA 1
ATOM 5626 C C . GLU B 1 263 ? 4.527 29.625 42.562 1 28.86 263 GLU B C 1
ATOM 5628 O O . GLU B 1 263 ? 5.188 28.75 42 1 28.86 263 GLU B O 1
ATOM 5633 N N . THR B 1 264 ? 4.434 30.656 41.938 1 30.42 264 THR B N 1
ATOM 5634 C CA . THR B 1 264 ? 5.605 31.438 41.562 1 30.42 264 THR B CA 1
ATOM 5635 C C . THR B 1 264 ? 6.645 31.438 42.656 1 30.42 264 THR B C 1
ATOM 5637 O O . THR B 1 264 ? 6.711 32.375 43.469 1 30.42 264 THR B O 1
ATOM 5640 N N . GLY B 1 265 ? 6.703 30.438 43.5 1 28.5 265 GLY B N 1
ATOM 5641 C CA . GLY B 1 265 ? 7.898 30.609 44.312 1 28.5 265 GLY B CA 1
ATOM 5642 C C . GLY B 1 265 ? 9.164 30.719 43.5 1 28.5 265 GLY B C 1
ATOM 5643 O O . GLY B 1 265 ? 9.75 29.703 43.094 1 28.5 265 GLY B O 1
ATOM 5644 N N . CYS B 1 266 ? 9.234 31.562 42.469 1 27.23 266 CYS B N 1
ATOM 5645 C CA . CYS B 1 266 ? 10.562 32.125 42.25 1 27.23 266 CYS B CA 1
ATOM 5646 C C . CYS B 1 266 ? 11.266 32.375 43.594 1 27.23 266 CYS B C 1
ATOM 5648 O O . CYS B 1 266 ? 10.797 33.188 44.406 1 27.23 266 CYS B O 1
ATOM 5650 N N . ASP B 1 267 ? 11.672 31.359 44.344 1 28.88 267 ASP B N 1
ATOM 5651 C CA . ASP B 1 267 ? 12.867 31.766 45.094 1 28.88 267 ASP B CA 1
ATOM 5652 C C . ASP B 1 267 ? 13.609 32.875 44.344 1 28.88 267 ASP B C 1
ATOM 5654 O O . ASP B 1 267 ? 13.539 32.969 43.125 1 28.88 267 ASP B O 1
ATOM 5658 N N . GLU B 1 268 ? 13.93 33.969 45 1 29.55 268 GLU B N 1
ATOM 5659 C CA . GLU B 1 268 ? 14.734 35.156 44.719 1 29.55 268 GLU B CA 1
ATOM 5660 C C . GLU B 1 268 ? 15.906 34.844 43.812 1 29.55 268 GLU B C 1
ATOM 5662 O O . GLU B 1 268 ? 16.5 35.719 43.188 1 29.55 268 GLU B O 1
ATOM 5667 N N . THR B 1 269 ? 16.5 33.656 44.031 1 28.48 269 THR B N 1
ATOM 5668 C CA . THR B 1 269 ? 17.703 33.5 43.219 1 28.48 269 THR B CA 1
ATOM 5669 C C . THR B 1 269 ? 17.328 33.25 41.75 1 28.48 269 THR B C 1
ATOM 5671 O O . THR B 1 269 ? 18.109 32.656 41 1 28.48 269 THR B O 1
ATOM 5674 N N . LYS B 1 270 ? 16.016 33.062 41.438 1 32.91 270 LYS B N 1
ATOM 5675 C CA . LYS B 1 270 ? 15.789 33.188 40 1 32.91 270 LYS B CA 1
ATOM 5676 C C . LYS B 1 270 ? 16.516 34.375 39.438 1 32.91 270 LYS B C 1
ATOM 5678 O O . LYS B 1 270 ? 16.094 35.531 39.656 1 32.91 270 LYS B O 1
ATOM 5683 N N . GLU B 1 271 ? 17.766 34.25 39.469 1 29.31 271 GLU B N 1
ATOM 5684 C CA . GLU B 1 271 ? 18.438 35.188 38.594 1 29.31 271 GLU B CA 1
ATOM 5685 C C . GLU B 1 271 ? 17.578 35.5 37.344 1 29.31 271 GLU B C 1
ATOM 5687 O O . GLU B 1 271 ? 17.141 34.594 36.656 1 29.31 271 GLU B O 1
ATOM 5692 N N . SER B 1 272 ? 16.578 36.438 37.312 1 31.67 272 SER B N 1
ATOM 5693 C CA . SER B 1 272 ? 16.047 37.25 36.219 1 31.67 272 SER B CA 1
ATOM 5694 C C . SER B 1 272 ? 16.906 37.125 34.969 1 31.67 272 SER B C 1
ATOM 5696 O O . SER B 1 272 ? 17.953 37.781 34.875 1 31.67 272 SER B O 1
ATOM 5698 N N . ASN B 1 273 ? 17.203 36 34.625 1 32.56 273 ASN B N 1
ATOM 5699 C CA . ASN B 1 273 ? 17.766 36.25 33.312 1 32.56 273 ASN B CA 1
ATOM 5700 C C . ASN B 1 273 ? 16.797 36.969 32.406 1 32.56 273 ASN B C 1
ATOM 5702 O O . ASN B 1 273 ? 15.844 36.375 31.891 1 32.56 273 ASN B O 1
ATOM 5706 N N . ARG B 1 274 ? 16.203 38.188 32.594 1 39.84 274 ARG B N 1
ATOM 5707 C CA . ARG B 1 274 ? 15.414 39.312 32.156 1 39.84 274 ARG B CA 1
ATOM 5708 C C . ARG B 1 274 ? 15.109 39.25 30.656 1 39.84 274 ARG B C 1
ATOM 5710 O O . ARG B 1 274 ? 14.258 40 30.156 1 39.84 274 ARG B O 1
ATOM 5717 N N . GLY B 1 275 ? 15.781 38.406 29.859 1 39.38 275 GLY B N 1
ATOM 5718 C CA . GLY B 1 275 ? 15.711 38.531 28.406 1 39.38 275 GLY B CA 1
ATOM 5719 C C . GLY B 1 275 ? 15.047 37.312 27.75 1 39.38 275 GLY B C 1
ATOM 5720 O O . GLY B 1 275 ? 14.969 37.25 26.531 1 39.38 275 GLY B O 1
ATOM 5721 N N . LEU B 1 276 ? 14.703 36.219 28.594 1 45.53 276 LEU B N 1
ATOM 5722 C CA . LEU B 1 276 ? 14.234 35.062 27.844 1 45.53 276 LEU B CA 1
ATOM 5723 C C . LEU B 1 276 ? 12.719 34.938 27.938 1 45.53 276 LEU B C 1
ATOM 5725 O O . LEU B 1 276 ? 12.117 35.312 28.938 1 45.53 276 LEU B O 1
ATOM 5729 N N . CYS B 1 277 ? 11.961 34.875 26.812 1 46.88 277 CYS B N 1
ATOM 5730 C CA . CYS B 1 277 ? 10.555 34.531 26.734 1 46.88 277 CYS B CA 1
ATOM 5731 C C . CYS B 1 277 ? 10.203 33.5 27.812 1 46.88 277 CYS B C 1
ATOM 5733 O O . CYS B 1 277 ? 10.922 32.5 27.969 1 46.88 277 CYS B O 1
ATOM 5735 N N . SER B 1 278 ? 9.359 33.812 28.875 1 53.91 278 SER B N 1
ATOM 5736 C CA . SER B 1 278 ? 8.922 32.875 29.922 1 53.91 278 SER B CA 1
ATOM 5737 C C . SER B 1 278 ? 8.523 31.531 29.328 1 53.91 278 SER B C 1
ATOM 5739 O O . SER B 1 278 ? 8.039 31.453 28.203 1 53.91 278 SER B O 1
ATOM 5741 N N . ASP B 1 279 ? 8.758 30.469 30.062 1 65.12 279 ASP B N 1
ATOM 5742 C CA . ASP B 1 279 ? 8.43 29.094 29.703 1 65.12 279 ASP B CA 1
ATOM 5743 C C . ASP B 1 279 ? 6.918 28.906 29.562 1 65.12 279 ASP B C 1
ATOM 5745 O O . ASP B 1 279 ? 6.461 27.906 29.016 1 65.12 279 ASP B O 1
ATOM 5749 N N . ASN B 1 280 ? 6.191 29.984 29.812 1 84.31 280 ASN B N 1
ATOM 5750 C CA . ASN B 1 280 ? 4.746 29.797 29.766 1 84.31 280 ASN B CA 1
ATOM 5751 C C . ASN B 1 280 ? 4.082 30.719 28.766 1 84.31 280 ASN B C 1
ATOM 5753 O O . ASN B 1 280 ? 2.875 30.953 28.828 1 84.31 280 ASN B O 1
ATOM 5757 N N . PHE B 1 281 ? 4.832 31.391 27.984 1 92.88 281 PHE B N 1
ATOM 5758 C CA . PHE B 1 281 ? 4.27 32.219 26.922 1 92.88 281 PHE B CA 1
ATOM 5759 C C . PHE B 1 281 ? 4.277 31.484 25.594 1 92.88 281 PHE B C 1
ATOM 5761 O O . PHE B 1 281 ? 5.336 31.062 25.109 1 92.88 281 PHE B O 1
ATOM 5768 N N . ASP B 1 282 ? 3.148 31.344 25.047 1 94.31 282 ASP B N 1
ATOM 5769 C CA . ASP B 1 282 ? 2.982 30.734 23.734 1 94.31 282 ASP B CA 1
ATOM 5770 C C . ASP B 1 282 ? 2.621 31.797 22.688 1 94.31 282 ASP B C 1
ATOM 5772 O O . ASP B 1 282 ? 1.492 32.281 22.656 1 94.31 282 ASP B O 1
ATOM 5776 N N . LEU B 1 283 ? 3.586 32.094 21.812 1 95.38 283 LEU B N 1
ATOM 5777 C CA . LEU B 1 283 ? 3.377 33.125 20.812 1 95.38 283 LEU B CA 1
ATOM 5778 C C . LEU B 1 283 ? 2.207 32.781 19.891 1 95.38 283 LEU B C 1
ATOM 5780 O O . LEU B 1 283 ? 1.411 33.656 19.531 1 95.38 283 LEU B O 1
ATOM 5784 N N . PHE B 1 284 ? 2.096 31.547 19.469 1 95.94 284 PHE B N 1
ATOM 5785 C CA . PHE B 1 284 ? 1.03 31.109 18.578 1 95.94 284 PHE B CA 1
ATOM 5786 C C . PHE B 1 284 ? -0.33 31.234 19.25 1 95.94 284 PHE B C 1
ATOM 5788 O O . PHE B 1 284 ? -1.241 31.859 18.703 1 95.94 284 PHE B O 1
ATOM 5795 N N . GLY B 1 285 ? -0.426 30.703 20.453 1 96.81 285 GLY B N 1
ATOM 5796 C CA . GLY B 1 285 ? -1.676 30.781 21.188 1 96.81 285 GLY B CA 1
ATOM 5797 C C . GLY B 1 285 ? -2.129 32.188 21.453 1 96.81 285 GLY B C 1
ATOM 5798 O O . GLY B 1 285 ? -3.309 32.531 21.312 1 96.81 285 GLY B O 1
ATOM 5799 N N . ASN B 1 286 ? -1.231 33.031 21.875 1 97.56 286 ASN B N 1
ATOM 5800 C CA . ASN B 1 286 ? -1.581 34.406 22.156 1 97.56 286 ASN B CA 1
ATOM 5801 C C . ASN B 1 286 ? -1.943 35.156 20.875 1 97.56 286 ASN B C 1
ATOM 5803 O O . ASN B 1 286 ? -2.779 36.062 20.906 1 97.56 286 ASN B O 1
ATOM 5807 N N . SER B 1 287 ? -1.326 34.812 19.734 1 96.44 287 SER B N 1
ATOM 5808 C CA . SER B 1 287 ? -1.74 35.375 18.453 1 96.44 287 SER B CA 1
ATOM 5809 C C . SER B 1 287 ? -3.178 35 18.125 1 96.44 287 SER B C 1
ATOM 5811 O O . SER B 1 287 ? -3.955 35.844 17.641 1 96.44 287 SER B O 1
ATOM 5813 N N . LEU B 1 288 ? -3.496 33.781 18.391 1 96.56 288 LEU B N 1
ATOM 5814 C CA . LEU B 1 288 ? -4.855 33.312 18.141 1 96.56 288 LEU B CA 1
ATOM 5815 C C . LEU B 1 288 ? -5.852 34.062 19.031 1 96.56 288 LEU B C 1
ATOM 5817 O O . LEU B 1 288 ? -6.953 34.375 18.578 1 96.56 288 LEU B O 1
ATOM 5821 N N . ALA B 1 289 ? -5.469 34.281 20.266 1 97.56 289 ALA B N 1
ATOM 5822 C CA . ALA B 1 289 ? -6.336 35 21.188 1 97.56 289 ALA B CA 1
ATOM 5823 C C . ALA B 1 289 ? -6.676 36.375 20.641 1 97.56 289 ALA B C 1
ATOM 5825 O O . ALA B 1 289 ? -7.797 36.875 20.828 1 97.56 289 ALA B O 1
ATOM 5826 N N . ILE B 1 290 ? -5.75 36.969 19.984 1 95.44 290 ILE B N 1
ATOM 5827 C CA . ILE B 1 290 ? -5.969 38.281 19.391 1 95.44 290 ILE B CA 1
ATOM 5828 C C . ILE B 1 290 ? -6.816 38.156 18.125 1 95.44 290 ILE B C 1
ATOM 5830 O O . ILE B 1 290 ? -7.797 38.875 17.953 1 95.44 290 ILE B O 1
ATOM 5834 N N . ILE B 1 291 ? -6.5 37.219 17.266 1 93.06 291 ILE B N 1
ATOM 5835 C CA . ILE B 1 291 ? -7.164 37.031 15.984 1 93.06 291 ILE B CA 1
ATOM 5836 C C . ILE B 1 291 ? -8.641 36.719 16.203 1 93.06 291 ILE B C 1
ATOM 5838 O O . ILE B 1 291 ? -9.508 37.25 15.5 1 93.06 291 ILE B O 1
ATOM 5842 N N . PHE B 1 292 ? -8.891 35.906 17.219 1 92.69 292 PHE B N 1
ATOM 5843 C CA . PHE B 1 292 ? -10.258 35.469 17.453 1 92.69 292 PHE B CA 1
ATOM 5844 C C . PHE B 1 292 ? -10.977 36.406 18.391 1 92.69 292 PHE B C 1
ATOM 5846 O O . PHE B 1 292 ? -12.078 36.125 18.875 1 92.69 292 PHE B O 1
ATOM 5853 N N . GLN B 1 293 ? -10.281 37.531 18.75 1 91.94 293 GLN B N 1
ATOM 5854 C CA . GLN B 1 293 ? -10.844 38.625 19.547 1 91.94 293 GLN B CA 1
ATOM 5855 C C . GLN B 1 293 ? -11.258 38.125 20.922 1 91.94 293 GLN B C 1
ATOM 5857 O O . GLN B 1 293 ? -12.336 38.469 21.422 1 91.94 293 GLN B O 1
ATOM 5862 N N . ILE B 1 294 ? -10.539 37.281 21.375 1 96.44 294 ILE B N 1
ATOM 5863 C CA . ILE B 1 294 ? -10.672 36.812 22.734 1 96.44 294 ILE B CA 1
ATOM 5864 C C . ILE B 1 294 ? -10.133 37.844 23.719 1 96.44 294 ILE B C 1
ATOM 5866 O O . ILE B 1 294 ? -10.742 38.125 24.75 1 96.44 294 ILE B O 1
ATOM 5870 N N . GLY B 1 295 ? -9 38.375 23.453 1 96.25 295 GLY B N 1
ATOM 5871 C CA . GLY B 1 295 ? -8.391 39.406 24.266 1 96.25 295 GLY B CA 1
ATOM 5872 C C . GLY B 1 295 ? -9.008 40.781 24.047 1 96.25 295 GLY B C 1
ATOM 5873 O O . GLY B 1 295 ? -9.352 41.156 22.906 1 96.25 295 GLY B O 1
ATOM 5874 N N . THR B 1 296 ? -9.109 41.594 25.078 1 94.25 296 THR B N 1
ATOM 5875 C CA . THR B 1 296 ? -9.484 43 24.969 1 94.25 296 THR B CA 1
ATOM 5876 C C . THR B 1 296 ? -8.375 43.812 24.328 1 94.25 296 THR B C 1
ATOM 5878 O O . THR B 1 296 ? -7.242 43.344 24.203 1 94.25 296 THR B O 1
ATOM 5881 N N . PRO B 1 297 ? -8.68 45.031 23.891 1 92.44 297 PRO B N 1
ATOM 5882 C CA . PRO B 1 297 ? -7.629 45.875 23.328 1 92.44 297 PRO B CA 1
ATOM 5883 C C . PRO B 1 297 ? -6.453 46.062 24.297 1 92.44 297 PRO B C 1
ATOM 5885 O O . PRO B 1 297 ? -5.297 46.062 23.875 1 92.44 297 PRO B O 1
ATOM 5888 N N . GLU B 1 298 ? -6.762 46.281 25.562 1 94.5 298 GLU B N 1
ATOM 5889 C CA . GLU B 1 298 ? -5.703 46.438 26.562 1 94.5 298 GLU B CA 1
ATOM 5890 C C . GLU B 1 298 ? -4.883 45.156 26.703 1 94.5 298 GLU B C 1
ATOM 5892 O O . GLU B 1 298 ? -3.658 45.188 26.812 1 94.5 298 GLU B O 1
ATOM 5897 N N . GLN B 1 299 ? -5.566 44.062 26.719 1 96.62 299 GLN B N 1
ATOM 5898 C CA . GLN B 1 299 ? -4.883 42.75 26.766 1 96.62 299 GLN B CA 1
ATOM 5899 C C . GLN B 1 299 ? -4.027 42.531 25.531 1 96.62 299 GLN B C 1
ATOM 5901 O O . GLN B 1 299 ? -2.904 42.031 25.625 1 96.62 299 GLN B O 1
ATOM 5906 N N . THR B 1 300 ? -4.582 42.875 24.359 1 95.88 300 THR B N 1
ATOM 5907 C CA . THR B 1 300 ? -3.863 42.75 23.109 1 95.88 300 THR B CA 1
ATOM 5908 C C . THR B 1 300 ? -2.557 43.531 23.141 1 95.88 300 THR B C 1
ATOM 5910 O O . THR B 1 300 ? -1.5 43.031 22.781 1 95.88 300 THR B O 1
ATOM 5913 N N . LYS B 1 301 ? -2.635 44.781 23.594 1 93.94 301 LYS B N 1
ATOM 5914 C CA . LYS B 1 301 ? -1.443 45.625 23.688 1 93.94 301 LYS B CA 1
ATOM 5915 C C . LYS B 1 301 ? -0.43 45 24.656 1 93.94 301 LYS B C 1
ATOM 5917 O O . LYS B 1 301 ? 0.776 45.062 24.406 1 93.94 301 LYS B O 1
ATOM 5922 N N . SER B 1 302 ? -0.968 44.5 25.734 1 96.25 302 SER B N 1
ATOM 5923 C CA . SER B 1 302 ? -0.109 43.875 26.734 1 96.25 302 SER B CA 1
ATOM 5924 C C . SER B 1 302 ? 0.62 42.688 26.141 1 96.25 302 SER B C 1
ATOM 5926 O O . SER B 1 302 ? 1.818 42.5 26.375 1 96.25 302 SER B O 1
ATOM 5928 N N . ILE B 1 303 ? -0.067 41.812 25.406 1 96.81 303 ILE B N 1
ATOM 5929 C CA . ILE B 1 303 ? 0.498 40.625 24.781 1 96.81 303 ILE B CA 1
ATOM 5930 C C . ILE B 1 303 ? 1.606 41.031 23.812 1 96.81 303 ILE B C 1
ATOM 5932 O O . ILE B 1 303 ? 2.697 40.438 23.828 1 96.81 303 ILE B O 1
ATOM 5936 N N . ILE B 1 304 ? 1.351 42 22.953 1 95.56 304 ILE B N 1
ATOM 5937 C CA . ILE B 1 304 ? 2.303 42.469 21.953 1 95.56 304 ILE B CA 1
ATOM 5938 C C . ILE B 1 304 ? 3.551 43 22.641 1 95.56 304 ILE B C 1
ATOM 5940 O O . ILE B 1 304 ? 4.676 42.719 22.234 1 95.56 304 ILE B O 1
ATOM 5944 N N . ARG B 1 305 ? 3.324 43.812 23.672 1 94.56 305 ARG B N 1
ATOM 5945 C CA . ARG B 1 305 ? 4.445 44.375 24.422 1 94.56 305 ARG B CA 1
ATOM 5946 C C . ARG B 1 305 ? 5.301 43.25 25.031 1 94.56 305 ARG B C 1
ATOM 5948 O O . ARG B 1 305 ? 6.531 43.344 25.016 1 94.56 305 ARG B O 1
ATOM 5955 N N . TYR B 1 306 ? 4.652 42.312 25.578 1 94.88 306 TYR B N 1
ATOM 5956 C CA . TYR B 1 306 ? 5.383 41.219 26.203 1 94.88 306 TYR B CA 1
ATOM 5957 C C . TYR B 1 306 ? 6.219 40.469 25.172 1 94.88 306 TYR B C 1
ATOM 5959 O O . TYR B 1 306 ? 7.398 40.188 25.406 1 94.88 306 TYR B O 1
ATOM 5967 N N . ALA B 1 307 ? 5.609 40.062 24.062 1 94.88 307 ALA B N 1
ATOM 5968 C CA . ALA B 1 307 ? 6.309 39.344 23.016 1 94.88 307 ALA B CA 1
ATOM 5969 C C . ALA B 1 307 ? 7.527 40.125 22.516 1 94.88 307 ALA B C 1
ATOM 5971 O O . ALA B 1 307 ? 8.609 39.562 22.359 1 94.88 307 ALA B O 1
ATOM 5972 N N . LYS B 1 308 ? 7.395 41.375 22.297 1 93 308 LYS B N 1
ATOM 5973 C CA . LYS B 1 308 ? 8.461 42.219 21.781 1 93 308 LYS B CA 1
ATOM 5974 C C . LYS B 1 308 ? 9.617 42.312 22.766 1 93 308 LYS B C 1
ATOM 5976 O O . LYS B 1 308 ? 10.781 42.312 22.375 1 93 308 LYS B O 1
ATOM 5981 N N . LYS B 1 309 ? 9.203 42.375 23.938 1 92.12 309 LYS B N 1
ATOM 5982 C CA . LYS B 1 309 ? 10.211 42.531 24.984 1 92.12 309 LYS B CA 1
ATOM 5983 C C . LYS B 1 309 ? 10.961 41.25 25.25 1 92.12 309 LYS B C 1
ATOM 5985 O O . LYS B 1 309 ? 12.172 41.25 25.469 1 92.12 309 LYS B O 1
ATOM 5990 N N . HIS B 1 310 ? 10.305 40.125 25.172 1 89.69 310 HIS B N 1
ATOM 5991 C CA . HIS B 1 310 ? 10.891 38.906 25.75 1 89.69 310 HIS B CA 1
ATOM 5992 C C . HIS B 1 310 ? 11.203 37.906 24.656 1 89.69 310 HIS B C 1
ATOM 5994 O O . HIS B 1 310 ? 12.031 37 24.844 1 89.69 310 HIS B O 1
ATOM 6000 N N . CYS B 1 311 ? 10.555 38 23.516 1 91.06 311 CYS B N 1
ATOM 6001 C CA . CYS B 1 311 ? 10.672 36.938 22.547 1 91.06 311 CYS B CA 1
ATOM 6002 C C . CYS B 1 311 ? 11.383 37.406 21.281 1 91.06 311 CYS B C 1
ATOM 6004 O O . CYS B 1 311 ? 11.758 36.594 20.438 1 91.06 311 CYS B O 1
ATOM 6006 N N . ARG B 1 312 ? 11.633 38.688 21.078 1 91.75 312 ARG B N 1
ATOM 6007 C CA . ARG B 1 312 ? 12.18 39.25 19.859 1 91.75 312 ARG B CA 1
ATOM 6008 C C . ARG B 1 312 ? 13.617 38.781 19.641 1 91.75 312 ARG B C 1
ATOM 6010 O O . ARG B 1 312 ? 14.422 38.781 20.578 1 91.75 312 ARG B O 1
ATOM 6017 N N . LYS B 1 313 ? 13.867 38.312 18.453 1 89.94 313 LYS B N 1
ATOM 6018 C CA . LYS B 1 313 ? 15.203 37.969 17.969 1 89.94 313 LYS B CA 1
ATOM 6019 C C . LYS B 1 313 ? 15.555 38.781 16.703 1 89.94 313 LYS B C 1
ATOM 6021 O O . LYS B 1 313 ? 14.859 39.719 16.359 1 89.94 313 LYS B O 1
ATOM 6026 N N . ALA B 1 314 ? 16.656 38.375 16.078 1 89.12 314 ALA B N 1
ATOM 6027 C CA . ALA B 1 314 ? 17.156 39.156 14.953 1 89.12 314 ALA B CA 1
ATOM 6028 C C . ALA B 1 314 ? 16.172 39.125 13.781 1 89.12 314 ALA B C 1
ATOM 6030 O O . ALA B 1 314 ? 15.961 40.156 13.117 1 89.12 314 ALA B O 1
ATOM 6031 N N . TYR B 1 315 ? 15.609 38 13.5 1 92.56 315 TYR B N 1
ATOM 6032 C CA . TYR B 1 315 ? 14.742 37.844 12.328 1 92.56 315 TYR B CA 1
ATOM 6033 C C . TYR B 1 315 ? 13.406 37.25 12.719 1 92.56 315 TYR B C 1
ATOM 6035 O O . TYR B 1 315 ? 12.883 36.375 12.023 1 92.56 315 TYR B O 1
ATOM 6043 N N . GLY B 1 316 ? 12.812 37.781 13.836 1 93.56 316 GLY B N 1
ATOM 6044 C CA . GLY B 1 316 ? 11.516 37.281 14.266 1 93.56 316 GLY B CA 1
ATOM 6045 C C . GLY B 1 316 ? 11.43 37.062 15.766 1 93.56 316 GLY B C 1
ATOM 6046 O O . GLY B 1 316 ? 12.203 37.625 16.531 1 93.56 316 GLY B O 1
ATOM 6047 N N . TYR B 1 317 ? 10.461 36.281 16.125 1 93.38 317 TYR B N 1
ATOM 6048 C CA . TYR B 1 317 ? 10.219 36 17.531 1 93.38 317 TYR B CA 1
ATOM 6049 C C . TYR B 1 317 ? 10.43 34.5 17.797 1 93.38 317 TYR B C 1
ATOM 6051 O O . TYR B 1 317 ? 10.039 33.656 17 1 93.38 317 TYR B O 1
ATOM 6059 N N . SER B 1 318 ? 11.062 34.219 18.906 1 88.62 318 SER B N 1
ATOM 6060 C CA . SER B 1 318 ? 11.383 32.844 19.234 1 88.62 318 SER B CA 1
ATOM 6061 C C . SER B 1 318 ? 10.211 32.156 19.938 1 88.62 318 SER B C 1
ATOM 6063 O O . SER B 1 318 ? 9.406 32.812 20.609 1 88.62 318 SER B O 1
ATOM 6065 N N . THR B 1 319 ? 10.031 30.922 19.688 1 82.5 319 THR B N 1
ATOM 6066 C CA . THR B 1 319 ? 9.148 30.031 20.422 1 82.5 319 THR B CA 1
ATOM 6067 C C . THR B 1 319 ? 9.953 29.062 21.281 1 82.5 319 THR B C 1
ATOM 6069 O O . THR B 1 319 ? 10.898 28.422 20.797 1 82.5 319 THR B O 1
ATOM 6072 N N . LEU B 1 320 ? 9.656 28.953 22.516 1 68.44 320 LEU B N 1
ATOM 6073 C CA . LEU B 1 320 ? 10.438 28.172 23.469 1 68.44 320 LEU B CA 1
ATOM 6074 C C . LEU B 1 320 ? 10.008 26.703 23.438 1 68.44 320 LEU B C 1
ATOM 6076 O O . LEU B 1 320 ? 8.812 26.406 23.344 1 68.44 320 LEU B O 1
ATOM 6080 N N . GLY B 1 321 ? 10.992 25.891 23.562 1 65.56 321 GLY B N 1
ATOM 6081 C CA . GLY B 1 321 ? 10.828 24.516 23.984 1 65.56 321 GLY B CA 1
ATOM 6082 C C . GLY B 1 321 ? 10.258 23.625 22.891 1 65.56 321 GLY B C 1
ATOM 6083 O O . GLY B 1 321 ? 9.773 22.531 23.172 1 65.56 321 GLY B O 1
ATOM 6084 N N . THR B 1 322 ? 10.18 24.031 21.75 1 69.62 322 THR B N 1
ATOM 6085 C CA . THR B 1 322 ? 9.648 23.172 20.703 1 69.62 322 THR B CA 1
ATOM 6086 C C . THR B 1 322 ? 10.75 22.781 19.719 1 69.62 322 THR B C 1
ATOM 6088 O O . THR B 1 322 ? 11.18 23.594 18.906 1 69.62 322 THR B O 1
ATOM 6091 N N . TYR B 1 323 ? 11.219 21.469 19.922 1 69.38 323 TYR B N 1
ATOM 6092 C CA . TYR B 1 323 ? 12.328 21.016 19.094 1 69.38 323 TYR B CA 1
ATOM 6093 C C . TYR B 1 323 ? 11.945 19.75 18.344 1 69.38 323 TYR B C 1
ATOM 6095 O O . TYR B 1 323 ? 11.188 18.922 18.844 1 69.38 323 TYR B O 1
ATOM 6103 N N . LEU B 1 324 ? 12.398 19.703 17.031 1 68.19 324 LEU B N 1
ATOM 6104 C CA . LEU B 1 324 ? 12.258 18.484 16.234 1 68.19 324 LEU B CA 1
ATOM 6105 C C . LEU B 1 324 ? 13.477 17.578 16.391 1 68.19 324 LEU B C 1
ATOM 6107 O O . LEU B 1 324 ? 14.562 18.062 16.734 1 68.19 324 LEU B O 1
ATOM 6111 N N . PRO B 1 325 ? 13.219 16.266 16.25 1 69.19 325 PRO B N 1
ATOM 6112 C CA . PRO B 1 325 ? 14.414 15.422 16.172 1 69.19 325 PRO B CA 1
ATOM 6113 C C . PRO B 1 325 ? 15.367 15.844 15.062 1 69.19 325 PRO B C 1
ATOM 6115 O O . PRO B 1 325 ? 14.953 15.984 13.906 1 69.19 325 PRO B O 1
ATOM 6118 N N . ALA B 1 326 ? 16.594 16.047 15.508 1 72.31 326 ALA B N 1
ATOM 6119 C CA . ALA B 1 326 ? 17.578 16.531 14.539 1 72.31 326 ALA B CA 1
ATOM 6120 C C . ALA B 1 326 ? 17.859 15.477 13.469 1 72.31 326 ALA B C 1
ATOM 6122 O O . ALA B 1 326 ? 17.969 14.289 13.781 1 72.31 326 ALA B O 1
ATOM 6123 N N . LEU B 1 327 ? 17.875 15.875 12.211 1 69.44 327 LEU B N 1
ATOM 6124 C CA . LEU B 1 327 ? 18.188 14.969 11.117 1 69.44 327 LEU B CA 1
ATOM 6125 C C . LEU B 1 327 ? 19.688 14.883 10.898 1 69.44 327 LEU B C 1
ATOM 6127 O O . LEU B 1 327 ? 20.188 13.914 10.312 1 69.44 327 LEU B O 1
ATOM 6131 N N . ASN B 1 328 ? 20.422 15.977 11.344 1 76.19 328 ASN B N 1
ATOM 6132 C CA . ASN B 1 328 ? 21.875 16.031 11.18 1 76.19 328 ASN B CA 1
ATOM 6133 C C . ASN B 1 328 ? 22.516 16.875 12.281 1 76.19 328 ASN B C 1
ATOM 6135 O O . ASN B 1 328 ? 21.828 17.406 13.148 1 76.19 328 ASN B O 1
ATOM 6139 N N . THR B 1 329 ? 23.719 16.891 12.227 1 78.06 329 THR B N 1
ATOM 6140 C CA . THR B 1 329 ? 24.5 17.562 13.258 1 78.06 329 THR B CA 1
ATOM 6141 C C . THR B 1 329 ? 24.266 19.062 13.219 1 78.06 329 THR B C 1
ATOM 6143 O O . THR B 1 329 ? 24.266 19.734 14.25 1 78.06 329 THR B O 1
ATOM 6146 N N . ASP B 1 330 ? 24.078 19.5 12.008 1 78.88 330 ASP B N 1
ATOM 6147 C CA . ASP B 1 330 ? 23.844 20.938 11.867 1 78.88 330 ASP B CA 1
ATOM 6148 C C . ASP B 1 330 ? 22.547 21.344 12.562 1 78.88 330 ASP B C 1
ATOM 6150 O O . ASP B 1 330 ? 22.5 22.375 13.25 1 78.88 330 ASP B O 1
ATOM 6154 N N . GLU B 1 331 ? 21.578 20.562 12.398 1 79 331 GLU B N 1
ATOM 6155 C CA . GLU B 1 331 ? 20.297 20.828 13.047 1 79 331 GLU B CA 1
ATOM 6156 C C . GLU B 1 331 ? 20.406 20.703 14.562 1 79 331 GLU B C 1
ATOM 6158 O O . GLU B 1 331 ? 19.859 21.531 15.305 1 79 331 GLU B O 1
ATOM 6163 N N . ALA B 1 332 ? 21.125 19.75 15 1 78.75 332 ALA B N 1
ATOM 6164 C CA . ALA B 1 332 ? 21.312 19.531 16.438 1 78.75 332 ALA B CA 1
ATOM 6165 C C . ALA B 1 332 ? 22.031 20.703 17.078 1 78.75 332 ALA B C 1
ATOM 6167 O O . ALA B 1 332 ? 21.656 21.156 18.156 1 78.75 332 ALA B O 1
ATOM 6168 N N . ASP B 1 333 ? 23 21.172 16.422 1 79.44 333 ASP B N 1
ATOM 6169 C CA . ASP B 1 333 ? 23.797 22.281 16.938 1 79.44 333 ASP B CA 1
ATOM 6170 C C . ASP B 1 333 ? 22.969 23.562 17 1 79.44 333 ASP B C 1
ATOM 6172 O O . ASP B 1 333 ? 23.078 24.328 17.953 1 79.44 333 ASP B O 1
ATOM 6176 N N . ALA B 1 334 ? 22.172 23.734 16 1 76.5 334 ALA B N 1
ATOM 6177 C CA . ALA B 1 334 ? 21.328 24.922 15.953 1 76.5 334 ALA B CA 1
ATOM 6178 C C . ALA B 1 334 ? 20.312 24.922 17.094 1 76.5 334 ALA B C 1
ATOM 6180 O O . ALA B 1 334 ? 20.078 25.953 17.719 1 76.5 334 ALA B O 1
ATOM 6181 N N . MET B 1 335 ? 19.766 23.797 17.359 1 76.81 335 MET B N 1
ATOM 6182 C CA . MET B 1 335 ? 18.75 23.672 18.422 1 76.81 335 MET B CA 1
ATOM 6183 C C . MET B 1 335 ? 19.391 23.844 19.797 1 76.81 335 MET B C 1
ATOM 6185 O O . MET B 1 335 ? 18.781 24.422 20.688 1 76.81 335 MET B O 1
ATOM 6189 N N . LYS B 1 336 ? 20.547 23.219 19.922 1 71.75 336 LYS B N 1
ATOM 6190 C CA . LYS B 1 336 ? 21.25 23.312 21.203 1 71.75 336 LYS B CA 1
ATOM 6191 C C . LYS B 1 336 ? 21.688 24.75 21.469 1 71.75 336 LYS B C 1
ATOM 6193 O O . LYS B 1 336 ? 21.609 25.219 22.609 1 71.75 336 LYS B O 1
ATOM 6198 N N . LYS B 1 337 ? 22.156 25.375 20.453 1 67.38 337 LYS B N 1
ATOM 6199 C CA . LYS B 1 337 ? 22.672 26.719 20.594 1 67.38 337 LYS B CA 1
ATOM 6200 C C . LYS B 1 337 ? 21.562 27.719 20.922 1 67.38 337 LYS B C 1
ATOM 6202 O O . LYS B 1 337 ? 21.703 28.578 21.781 1 67.38 337 LYS B O 1
ATOM 6207 N N . ASP B 1 338 ? 20.578 27.547 20.281 1 60.94 338 ASP B N 1
ATOM 6208 C CA . ASP B 1 338 ? 19.594 28.625 20.297 1 60.94 338 ASP B CA 1
ATOM 6209 C C . ASP B 1 338 ? 18.469 28.328 21.281 1 60.94 338 ASP B C 1
ATOM 6211 O O . ASP B 1 338 ? 17.828 29.25 21.812 1 60.94 338 ASP B O 1
ATOM 6215 N N . LYS B 1 339 ? 18.469 27.141 21.875 1 64.5 339 LYS B N 1
ATOM 6216 C CA . LYS B 1 339 ? 17.406 26.688 22.766 1 64.5 339 LYS B CA 1
ATOM 6217 C C . LYS B 1 339 ? 16.062 27.297 22.391 1 64.5 339 LYS B C 1
ATOM 6219 O O . LYS B 1 339 ? 15.039 27 23.016 1 64.5 339 LYS B O 1
ATOM 6224 N N . ASN B 1 340 ? 16.125 28.328 21.516 1 69.12 340 ASN B N 1
ATOM 6225 C CA . ASN B 1 340 ? 14.969 29.047 21 1 69.12 340 ASN B CA 1
ATOM 6226 C C . ASN B 1 340 ? 14.992 29.125 19.469 1 69.12 340 ASN B C 1
ATOM 6228 O O . ASN B 1 340 ? 16.031 29.453 18.891 1 69.12 340 ASN B O 1
ATOM 6232 N N . ILE B 1 341 ? 13.898 28.703 18.875 1 84.5 341 ILE B N 1
ATOM 6233 C CA . ILE B 1 341 ? 13.922 28.703 17.422 1 84.5 341 ILE B CA 1
ATOM 6234 C C . ILE B 1 341 ? 12.734 29.5 16.891 1 84.5 341 ILE B C 1
ATOM 6236 O O . ILE B 1 341 ? 11.773 29.766 17.609 1 84.5 341 ILE B O 1
ATOM 6240 N N . VAL B 1 342 ? 12.93 30.047 15.703 1 91.31 342 VAL B N 1
ATOM 6241 C CA . VAL B 1 342 ? 11.906 30.844 15.023 1 91.31 342 VAL B CA 1
ATOM 6242 C C . VAL B 1 342 ? 11.102 29.938 14.086 1 91.31 342 VAL B C 1
ATOM 6244 O O . VAL B 1 342 ? 11.664 29.312 13.18 1 91.31 342 VAL B O 1
ATOM 6247 N N . TRP B 1 343 ? 9.875 29.812 14.367 1 93.88 343 TRP B N 1
ATOM 6248 C CA . TRP B 1 343 ? 8.945 29.125 13.484 1 93.88 343 TRP B CA 1
ATOM 6249 C C . TRP B 1 343 ? 8.195 30.109 12.594 1 93.88 343 TRP B C 1
ATOM 6251 O O . TRP B 1 343 ? 7.355 30.875 13.078 1 93.88 343 TRP B O 1
ATOM 6261 N N . PRO B 1 344 ? 8.414 30.078 11.328 1 95 344 PRO B N 1
ATOM 6262 C CA . PRO B 1 344 ? 7.891 31.141 10.469 1 95 344 PRO B CA 1
ATOM 6263 C C . PRO B 1 344 ? 6.371 31.234 10.523 1 95 344 PRO B C 1
ATOM 6265 O O . PRO B 1 344 ? 5.824 32.344 10.609 1 95 344 PRO B O 1
ATOM 6268 N N . PHE B 1 345 ? 5.652 30.109 10.5 1 95.69 345 PHE B N 1
ATOM 6269 C CA . PHE B 1 345 ? 4.199 30.234 10.484 1 95.69 345 PHE B CA 1
ATOM 6270 C C . PHE B 1 345 ? 3.688 30.875 11.766 1 95.69 345 PHE B C 1
ATOM 6272 O O . PHE B 1 345 ? 2.736 31.656 11.734 1 95.69 345 PHE B O 1
ATOM 6279 N N . VAL B 1 346 ? 4.316 30.594 12.891 1 95.75 346 VAL B N 1
ATOM 6280 C CA . VAL B 1 346 ? 3.943 31.188 14.172 1 95.75 346 VAL B CA 1
ATOM 6281 C C . VAL B 1 346 ? 4.156 32.719 14.109 1 95.75 346 VAL B C 1
ATOM 6283 O O . VAL B 1 346 ? 3.322 33.469 14.586 1 95.75 346 VAL B O 1
ATOM 6286 N N . ASN B 1 347 ? 5.258 33.125 13.531 1 96.44 347 ASN B N 1
ATOM 6287 C CA . ASN B 1 347 ? 5.574 34.531 13.414 1 96.44 347 ASN B CA 1
ATOM 6288 C C . ASN B 1 347 ? 4.605 35.25 12.469 1 96.44 347 ASN B C 1
ATOM 6290 O O . ASN B 1 347 ? 4.207 36.375 12.719 1 96.44 347 ASN B O 1
ATOM 6294 N N . TYR B 1 348 ? 4.25 34.625 11.422 1 95.44 348 TYR B N 1
ATOM 6295 C CA . TYR B 1 348 ? 3.281 35.219 10.516 1 95.44 348 TYR B CA 1
ATOM 6296 C C . TYR B 1 348 ? 1.902 35.281 11.156 1 95.44 348 TYR B C 1
ATOM 6298 O O . TYR B 1 348 ? 1.136 36.219 10.898 1 95.44 348 TYR B O 1
ATOM 6306 N N . TYR B 1 349 ? 1.587 34.344 12.047 1 96.12 349 TYR B N 1
ATOM 6307 C CA . TYR B 1 349 ? 0.365 34.469 12.836 1 96.12 349 TYR B CA 1
ATOM 6308 C C . TYR B 1 349 ? 0.42 35.688 13.75 1 96.12 349 TYR B C 1
ATOM 6310 O O . TYR B 1 349 ? -0.591 36.375 13.953 1 96.12 349 TYR B O 1
ATOM 6318 N N . PHE B 1 350 ? 1.572 35.938 14.289 1 96.25 350 PHE B N 1
ATOM 6319 C CA . PHE B 1 350 ? 1.729 37.094 15.156 1 96.25 350 PHE B CA 1
ATOM 6320 C C . PHE B 1 350 ? 1.539 38.406 14.383 1 96.25 350 PHE B C 1
ATOM 6322 O O . PHE B 1 350 ? 0.9 39.344 14.867 1 96.25 350 PHE B O 1
ATOM 6329 N N . ILE B 1 351 ? 2.062 38.438 13.172 1 94.5 351 ILE B N 1
ATOM 6330 C CA . ILE B 1 351 ? 1.844 39.594 12.312 1 94.5 351 ILE B CA 1
ATOM 6331 C C . ILE B 1 351 ? 0.36 39.719 11.969 1 94.5 351 ILE B C 1
ATOM 6333 O O . ILE B 1 351 ? -0.212 40.812 12.016 1 94.5 351 ILE B O 1
ATOM 6337 N N . THR B 1 352 ? -0.224 38.594 11.664 1 92.94 352 THR B N 1
ATOM 6338 C CA . THR B 1 352 ? -1.646 38.594 11.336 1 92.94 352 THR B CA 1
ATOM 6339 C C . THR B 1 352 ? -2.479 39.094 12.516 1 92.94 352 THR B C 1
ATOM 6341 O O . THR B 1 352 ? -3.439 39.844 12.328 1 92.94 352 THR B O 1
ATOM 6344 N N . ALA B 1 353 ? -2.102 38.656 13.711 1 93.81 353 ALA B N 1
ATOM 6345 C CA . ALA B 1 353 ? -2.801 39.094 14.914 1 93.81 353 ALA B CA 1
ATOM 6346 C C . ALA B 1 353 ? -2.77 40.594 15.039 1 93.81 353 ALA B C 1
ATOM 6348 O O . ALA B 1 353 ? -3.789 41.219 15.352 1 93.81 353 ALA B O 1
ATOM 6349 N N . ARG B 1 354 ? -1.674 41.188 14.75 1 91.69 354 ARG B N 1
ATOM 6350 C CA . ARG B 1 354 ? -1.521 42.625 14.844 1 91.69 354 ARG B CA 1
ATOM 6351 C C . ARG B 1 354 ? -2.287 43.344 13.727 1 91.69 354 ARG B C 1
ATOM 6353 O O . ARG B 1 354 ? -2.854 44.406 13.938 1 91.69 354 ARG B O 1
ATOM 6360 N N . LEU B 1 355 ? -2.279 42.719 12.555 1 87.25 355 LEU B N 1
ATOM 6361 C CA . LEU B 1 355 ? -3.066 43.25 11.453 1 87.25 355 LEU B CA 1
ATOM 6362 C C . LEU B 1 355 ? -4.555 43.25 11.789 1 87.25 355 LEU B C 1
ATOM 6364 O O . LEU B 1 355 ? -5.254 44.25 11.547 1 87.25 355 LEU B O 1
ATOM 6368 N N . VAL B 1 356 ? -4.996 42.188 12.344 1 86.56 356 VAL B N 1
ATOM 6369 C CA . VAL B 1 356 ? -6.402 42.031 12.711 1 86.56 356 VAL B CA 1
ATOM 6370 C C . VAL B 1 356 ? -6.754 43.094 13.766 1 86.56 356 VAL B C 1
ATOM 6372 O O . VAL B 1 356 ? -7.801 43.75 13.688 1 86.56 356 VAL B O 1
ATOM 6375 N N . TYR B 1 357 ? -5.891 43.25 14.75 1 87.44 357 TYR B N 1
ATOM 6376 C CA . TYR B 1 357 ? -6.117 44.25 15.797 1 87.44 357 TYR B CA 1
ATOM 6377 C C . TYR B 1 357 ? -6.199 45.625 15.211 1 87.44 357 TYR B C 1
ATOM 6379 O O . TYR B 1 357 ? -7.086 46.406 15.57 1 87.44 357 TYR B O 1
ATOM 6387 N N . LEU B 1 358 ? -5.305 45.938 14.328 1 80.31 358 LEU B N 1
ATOM 6388 C CA . LEU B 1 358 ? -5.277 47.25 13.703 1 80.31 358 LEU B CA 1
ATOM 6389 C C . LEU B 1 358 ? -6.523 47.469 12.859 1 80.31 358 LEU B C 1
ATOM 6391 O O . LEU B 1 358 ? -7.086 48.562 12.852 1 80.31 358 LEU B O 1
ATOM 6395 N N . MET B 1 359 ? -6.953 46.5 12.188 1 75.69 359 MET B N 1
ATOM 6396 C CA . MET B 1 359 ? -8.094 46.625 11.281 1 75.69 359 MET B CA 1
ATOM 6397 C C . MET B 1 359 ? -9.406 46.656 12.062 1 75.69 359 MET B C 1
ATOM 6399 O O . MET B 1 359 ? -10.367 47.281 11.617 1 75.69 359 MET B O 1
ATOM 6403 N N . THR B 1 360 ? -9.477 46.062 13.148 1 73.81 360 THR B N 1
ATOM 6404 C CA . THR B 1 360 ? -10.734 46 13.875 1 73.81 360 THR B CA 1
ATOM 6405 C C . THR B 1 360 ? -10.836 47.094 14.914 1 73.81 360 THR B C 1
ATOM 6407 O O . THR B 1 360 ? -11.93 47.625 15.18 1 73.81 360 THR B O 1
ATOM 6410 N N . SER B 1 361 ? -9.812 47.438 15.508 1 64.5 361 SER B N 1
ATOM 6411 C CA . SER B 1 361 ? -9.875 48.406 16.609 1 64.5 361 SER B CA 1
ATOM 6412 C C . SER B 1 361 ? -9.523 49.812 16.156 1 64.5 361 SER B C 1
ATOM 6414 O O . SER B 1 361 ? -9.992 50.781 16.734 1 64.5 361 SER B O 1
ATOM 6416 N N . ILE B 1 362 ? -8.602 49.969 15.227 1 54.25 362 ILE B N 1
ATOM 6417 C CA . ILE B 1 362 ? -8.055 51.281 14.922 1 54.25 362 ILE B CA 1
ATOM 6418 C C . ILE B 1 362 ? -8.703 51.844 13.648 1 54.25 362 ILE B C 1
ATOM 6420 O O . ILE B 1 362 ? -9.156 53 13.625 1 54.25 362 ILE B O 1
ATOM 6424 N N . ALA B 1 363 ? -8.594 51.094 12.562 1 53.59 363 ALA B N 1
ATOM 6425 C CA . ALA B 1 363 ? -9.07 51.656 11.305 1 53.59 363 ALA B CA 1
ATOM 6426 C C . ALA B 1 363 ? -10.234 50.844 10.742 1 53.59 363 ALA B C 1
ATOM 6428 O O . ALA B 1 363 ? -10.141 50.281 9.656 1 53.59 363 ALA B O 1
ATOM 6429 N N . PRO B 1 364 ? -11.305 50.625 11.68 1 47.28 364 PRO B N 1
ATOM 6430 C CA . PRO B 1 364 ? -12.398 49.875 11.055 1 47.28 364 PRO B CA 1
ATOM 6431 C C . PRO B 1 364 ? -12.828 50.469 9.719 1 47.28 364 PRO B C 1
ATOM 6433 O O . PRO B 1 364 ? -13.289 49.75 8.836 1 47.28 364 PRO B O 1
ATOM 6436 N N . ASN B 1 365 ? -12.664 51.875 9.555 1 44.78 365 ASN B N 1
ATOM 6437 C CA . ASN B 1 365 ? -13.047 52.531 8.305 1 44.78 365 ASN B CA 1
ATOM 6438 C C . ASN B 1 365 ? -11.836 53.156 7.613 1 44.78 365 ASN B C 1
ATOM 6440 O O . ASN B 1 365 ? -11.992 53.969 6.703 1 44.78 365 ASN B O 1
ATOM 6444 N N . CYS B 1 366 ? -10.727 52.5 7.598 1 46.41 366 CYS B N 1
ATOM 6445 C CA . CYS B 1 366 ? -9.492 52.938 6.969 1 46.41 366 CYS B CA 1
ATOM 6446 C C . CYS B 1 366 ? -9.422 54.469 6.953 1 46.41 366 CYS B C 1
ATOM 6448 O O . CYS B 1 366 ? -8.5 55.031 6.371 1 46.41 366 CYS B O 1
ATOM 6450 N N . LYS B 1 367 ? -10.602 55.156 7.258 1 45.31 367 LYS B N 1
ATOM 6451 C CA . LYS B 1 367 ? -10.742 56.594 7.066 1 45.31 367 LYS B CA 1
ATOM 6452 C C . LYS B 1 367 ? -10.25 57.375 8.289 1 45.31 367 LYS B C 1
ATOM 6454 O O . LYS B 1 367 ? -10.102 58.594 8.234 1 45.31 367 LYS B O 1
ATOM 6459 N N . GLU B 1 368 ? -10.172 56.656 9.344 1 50.69 368 GLU B N 1
ATOM 6460 C CA . GLU B 1 368 ? -9.945 57.5 10.516 1 50.69 368 GLU B CA 1
ATOM 6461 C C . GLU B 1 368 ? -8.461 57.781 10.711 1 50.69 368 GLU B C 1
ATOM 6463 O O . GLU B 1 368 ? -7.613 57 10.273 1 50.69 368 GLU B O 1
ATOM 6468 N N . THR B 1 369 ? -8.086 58.906 10.992 1 56 369 THR B N 1
ATOM 6469 C CA . THR B 1 369 ? -6.762 59.406 11.375 1 56 369 THR B CA 1
ATOM 6470 C C . THR B 1 369 ? -6.145 58.531 12.453 1 56 369 THR B C 1
ATOM 6472 O O . THR B 1 369 ? -6.746 58.312 13.508 1 56 369 THR B O 1
ATOM 6475 N N . LEU B 1 370 ? -5.133 57.688 12.156 1 65.12 370 LEU B N 1
ATOM 6476 C CA . LEU B 1 370 ? -4.395 56.875 13.102 1 65.12 370 LEU B CA 1
ATOM 6477 C C . LEU B 1 370 ? -3.715 57.719 14.164 1 65.12 370 LEU B C 1
ATOM 6479 O O . LEU B 1 370 ? -3.16 58.781 13.852 1 65.12 370 LEU B O 1
ATOM 6483 N N . SER B 1 371 ? -3.98 57.375 15.406 1 71.31 371 SER B N 1
ATOM 6484 C CA . SER B 1 371 ? -3.244 58.031 16.484 1 71.31 371 SER B CA 1
ATOM 6485 C C . SER B 1 371 ? -1.745 57.781 16.359 1 71.31 371 SER B C 1
ATOM 6487 O O . SER B 1 371 ? -1.315 56.875 15.625 1 71.31 371 SER B O 1
ATOM 6489 N N . PRO B 1 372 ? -0.978 58.656 16.906 1 73.06 372 PRO B N 1
ATOM 6490 C CA . PRO B 1 372 ? 0.467 58.438 16.906 1 73.06 372 PRO B CA 1
ATOM 6491 C C . PRO B 1 372 ? 0.841 57.031 17.422 1 73.06 372 PRO B C 1
ATOM 6493 O O . PRO B 1 372 ? 1.771 56.406 16.906 1 73.06 372 PRO B O 1
ATOM 6496 N N . GLU B 1 373 ? 0.089 56.562 18.375 1 75.75 373 GLU B N 1
ATOM 6497 C CA . GLU B 1 373 ? 0.34 55.25 18.922 1 75.75 373 GLU B CA 1
ATOM 6498 C C . GLU B 1 373 ? 0.023 54.156 17.906 1 75.75 373 GLU B C 1
ATOM 6500 O O . GLU B 1 373 ? 0.729 53.156 17.828 1 75.75 373 GLU B O 1
ATOM 6505 N N . ASP B 1 374 ? -0.983 54.375 17.188 1 73.5 374 ASP B N 1
ATOM 6506 C CA . ASP B 1 374 ? -1.374 53.438 16.141 1 73.5 374 ASP B CA 1
ATOM 6507 C C . ASP B 1 374 ? -0.338 53.406 15.023 1 73.5 374 ASP B C 1
ATOM 6509 O O . ASP B 1 374 ? -0.037 52.312 14.484 1 73.5 374 ASP B O 1
ATOM 6513 N N . LEU B 1 375 ? 0.132 54.5 14.727 1 75.31 375 LEU B N 1
ATOM 6514 C CA . LEU B 1 375 ? 1.149 54.625 13.688 1 75.31 375 LEU B CA 1
ATOM 6515 C C . LEU B 1 375 ? 2.428 53.906 14.102 1 75.31 375 LEU B C 1
ATOM 6517 O O . LEU B 1 375 ? 3.086 53.25 13.281 1 75.31 375 LEU B O 1
ATOM 6521 N N . ASP B 1 376 ? 2.715 54.031 15.359 1 81.69 376 ASP B N 1
ATOM 6522 C CA . ASP B 1 376 ? 3.885 53.312 15.891 1 81.69 376 ASP B CA 1
ATOM 6523 C C . ASP B 1 376 ? 3.707 51.812 15.805 1 81.69 376 ASP B C 1
ATOM 6525 O O . ASP B 1 376 ? 4.656 51.094 15.492 1 81.69 376 ASP B O 1
ATOM 6529 N N . MET B 1 377 ? 2.547 51.375 16 1 83.25 377 MET B N 1
ATOM 6530 C CA . MET B 1 377 ? 2.252 49.938 15.93 1 83.25 377 MET B CA 1
ATOM 6531 C C . MET B 1 377 ? 2.365 49.438 14.5 1 83.25 377 MET B C 1
ATOM 6533 O O . MET B 1 377 ? 2.842 48.312 14.273 1 83.25 377 MET B O 1
ATOM 6537 N N . VAL B 1 378 ? 1.92 50.188 13.57 1 82 378 VAL B N 1
ATOM 6538 C CA . VAL B 1 378 ? 1.999 49.812 12.156 1 82 378 VAL B CA 1
ATOM 6539 C C . VAL B 1 378 ? 3.461 49.75 11.727 1 82 378 VAL B C 1
ATOM 6541 O O . VAL B 1 378 ? 3.865 48.812 11.031 1 82 378 VAL B O 1
ATOM 6544 N N . ASN B 1 379 ? 4.234 50.75 12.141 1 83.5 379 ASN B N 1
ATOM 6545 C CA . ASN B 1 379 ? 5.656 50.781 11.805 1 83.5 379 ASN B CA 1
ATOM 6546 C C . ASN B 1 379 ? 6.379 49.562 12.367 1 83.5 379 ASN B C 1
ATOM 6548 O O . ASN B 1 379 ? 7.195 48.938 11.68 1 83.5 379 ASN B O 1
ATOM 6552 N N . ASP B 1 380 ? 6.055 49.312 13.555 1 88.38 380 ASP B N 1
ATOM 6553 C CA . ASP B 1 380 ? 6.656 48.156 14.219 1 88.38 380 ASP B CA 1
ATOM 6554 C C . ASP B 1 380 ? 6.297 46.875 13.508 1 88.38 380 ASP B C 1
ATOM 6556 O O . ASP B 1 380 ? 7.145 45.969 13.344 1 88.38 380 ASP B O 1
ATOM 6560 N N . LEU B 1 381 ? 5.074 46.719 13.148 1 90.12 381 LEU B N 1
ATOM 6561 C CA . LEU B 1 381 ? 4.594 45.562 12.422 1 90.12 381 LEU B CA 1
ATOM 6562 C C . LEU B 1 381 ? 5.32 45.406 11.094 1 90.12 381 LEU B C 1
ATOM 6564 O O . LEU B 1 381 ? 5.746 44.312 10.734 1 90.12 381 LEU B O 1
ATOM 6568 N N . LEU B 1 382 ? 5.469 46.438 10.367 1 87.12 382 LEU B N 1
ATOM 6569 C CA . LEU B 1 382 ? 6.125 46.406 9.062 1 87.12 382 LEU B CA 1
ATOM 6570 C C . LEU B 1 382 ? 7.602 46.062 9.203 1 87.12 382 LEU B C 1
ATOM 6572 O O . LEU B 1 382 ? 8.164 45.344 8.367 1 87.12 382 LEU B O 1
ATOM 6576 N N . GLU B 1 383 ? 8.219 46.562 10.219 1 88.81 383 GLU B N 1
ATOM 6577 C CA . GLU B 1 383 ? 9.617 46.25 10.477 1 88.81 383 GLU B CA 1
ATOM 6578 C C . GLU B 1 383 ? 9.773 44.75 10.758 1 88.81 383 GLU B C 1
ATOM 6580 O O . GLU B 1 383 ? 10.711 44.094 10.266 1 88.81 383 GLU B O 1
ATOM 6585 N N . ASP B 1 384 ? 8.867 44.219 11.578 1 92.69 384 ASP B N 1
ATOM 6586 C CA . ASP B 1 384 ? 8.891 42.781 11.859 1 92.69 384 ASP B CA 1
ATOM 6587 C C . ASP B 1 384 ? 8.695 41.969 10.586 1 92.69 384 ASP B C 1
ATOM 6589 O O . ASP B 1 384 ? 9.344 40.938 10.398 1 92.69 384 ASP B O 1
ATOM 6593 N N . PHE B 1 385 ? 7.758 42.406 9.75 1 92.69 385 PHE B N 1
ATOM 6594 C CA . PHE B 1 385 ? 7.496 41.719 8.492 1 92.69 385 PHE B CA 1
ATOM 6595 C C . PHE B 1 385 ? 8.734 41.719 7.605 1 92.69 385 PHE B C 1
ATOM 6597 O O . PHE B 1 385 ? 9.094 40.688 7.027 1 92.69 385 PHE B O 1
ATOM 6604 N N . ILE B 1 386 ? 9.43 42.844 7.539 1 89.69 386 ILE B N 1
ATOM 6605 C CA . ILE B 1 386 ? 10.641 42.969 6.734 1 89.69 386 ILE B CA 1
ATOM 6606 C C . ILE B 1 386 ? 11.719 42.031 7.258 1 89.69 386 ILE B C 1
ATOM 6608 O O . ILE B 1 386 ? 12.414 41.375 6.473 1 89.69 386 ILE B O 1
ATOM 6612 N N . ASP B 1 387 ? 11.859 41.938 8.516 1 91.75 387 ASP B N 1
ATOM 6613 C CA . ASP B 1 387 ? 12.844 41.062 9.109 1 91.75 387 ASP B CA 1
ATOM 6614 C C . ASP B 1 387 ? 12.562 39.594 8.742 1 91.75 387 ASP B C 1
ATOM 6616 O O . ASP B 1 387 ? 13.477 38.844 8.391 1 91.75 387 ASP B O 1
ATOM 6620 N N . LEU B 1 388 ? 11.312 39.188 8.812 1 93.31 388 LEU B N 1
ATOM 6621 C CA . LEU B 1 388 ? 10.922 37.812 8.5 1 93.31 388 LEU B CA 1
ATOM 6622 C C . LEU B 1 388 ? 11.18 37.5 7.035 1 93.31 388 LEU B C 1
ATOM 6624 O O . LEU B 1 388 ? 11.547 36.344 6.695 1 93.31 388 LEU B O 1
ATOM 6628 N N . VAL B 1 389 ? 10.969 38.438 6.176 1 92.81 389 VAL B N 1
ATOM 6629 C CA . VAL B 1 389 ? 11.102 38.219 4.734 1 92.81 389 VAL B CA 1
ATOM 6630 C C . VAL B 1 389 ? 12.562 37.969 4.383 1 92.81 389 VAL B C 1
ATOM 6632 O O . VAL B 1 389 ? 12.859 37.344 3.357 1 92.81 389 VAL B O 1
ATOM 6635 N N . HIS B 1 390 ? 13.469 38.344 5.211 1 92.69 390 HIS B N 1
ATOM 6636 C CA . HIS B 1 390 ? 14.898 38.188 4.934 1 92.69 390 HIS B CA 1
ATOM 6637 C C . HIS B 1 390 ? 15.367 36.781 5.27 1 92.69 390 HIS B C 1
ATOM 6639 O O . HIS B 1 390 ? 16.516 36.438 4.984 1 92.69 390 HIS B O 1
ATOM 6645 N N . LEU B 1 391 ? 14.523 36.031 5.945 1 94.94 391 LEU B N 1
ATOM 6646 C CA . LEU B 1 391 ? 14.867 34.625 6.148 1 94.94 391 LEU B CA 1
ATOM 6647 C C . LEU B 1 391 ? 15.109 33.906 4.816 1 94.94 391 LEU B C 1
ATOM 6649 O O . LEU B 1 391 ? 14.43 34.188 3.83 1 94.94 391 LEU B O 1
ATOM 6653 N N . ASP B 1 392 ? 16.031 32.969 4.902 1 94.19 392 ASP B N 1
ATOM 6654 C CA . ASP B 1 392 ? 16.375 32.25 3.68 1 94.19 392 ASP B CA 1
ATOM 6655 C C . ASP B 1 392 ? 15.25 31.297 3.277 1 94.19 392 ASP B C 1
ATOM 6657 O O . ASP B 1 392 ? 14.805 30.469 4.086 1 94.19 392 ASP B O 1
ATOM 6661 N N . ASP B 1 393 ? 14.836 31.438 1.993 1 93.81 393 ASP B N 1
ATOM 6662 C CA . ASP B 1 393 ? 13.852 30.516 1.446 1 93.81 393 ASP B CA 1
ATOM 6663 C C . ASP B 1 393 ? 12.688 30.312 2.412 1 93.81 393 ASP B C 1
ATOM 6665 O O . ASP B 1 393 ? 12.289 31.25 3.113 1 93.81 393 ASP B O 1
ATOM 6669 N N . PHE B 1 394 ? 11.969 29.266 2.381 1 97.19 394 PHE B N 1
ATOM 6670 C CA . PHE B 1 394 ? 10.844 28.953 3.252 1 97.19 394 PHE B CA 1
ATOM 6671 C C . PHE B 1 394 ? 11.055 27.609 3.951 1 97.19 394 PHE B C 1
ATOM 6673 O O . PHE B 1 394 ? 10.531 26.594 3.514 1 97.19 394 PHE B O 1
ATOM 6680 N N . TYR B 1 395 ? 11.805 27.672 5.035 1 95.25 395 TYR B N 1
ATOM 6681 C CA . TYR B 1 395 ? 12.094 26.453 5.797 1 95.25 395 TYR B CA 1
ATOM 6682 C C . TYR B 1 395 ? 11.102 26.281 6.941 1 95.25 395 TYR B C 1
ATOM 6684 O O . TYR B 1 395 ? 10.312 27.172 7.23 1 95.25 395 TYR B O 1
ATOM 6692 N N . GLU B 1 396 ? 11.172 25.172 7.582 1 93.88 396 GLU B N 1
ATOM 6693 C CA . GLU B 1 396 ? 10.312 24.812 8.703 1 93.88 396 GLU B CA 1
ATOM 6694 C C . GLU B 1 396 ? 10.609 25.656 9.93 1 93.88 396 GLU B C 1
ATOM 6696 O O . GLU B 1 396 ? 9.688 26.078 10.641 1 93.88 396 GLU B O 1
ATOM 6701 N N . TRP B 1 397 ? 11.867 25.844 10.195 1 92.19 397 TRP B N 1
ATOM 6702 C CA . TRP B 1 397 ? 12.273 26.672 11.32 1 92.19 397 TRP B CA 1
ATOM 6703 C C . TRP B 1 397 ? 13.648 27.297 11.078 1 92.19 397 TRP B C 1
ATOM 6705 O O . TRP B 1 397 ? 14.328 26.938 10.117 1 92.19 397 TRP B O 1
ATOM 6715 N N . TYR B 1 398 ? 13.953 28.297 11.906 1 91.75 398 TYR B N 1
ATOM 6716 C CA . TYR B 1 398 ? 15.203 29.031 11.781 1 91.75 398 TYR B CA 1
ATOM 6717 C C . TYR B 1 398 ? 15.859 29.219 13.141 1 91.75 398 TYR B C 1
ATOM 6719 O O . TYR B 1 398 ? 15.18 29.203 14.172 1 91.75 398 TYR B O 1
ATOM 6727 N N . GLY B 1 399 ? 17.156 29.406 13.055 1 85.12 399 GLY B N 1
ATOM 6728 C CA . GLY B 1 399 ? 17.859 29.781 14.266 1 85.12 399 GLY B CA 1
ATOM 6729 C C . GLY B 1 399 ? 17.516 31.188 14.742 1 85.12 399 GLY B C 1
ATOM 6730 O O . GLY B 1 399 ? 17.047 32 13.961 1 85.12 399 GLY B O 1
ATOM 6731 N N . SER B 1 400 ? 17.797 31.484 16.016 1 80.06 400 SER B N 1
ATOM 6732 C CA . SER B 1 400 ? 17.391 32.75 16.656 1 80.06 400 SER B CA 1
ATOM 6733 C C . SER B 1 400 ? 18.156 33.938 16.078 1 80.06 400 SER B C 1
ATOM 6735 O O . SER B 1 400 ? 17.641 35.031 16.031 1 80.06 400 SER B O 1
ATOM 6737 N N . ASP B 1 401 ? 19.328 33.75 15.633 1 82.69 401 ASP B N 1
ATOM 6738 C CA . ASP B 1 401 ? 20.109 34.875 15.203 1 82.69 401 ASP B CA 1
ATOM 6739 C C . ASP B 1 401 ? 20.688 34.688 13.805 1 82.69 401 ASP B C 1
ATOM 6741 O O . ASP B 1 401 ? 21.797 35.125 13.508 1 82.69 401 ASP B O 1
ATOM 6745 N N . SER B 1 402 ? 19.906 33.938 13.055 1 86.75 402 SER B N 1
ATOM 6746 C CA . SER B 1 402 ? 20.375 33.625 11.711 1 86.75 402 SER B CA 1
ATOM 6747 C C . SER B 1 402 ? 19.219 33.562 10.719 1 86.75 402 SER B C 1
ATOM 6749 O O . SER B 1 402 ? 18.078 33.375 11.102 1 86.75 402 SER B O 1
ATOM 6751 N N . THR B 1 403 ? 19.578 33.812 9.477 1 93.12 403 THR B N 1
ATOM 6752 C CA . THR B 1 403 ? 18.594 33.688 8.414 1 93.12 403 THR B CA 1
ATOM 6753 C C . THR B 1 403 ? 18.562 32.281 7.867 1 93.12 403 THR B C 1
ATOM 6755 O O . THR B 1 403 ? 17.719 31.938 7.039 1 93.12 403 THR B O 1
ATOM 6758 N N . LYS B 1 404 ? 19.484 31.469 8.375 1 91.44 404 LYS B N 1
ATOM 6759 C CA . LYS B 1 404 ? 19.609 30.109 7.863 1 91.44 404 LYS B CA 1
ATOM 6760 C C . LYS B 1 404 ? 18.469 29.219 8.352 1 91.44 404 LYS B C 1
ATOM 6762 O O . LYS B 1 404 ? 18.156 29.203 9.539 1 91.44 404 LYS B O 1
ATOM 6767 N N . GLY B 1 405 ? 17.906 28.516 7.371 1 92.38 405 GLY B N 1
ATOM 6768 C CA . GLY B 1 405 ? 16.781 27.672 7.676 1 92.38 405 GLY B CA 1
ATOM 6769 C C . GLY B 1 405 ? 17.172 26.219 7.945 1 92.38 405 GLY B C 1
ATOM 6770 O O . GLY B 1 405 ? 18.219 25.766 7.5 1 92.38 405 GLY B O 1
ATOM 6771 N N . TYR B 1 406 ? 16.312 25.531 8.688 1 90.62 406 TYR B N 1
ATOM 6772 C CA . TYR B 1 406 ? 16.484 24.125 9.039 1 90.62 406 TYR B CA 1
ATOM 6773 C C . TYR B 1 406 ? 15.18 23.359 8.93 1 90.62 406 TYR B C 1
ATOM 6775 O O . TYR B 1 406 ? 14.125 23.953 8.664 1 90.62 406 TYR B O 1
ATOM 6783 N N . GLY B 1 407 ? 15.234 22.062 9.055 1 90.44 407 GLY B N 1
ATOM 6784 C CA . GLY B 1 407 ? 14.055 21.234 8.852 1 90.44 407 GLY B CA 1
ATOM 6785 C C . GLY B 1 407 ? 13.703 21.031 7.391 1 90.44 407 GLY B C 1
ATOM 6786 O O . GLY B 1 407 ? 14.594 20.891 6.547 1 90.44 407 GLY B O 1
ATOM 6787 N N . SER B 1 408 ? 12.477 21.078 7.109 1 92.56 408 SER B N 1
ATOM 6788 C CA . SER B 1 408 ? 12.016 20.875 5.738 1 92.56 408 SER B CA 1
ATOM 6789 C C . SER B 1 408 ? 12.18 22.141 4.906 1 92.56 408 SER B C 1
ATOM 6791 O O . SER B 1 408 ? 11.789 23.219 5.34 1 92.56 408 SER B O 1
ATOM 6793 N N . SER B 1 409 ? 12.82 21.938 3.795 1 94.06 409 SER B N 1
ATOM 6794 C CA . SER B 1 409 ? 12.844 23.047 2.838 1 94.06 409 SER B CA 1
ATOM 6795 C C . SER B 1 409 ? 11.516 23.156 2.094 1 94.06 409 SER B C 1
ATOM 6797 O O . SER B 1 409 ? 10.891 22.141 1.764 1 94.06 409 SER B O 1
ATOM 6799 N N . GLY B 1 410 ? 11.125 24.359 1.819 1 96.81 410 GLY B N 1
ATOM 6800 C CA . GLY B 1 410 ? 9.852 24.547 1.134 1 96.81 410 GLY B CA 1
ATOM 6801 C C . GLY B 1 410 ? 8.656 24.156 1.972 1 96.81 410 GLY B C 1
ATOM 6802 O O . GLY B 1 410 ? 7.715 23.531 1.465 1 96.81 410 GLY B O 1
ATOM 6803 N N . GLN B 1 411 ? 8.75 24.438 3.242 1 96.94 411 GLN B N 1
ATOM 6804 C CA . GLN B 1 411 ? 7.648 24.109 4.141 1 96.94 411 GLN B CA 1
ATOM 6805 C C . GLN B 1 411 ? 6.379 24.859 3.75 1 96.94 411 GLN B C 1
ATOM 6807 O O . GLN B 1 411 ? 6.359 26.094 3.748 1 96.94 411 GLN B O 1
ATOM 6812 N N . MET B 1 412 ? 5.375 24.141 3.492 1 96.25 412 MET B N 1
ATOM 6813 C CA . MET B 1 412 ? 4.16 24.688 2.9 1 96.25 412 MET B CA 1
ATOM 6814 C C . MET B 1 412 ? 3.531 25.734 3.814 1 96.25 412 MET B C 1
ATOM 6816 O O . MET B 1 412 ? 3.145 26.812 3.359 1 96.25 412 MET B O 1
ATOM 6820 N N . TRP B 1 413 ? 3.436 25.469 5.121 1 95.38 413 TRP B N 1
ATOM 6821 C CA . TRP B 1 413 ? 2.758 26.406 6.004 1 95.38 413 TRP B CA 1
ATOM 6822 C C . TRP B 1 413 ? 3.549 27.719 6.121 1 95.38 413 TRP B C 1
ATOM 6824 O O . TRP B 1 413 ? 2.971 28.781 6.344 1 95.38 413 TRP B O 1
ATOM 6834 N N . SER B 1 414 ? 4.918 27.688 5.969 1 96 414 SER B N 1
ATOM 6835 C CA . SER B 1 414 ? 5.734 28.891 5.965 1 96 414 SER B CA 1
ATOM 6836 C C . SER B 1 414 ? 5.461 29.75 4.73 1 96 414 SER B C 1
ATOM 6838 O O . SER B 1 414 ? 5.328 30.969 4.828 1 96 414 SER B O 1
ATOM 6840 N N . ALA B 1 415 ? 5.332 29.062 3.619 1 94.88 415 ALA B N 1
ATOM 6841 C CA . ALA B 1 415 ? 5.098 29.75 2.352 1 94.88 415 ALA B CA 1
ATOM 6842 C C . ALA B 1 415 ? 3.707 30.375 2.314 1 94.88 415 ALA B C 1
ATOM 6844 O O . ALA B 1 415 ? 3.555 31.547 1.944 1 94.88 415 ALA B O 1
ATOM 6845 N N . VAL B 1 416 ? 2.742 29.703 2.76 1 93.19 416 VAL B N 1
ATOM 6846 C CA . VAL B 1 416 ? 1.362 30.141 2.578 1 93.19 416 VAL B CA 1
ATOM 6847 C C . VAL B 1 416 ? 1.03 31.234 3.598 1 93.19 416 VAL B C 1
ATOM 6849 O O . VAL B 1 416 ? 0.293 32.156 3.293 1 93.19 416 VAL B O 1
ATOM 6852 N N . THR B 1 417 ? 1.502 31.109 4.805 1 94.44 417 THR B N 1
ATOM 6853 C CA . THR B 1 417 ? 1.255 32.156 5.789 1 94.44 417 THR B CA 1
ATOM 6854 C C . THR B 1 417 ? 1.952 33.438 5.383 1 94.44 417 THR B C 1
ATOM 6856 O O . THR B 1 417 ? 1.426 34.531 5.609 1 94.44 417 THR B O 1
ATOM 6859 N N . PHE B 1 418 ? 3.15 33.344 4.789 1 94.19 418 PHE B N 1
ATOM 6860 C CA . PHE B 1 418 ? 3.789 34.5 4.199 1 94.19 418 PHE B CA 1
ATOM 6861 C C . PHE B 1 418 ? 2.889 35.125 3.143 1 94.19 418 PHE B C 1
ATOM 6863 O O . PHE B 1 418 ? 2.684 36.344 3.145 1 94.19 418 PHE B O 1
ATOM 6870 N N . LEU B 1 419 ? 2.393 34.312 2.246 1 91.06 419 LEU B N 1
ATOM 6871 C CA . LEU B 1 419 ? 1.558 34.812 1.158 1 91.06 419 LEU B CA 1
ATOM 6872 C C . LEU B 1 419 ? 0.344 35.562 1.703 1 91.06 419 LEU B C 1
ATOM 6874 O O . LEU B 1 419 ? -0.057 36.594 1.153 1 91.06 419 LEU B O 1
ATOM 6878 N N . THR B 1 420 ? -0.221 35.031 2.73 1 88.38 420 THR B N 1
ATOM 6879 C CA . THR B 1 420 ? -1.391 35.656 3.34 1 88.38 420 THR B CA 1
ATOM 6880 C C . THR B 1 420 ? -1.048 37.062 3.863 1 88.38 420 THR B C 1
ATOM 6882 O O . THR B 1 420 ? -1.773 38.031 3.604 1 88.38 420 THR B O 1
ATOM 6885 N N . VAL B 1 421 ? 0.05 37.156 4.59 1 89.44 421 VAL B N 1
ATOM 6886 C CA . VAL B 1 421 ? 0.472 38.438 5.16 1 89.44 421 VAL B CA 1
ATOM 6887 C C . VAL B 1 421 ? 0.857 39.406 4.039 1 89.44 421 VAL B C 1
ATOM 6889 O O . VAL B 1 421 ? 0.461 40.562 4.055 1 89.44 421 VAL B O 1
ATOM 6892 N N . TYR B 1 422 ? 1.621 38.875 3.104 1 88.31 422 TYR B N 1
ATOM 6893 C CA . TYR B 1 422 ? 2.059 39.656 1.96 1 88.31 422 TYR B CA 1
ATOM 6894 C C . TYR B 1 422 ? 0.867 40.25 1.218 1 88.31 422 TYR B C 1
ATOM 6896 O O . TYR B 1 422 ? 0.834 41.469 0.942 1 88.31 422 TYR B O 1
ATOM 6904 N N . ASN B 1 423 ? -0.055 39.469 0.914 1 84 423 ASN B N 1
ATOM 6905 C CA . ASN B 1 423 ? -1.222 39.906 0.163 1 84 423 ASN B CA 1
ATOM 6906 C C . ASN B 1 423 ? -2.064 40.906 0.972 1 84 423 ASN B C 1
ATOM 6908 O O . ASN B 1 423 ? -2.656 41.812 0.412 1 84 423 ASN B O 1
ATOM 6912 N N . THR B 1 424 ? -2.148 40.688 2.242 1 82.44 424 THR B N 1
ATOM 6913 C CA . THR B 1 424 ? -2.904 41.594 3.107 1 82.44 424 THR B CA 1
ATOM 6914 C C . THR B 1 424 ? -2.242 42.969 3.172 1 82.44 424 THR B C 1
ATOM 6916 O O . THR B 1 424 ? -2.914 44 3.049 1 82.44 424 THR B O 1
ATOM 6919 N N . ILE B 1 425 ? -0.957 42.938 3.365 1 80.44 425 ILE B N 1
ATOM 6920 C CA . ILE B 1 425 ? -0.212 44.188 3.447 1 80.44 425 ILE B CA 1
ATOM 6921 C C . ILE B 1 425 ? -0.281 44.938 2.109 1 80.44 425 ILE B C 1
ATOM 6923 O O . ILE B 1 425 ? -0.452 46.156 2.068 1 80.44 425 ILE B O 1
ATOM 6927 N N . LYS B 1 426 ? -0.134 44.156 1.049 1 78.06 426 LYS B N 1
ATOM 6928 C CA . LYS B 1 426 ? -0.23 44.719 -0.29 1 78.06 426 LYS B CA 1
ATOM 6929 C C . LYS B 1 426 ? -1.601 45.344 -0.521 1 78.06 426 LYS B C 1
ATOM 6931 O O . LYS B 1 426 ? -1.703 46.438 -1.122 1 78.06 426 LYS B O 1
ATOM 6936 N N . ALA B 1 427 ? -2.617 44.75 -0.092 1 73.44 427 ALA B N 1
ATOM 6937 C CA . ALA B 1 427 ? -3.98 45.219 -0.292 1 73.44 427 ALA B CA 1
ATOM 6938 C C . ALA B 1 427 ? -4.242 46.5 0.528 1 73.44 427 ALA B C 1
ATOM 6940 O O . ALA B 1 427 ? -4.953 47.406 0.08 1 73.44 427 ALA B O 1
ATOM 6941 N N . ILE B 1 428 ? -3.811 46.562 1.713 1 68.94 428 ILE B N 1
ATOM 6942 C CA . ILE B 1 428 ? -4.074 47.656 2.611 1 68.94 428 IL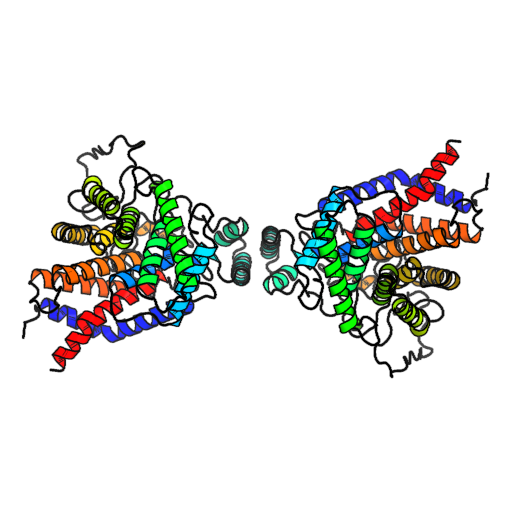E B CA 1
ATOM 6943 C C . ILE B 1 428 ? -3.201 48.844 2.223 1 68.94 428 ILE B C 1
ATOM 6945 O O . ILE B 1 428 ? -3.682 50 2.148 1 68.94 428 ILE B O 1
ATOM 6949 N N . TRP B 1 429 ? -1.966 48.656 2.033 1 62.47 429 TRP B N 1
ATOM 6950 C CA . TRP B 1 429 ? -1.052 49.812 1.985 1 62.47 429 TRP B CA 1
ATOM 6951 C C . TRP B 1 429 ? -0.575 50.062 0.56 1 62.47 429 TRP B C 1
ATOM 6953 O O . TRP B 1 429 ? -0.226 51.188 0.208 1 62.47 429 TRP B O 1
ATOM 6963 N N . CYS B 1 430 ? -0.348 49 -0.17 1 53.91 430 CYS B N 1
ATOM 6964 C CA . CYS B 1 430 ? 0.241 49.312 -1.471 1 53.91 430 CYS B CA 1
ATOM 6965 C C . CYS B 1 430 ? -0.799 49.875 -2.42 1 53.91 430 CYS B C 1
ATOM 6967 O O . CYS B 1 430 ? -0.523 50.844 -3.131 1 53.91 430 CYS B O 1
ATOM 6969 N N . ASP B 1 431 ? -1.962 49.312 -2.441 1 53.19 431 ASP B N 1
ATOM 6970 C CA . ASP B 1 431 ? -2.887 49.875 -3.422 1 53.19 431 ASP B CA 1
ATOM 6971 C C . ASP B 1 431 ? -3.342 51.281 -3.008 1 53.19 431 ASP B C 1
ATOM 6973 O O . ASP B 1 431 ? -3.521 52.156 -3.855 1 53.19 431 ASP B O 1
ATOM 6977 N N . LYS B 1 432 ? -3.271 51.469 -1.718 1 48.59 432 LYS B N 1
ATOM 6978 C CA . LYS B 1 432 ? -3.66 52.812 -1.299 1 48.59 432 LYS B CA 1
ATOM 6979 C C . LYS B 1 432 ? -2.52 53.812 -1.501 1 48.59 432 LYS B C 1
ATOM 6981 O O . LYS B 1 432 ? -2.748 54.969 -1.889 1 48.59 432 LYS B O 1
ATOM 6986 N N . LEU B 1 433 ? -1.367 53.375 -1.222 1 46.91 433 LEU B N 1
ATOM 6987 C CA . LEU B 1 433 ? -0.24 54.281 -1.405 1 46.91 433 LEU B CA 1
ATOM 6988 C C . LEU B 1 433 ? -0.046 54.594 -2.881 1 46.91 433 LEU B C 1
ATOM 6990 O O . LEU B 1 433 ? 0.296 55.75 -3.225 1 46.91 433 LEU B O 1
ATOM 6994 N N . GLU B 1 434 ? -0.162 53.625 -3.779 1 46.84 434 GLU B N 1
ATOM 6995 C CA . GLU B 1 434 ? -0.027 53.938 -5.199 1 46.84 434 GLU B CA 1
ATOM 6996 C C . GLU B 1 434 ? -1.102 54.906 -5.656 1 46.84 434 GLU B C 1
ATOM 6998 O O . GLU B 1 434 ? -0.859 55.75 -6.539 1 46.84 434 GLU B O 1
ATOM 7003 N N . LYS B 1 435 ? -2.15 54.688 -4.977 1 52.88 435 LYS B N 1
ATOM 7004 C CA . LYS B 1 435 ? -3.211 55.594 -5.391 1 52.88 435 LYS B CA 1
ATOM 7005 C C . LYS B 1 435 ? -2.928 57 -4.922 1 52.88 435 LYS B C 1
ATOM 7007 O O . LYS B 1 435 ? -3.223 57.969 -5.629 1 52.88 435 LYS B O 1
ATOM 7012 N N . ASP B 1 436 ? -2.393 57.094 -3.834 1 43.72 436 ASP B N 1
ATOM 7013 C CA . ASP B 1 436 ? -2.178 58.438 -3.273 1 43.72 436 ASP B CA 1
ATOM 7014 C C . ASP B 1 436 ? -0.992 59.125 -3.943 1 43.72 436 ASP B C 1
ATOM 7016 O O . ASP B 1 436 ? -0.955 60.375 -4.031 1 43.72 436 ASP B O 1
ATOM 7020 N N . THR B 1 437 ? -0.02 58.344 -4.355 1 41.56 437 THR B N 1
ATOM 7021 C CA . THR B 1 437 ? 1.086 59 -5.051 1 41.56 437 THR B CA 1
ATOM 7022 C C . THR B 1 437 ? 0.7 59.312 -6.492 1 41.56 437 THR B C 1
ATOM 7024 O O . THR B 1 437 ? 1.396 60.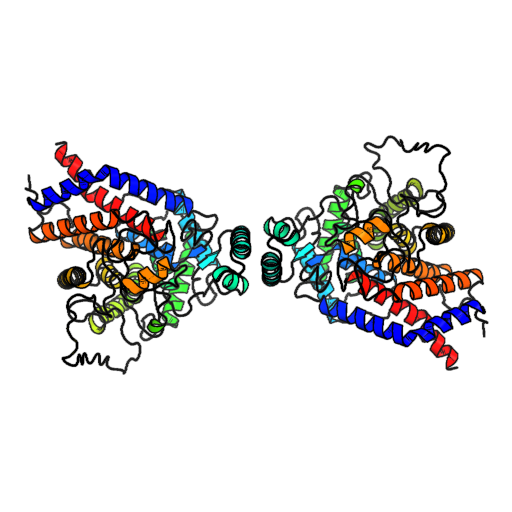094 -7.168 1 41.56 437 THR B O 1
ATOM 7027 N N . SER B 1 438 ? -0.158 58.594 -7.012 1 39.97 438 SER B N 1
ATOM 7028 C CA . SER B 1 438 ? -0.59 58.938 -8.359 1 39.97 438 SER B CA 1
ATOM 7029 C C . SER B 1 438 ? -1.505 60.156 -8.359 1 39.97 438 SER B C 1
ATOM 7031 O O . SER B 1 438 ? -1.639 60.844 -9.375 1 39.97 438 SER B O 1
ATOM 7033 N N . ASP B 1 439 ? -2.26 60.5 -7.363 1 36.28 439 ASP B N 1
ATOM 7034 C CA . ASP B 1 439 ? -3.049 61.719 -7.359 1 36.28 439 ASP B CA 1
ATOM 7035 C C . ASP B 1 439 ? -2.207 62.906 -6.914 1 36.28 439 ASP B C 1
ATOM 7037 O O . ASP B 1 439 ? -2.607 64.062 -7.098 1 36.28 439 ASP B O 1
#

pLDDT: mean 84.21, std 18.22, range [27.23, 98.38]

Radius of gyration: 38.32 Å; Cα contacts (8 Å, |Δi|>4): 1362; chains: 2; bounding box: 50×131×89 Å

Nearest PDB structures (foldseek):
  5nz8-assembly1_B  TM=5.819E-01  e=1.116E-05  Acetivibrio thermocellus
  8xis-assembly1_B  TM=6.718E-01  e=3.052E-05  Acetivibrio thermocellus
  8h6h-assembly1_A  TM=6.300E-01  e=5.792E-05  Acetivibrio thermocellus
  5nz7-assembly1_A  TM=5.551E-01  e=4.402E-05  Acetivibrio thermocellus
  8hnu-assembly1_B  TM=5.961E-01  e=2.285E-04  Acetivibrio thermocellus

Secondary structure (DSSP, 8-state):
-----HHHHHHHHHHHHTHHHHHHHHHHHHHHHHHTB-SSSB-S-SSTTTTEEEHHHHHHHHHHHHHTT-SS--S-HHHHHHHHHHHHHHHHH--TT-PPPSEEESSHHHHHHHHHHHHHHHTS--HHHHHHHTT-STTS-TTB--HHHHHHHHHHHHHHH-TTTS-HHHHHHHHHHHHHHHHHHHHH-BTTB--BB-S-TT-GGGTTEEEHHHHHHHHHHHHHTT-HHHHHHHHHHIIIIIB-SSSBBSEEE-TTT--S-------S-----TTS--TTB-HHHHHHHHHTT-S-HHHHHHHHHHHHHHTEETTEE-EET--PPPSSHHHHHHHHHHSEEE-HHHHHHHHHHHHHHIIIII-TTS-S---HHHHHHHHHHHHHHHHHHTSSTTEEEEETT-S-EEEEET-HHHHHHHHHHHHHHIIIIIHHHHHHHH-/-----HHHHHHHHHHHHTHHHHHHHHHHHHHHHHHTB-SSSB-S-SSTTTTEEEHHHHHHHHHHHHHTT-SS--S-HHHHHHHHHHHHHHHHH--TT-PPPSEEESSHHHHHHHHHHHHHHHTS--HHHHHHHTT-STTS-TTB--HHHHHHHHHHHHHHH-TTTS-HHHHHHHHHHHHHHHHHHHHH-BTTB--BB-S-TT-GGGTTEEEHHHHHHHHHHHHHTT-HHHHHHHHHHIIIIIB-SSSBBSEEE--SSS---------TT----TTS--TTB-HHHHHHHHHTT-S-HHHHHHHHHHHHHHTEETTEE-EET--PPPSSHHHHHHHHHHSEEE-HHHHHHHHHHHHHHIIIII-TTS-S---HHHHHHHHHHHHHHHHHHTSSTTEEEEETT-S-EEEEET-HHHHHHHHHHHHHHIIIIIHHHHHHHH-

Solvent-accessible surface area (backbone atoms only — not comparable to full-atom values): 45802 Å² total; per-residue (Å²): 130,86,74,66,51,72,64,40,52,51,44,51,48,51,54,60,69,40,38,68,57,51,52,51,51,45,51,51,26,51,48,38,50,58,61,13,58,56,93,51,20,50,21,40,9,60,58,79,33,46,40,30,30,34,43,56,48,52,30,68,21,47,42,62,53,65,69,59,66,53,88,70,70,87,59,52,71,68,53,53,50,34,51,50,40,27,50,49,48,45,42,71,60,32,44,95,71,16,53,43,38,41,29,51,68,33,63,57,48,61,40,48,51,54,48,44,55,49,14,33,75,70,62,47,81,47,70,68,59,52,32,51,56,66,73,34,44,42,59,65,52,76,47,38,58,34,36,32,49,40,48,33,40,39,51,51,51,48,50,68,73,39,59,80,79,48,53,70,68,55,48,50,50,44,50,52,42,32,53,35,13,50,51,31,48,61,70,65,25,59,96,83,36,56,52,13,18,45,95,51,67,70,41,66,87,31,36,70,21,32,29,33,48,55,47,46,41,47,30,49,36,26,54,79,65,69,34,62,71,61,23,49,52,45,48,49,44,45,60,66,68,28,42,73,89,49,44,47,33,31,56,44,73,47,74,86,80,50,68,81,59,75,62,70,67,73,62,80,82,56,69,68,66,76,61,58,54,58,98,46,59,34,64,50,31,46,18,44,29,38,58,71,58,67,45,50,73,69,47,42,52,38,34,53,51,47,44,59,64,22,22,56,46,73,48,42,42,46,43,72,78,70,66,73,86,59,90,46,68,69,48,42,49,43,50,66,71,40,61,27,34,25,38,49,43,43,45,40,40,40,52,48,17,50,50,46,48,42,44,64,72,64,30,69,66,76,69,56,84,70,49,74,69,50,45,50,50,50,37,51,50,51,53,49,51,54,36,44,67,64,35,46,80,34,24,46,30,25,40,40,81,44,45,55,55,38,82,34,54,41,16,32,32,29,22,42,27,45,47,44,51,51,51,50,50,42,62,63,46,47,58,49,50,54,50,54,71,69,99,130,85,74,66,52,72,63,40,50,51,44,51,48,51,53,59,70,41,37,71,58,51,52,50,51,46,50,49,27,51,49,38,50,59,62,12,56,56,93,50,19,50,20,41,9,60,60,80,33,47,41,30,30,35,44,56,48,52,30,70,20,48,41,61,53,64,71,58,66,53,87,68,71,88,59,52,70,69,54,51,51,34,50,50,40,27,49,49,49,44,44,70,61,33,45,95,72,17,52,43,38,40,30,50,70,32,62,56,48,61,42,48,51,54,48,46,54,49,13,33,76,70,61,47,80,46,71,67,58,52,33,51,56,66,74,34,44,43,59,65,52,74,48,37,58,34,37,32,48,41,48,34,40,37,51,50,51,47,49,68,74,38,58,81,78,48,53,70,67,54,48,49,50,42,51,53,40,31,51,35,13,50,50,32,48,62,71,66,26,59,97,84,36,55,54,12,18,46,94,52,68,69,42,67,85,31,35,70,21,31,29,33,47,54,46,44,41,48,31,49,35,25,54,78,64,68,32,62,70,60,22,50,53,46,49,49,45,46,60,65,69,29,42,73,88,49,44,48,32,32,54,45,79,64,63,84,81,58,69,78,68,72,66,73,66,66,55,80,78,56,68,71,67,82,62,58,52,59,96,45,59,33,63,51,30,47,19,44,29,39,59,70,58,67,46,50,72,68,48,42,52,37,34,54,51,48,44,58,66,24,22,56,45,72,47,43,44,46,43,73,77,69,66,75,85,59,89,45,68,69,50,42,49,43,49,67,70,40,61,26,34,25,38,48,43,45,44,40,40,39,52,46,16,52,49,46,48,42,43,65,71,66,30,69,66,76,70,56,82,70,49,74,69,51,45,50,51,52,37,52,50,51,52,49,52,54,34,44,67,63,35,47,81,33,24,48,29,25,40,40,80,44,45,55,54,38,82,35,54,41,14,30,32,30,23,43,28,46,46,45,52,50,52,49,49,42,60,65,48,45,57,47,48,53,48,59,72,71,105

Foldseek 3Di:
DQDQPPLLVVLVVVCVVCVVVLVVLLVLLVVFQVLQQADQAGFQGNPPRNQKHFLQSLLLLCVLVLLLPPPPPLDDLSSLLRHLSNLLVQLVPQDPQLHTFRIDGHPVVVVVVVQVVVCVVVVHRDPVVVCVVVVNRRCVQVLALQNLLSSLLRLLSSCVVCVPSDDPVSNVSSNVSNVSSVSSQQVCDAPLAGQGHHPLSVPSVRSQWRFLQSLLSVLSSCVSVVVVVSNVVSLCCQVPPQDPPQFGWGTDGRVPPDPVVVPPPPDPCVVCPVAAQPPTDDLQSRLSCLSSVSDDLVNNVSSVVSQCRHFAFQQFGWGADRADPDPDPVRVVLCVVQSTKAFQSSRLSNLSSLVSCCCPPAPVPVPDNGDPVSSVSVSVSSVNLVSNSQADAQARIGHRHDSDHDHHGSRSSNSSSNSSSSVSCCVSPVVVVVVVVVD/DQDQPPLLVVLVVVCVVCVVVLVVLLVLLVVQQVLQQADQAGFQGNPPRNQKHFLQSLLLLCVLVLLLVPPPPLDDLSSLLRHLSNLLVQLVPQDPQLHTFRIDGHPVVVVVVVQVVVCVVVVHRDPVVVCVVVVNRRCVQVLALQNLLSSLLRLLSSCVVCVPSDDPVSNVSSNVSNVSSVSSQQVCDFPLAGQGHHPLSVPSVRSQWRFLQSLLSVLSSCVSVVVVVSNVVSLCCQVPPQDPPQFGWGTDGRPPPPPRPPVPPPPPPPPCPVAAQPPTDALQSRLSCLSSVSDDLVNNVSSVVSQCRHFAFQQFGWGADRADPDPDPVRVCLCVVQSTKAFQSSRLSNLSSLVSCCCPPAPVPVPDNGDPVSSVSVSVSSVNLVSNSQQDAQARIGHRHDSDHDHHGSRSSNSSSNSSSSVSCCVSPVVVVVVVVVD

Organism: NCBI:txid2420051